Protein AF-A0A3M7MT43-F1 (afdb_monomer_lite)

pLDDT: mean 83.48, std 18.09, range [26.41, 98.56]

Sequence (830 aa):
MSHNTQPKGRDDFEVAIICALPTESDAVEAMFDQFWEEDFEYTKVKGDSNSYTLGRIGRHNVVLSYIPGMGKAASATVAASFRTSFPSIRLGLIVGVCGGVPRDVDGNSDIFLGDVIISTGVVQFDFGRQLADQVVRKDTLEDNLGRPNPEIRGILRKVQGWRGRTEMSSHITEAIAEIYSKPGFEQWKYPGIQHDCLFPSAYRHKHRIAGECAICDKRLEDTDPVCEDALSSDCTVLKCDMERAVARKRMTEVQLGLQSDERTQPITKPLLHFGLVASGDLVMKSAGRRDKLARLENVIGFEMLGAGVWDTFPTVVIKGVCDYADSHKNKMWQKYAAVTAAACAKAFLRQWRGIEKSSNETFFTTLLRTIYGDMATSAATSEAQLPDEMLKFFLDRTAELGGPRLGRLLSKGGPPLQTPHYVAATSRGVVPHISEDLLQRHTSISAVYMGAEDFLEKSRTEAPVFKTPVTGDESALRKYTALPSSCFLILGPHRVPRLAPPAQNKDSAVSISTSVGFRTLEASEYDAATLALRPDVATGLADLISADKISKKRIEKSTDRTHAWLRDTVTRREEQSDRLWPPLFAPILPLELELQQIYLQDLVEEYKANISGLVGFDTHSVALLPESLSYLPRICLSDPQTPHDILDSISLGVDLITVPSVTSTSEQGLAFSFSFPAPATPNATRQALAIDMWSDGHATSCTPLVEGCQCYTCTSHHRAYIYHLLQATEMLAWTLLQIHNFHVLNSFFVQVRESIAAGVFDTEAQRFKKYYEDEIVAGDGEGRGPRIRGYQAKSIGGDTKRNDKKWGRFEDGTAHAEPEAAVASDSPHS

Foldseek 3Di:
DPPLDQDPALQQAAEEEEEADPLLVLLLVLQFPFWNVPPDPRDFDPPQPWDWTWGDQDNGTYIYTYFPHFFQQSLLSVLVSCCRRRVNHFEYEYFAAFAFAQAFLVNPDGAWFQAKEKEQAEFAAQDADDDPVDTDHDDDPVRGFDGFDPQVNVLVVVLPDPVNVVLLQVLLVVLLVSSCVDPPCVLLADPDRVLGFAADLLQDQAADDAPPDPQRNDDDDSPGDHDPCSLPDACVVSVPDRVRTDDDDLVVCVVVVPPDDPPDDPPRTHHYHYYYEYEGPDQQAHSVVSSVVCNVVSHGIYGGHCNNNRVSHRYMYMHGHQHNSHSNGHPSSRSSRSNSRSSSVSSSVVSDDDPPPPVVVPPCVVVCCVVPPDPDPDDPDDPDDDDPDQKDKAWPDDDPQFFFTWIWIDGDQEDIDTWPDEAQFDQLLHRPLAQQVCCVPFFPQQHYEDACQAQCPPHPCPGVLLVQDDDDLDFSSCSVRVHDSHHAYEYENATPVGDDAPDAADLQWDWYAYLVGIDTDGLVNVQVSQLSRVGSEYEFDFRADDDPDDDPVRVVSRLNSLVSSVVVSQVVCVVVVVGDGHAYAREQEPDDPVVSVVSLVCCLPPPLVRHQAHEYAALCSLARHDPSRLSHAYEHSYAQLAVLSVLVSSRRHHTYYYHNNLLVCLQLQWAAAAAPLGDPDDDPDAAERTDRLLDPVQLPFQAARYPPQPGPRRVPGTSNVLNVCLVVLHSVSSSSRSSRSSSRSVNRRVNCSVCVVVVNSVVSSVSRPVRHDPGHDRDPSVLRGHFDDRSSDDPPPDDDRSDDPPDDPPPPPDDDDDDPPPDPDDDDDD

Radius of gyration: 33.87 Å; chains: 1; bounding box: 86×78×101 Å

Structure (mmCIF, N/CA/C/O backbone):
data_AF-A0A3M7MT43-F1
#
_entry.id   AF-A0A3M7MT43-F1
#
loop_
_atom_site.group_PDB
_atom_site.id
_atom_site.type_symbol
_atom_site.label_atom_id
_atom_site.label_alt_id
_atom_site.label_comp_id
_atom_site.label_asym_id
_atom_site.label_entity_id
_atom_site.label_seq_id
_atom_site.pdbx_PDB_ins_code
_atom_site.Cartn_x
_atom_site.Cartn_y
_atom_site.Cartn_z
_atom_site.occupancy
_atom_site.B_iso_or_equiv
_atom_site.auth_seq_id
_atom_site.auth_comp_id
_atom_site.auth_asym_id
_atom_site.auth_atom_id
_atom_site.pdbx_PDB_model_num
ATOM 1 N N . MET A 1 1 ? -29.104 8.107 -19.379 1.00 27.52 1 MET A N 1
ATOM 2 C CA . MET A 1 1 ? -28.405 9.408 -19.397 1.00 27.52 1 MET A CA 1
ATOM 3 C C . MET A 1 1 ? -28.030 9.723 -17.957 1.00 27.52 1 MET A C 1
ATOM 5 O O . MET A 1 1 ? -28.890 10.164 -17.212 1.00 27.52 1 MET A O 1
ATOM 9 N N . SER A 1 2 ? -26.823 9.365 -17.509 1.00 32.97 2 SER A N 1
ATOM 10 C CA . SER A 1 2 ? -26.364 9.744 -16.167 1.00 32.97 2 SER A CA 1
ATOM 11 C C . SER A 1 2 ? -26.056 11.238 -16.195 1.00 32.97 2 SER A C 1
ATOM 13 O O . SER A 1 2 ? -25.151 11.661 -16.917 1.00 32.97 2 SER A O 1
ATOM 15 N N . HIS A 1 3 ? -26.835 12.037 -15.472 1.00 36.91 3 HIS A N 1
ATOM 16 C CA . HIS A 1 3 ? -26.523 13.442 -15.248 1.00 36.91 3 HIS A CA 1
ATOM 17 C C . HIS A 1 3 ? -25.175 13.514 -14.523 1.00 36.91 3 HIS A C 1
ATOM 19 O O . HIS A 1 3 ? -25.089 13.212 -13.338 1.00 36.91 3 HIS A O 1
ATOM 25 N N . ASN A 1 4 ? -24.111 13.821 -15.266 1.00 53.38 4 ASN A N 1
ATOM 26 C CA . ASN A 1 4 ? -22.763 13.923 -14.724 1.00 53.38 4 ASN A CA 1
ATOM 27 C C . ASN A 1 4 ? -22.652 15.295 -14.053 1.00 53.38 4 ASN A C 1
ATOM 29 O O . ASN A 1 4 ? -22.498 16.315 -14.725 1.00 53.38 4 ASN A O 1
ATOM 33 N N . THR A 1 5 ? -22.859 15.311 -12.741 1.00 67.44 5 THR A N 1
ATOM 34 C CA . THR A 1 5 ? -22.877 16.512 -11.906 1.00 67.44 5 THR A CA 1
ATOM 35 C C . THR A 1 5 ? -21.494 17.146 -11.827 1.00 67.44 5 THR A C 1
ATOM 37 O O . THR A 1 5 ? -20.490 16.442 -11.731 1.00 67.44 5 THR A O 1
ATOM 40 N N . GLN A 1 6 ? -21.464 18.478 -11.850 1.00 79.31 6 GLN A N 1
ATOM 41 C CA . GLN A 1 6 ? -20.280 19.288 -11.581 1.00 79.31 6 GLN A CA 1
ATOM 42 C C . GLN A 1 6 ? -19.568 18.814 -10.296 1.00 79.31 6 GLN A C 1
ATOM 44 O O . GLN A 1 6 ? -20.259 18.507 -9.317 1.00 79.31 6 GLN A O 1
ATOM 49 N N . PRO A 1 7 ? -18.222 18.716 -10.283 1.00 84.50 7 PRO A N 1
ATOM 50 C CA . PRO A 1 7 ? -17.475 18.336 -9.087 1.00 84.50 7 PRO A CA 1
ATOM 51 C C . PRO A 1 7 ? -17.809 19.274 -7.919 1.00 84.50 7 PRO A C 1
ATOM 53 O O . PRO A 1 7 ? -17.860 20.491 -8.082 1.00 84.50 7 PRO A O 1
ATOM 56 N N . LYS A 1 8 ? -18.051 18.713 -6.733 1.00 81.25 8 LYS A N 1
ATOM 57 C CA . LYS A 1 8 ? -18.390 19.451 -5.506 1.00 81.25 8 LYS A CA 1
ATOM 58 C C . LYS A 1 8 ? -17.144 19.993 -4.801 1.00 81.25 8 LYS A C 1
ATOM 60 O O . LYS A 1 8 ? -17.241 20.943 -4.031 1.00 81.25 8 LYS A O 1
ATOM 65 N N . GLY A 1 9 ? -15.976 19.407 -5.061 1.00 83.19 9 GLY A N 1
ATOM 66 C CA . GLY A 1 9 ? -14.713 19.842 -4.474 1.00 83.19 9 GLY A CA 1
ATOM 67 C C . GLY A 1 9 ? -13.490 19.199 -5.121 1.00 83.19 9 GLY A C 1
ATOM 68 O O . GLY A 1 9 ? -13.583 18.473 -6.108 1.00 83.19 9 GLY A O 1
ATOM 69 N N . ARG A 1 10 ? -12.316 19.463 -4.541 1.00 87.00 10 ARG A N 1
ATOM 70 C CA . ARG A 1 10 ? -11.016 18.990 -5.055 1.00 87.00 10 ARG A CA 1
ATOM 71 C C . ARG A 1 10 ? -10.861 17.469 -5.036 1.00 87.00 10 ARG A C 1
ATOM 73 O O . ARG A 1 10 ? -10.094 16.923 -5.823 1.00 87.00 10 ARG A O 1
ATOM 80 N N . ASP A 1 11 ? -11.636 16.797 -4.195 1.00 86.38 11 ASP A N 1
ATOM 81 C CA . ASP A 1 11 ? -11.620 15.342 -4.036 1.00 86.38 11 ASP A CA 1
ATOM 82 C C . ASP A 1 11 ? -12.381 14.613 -5.155 1.00 86.38 11 ASP A C 1
ATOM 84 O O . ASP A 1 11 ? -12.335 13.385 -5.243 1.00 86.38 11 ASP A O 1
ATOM 88 N N . ASP A 1 12 ? -13.070 15.349 -6.032 1.00 88.06 12 ASP A N 1
ATOM 89 C CA . ASP A 1 12 ? -13.791 14.790 -7.177 1.00 88.06 12 ASP A CA 1
ATOM 90 C C . ASP A 1 12 ? -12.943 14.694 -8.450 1.00 88.06 12 ASP A C 1
ATOM 92 O O . ASP A 1 12 ? -13.445 14.245 -9.485 1.00 88.06 12 ASP A O 1
ATOM 96 N N . PHE A 1 13 ? -11.675 15.099 -8.378 1.00 91.38 13 PHE A N 1
ATOM 97 C CA . PHE A 1 13 ? -10.717 14.995 -9.468 1.00 91.38 13 PHE A CA 1
ATOM 98 C C . PHE A 1 13 ? -9.798 13.788 -9.259 1.00 91.38 13 PHE A C 1
ATOM 100 O O . PHE A 1 13 ? -9.006 13.742 -8.320 1.00 91.38 13 PHE A O 1
ATOM 107 N N . GLU A 1 14 ? -9.895 12.809 -10.158 1.00 92.25 14 GLU A N 1
ATOM 108 C CA . GLU A 1 14 ? -9.169 11.532 -10.045 1.00 92.25 14 GLU A CA 1
ATOM 109 C C . GLU A 1 14 ? -8.024 11.398 -11.059 1.00 92.25 14 GLU A C 1
ATOM 111 O O . GLU A 1 14 ? -7.196 10.485 -10.961 1.00 92.25 14 GLU A O 1
ATOM 116 N N . VAL A 1 15 ? -7.963 12.310 -12.033 1.00 95.75 15 VAL A N 1
ATOM 117 C CA . VAL A 1 15 ? -7.000 12.289 -13.135 1.00 95.75 15 VAL A CA 1
ATOM 118 C C . VAL A 1 15 ? -6.219 13.598 -13.165 1.00 95.75 15 VAL A C 1
ATOM 120 O O . VAL A 1 15 ? -6.801 14.673 -13.307 1.00 95.75 15 VAL A O 1
ATOM 123 N N . ALA A 1 16 ? -4.896 13.497 -13.097 1.00 97.19 16 ALA A N 1
ATOM 124 C CA . ALA A 1 16 ? -3.984 14.609 -13.327 1.00 97.19 16 ALA A CA 1
ATOM 125 C C . ALA A 1 16 ? -3.376 14.517 -14.725 1.00 97.19 16 ALA A C 1
ATOM 127 O O . ALA A 1 16 ? -2.940 13.446 -15.144 1.00 97.19 16 ALA A O 1
ATOM 128 N N . ILE A 1 17 ? -3.311 15.640 -15.433 1.00 98.19 17 ILE A N 1
ATOM 129 C CA . ILE A 1 17 ? -2.625 15.775 -16.716 1.00 98.19 17 ILE A CA 1
ATOM 130 C C . ILE A 1 17 ? -1.506 16.801 -16.558 1.00 98.19 17 ILE A C 1
ATOM 132 O O . ILE A 1 17 ? -1.709 17.890 -16.026 1.00 98.19 17 ILE A O 1
ATOM 136 N N . ILE A 1 18 ? -0.312 16.436 -17.009 1.00 97.12 18 ILE A N 1
ATOM 137 C CA . ILE A 1 18 ? 0.897 17.243 -16.880 1.00 97.12 18 ILE A CA 1
ATOM 138 C C . ILE A 1 18 ? 1.482 17.487 -18.271 1.00 97.12 18 ILE A C 1
ATOM 140 O O . ILE A 1 18 ? 1.849 16.531 -18.962 1.00 97.12 18 ILE A O 1
ATOM 144 N N . CYS A 1 19 ? 1.616 18.765 -18.633 1.00 96.12 19 CYS A N 1
ATOM 145 C CA . CYS A 1 19 ? 2.225 19.237 -19.878 1.00 96.12 19 CYS A CA 1
ATOM 146 C C . CYS A 1 19 ? 3.417 20.160 -19.573 1.00 96.12 19 CYS A C 1
ATOM 148 O O . CYS A 1 19 ? 3.365 20.964 -18.641 1.00 96.12 19 CYS A O 1
ATOM 150 N N . ALA A 1 20 ? 4.494 20.065 -20.356 1.00 92.00 20 ALA A N 1
ATOM 151 C CA . ALA A 1 20 ? 5.669 20.932 -20.215 1.00 92.00 20 ALA A CA 1
ATOM 152 C C . ALA A 1 20 ? 5.583 22.211 -21.045 1.00 92.00 20 ALA A C 1
ATOM 154 O O . ALA A 1 20 ? 6.157 23.224 -20.651 1.00 92.00 20 ALA A O 1
ATOM 155 N N . LEU A 1 21 ? 4.948 22.158 -22.216 1.00 93.88 21 LEU A N 1
ATOM 156 C CA . LEU A 1 21 ? 4.920 23.272 -23.162 1.00 93.88 21 LEU A CA 1
ATOM 157 C C . LEU A 1 21 ? 3.497 23.813 -23.339 1.00 93.88 21 LEU A C 1
ATOM 159 O O . LEU A 1 21 ? 2.562 23.013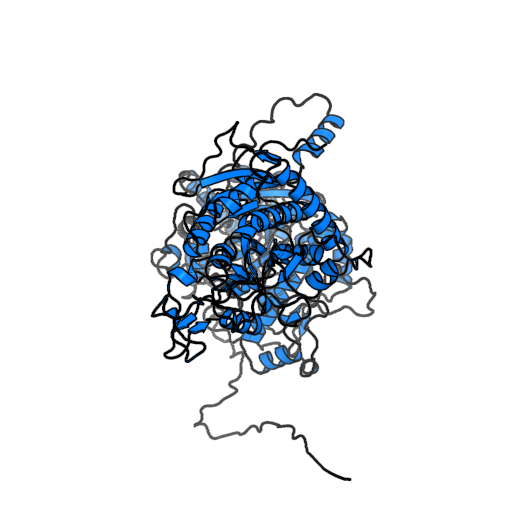 -23.362 1.00 93.88 21 LEU A O 1
ATOM 163 N N . PRO A 1 22 ? 3.330 25.125 -23.599 1.00 94.88 22 PRO A N 1
ATOM 164 C CA . PRO A 1 22 ? 2.032 25.699 -23.954 1.00 94.88 22 PRO A CA 1
ATOM 165 C C . PRO A 1 22 ? 1.366 24.964 -25.123 1.00 94.88 22 PRO A C 1
ATOM 167 O O . PRO A 1 22 ? 0.212 24.580 -25.047 1.00 94.88 22 PRO A O 1
ATOM 170 N N . THR A 1 23 ? 2.140 24.617 -26.156 1.00 95.06 23 THR A N 1
ATOM 171 C CA . THR A 1 23 ? 1.648 23.834 -27.300 1.00 95.06 23 THR A CA 1
ATOM 172 C C . THR A 1 23 ? 1.050 22.479 -26.888 1.00 95.06 23 THR A C 1
ATOM 174 O O . THR A 1 23 ? 0.150 21.967 -27.546 1.00 95.06 23 THR A O 1
ATOM 177 N N . GLU A 1 24 ? 1.566 21.862 -25.821 1.00 96.94 24 GLU A N 1
ATOM 178 C CA . GLU A 1 24 ? 1.049 20.594 -25.298 1.00 96.94 24 GLU A CA 1
ATOM 179 C C . GLU A 1 24 ? -0.224 20.818 -24.477 1.00 96.94 24 GLU A C 1
ATOM 181 O O . GLU A 1 24 ? -1.185 20.071 -24.651 1.00 96.94 24 GLU A O 1
ATOM 186 N N . SER A 1 25 ? -0.257 21.840 -23.613 1.00 96.44 25 SER A N 1
ATOM 187 C CA . SER A 1 25 ? -1.455 22.181 -22.836 1.00 96.44 25 SER A CA 1
ATOM 188 C C . SER A 1 25 ? -2.604 22.655 -23.723 1.00 96.44 25 SER A C 1
ATOM 190 O O . SER A 1 25 ? -3.712 22.174 -23.530 1.00 96.44 25 SER A O 1
ATOM 192 N N . ASP A 1 26 ? -2.346 23.464 -24.755 1.00 96.69 26 ASP A N 1
ATOM 193 C CA . ASP A 1 26 ? -3.363 23.927 -25.710 1.00 96.69 26 ASP A CA 1
ATOM 194 C C . ASP A 1 26 ? -4.061 22.734 -26.389 1.00 96.69 26 ASP A C 1
ATOM 196 O O . ASP A 1 26 ? -5.286 22.681 -26.501 1.00 96.69 26 ASP A O 1
ATOM 200 N N . ALA A 1 27 ? -3.289 21.723 -26.813 1.00 97.31 27 ALA A N 1
ATOM 201 C CA . ALA A 1 27 ? -3.841 20.504 -27.405 1.00 97.31 27 ALA A CA 1
ATOM 202 C C . ALA A 1 27 ? -4.659 19.678 -26.395 1.00 97.31 27 ALA A C 1
ATOM 204 O O . ALA A 1 27 ? -5.657 19.055 -26.766 1.00 97.31 27 ALA A O 1
ATOM 205 N N . VAL A 1 28 ? -4.249 19.666 -25.124 1.00 97.88 28 VAL A N 1
ATOM 206 C CA . VAL A 1 28 ? -4.972 18.999 -24.033 1.00 97.88 28 VAL A CA 1
ATOM 207 C C . VAL A 1 28 ? -6.263 19.746 -23.672 1.00 97.88 28 VAL A C 1
ATOM 209 O O . VAL A 1 28 ? -7.307 19.122 -23.514 1.00 97.88 28 VAL A O 1
ATOM 212 N N . GLU A 1 29 ? -6.256 21.069 -23.595 1.00 96.44 29 GLU A N 1
ATOM 213 C CA . GLU A 1 29 ? -7.469 21.870 -23.383 1.00 96.44 29 GLU A CA 1
ATOM 214 C C . GLU A 1 29 ? -8.445 21.717 -24.550 1.00 96.44 29 GLU A C 1
ATOM 216 O O . GLU A 1 29 ? -9.658 21.592 -24.366 1.00 96.44 29 GLU A O 1
ATOM 221 N N . ALA A 1 30 ? -7.923 21.615 -25.774 1.00 95.62 30 ALA A N 1
ATOM 222 C CA . ALA A 1 30 ? -8.735 21.346 -26.949 1.00 95.62 30 ALA A CA 1
ATOM 223 C C . ALA A 1 30 ? -9.473 20.000 -26.882 1.00 95.62 30 ALA A C 1
ATOM 225 O O . ALA A 1 30 ? -10.474 19.845 -27.577 1.00 95.62 30 ALA A O 1
ATOM 226 N N . MET A 1 31 ? -9.075 19.061 -26.021 1.00 94.75 31 MET A N 1
ATOM 227 C CA . MET A 1 31 ? -9.810 17.808 -25.821 1.00 94.75 31 MET A CA 1
ATOM 228 C C . MET A 1 31 ? -10.803 17.833 -24.645 1.00 94.75 31 MET A C 1
ATOM 230 O O . MET A 1 31 ? -11.526 16.847 -24.468 1.00 94.75 31 MET A O 1
ATOM 234 N N . PHE A 1 32 ? -10.874 18.924 -23.867 1.00 94.81 32 PHE A N 1
ATOM 235 C CA . PHE A 1 32 ? -11.854 19.083 -22.788 1.00 94.81 32 PHE A CA 1
ATOM 236 C C . PHE A 1 32 ? -13.267 19.192 -23.369 1.00 94.81 32 PHE A C 1
ATOM 238 O O . PHE A 1 32 ? -13.517 19.962 -24.304 1.00 94.81 32 PHE A O 1
ATOM 245 N N . ASP A 1 33 ? -14.186 18.426 -22.779 1.00 92.50 33 ASP A N 1
ATOM 246 C CA . ASP A 1 33 ? -15.614 18.473 -23.098 1.00 92.50 33 ASP A CA 1
ATOM 247 C C . ASP A 1 33 ? -16.327 19.585 -22.314 1.00 92.50 33 ASP A C 1
ATOM 249 O O . ASP A 1 33 ? -17.382 20.057 -22.727 1.00 92.50 33 ASP A O 1
ATOM 253 N N . GLN A 1 34 ? -15.787 19.956 -21.149 1.00 91.06 34 GLN A N 1
ATOM 254 C CA . GLN A 1 34 ? -16.317 20.993 -20.264 1.00 91.06 34 GLN A CA 1
ATOM 255 C C . GLN A 1 34 ? -15.189 21.566 -19.395 1.00 91.06 34 GLN A C 1
ATOM 257 O O . GLN A 1 34 ? -14.320 20.811 -18.952 1.00 91.06 34 GLN A O 1
ATOM 262 N N . PHE A 1 35 ? -15.234 22.870 -19.133 1.00 91.62 35 PHE A N 1
ATOM 263 C CA . PHE A 1 35 ? -14.397 23.554 -18.144 1.00 91.62 35 PHE A CA 1
ATOM 264 C C . PHE A 1 35 ? -15.216 23.802 -16.875 1.00 91.62 35 PHE A C 1
ATOM 266 O O . PHE A 1 35 ? -16.428 24.001 -16.953 1.00 91.62 35 PHE A O 1
ATOM 273 N N . TRP A 1 36 ? -14.569 23.758 -15.711 1.00 88.00 36 TRP A N 1
ATOM 274 C CA . TRP A 1 36 ? -15.238 23.954 -14.418 1.00 88.00 36 TRP A CA 1
ATOM 275 C C . TRP A 1 36 ? -15.005 25.343 -13.808 1.00 88.00 36 TRP A C 1
ATOM 277 O O . TRP A 1 36 ? -15.606 25.671 -12.792 1.00 88.00 36 TRP A O 1
ATOM 287 N N . GLU A 1 37 ? -14.157 26.163 -14.424 1.00 70.56 37 GLU A N 1
ATOM 288 C CA . GLU A 1 37 ? -13.661 27.427 -13.855 1.00 70.56 37 GLU A CA 1
ATOM 289 C C . GLU A 1 37 ? -14.592 28.625 -14.068 1.00 70.56 37 GLU A C 1
ATOM 291 O O . GLU A 1 37 ? -14.391 29.669 -13.459 1.00 70.56 37 GLU A O 1
ATOM 296 N N . GLU A 1 38 ? -15.620 28.483 -14.907 1.00 59.81 38 GLU A N 1
ATOM 297 C CA . GLU A 1 38 ? -16.532 29.582 -15.245 1.00 59.81 38 GLU A CA 1
ATOM 298 C C . GLU A 1 38 ? -17.585 29.847 -14.147 1.00 59.81 38 GLU A C 1
ATOM 300 O O . GLU A 1 38 ? -18.053 30.977 -14.024 1.00 59.81 38 GLU A O 1
ATOM 305 N N . ASP A 1 39 ? -17.896 28.851 -13.300 1.00 50.47 39 ASP A N 1
ATOM 306 C CA . ASP A 1 39 ? -19.016 28.910 -12.340 1.00 50.47 39 ASP A CA 1
ATOM 307 C C . ASP A 1 39 ? -18.611 28.773 -10.851 1.00 50.47 39 ASP A C 1
ATOM 309 O O . ASP A 1 39 ? -19.414 29.086 -9.971 1.00 50.47 39 ASP A O 1
ATOM 313 N N . PHE A 1 40 ? -17.391 28.306 -10.534 1.00 53.94 40 PHE A N 1
ATOM 314 C CA . PHE A 1 40 ? -16.907 28.074 -9.158 1.00 53.94 40 PHE A CA 1
ATOM 315 C C . PHE A 1 40 ? -15.377 28.234 -9.045 1.00 53.94 40 PHE A C 1
ATOM 317 O O . PHE A 1 40 ? -14.626 27.638 -9.815 1.00 53.94 40 PHE A O 1
ATOM 324 N N . GLU A 1 41 ? -14.888 28.952 -8.025 1.00 58.53 41 GLU A N 1
ATOM 325 C CA . GLU A 1 41 ? -13.454 28.978 -7.691 1.00 58.53 41 GLU A CA 1
ATOM 326 C C . GLU A 1 41 ? -13.059 27.709 -6.919 1.00 58.53 41 GLU A C 1
ATOM 328 O O . GLU A 1 41 ? -13.087 27.648 -5.687 1.00 58.53 41 GLU A O 1
ATOM 333 N N . TYR A 1 42 ? -12.658 26.665 -7.639 1.00 69.38 42 TYR A N 1
ATOM 334 C CA . TYR A 1 42 ? -11.951 25.543 -7.028 1.00 69.38 42 TYR A CA 1
ATOM 335 C C . TYR A 1 42 ? -10.525 25.991 -6.672 1.00 69.38 42 TYR A C 1
ATOM 337 O O . TYR A 1 42 ? -9.676 26.197 -7.537 1.00 69.38 42 TYR A O 1
ATOM 345 N N . THR A 1 43 ? -10.249 26.163 -5.380 1.00 72.69 43 THR A N 1
ATOM 346 C CA . THR A 1 43 ? -8.990 26.758 -4.901 1.00 72.69 43 THR A CA 1
ATOM 347 C C . THR A 1 43 ? -7.953 25.713 -4.506 1.00 72.69 43 THR A C 1
ATOM 349 O O . THR A 1 43 ? -8.248 24.798 -3.748 1.00 72.69 43 THR A O 1
ATOM 352 N N . LYS A 1 44 ? -6.701 25.864 -4.951 1.00 83.75 44 LYS A N 1
ATOM 353 C CA . LYS A 1 44 ? -5.562 25.036 -4.501 1.00 83.75 44 LYS A CA 1
ATOM 354 C C . LYS A 1 44 ? -5.181 25.303 -3.035 1.00 83.75 44 LYS A C 1
ATOM 356 O O . LYS A 1 44 ? -5.474 26.367 -2.489 1.00 83.75 44 LYS A O 1
ATOM 361 N N . VAL A 1 45 ? -4.509 24.347 -2.388 1.00 85.81 45 VAL A N 1
ATOM 362 C CA . VAL A 1 45 ? -4.096 24.477 -0.974 1.00 85.81 45 VAL A CA 1
ATOM 363 C C . VAL A 1 45 ? -3.058 25.589 -0.810 1.00 85.81 45 VAL A C 1
ATOM 365 O O . VAL A 1 45 ? -2.221 25.828 -1.681 1.00 85.81 45 VAL A O 1
ATOM 368 N N . LYS A 1 46 ? -3.081 26.269 0.343 1.00 83.50 46 LYS A N 1
ATOM 369 C CA . LYS A 1 46 ? -2.072 27.269 0.709 1.00 83.50 46 LYS A CA 1
ATOM 370 C C . LYS A 1 46 ? -0.663 26.669 0.624 1.00 83.50 46 LYS A C 1
ATOM 372 O O . LYS A 1 46 ? -0.366 25.691 1.300 1.00 83.50 46 LYS A O 1
ATOM 377 N N . GLY A 1 47 ? 0.207 27.305 -0.159 1.00 84.19 47 GLY A N 1
ATOM 378 C CA . GLY A 1 47 ? 1.577 26.843 -0.409 1.00 84.19 47 GLY A CA 1
ATOM 379 C C . GLY A 1 47 ? 1.759 26.143 -1.757 1.00 84.19 47 GLY A C 1
ATOM 380 O O . GLY A 1 47 ? 2.895 25.985 -2.191 1.00 84.19 47 GLY A O 1
ATOM 381 N N . ASP A 1 48 ? 0.672 25.802 -2.454 1.00 89.56 48 ASP A N 1
ATOM 382 C CA . ASP A 1 48 ? 0.738 25.297 -3.821 1.00 89.56 48 ASP A CA 1
ATOM 383 C C . ASP A 1 48 ? 0.954 26.449 -4.818 1.00 89.56 48 ASP A C 1
ATOM 385 O O . ASP A 1 48 ? 0.103 27.329 -4.993 1.00 89.56 48 ASP A O 1
ATOM 389 N N . SER A 1 49 ? 2.106 26.464 -5.484 1.00 86.81 49 SER A N 1
ATOM 390 C CA . SER A 1 49 ? 2.480 27.488 -6.465 1.00 86.81 49 SER A CA 1
ATOM 391 C C . SER A 1 49 ? 2.047 27.166 -7.899 1.00 86.81 49 SER A C 1
ATOM 393 O O . SER A 1 49 ? 2.165 28.037 -8.759 1.00 86.81 49 SER A O 1
ATOM 395 N N . ASN A 1 50 ? 1.487 25.984 -8.170 1.00 90.75 50 ASN A N 1
ATOM 396 C CA . ASN A 1 50 ? 1.149 25.568 -9.533 1.00 90.75 50 ASN A CA 1
ATOM 397 C C . ASN A 1 50 ? -0.050 26.320 -10.107 1.00 90.75 50 ASN A C 1
ATOM 399 O O . ASN A 1 50 ? -0.921 26.794 -9.377 1.00 90.75 50 ASN A O 1
ATOM 403 N N . SER A 1 51 ? -0.111 26.387 -11.432 1.00 90.50 51 SER A N 1
ATOM 404 C CA . SER A 1 51 ? -1.301 26.840 -12.154 1.00 90.50 51 SER A CA 1
ATOM 405 C C . SER A 1 51 ? -2.040 25.619 -12.680 1.00 90.50 51 SER A C 1
ATOM 407 O O . SER A 1 51 ? -1.395 24.690 -13.174 1.00 90.50 51 SER A O 1
ATOM 409 N N . TYR A 1 52 ? -3.365 25.624 -12.558 1.00 92.62 52 TYR A N 1
ATOM 410 C CA . TYR A 1 52 ? -4.208 24.510 -12.968 1.00 92.62 52 TYR A CA 1
ATOM 411 C C . TYR A 1 52 ? -5.305 24.976 -13.908 1.00 92.62 52 TYR A C 1
ATOM 413 O O . TYR A 1 52 ? -5.765 26.105 -13.773 1.00 92.62 52 TYR A O 1
ATOM 421 N N . THR A 1 53 ? -5.728 24.064 -14.780 1.00 93.50 53 THR A N 1
ATOM 422 C CA . THR A 1 53 ? -7.004 24.147 -15.480 1.00 93.50 53 THR A CA 1
ATOM 423 C C . THR A 1 53 ? -7.865 22.936 -15.163 1.00 93.50 53 THR A C 1
ATOM 425 O O . THR A 1 53 ? -7.433 21.787 -15.301 1.00 93.50 53 THR A O 1
ATOM 428 N N . LEU A 1 54 ? -9.088 23.189 -14.707 1.00 93.19 54 LEU A N 1
ATOM 429 C CA . LEU A 1 54 ? -10.027 22.164 -14.260 1.00 93.19 54 LEU A CA 1
ATOM 430 C C . LEU A 1 54 ? -11.118 21.922 -15.293 1.00 93.19 54 LEU A C 1
ATOM 432 O O . LEU A 1 54 ? -11.796 22.844 -15.748 1.00 93.19 54 LEU A O 1
ATOM 436 N N . GLY A 1 55 ? -11.344 20.654 -15.625 1.00 92.94 55 GLY A N 1
ATOM 437 C CA . GLY A 1 55 ? -12.375 20.312 -16.593 1.00 92.94 55 GLY A CA 1
ATOM 438 C C . GLY A 1 55 ? -12.774 18.851 -16.593 1.00 92.94 55 GLY A C 1
ATOM 439 O O . GLY A 1 55 ? -12.534 18.103 -15.641 1.00 92.94 55 GLY A O 1
ATOM 440 N N . ARG A 1 56 ? -13.427 18.446 -17.679 1.00 93.06 56 ARG A N 1
ATOM 441 C CA . ARG A 1 56 ? -13.912 17.084 -17.891 1.00 93.06 56 ARG A CA 1
ATOM 442 C C . ARG A 1 56 ? -13.468 16.554 -19.244 1.00 93.06 56 ARG A C 1
ATOM 444 O O . ARG A 1 56 ? -13.624 17.227 -20.261 1.00 93.06 56 ARG A O 1
ATOM 451 N N . ILE A 1 57 ? -13.005 15.306 -19.252 1.00 94.50 57 ILE A N 1
ATOM 452 C CA . ILE A 1 57 ? -12.758 14.526 -20.468 1.00 94.50 57 ILE A CA 1
ATOM 453 C C . ILE A 1 57 ? -13.492 13.189 -20.357 1.00 94.50 57 ILE A C 1
ATOM 455 O O . ILE A 1 57 ? -13.209 12.344 -19.502 1.00 94.50 57 ILE A O 1
ATOM 459 N N . GLY A 1 58 ? -14.454 12.985 -21.247 1.00 90.00 58 GLY A N 1
ATOM 460 C CA . GLY A 1 58 ? -15.409 11.894 -21.213 1.00 90.00 58 GLY A CA 1
ATOM 461 C C . GLY A 1 58 ? -16.153 11.856 -19.881 1.00 90.00 58 GLY A C 1
ATOM 462 O O . GLY A 1 58 ? -16.944 12.736 -19.547 1.00 90.00 58 GLY A O 1
ATOM 463 N N . ARG A 1 59 ? -15.895 10.797 -19.113 1.00 88.19 59 ARG A N 1
ATOM 464 C CA . ARG A 1 59 ? -16.512 10.567 -17.800 1.00 88.19 59 ARG A CA 1
ATOM 465 C C . ARG A 1 59 ? -15.670 11.068 -16.623 1.00 88.19 59 ARG A C 1
ATOM 467 O O . ARG A 1 59 ? -16.117 10.934 -15.493 1.00 88.19 59 ARG A O 1
ATOM 474 N N . HIS A 1 60 ? -14.464 11.576 -16.875 1.00 92.50 60 HIS A N 1
ATOM 475 C CA . HIS A 1 60 ? -13.473 11.855 -15.836 1.00 92.50 60 HIS A CA 1
ATOM 476 C C . HIS A 1 60 ? -13.338 13.354 -15.607 1.00 92.50 60 HIS A C 1
ATOM 478 O O . HIS A 1 60 ? -13.156 14.105 -16.568 1.00 92.50 60 HIS A O 1
ATOM 484 N N . ASN A 1 61 ? -13.384 13.778 -14.345 1.00 92.88 61 ASN A N 1
ATOM 485 C CA . ASN A 1 61 ? -12.938 15.112 -13.956 1.00 92.88 61 ASN A CA 1
ATOM 486 C C . ASN A 1 61 ? -11.409 15.116 -13.930 1.00 92.88 61 ASN A C 1
ATOM 488 O O . ASN A 1 61 ? -10.788 14.259 -13.291 1.00 92.88 61 ASN A O 1
ATOM 492 N N . VAL A 1 62 ? -10.818 16.062 -14.651 1.00 94.81 62 VAL A N 1
ATOM 493 C CA . VAL A 1 62 ? -9.380 16.143 -14.896 1.00 94.81 62 VAL A CA 1
ATOM 494 C C . VAL A 1 62 ? -8.824 17.460 -14.367 1.00 94.81 62 VAL A C 1
ATOM 496 O O . VAL A 1 62 ? -9.486 18.498 -14.444 1.00 94.81 62 VAL A O 1
ATOM 499 N N . VAL A 1 63 ? -7.595 17.412 -13.861 1.00 95.44 63 VAL A N 1
ATOM 500 C CA . VAL A 1 63 ? -6.805 18.602 -13.533 1.00 95.44 63 VAL A CA 1
ATOM 501 C C . VAL A 1 63 ? -5.598 18.656 -14.449 1.00 95.44 63 VAL A C 1
ATOM 503 O O . VAL A 1 63 ? -4.735 17.782 -14.387 1.00 95.44 63 VAL A O 1
ATOM 506 N N . LEU A 1 64 ? -5.524 19.679 -15.289 1.00 96.94 64 LEU A N 1
ATOM 507 C CA . LEU A 1 64 ? -4.339 20.002 -16.074 1.00 96.94 64 LEU A CA 1
ATOM 508 C C . LEU A 1 64 ? -3.426 20.912 -15.250 1.00 96.94 64 LEU A C 1
ATOM 510 O O . LEU A 1 64 ? -3.909 21.876 -14.672 1.00 96.94 64 LEU A O 1
ATOM 514 N N . SER A 1 65 ? -2.124 20.635 -15.204 1.00 95.12 65 SER A N 1
ATOM 515 C CA . SER A 1 65 ? -1.117 21.545 -14.641 1.00 95.12 65 SER A CA 1
ATOM 516 C C . SER A 1 65 ? -0.123 22.000 -15.698 1.00 95.12 65 SER A C 1
ATOM 518 O O . SER A 1 65 ? 0.303 21.216 -16.552 1.00 95.12 65 SER A O 1
ATOM 520 N N . TYR A 1 66 ? 0.335 23.240 -15.542 1.00 91.75 66 TYR A N 1
ATOM 521 C CA . TYR A 1 66 ? 1.403 23.842 -16.339 1.00 91.75 66 TYR A CA 1
ATOM 522 C C . TYR A 1 66 ? 2.706 23.800 -15.547 1.00 91.75 66 TYR A C 1
ATOM 524 O O . TYR A 1 66 ? 2.776 24.330 -14.435 1.00 91.75 66 TYR A O 1
ATOM 532 N N . ILE A 1 67 ? 3.740 23.159 -16.089 1.00 88.50 67 ILE A N 1
ATOM 533 C CA . ILE A 1 67 ? 5.039 23.123 -15.414 1.00 88.50 67 ILE A CA 1
ATOM 534 C C . ILE A 1 67 ? 5.779 24.455 -15.659 1.00 88.50 67 ILE A C 1
ATOM 536 O O . ILE A 1 67 ? 5.883 24.882 -16.808 1.00 88.50 67 ILE A O 1
ATOM 540 N N . PRO A 1 68 ? 6.357 25.101 -14.624 1.00 83.94 68 PRO A N 1
ATOM 541 C CA . PRO A 1 68 ? 7.074 26.376 -14.771 1.00 83.94 68 PRO A CA 1
ATOM 542 C C . PRO A 1 68 ? 8.389 26.291 -15.572 1.00 83.94 68 PRO A C 1
ATOM 544 O O . PRO A 1 68 ? 8.954 27.316 -15.946 1.00 83.94 68 PRO A O 1
ATOM 547 N N . GLY A 1 69 ? 8.901 25.087 -15.834 1.00 82.44 69 GLY A N 1
ATOM 548 C CA . GLY A 1 69 ? 10.096 24.844 -16.638 1.00 82.44 69 GLY A CA 1
ATOM 549 C C . GLY A 1 69 ? 10.295 23.354 -16.917 1.00 82.44 69 GLY A C 1
ATOM 550 O O . GLY A 1 69 ? 9.815 22.511 -16.168 1.00 82.44 69 GLY A O 1
ATOM 551 N N . MET A 1 70 ? 10.994 23.006 -17.999 1.00 83.00 70 MET A N 1
ATOM 552 C CA . MET A 1 70 ? 11.255 21.600 -18.339 1.00 83.00 70 MET A CA 1
ATOM 553 C C . MET A 1 70 ? 12.214 20.934 -17.342 1.00 83.00 70 MET A C 1
ATOM 555 O O . MET A 1 70 ? 13.145 21.573 -16.853 1.00 83.00 70 MET A O 1
ATOM 559 N N . GLY A 1 71 ? 12.020 19.633 -17.108 1.00 87.31 71 GLY A N 1
ATOM 560 C CA . GLY A 1 71 ? 12.919 18.792 -16.316 1.00 87.31 71 GLY A CA 1
ATOM 561 C C . GLY A 1 71 ? 12.252 18.124 -15.114 1.00 87.31 71 GLY A C 1
ATOM 562 O O . GLY A 1 71 ? 11.146 18.478 -14.685 1.00 87.31 71 GLY A O 1
ATOM 563 N N . LYS A 1 72 ? 12.969 17.158 -14.534 1.00 91.88 72 LYS A N 1
ATOM 564 C CA . LYS A 1 72 ? 12.462 16.268 -13.482 1.00 91.88 72 LYS A CA 1
ATOM 565 C C . LYS A 1 72 ? 12.082 17.033 -12.214 1.00 91.88 72 LYS A C 1
ATOM 567 O O . LYS A 1 72 ? 11.000 16.816 -11.681 1.00 91.88 72 LYS A O 1
ATOM 572 N N . ALA A 1 73 ? 12.917 17.971 -11.763 1.00 90.31 73 ALA A N 1
ATOM 573 C CA . ALA A 1 73 ? 12.689 18.711 -10.515 1.00 90.31 73 ALA A CA 1
ATOM 574 C C . ALA A 1 73 ? 11.391 19.542 -10.537 1.00 90.31 73 ALA A C 1
ATOM 576 O O . ALA A 1 73 ? 10.618 19.534 -9.575 1.00 90.31 73 ALA A O 1
ATOM 577 N N . ALA A 1 74 ? 11.119 20.214 -11.658 1.00 90.38 74 ALA A N 1
ATOM 578 C CA . ALA A 1 74 ? 9.901 20.995 -11.827 1.00 90.38 74 ALA A CA 1
ATOM 579 C C . ALA A 1 74 ? 8.666 20.080 -11.870 1.00 90.38 74 ALA A C 1
ATOM 581 O O . ALA A 1 74 ? 7.685 20.332 -11.173 1.00 90.38 74 ALA A O 1
ATOM 582 N N . SER A 1 75 ? 8.743 18.965 -12.606 1.00 92.38 75 SER A N 1
ATOM 583 C CA . SER A 1 75 ? 7.654 17.980 -12.659 1.00 92.38 75 SER A CA 1
ATOM 584 C C . SER A 1 75 ? 7.382 17.287 -11.313 1.00 92.38 75 SER A C 1
ATOM 586 O O . SER A 1 75 ? 6.223 17.075 -10.968 1.00 92.38 75 SER A O 1
ATOM 588 N N . ALA A 1 76 ? 8.419 17.014 -10.513 1.00 92.06 76 ALA A N 1
ATOM 589 C CA . ALA A 1 76 ? 8.289 16.439 -9.174 1.00 92.06 76 ALA A CA 1
ATOM 590 C C . ALA A 1 76 ? 7.591 17.402 -8.206 1.00 92.06 76 ALA A C 1
ATOM 592 O O . ALA A 1 76 ? 6.725 16.997 -7.436 1.00 92.06 76 ALA A O 1
ATOM 593 N N . THR A 1 77 ? 7.917 18.696 -8.293 1.00 91.38 77 THR A N 1
ATOM 594 C CA . THR A 1 77 ? 7.230 19.742 -7.518 1.00 91.38 77 THR A CA 1
ATOM 595 C C . THR A 1 77 ? 5.745 19.791 -7.868 1.00 91.38 77 THR A C 1
ATOM 597 O O . THR A 1 77 ? 4.894 19.805 -6.979 1.00 91.38 77 THR A O 1
ATOM 600 N N . VAL A 1 78 ? 5.428 19.737 -9.165 1.00 92.38 78 VAL A N 1
ATOM 601 C CA . VAL A 1 78 ? 4.043 19.687 -9.639 1.00 92.38 78 VAL A CA 1
ATOM 602 C C . VAL A 1 78 ? 3.310 18.459 -9.093 1.00 92.38 78 VAL A C 1
ATOM 604 O O . VAL A 1 78 ? 2.213 18.585 -8.548 1.00 92.38 78 VAL A O 1
ATOM 607 N N . ALA A 1 79 ? 3.931 17.282 -9.165 1.00 92.81 79 ALA A N 1
ATOM 608 C CA . ALA A 1 79 ? 3.352 16.039 -8.664 1.00 92.81 79 ALA A CA 1
ATOM 609 C C . ALA A 1 79 ? 3.117 16.061 -7.139 1.00 92.81 79 ALA A C 1
ATOM 611 O O . ALA A 1 79 ? 2.063 15.632 -6.661 1.00 92.81 79 ALA A O 1
ATOM 612 N N . ALA A 1 80 ? 4.063 16.596 -6.365 1.00 90.25 80 ALA A N 1
ATOM 613 C CA . ALA A 1 80 ? 3.933 16.719 -4.914 1.00 90.25 80 ALA A CA 1
ATOM 614 C C . ALA A 1 80 ? 2.769 17.644 -4.516 1.00 90.25 80 ALA A C 1
ATOM 616 O O . ALA A 1 80 ? 1.968 17.313 -3.635 1.00 90.25 80 ALA A O 1
ATOM 617 N N . SER A 1 81 ? 2.618 18.775 -5.207 1.00 92.69 81 SER A N 1
ATOM 618 C CA . SER A 1 81 ? 1.472 19.667 -5.020 1.00 92.69 81 SER A CA 1
ATOM 619 C C . SER A 1 81 ? 0.154 19.000 -5.399 1.00 92.69 81 SER A C 1
ATOM 621 O O . SER A 1 81 ? -0.821 19.146 -4.667 1.00 92.69 81 SER A O 1
ATOM 623 N N . PHE A 1 82 ? 0.119 18.208 -6.476 1.00 90.81 82 PHE A N 1
ATOM 624 C CA . PHE A 1 82 ? -1.068 17.444 -6.859 1.00 90.81 82 PHE A CA 1
ATOM 625 C C . PHE A 1 82 ? -1.575 16.545 -5.729 1.00 90.81 82 PHE A C 1
ATOM 627 O O . PHE A 1 82 ? -2.764 16.573 -5.429 1.00 90.81 82 PHE A O 1
ATOM 634 N N . ARG A 1 83 ? -0.686 15.819 -5.034 1.00 84.19 83 ARG A N 1
ATOM 635 C CA . ARG A 1 83 ? -1.067 14.982 -3.877 1.00 84.19 83 ARG A CA 1
ATOM 636 C C . ARG A 1 83 ? -1.722 15.769 -2.747 1.00 84.19 83 ARG A C 1
ATOM 638 O O . ARG A 1 83 ? -2.539 15.209 -2.024 1.00 84.19 83 ARG A O 1
ATOM 645 N N . THR A 1 84 ? -1.347 17.034 -2.592 1.00 86.19 84 THR A N 1
ATOM 646 C CA . THR A 1 84 ? -1.831 17.898 -1.511 1.00 86.19 84 THR A CA 1
ATOM 647 C C . THR A 1 84 ? -3.118 18.621 -1.907 1.00 86.19 84 THR A C 1
ATOM 649 O O . THR A 1 84 ? -4.082 18.659 -1.143 1.00 86.19 84 THR A O 1
ATOM 652 N N . SER A 1 85 ? -3.152 19.195 -3.112 1.00 90.12 85 SER A N 1
ATOM 653 C CA . SER A 1 85 ? -4.287 19.968 -3.611 1.00 90.12 85 SER A CA 1
ATOM 654 C C . SER A 1 85 ? -5.417 19.088 -4.135 1.00 90.12 85 SER A C 1
ATOM 656 O O . SER A 1 85 ? -6.568 19.466 -3.972 1.00 90.12 85 SER A O 1
ATOM 658 N N . PHE A 1 86 ? -5.137 17.912 -4.686 1.00 92.44 86 PHE A N 1
ATOM 659 C CA . PHE A 1 86 ? -6.136 17.012 -5.267 1.00 92.44 86 PHE A CA 1
ATOM 660 C C . PHE A 1 86 ? -5.867 15.576 -4.779 1.00 92.44 86 PHE A C 1
ATOM 662 O O . PHE A 1 86 ? -5.305 14.747 -5.502 1.00 92.44 86 PHE A O 1
ATOM 669 N N . PRO A 1 87 ? -6.213 15.261 -3.517 1.00 87.00 87 PRO A N 1
ATOM 670 C CA . PRO A 1 87 ? -5.758 14.039 -2.848 1.00 87.00 87 PRO A CA 1
ATOM 671 C C . PRO A 1 87 ? -6.295 12.751 -3.491 1.00 87.00 87 PRO A C 1
ATOM 673 O O . PRO A 1 87 ? -5.647 11.704 -3.382 1.00 87.00 87 PRO A O 1
ATOM 676 N N . SER A 1 88 ? -7.420 12.844 -4.208 1.00 90.06 88 SER A N 1
ATOM 677 C CA . SER A 1 88 ? -8.074 11.751 -4.936 1.00 90.06 88 SER A CA 1
ATOM 678 C C . SER A 1 88 ? -7.454 11.411 -6.295 1.00 90.06 88 SER A C 1
ATOM 680 O O . SER A 1 88 ? -7.980 10.530 -6.975 1.00 90.06 88 SER A O 1
ATOM 682 N N . ILE A 1 89 ? -6.353 12.048 -6.719 1.00 91.88 89 ILE A N 1
ATOM 683 C CA . ILE A 1 89 ? -5.662 11.657 -7.958 1.00 91.88 89 ILE A CA 1
ATOM 684 C C . ILE A 1 89 ? -5.189 10.205 -7.862 1.00 91.88 89 ILE A C 1
ATOM 686 O O . ILE A 1 89 ? -4.463 9.815 -6.944 1.00 91.88 89 ILE A O 1
ATOM 690 N N . ARG A 1 90 ? -5.571 9.411 -8.862 1.00 90.06 90 ARG A N 1
ATOM 691 C CA . ARG A 1 90 ? -5.233 7.985 -8.988 1.00 90.06 90 ARG A CA 1
ATOM 692 C C . ARG A 1 90 ? -4.551 7.643 -10.301 1.00 90.06 90 ARG A C 1
ATOM 694 O O . ARG A 1 90 ? -3.909 6.600 -10.387 1.00 90.06 90 ARG A O 1
ATOM 701 N N . LEU A 1 91 ? -4.688 8.514 -11.298 1.00 95.00 91 LEU A N 1
ATOM 702 C CA . LEU A 1 91 ? -4.025 8.401 -12.587 1.00 95.00 91 LEU A CA 1
ATOM 703 C C . LEU A 1 91 ? -3.363 9.731 -12.949 1.00 95.00 91 LEU A C 1
ATOM 705 O O . LEU A 1 91 ? -4.035 10.746 -13.115 1.00 95.00 91 LEU A O 1
ATOM 709 N N . GLY A 1 92 ? -2.049 9.699 -13.123 1.00 96.81 92 GLY A N 1
ATOM 710 C CA . GLY A 1 92 ? -1.268 10.740 -13.771 1.00 96.81 92 GLY A CA 1
ATOM 711 C C . GLY A 1 92 ? -1.077 10.446 -15.252 1.00 96.81 92 GLY A C 1
ATOM 712 O O . GLY A 1 92 ? -0.691 9.338 -15.623 1.00 96.81 92 GLY A O 1
ATOM 713 N N . LEU A 1 93 ? -1.293 11.437 -16.107 1.00 98.19 93 LEU A N 1
ATOM 714 C CA . LEU A 1 93 ? -0.953 11.385 -17.522 1.00 98.19 93 LEU A CA 1
ATOM 715 C C . LEU A 1 93 ? 0.068 12.473 -17.831 1.00 98.19 93 LEU A C 1
ATOM 717 O O . LEU A 1 93 ? -0.219 13.662 -17.706 1.00 98.19 93 LEU A O 1
ATOM 721 N N . ILE A 1 94 ? 1.253 12.071 -18.275 1.00 97.81 94 ILE A N 1
ATOM 722 C CA . ILE A 1 94 ? 2.234 13.011 -18.818 1.00 97.81 94 ILE A CA 1
ATOM 723 C C . ILE A 1 94 ? 2.022 13.048 -20.319 1.00 97.81 94 ILE A C 1
ATOM 725 O O . ILE A 1 94 ? 2.423 12.123 -21.029 1.00 97.81 94 ILE A O 1
ATOM 729 N N . VAL A 1 95 ? 1.377 14.112 -20.784 1.00 98.38 95 VAL A N 1
ATOM 730 C CA . VAL A 1 95 ? 0.958 14.268 -22.176 1.00 98.38 95 VAL A CA 1
ATOM 731 C C . VAL A 1 95 ? 1.842 15.311 -22.838 1.00 98.38 95 VAL A C 1
ATOM 733 O O . VAL A 1 95 ? 2.196 16.317 -22.232 1.00 98.38 95 VAL A O 1
ATOM 736 N N . GLY A 1 96 ? 2.282 15.054 -24.065 1.00 96.94 96 GLY A N 1
ATOM 737 C CA . GLY A 1 96 ? 3.073 16.035 -24.800 1.00 96.94 96 GLY A CA 1
ATOM 738 C C . GLY A 1 96 ? 3.867 15.439 -25.945 1.00 96.94 96 GLY A C 1
ATOM 739 O O . GLY A 1 96 ? 3.476 14.420 -26.508 1.00 96.94 96 GLY A O 1
ATOM 740 N N . VAL A 1 97 ? 4.997 16.051 -26.278 1.00 96.94 97 VAL A N 1
ATOM 741 C CA . VAL A 1 97 ? 5.869 15.604 -27.366 1.00 96.94 97 VAL A CA 1
ATOM 742 C C . VAL A 1 97 ? 7.155 14.961 -26.854 1.00 96.94 97 VAL A C 1
ATOM 744 O O . VAL A 1 97 ? 7.585 15.199 -25.722 1.00 96.94 97 VAL A O 1
ATOM 747 N N . CYS A 1 98 ? 7.765 14.120 -27.682 1.00 96.44 98 CYS A N 1
ATOM 748 C CA . CYS A 1 98 ? 9.047 13.482 -27.397 1.00 96.44 98 CYS A CA 1
ATOM 749 C C . CYS A 1 98 ? 9.887 13.300 -28.665 1.00 96.44 98 CYS A C 1
ATOM 751 O O . CYS A 1 98 ? 9.376 13.365 -29.787 1.00 96.44 98 CYS A O 1
ATOM 753 N N . GLY A 1 99 ? 11.167 12.983 -28.466 1.00 96.19 99 GLY A N 1
ATOM 754 C CA . GLY A 1 99 ? 12.005 12.423 -29.521 1.00 96.19 99 GLY A CA 1
ATOM 755 C C . GLY A 1 99 ? 11.807 10.910 -29.615 1.00 96.19 99 GLY A C 1
ATOM 756 O O . GLY A 1 99 ? 11.846 10.219 -28.597 1.00 96.19 99 GLY A O 1
ATOM 757 N N . GLY A 1 100 ? 11.561 10.384 -30.810 1.00 95.44 100 GLY A N 1
ATOM 758 C CA . GLY A 1 100 ? 11.324 8.958 -31.050 1.00 95.44 100 GLY A CA 1
ATOM 759 C C . GLY A 1 100 ? 12.597 8.202 -31.422 1.00 95.44 100 GLY A C 1
ATOM 760 O O . GLY A 1 100 ? 13.498 8.752 -32.057 1.00 95.44 100 GLY A O 1
ATOM 761 N N . VAL A 1 101 ? 12.667 6.919 -31.070 1.00 95.38 101 VAL A N 1
ATOM 762 C CA . VAL A 1 101 ? 13.674 6.010 -31.627 1.00 95.38 101 VAL A CA 1
ATOM 763 C C . VAL A 1 101 ? 13.128 5.467 -32.951 1.00 95.38 101 VAL A C 1
ATOM 765 O O . VAL A 1 101 ? 12.085 4.821 -32.943 1.00 95.38 101 VAL A O 1
ATOM 768 N N . PRO A 1 102 ? 13.785 5.715 -34.099 1.00 92.31 102 PRO A N 1
ATOM 769 C CA . PRO A 1 102 ? 13.173 5.446 -35.403 1.00 92.31 102 PRO A CA 1
ATOM 770 C C . PRO A 1 102 ? 12.843 3.976 -35.683 1.00 92.31 102 PRO A C 1
ATOM 772 O O . PRO A 1 102 ? 11.948 3.701 -36.478 1.00 92.31 102 PRO A O 1
ATOM 775 N N . ARG A 1 103 ? 13.578 3.046 -35.064 1.00 86.19 103 ARG A N 1
ATOM 776 C CA . ARG A 1 103 ? 13.334 1.601 -35.114 1.00 86.19 103 ARG A CA 1
ATOM 777 C C . ARG A 1 103 ? 13.391 1.031 -33.711 1.00 86.19 103 ARG A C 1
ATOM 779 O O . ARG A 1 103 ? 14.275 1.412 -32.943 1.00 86.19 103 ARG A O 1
ATOM 786 N N . ASP A 1 104 ? 12.494 0.104 -33.403 1.00 71.56 104 ASP A N 1
ATOM 787 C CA . ASP A 1 104 ? 12.620 -0.693 -32.183 1.00 71.56 104 ASP A CA 1
ATOM 788 C C . ASP A 1 104 ? 13.922 -1.525 -32.171 1.00 71.56 104 ASP A C 1
ATOM 790 O O . ASP A 1 104 ? 14.630 -1.649 -33.177 1.00 71.56 104 ASP A O 1
ATOM 794 N N . VAL A 1 105 ? 14.279 -2.065 -31.001 1.00 66.69 105 VAL A N 1
ATOM 795 C CA . VAL A 1 105 ? 15.555 -2.776 -30.790 1.00 66.69 105 VAL A CA 1
ATOM 796 C C . VAL A 1 105 ? 15.688 -4.014 -31.678 1.00 66.69 105 VAL A C 1
ATOM 798 O O . VAL A 1 105 ? 16.794 -4.333 -32.116 1.00 66.69 105 VAL A O 1
ATOM 801 N N . ASP A 1 106 ? 14.565 -4.654 -31.996 1.00 63.22 106 ASP A N 1
ATOM 802 C CA . ASP A 1 106 ? 14.516 -5.848 -32.838 1.00 63.22 106 ASP A CA 1
ATOM 803 C C . ASP A 1 106 ? 14.471 -5.516 -34.345 1.00 63.22 106 ASP A C 1
ATOM 805 O O . ASP A 1 106 ? 14.553 -6.414 -35.182 1.00 63.22 106 ASP A O 1
ATOM 809 N N . GLY A 1 107 ? 14.352 -4.233 -34.711 1.00 67.19 107 GLY A N 1
ATOM 810 C CA . GLY A 1 107 ? 14.242 -3.762 -36.094 1.00 67.19 107 GLY A CA 1
ATOM 811 C C . GLY A 1 107 ? 12.931 -4.149 -36.788 1.00 67.19 107 GLY A C 1
ATOM 812 O O . GLY A 1 107 ? 12.861 -4.121 -38.018 1.00 67.19 107 GLY A O 1
ATOM 813 N N . ASN A 1 108 ? 11.911 -4.518 -36.015 1.00 65.00 108 ASN A N 1
ATOM 814 C CA . ASN A 1 108 ? 10.643 -5.077 -36.473 1.00 65.00 108 ASN A CA 1
ATOM 815 C C . ASN A 1 108 ? 9.572 -4.011 -36.730 1.00 65.00 108 ASN A C 1
ATOM 817 O O . ASN A 1 108 ? 8.641 -4.261 -37.501 1.00 65.00 108 ASN A O 1
ATOM 821 N N . SER A 1 109 ? 9.682 -2.834 -36.108 1.00 74.44 109 SER A N 1
ATOM 822 C CA . SER A 1 109 ? 8.744 -1.728 -36.315 1.00 74.44 109 SER A CA 1
ATOM 823 C C . SER A 1 109 ? 9.444 -0.375 -36.452 1.00 74.44 109 SER A C 1
ATOM 825 O O . SER A 1 109 ? 10.355 -0.036 -35.695 1.00 74.44 109 SER A O 1
ATOM 827 N N . ASP A 1 110 ? 9.010 0.393 -37.454 1.00 87.88 110 ASP A N 1
ATOM 828 C CA . ASP A 1 110 ? 9.428 1.778 -37.670 1.00 87.88 110 ASP A CA 1
ATOM 829 C C . ASP A 1 110 ? 8.479 2.719 -36.902 1.00 87.88 110 ASP A C 1
ATOM 831 O O . ASP A 1 110 ? 7.254 2.601 -37.013 1.00 87.88 110 ASP A O 1
ATOM 835 N N . ILE A 1 111 ? 9.044 3.691 -36.182 1.00 92.12 111 ILE A N 1
ATOM 836 C CA . ILE A 1 111 ? 8.307 4.786 -35.535 1.00 92.12 111 ILE A CA 1
ATOM 837 C C . ILE A 1 111 ? 8.424 6.035 -36.412 1.00 92.12 111 ILE A C 1
ATOM 839 O O . ILE A 1 111 ? 9.532 6.436 -36.777 1.00 92.12 111 ILE A O 1
ATOM 843 N N . PHE A 1 112 ? 7.292 6.648 -36.757 1.00 92.31 112 PHE A N 1
ATOM 844 C CA . PHE A 1 112 ? 7.222 7.844 -37.604 1.00 92.31 112 PHE A CA 1
ATOM 845 C C . PHE A 1 112 ? 6.926 9.108 -36.796 1.00 92.31 112 PHE A C 1
ATOM 847 O O . PHE A 1 112 ? 6.394 9.046 -35.685 1.00 92.31 112 PHE A O 1
ATOM 854 N N . LEU A 1 113 ? 7.239 10.273 -37.366 1.00 93.38 113 LEU A N 1
ATOM 855 C CA . LEU A 1 113 ? 6.824 11.544 -36.785 1.00 93.38 113 LEU A CA 1
ATOM 856 C C . LEU A 1 113 ? 5.292 11.603 -36.743 1.00 93.38 113 LEU A C 1
ATOM 858 O O . LEU A 1 113 ? 4.595 11.224 -37.686 1.00 93.38 113 LEU A O 1
ATOM 862 N N . GLY A 1 114 ? 4.773 12.060 -35.609 1.00 93.12 114 GLY A N 1
ATOM 863 C CA . GLY A 1 114 ? 3.351 12.076 -35.307 1.00 93.12 114 GLY A CA 1
ATOM 864 C C . GLY A 1 114 ? 2.772 10.748 -34.815 1.00 93.12 114 GLY A C 1
ATOM 865 O O . GLY A 1 114 ? 1.641 10.759 -34.343 1.00 93.12 114 GLY A O 1
ATOM 866 N N . ASP A 1 115 ? 3.505 9.629 -34.858 1.00 95.06 115 ASP A N 1
ATOM 867 C CA . ASP A 1 115 ? 3.091 8.434 -34.113 1.00 95.06 115 ASP A CA 1
ATOM 868 C C . ASP A 1 115 ? 3.128 8.715 -32.595 1.00 95.06 115 ASP A C 1
ATOM 870 O O . ASP A 1 115 ? 3.787 9.651 -32.129 1.00 95.06 115 ASP A O 1
ATOM 874 N N . VAL A 1 116 ? 2.416 7.901 -31.808 1.00 97.62 116 VAL A N 1
ATOM 875 C CA . VAL A 1 116 ? 2.290 8.091 -30.357 1.00 97.62 116 VAL A CA 1
ATOM 876 C C . VAL A 1 116 ? 2.920 6.930 -29.596 1.00 97.62 116 VAL A C 1
ATOM 878 O O . VAL A 1 116 ? 2.626 5.760 -29.843 1.00 97.62 116 VAL A O 1
ATOM 881 N N . ILE A 1 117 ? 3.756 7.274 -28.622 1.00 98.00 117 ILE A N 1
ATOM 882 C CA . ILE A 1 117 ? 4.386 6.364 -27.673 1.00 98.00 117 ILE A CA 1
ATOM 883 C C . ILE A 1 117 ? 3.601 6.387 -26.359 1.00 98.00 117 ILE A C 1
ATOM 885 O O . ILE A 1 117 ? 3.369 7.449 -25.782 1.00 98.00 117 ILE A O 1
ATOM 889 N N . ILE A 1 118 ? 3.228 5.205 -25.868 1.00 98.06 118 ILE A N 1
ATOM 890 C CA . ILE A 1 118 ? 2.615 4.990 -24.554 1.00 98.06 118 ILE A CA 1
ATOM 891 C C . ILE A 1 118 ? 3.598 4.189 -23.698 1.00 98.06 118 ILE A C 1
ATOM 893 O O . ILE A 1 118 ? 3.989 3.076 -24.066 1.00 98.06 118 ILE A O 1
ATOM 897 N N . SER A 1 119 ? 4.000 4.733 -22.549 1.00 97.81 119 SER A N 1
ATOM 898 C CA . SER A 1 119 ? 5.003 4.073 -21.717 1.00 97.81 119 SER A CA 1
ATOM 899 C C . SER A 1 119 ? 4.480 2.794 -21.064 1.00 97.81 119 SER A C 1
ATOM 901 O O . SER A 1 119 ? 3.397 2.748 -20.480 1.00 97.81 119 SER A O 1
ATOM 903 N N . THR A 1 120 ? 5.297 1.742 -21.113 1.00 96.25 120 THR A N 1
ATOM 904 C CA . THR A 1 120 ? 5.157 0.548 -20.260 1.00 96.25 120 THR A CA 1
ATOM 905 C C . THR A 1 120 ? 6.050 0.616 -19.019 1.00 96.25 120 THR A C 1
ATOM 907 O O . THR A 1 120 ? 5.963 -0.242 -18.143 1.00 96.25 120 THR A O 1
ATOM 910 N N . GLY A 1 121 ? 6.916 1.628 -18.960 1.00 95.88 121 GLY A N 1
ATOM 911 C CA . GLY A 1 121 ? 7.870 1.924 -17.898 1.00 95.88 121 GLY A CA 1
ATOM 912 C C . GLY A 1 121 ? 8.725 3.135 -18.280 1.00 95.88 121 GLY A C 1
ATOM 913 O O . GLY A 1 121 ? 8.738 3.534 -19.450 1.00 95.88 121 GLY A O 1
ATOM 914 N N . VAL A 1 122 ? 9.430 3.711 -17.310 1.00 96.12 122 VAL A N 1
ATOM 915 C CA . VAL A 1 122 ? 10.341 4.843 -17.522 1.00 96.12 122 VAL A CA 1
ATOM 916 C C . VAL A 1 122 ? 11.743 4.473 -17.053 1.00 96.12 122 VAL A C 1
ATOM 918 O O . VAL A 1 122 ? 11.910 3.862 -16.002 1.00 96.12 122 VAL A O 1
ATOM 921 N N . VAL A 1 123 ? 12.747 4.850 -17.841 1.00 94.44 123 VAL A N 1
ATOM 922 C CA . VAL A 1 123 ? 14.168 4.673 -17.529 1.00 94.44 123 VAL A CA 1
ATOM 923 C C . VAL A 1 123 ? 14.788 6.047 -17.320 1.00 94.44 123 VAL A C 1
ATOM 925 O O . VAL A 1 123 ? 14.857 6.844 -18.256 1.00 94.44 123 VAL A O 1
ATOM 928 N N . GLN A 1 124 ? 15.264 6.332 -16.109 1.00 94.12 124 GLN A N 1
ATOM 929 C CA . GLN A 1 124 ? 15.984 7.574 -15.839 1.00 94.12 124 GLN A CA 1
ATOM 930 C C . GLN A 1 124 ? 17.425 7.467 -16.353 1.00 94.12 124 GLN A C 1
ATOM 932 O O . GLN A 1 124 ? 18.314 6.962 -15.666 1.00 94.12 124 GLN A O 1
ATOM 937 N N . PHE A 1 125 ? 17.654 7.890 -17.596 1.00 91.25 125 PHE A N 1
ATOM 938 C CA . PHE A 1 125 ? 18.886 7.558 -18.321 1.00 91.25 125 PHE A CA 1
ATOM 939 C C . PHE A 1 125 ? 20.098 8.422 -17.958 1.00 91.25 125 PHE A C 1
ATOM 941 O O . PHE A 1 125 ? 21.232 8.046 -18.253 1.00 91.25 125 PHE A O 1
ATOM 948 N N . ASP A 1 126 ? 19.871 9.583 -17.349 1.00 89.94 126 ASP A N 1
ATOM 949 C CA . ASP A 1 126 ? 20.913 10.548 -16.999 1.00 89.94 126 ASP A CA 1
ATOM 950 C C . ASP A 1 126 ? 21.270 10.552 -15.506 1.00 89.94 126 ASP A C 1
ATOM 952 O O . ASP A 1 126 ? 22.077 11.369 -15.061 1.00 89.94 126 ASP A O 1
ATOM 956 N N . PHE A 1 127 ? 20.714 9.616 -14.731 1.00 90.12 127 PHE A N 1
ATOM 957 C CA . PHE A 1 127 ? 21.079 9.414 -13.335 1.00 90.12 127 PHE A CA 1
ATOM 958 C C . PHE A 1 127 ? 22.220 8.411 -13.226 1.00 90.12 127 PHE A C 1
ATOM 960 O O . PHE A 1 127 ? 22.051 7.216 -13.465 1.00 90.12 127 PHE A O 1
ATOM 967 N N . GLY A 1 128 ? 23.414 8.895 -12.899 1.00 89.00 128 GLY A N 1
ATOM 968 C CA . GLY A 1 128 ? 24.617 8.083 -13.000 1.00 89.00 128 GLY A CA 1
ATOM 969 C C . GLY A 1 128 ? 25.831 8.662 -12.291 1.00 89.00 128 GLY A C 1
ATOM 970 O O . GLY A 1 128 ? 25.776 9.701 -11.635 1.00 89.00 128 GLY A O 1
ATOM 971 N N . ARG A 1 129 ? 26.951 7.957 -12.428 1.00 88.81 129 ARG A N 1
ATOM 972 C CA . ARG A 1 129 ? 28.280 8.362 -11.974 1.00 88.81 129 ARG A CA 1
ATOM 973 C C . ARG A 1 129 ? 29.099 8.801 -13.184 1.00 88.81 129 ARG A C 1
ATOM 975 O O . ARG A 1 129 ? 29.193 8.066 -14.165 1.00 88.81 129 ARG A O 1
ATOM 982 N N . GLN A 1 130 ? 29.717 9.974 -13.102 1.00 89.12 130 GLN A N 1
ATOM 983 C CA . GLN A 1 130 ? 30.721 10.403 -14.073 1.00 89.12 130 GLN A CA 1
ATOM 984 C C . GLN A 1 130 ? 32.062 9.739 -13.725 1.00 89.12 130 GLN A C 1
ATOM 986 O O . GLN A 1 130 ? 32.643 10.025 -12.679 1.00 89.12 130 GLN A O 1
ATOM 991 N N . LEU A 1 131 ? 32.539 8.852 -14.596 1.00 87.62 131 LEU A N 1
ATOM 992 C CA . LEU A 1 131 ? 33.905 8.324 -14.598 1.00 87.62 131 LEU A CA 1
ATOM 993 C C . LEU A 1 131 ? 34.791 9.178 -15.519 1.00 87.62 131 LEU A C 1
ATOM 995 O O . LEU A 1 131 ? 34.295 10.055 -16.229 1.00 87.62 131 LEU A O 1
ATOM 999 N N . ALA A 1 132 ? 36.104 8.940 -15.507 1.00 83.88 132 ALA A N 1
ATOM 1000 C CA . ALA A 1 132 ? 37.067 9.731 -16.281 1.00 83.88 132 ALA A CA 1
ATOM 1001 C C . ALA A 1 132 ? 36.791 9.720 -17.800 1.00 83.88 132 ALA A C 1
ATOM 1003 O O . ALA A 1 132 ? 37.059 10.706 -18.480 1.00 83.88 132 ALA A O 1
ATOM 1004 N N . ASP A 1 133 ? 36.236 8.627 -18.317 1.00 83.56 133 ASP A N 1
ATOM 1005 C CA . ASP A 1 133 ? 36.015 8.362 -19.741 1.00 83.56 133 ASP A CA 1
ATOM 1006 C C . ASP A 1 133 ? 34.531 8.212 -20.124 1.00 83.56 133 ASP A C 1
ATOM 1008 O O . ASP A 1 133 ? 34.183 8.309 -21.302 1.00 83.56 133 ASP A O 1
ATOM 1012 N N . GLN A 1 134 ? 33.634 7.994 -19.156 1.00 80.38 134 GLN A N 1
ATOM 1013 C CA . GLN A 1 134 ? 32.225 7.707 -19.435 1.00 80.38 134 GLN A CA 1
ATOM 1014 C C . GLN A 1 134 ? 31.279 8.056 -18.283 1.00 80.38 134 GLN A C 1
ATOM 1016 O O . GLN A 1 134 ? 31.673 8.136 -17.125 1.00 80.38 134 GLN A O 1
ATOM 1021 N N . VAL A 1 135 ? 29.993 8.204 -18.602 1.00 82.94 135 VAL A N 1
ATOM 1022 C CA . VAL A 1 135 ? 28.915 8.246 -17.605 1.00 82.94 135 VAL A CA 1
ATOM 1023 C C . VAL A 1 135 ? 28.335 6.844 -17.477 1.00 82.94 135 VAL A C 1
ATOM 1025 O O . VAL A 1 135 ? 27.881 6.280 -18.472 1.00 82.94 135 VAL A O 1
ATOM 1028 N N . VAL A 1 136 ? 28.337 6.300 -16.263 1.00 86.81 136 VAL A N 1
ATOM 1029 C CA . VAL A 1 136 ? 27.725 5.005 -15.942 1.00 86.81 136 VAL A CA 1
ATOM 1030 C C . VAL A 1 136 ? 26.407 5.258 -15.233 1.00 86.81 136 VAL A C 1
ATOM 1032 O O . VAL A 1 136 ? 26.388 5.921 -14.196 1.00 86.81 136 VAL A O 1
ATOM 1035 N N . ARG A 1 137 ? 25.306 4.748 -15.785 1.00 87.56 137 ARG A N 1
ATOM 1036 C CA . ARG A 1 137 ? 23.983 4.868 -15.167 1.00 87.56 137 ARG A CA 1
ATOM 1037 C C . ARG A 1 137 ? 23.967 4.150 -13.819 1.00 87.56 137 ARG A C 1
ATOM 1039 O O . ARG A 1 137 ? 24.621 3.126 -13.647 1.00 87.56 137 ARG A O 1
ATOM 1046 N N . LYS A 1 138 ? 23.232 4.701 -12.858 1.00 85.81 138 LYS A N 1
ATOM 1047 C CA . LYS A 1 138 ? 22.854 3.976 -11.652 1.00 85.81 138 LYS A CA 1
ATOM 1048 C C . LYS A 1 138 ? 21.581 3.192 -11.955 1.00 85.81 138 LYS A C 1
ATOM 1050 O O . LYS A 1 138 ? 20.530 3.780 -12.191 1.00 85.81 138 LYS A O 1
ATOM 1055 N N . ASP A 1 139 ? 21.705 1.878 -11.991 1.00 81.19 139 ASP A N 1
ATOM 1056 C CA . ASP A 1 139 ? 20.671 0.944 -12.432 1.00 81.19 139 ASP A CA 1
ATOM 1057 C C . ASP A 1 139 ? 20.389 -0.145 -11.384 1.00 81.19 139 ASP A C 1
ATOM 1059 O O . ASP A 1 139 ? 19.870 -1.216 -11.702 1.00 81.19 139 ASP A O 1
ATOM 1063 N N . THR A 1 140 ? 20.698 0.131 -10.114 1.00 86.38 140 THR A N 1
ATOM 1064 C CA . THR A 1 140 ? 20.325 -0.749 -9.001 1.00 86.38 140 THR A CA 1
ATOM 1065 C C . THR A 1 140 ? 18.813 -0.710 -8.754 1.00 86.38 140 THR A C 1
ATOM 1067 O O . THR A 1 140 ? 18.095 0.134 -9.290 1.00 86.38 140 THR A O 1
ATOM 1070 N N . LEU A 1 141 ? 18.305 -1.614 -7.912 1.00 76.75 141 LEU A N 1
ATOM 1071 C CA . LEU A 1 141 ? 16.894 -1.602 -7.506 1.00 76.75 141 LEU A CA 1
ATOM 1072 C C . LEU A 1 141 ? 16.493 -0.330 -6.743 1.00 76.75 141 LEU A C 1
ATOM 1074 O O . LEU A 1 141 ? 15.327 0.040 -6.790 1.00 76.75 141 LEU A O 1
ATOM 1078 N N . GLU A 1 142 ? 17.432 0.318 -6.050 1.00 80.25 142 GLU A N 1
ATOM 1079 C CA . GLU A 1 142 ? 17.180 1.560 -5.304 1.00 80.25 142 GLU A CA 1
ATOM 1080 C C . GLU A 1 142 ? 17.230 2.801 -6.204 1.00 80.25 142 GLU A C 1
ATOM 1082 O O . GLU A 1 142 ? 16.613 3.813 -5.890 1.00 80.25 142 GLU A O 1
ATOM 1087 N N . ASP A 1 143 ? 17.959 2.725 -7.322 1.00 81.06 143 ASP A N 1
ATOM 1088 C CA . ASP A 1 143 ? 18.155 3.845 -8.246 1.00 81.06 143 ASP A CA 1
ATOM 1089 C C . ASP A 1 143 ? 17.205 3.801 -9.463 1.00 81.06 143 ASP A C 1
ATOM 1091 O O . ASP A 1 143 ? 17.037 4.805 -10.157 1.00 81.06 143 ASP A O 1
ATOM 1095 N N . ASN A 1 144 ? 16.600 2.643 -9.755 1.00 85.81 144 ASN A N 1
ATOM 1096 C CA . ASN A 1 144 ? 15.655 2.478 -10.857 1.00 85.81 144 ASN A CA 1
ATOM 1097 C C . ASN A 1 144 ? 14.221 2.812 -10.449 1.00 85.81 144 ASN A C 1
ATOM 1099 O O . ASN A 1 144 ? 13.722 2.381 -9.414 1.00 85.81 144 ASN A O 1
ATOM 1103 N N . LEU A 1 145 ? 13.513 3.461 -11.369 1.00 90.25 145 LEU A N 1
ATOM 1104 C CA . LEU A 1 145 ? 12.079 3.677 -11.257 1.00 90.25 145 LEU A CA 1
ATOM 1105 C C . LEU A 1 145 ? 11.325 2.343 -11.340 1.00 90.25 145 LEU A C 1
ATOM 1107 O O . LEU A 1 145 ? 11.567 1.513 -12.223 1.00 90.25 145 LEU A O 1
ATOM 1111 N N . GLY A 1 146 ? 10.394 2.141 -10.407 1.00 87.06 146 GLY A N 1
ATOM 1112 C CA . GLY A 1 146 ? 9.616 0.910 -10.299 1.00 87.06 146 GLY A CA 1
ATOM 1113 C C . GLY A 1 146 ? 8.722 0.642 -11.514 1.00 87.06 146 GLY A C 1
ATOM 1114 O O . GLY A 1 146 ? 8.425 1.514 -12.331 1.00 87.06 146 GLY A O 1
ATOM 1115 N N . ARG A 1 147 ? 8.230 -0.594 -11.638 1.00 89.94 147 ARG A N 1
ATOM 1116 C CA . ARG A 1 147 ? 7.229 -0.933 -12.665 1.00 89.94 147 ARG A CA 1
ATOM 1117 C C . ARG A 1 147 ? 5.904 -0.211 -12.370 1.00 89.94 147 ARG A C 1
ATOM 1119 O O . ARG A 1 147 ? 5.572 -0.061 -11.194 1.00 89.94 147 ARG A O 1
ATOM 1126 N N . PRO A 1 148 ? 5.089 0.129 -13.390 1.00 91.81 148 PRO A N 1
ATOM 1127 C CA . PRO A 1 148 ? 3.743 0.637 -13.146 1.00 91.81 148 PRO A CA 1
ATOM 1128 C C . PRO A 1 148 ? 2.916 -0.316 -12.269 1.00 91.81 148 PRO A C 1
ATOM 1130 O O . PRO A 1 148 ? 3.101 -1.544 -12.297 1.00 91.81 148 PRO A O 1
ATOM 1133 N N . ASN A 1 149 ? 1.968 0.243 -11.513 1.00 90.31 149 ASN A N 1
ATOM 1134 C CA . ASN A 1 149 ? 1.091 -0.535 -10.640 1.00 90.31 149 ASN A CA 1
ATOM 1135 C C . ASN A 1 149 ? 0.257 -1.576 -11.439 1.00 90.31 149 ASN A C 1
ATOM 1137 O O . ASN A 1 149 ? 0.140 -1.487 -12.668 1.00 90.31 149 ASN A O 1
ATOM 1141 N N . PRO A 1 150 ? -0.313 -2.607 -10.781 1.00 91.19 150 PRO A N 1
ATOM 1142 C CA . PRO A 1 150 ? -1.072 -3.654 -11.470 1.00 91.19 150 PRO A CA 1
ATOM 1143 C C . PRO A 1 150 ? -2.236 -3.133 -12.325 1.00 91.19 150 PRO A C 1
ATOM 1145 O O . PRO A 1 150 ? -2.486 -3.683 -13.393 1.00 91.19 150 PRO A O 1
ATOM 1148 N N . GLU A 1 151 ? -2.905 -2.060 -11.895 1.00 92.06 151 GLU A N 1
ATOM 1149 C CA . GLU A 1 151 ? -4.029 -1.445 -12.611 1.00 92.06 151 GLU A CA 1
ATOM 1150 C C . GLU A 1 151 ? -3.592 -0.848 -13.960 1.00 92.06 151 GLU A C 1
ATOM 1152 O O . GLU A 1 151 ? -4.151 -1.207 -15.001 1.00 92.06 151 GLU A O 1
ATOM 1157 N N . ILE A 1 152 ? -2.524 -0.035 -13.972 1.00 94.31 152 ILE A N 1
ATOM 1158 C CA . ILE A 1 152 ? -1.926 0.501 -15.204 1.00 94.31 152 ILE A CA 1
ATOM 1159 C C . ILE A 1 152 ? -1.431 -0.640 -16.098 1.00 94.31 152 ILE A C 1
ATOM 1161 O O . ILE A 1 152 ? -1.693 -0.659 -17.301 1.00 94.31 152 ILE A O 1
ATOM 1165 N N . ARG A 1 153 ? -0.755 -1.646 -15.532 1.00 95.06 153 ARG A N 1
ATOM 1166 C CA . ARG A 1 153 ? -0.293 -2.800 -16.322 1.00 95.06 153 ARG A CA 1
ATOM 1167 C C . ARG A 1 153 ? -1.457 -3.569 -16.951 1.00 95.06 153 ARG A C 1
ATOM 1169 O O . ARG A 1 153 ? -1.350 -3.983 -18.106 1.00 95.06 153 ARG A O 1
ATOM 1176 N N . GLY A 1 154 ? -2.562 -3.732 -16.226 1.00 94.25 154 GLY A N 1
ATOM 1177 C CA . GLY A 1 154 ? -3.779 -4.373 -16.716 1.00 94.25 154 GLY A CA 1
ATOM 1178 C C . GLY A 1 154 ? -4.407 -3.616 -17.887 1.00 94.25 154 GLY A C 1
ATOM 1179 O O . GLY A 1 154 ? -4.675 -4.218 -18.931 1.00 94.25 154 GLY A O 1
ATOM 1180 N N . ILE A 1 155 ? -4.582 -2.293 -17.764 1.00 94.06 155 ILE A N 1
ATOM 1181 C CA . ILE A 1 155 ? -5.153 -1.485 -18.852 1.00 94.06 155 ILE A CA 1
ATOM 1182 C C . ILE A 1 155 ? -4.225 -1.432 -20.068 1.00 94.06 155 ILE A C 1
ATOM 1184 O O . ILE A 1 155 ? -4.711 -1.592 -21.185 1.00 94.06 155 ILE A O 1
ATOM 1188 N N . LEU A 1 156 ? -2.904 -1.314 -19.872 1.00 96.00 156 LEU A N 1
ATOM 1189 C CA . LEU A 1 156 ? -1.919 -1.352 -20.958 1.00 96.00 156 LEU A CA 1
ATOM 1190 C C . LEU A 1 156 ? -2.009 -2.669 -21.737 1.00 96.00 156 LEU A C 1
ATOM 1192 O O . LEU A 1 156 ? -2.093 -2.650 -22.963 1.00 96.00 156 LEU A O 1
ATOM 1196 N N . ARG A 1 157 ? -2.095 -3.813 -21.043 1.00 94.94 157 ARG A N 1
ATOM 1197 C CA . ARG A 1 157 ? -2.299 -5.119 -21.693 1.00 94.94 157 ARG A CA 1
ATOM 1198 C C . ARG A 1 157 ? -3.611 -5.183 -22.475 1.00 94.94 157 ARG A C 1
ATOM 1200 O O . ARG A 1 157 ? -3.621 -5.698 -23.592 1.00 94.94 157 ARG A O 1
ATOM 1207 N N . LYS A 1 158 ? -4.701 -4.625 -21.935 1.00 93.56 158 LYS A N 1
ATOM 1208 C CA . LYS A 1 158 ? -5.997 -4.552 -22.631 1.00 93.56 158 LYS A CA 1
ATOM 1209 C C . LYS A 1 158 ? -5.902 -3.721 -23.914 1.00 93.56 158 LYS A C 1
ATOM 1211 O O . LYS A 1 158 ? -6.364 -4.180 -24.958 1.00 93.56 158 LYS A O 1
ATOM 1216 N N . VAL A 1 159 ? -5.305 -2.526 -23.859 1.00 94.50 159 VAL A N 1
ATOM 1217 C CA . VAL A 1 159 ? -5.205 -1.637 -25.032 1.00 94.50 159 VAL A CA 1
ATOM 1218 C C . VAL A 1 159 ? -4.167 -2.103 -26.056 1.00 94.50 159 VAL A C 1
ATOM 1220 O O . VAL A 1 159 ? -4.288 -1.751 -27.223 1.00 94.50 159 VAL A O 1
ATOM 1223 N N . GLN A 1 160 ? -3.196 -2.934 -25.662 1.00 92.75 160 GLN A N 1
ATOM 1224 C CA . GLN A 1 160 ? -2.274 -3.623 -26.577 1.00 92.75 160 GLN A CA 1
ATOM 1225 C C . GLN A 1 160 ? -2.940 -4.773 -27.350 1.00 92.75 160 GLN A C 1
ATOM 1227 O O . GLN A 1 160 ? -2.477 -5.136 -28.436 1.00 92.75 160 GLN A O 1
ATOM 1232 N N . GLY A 1 161 ? -4.009 -5.364 -26.810 1.00 90.31 161 GLY A N 1
ATOM 1233 C CA . GLY A 1 161 ? -4.770 -6.411 -27.488 1.00 90.31 161 GLY A CA 1
ATOM 1234 C C . GLY A 1 161 ? -5.419 -5.910 -28.782 1.00 90.31 161 GLY A C 1
ATOM 1235 O O . GLY A 1 161 ? -5.678 -4.718 -28.929 1.00 90.31 161 GLY A O 1
ATOM 1236 N N . TRP A 1 162 ? -5.720 -6.823 -29.712 1.00 90.56 162 TRP A N 1
ATOM 1237 C CA . TRP A 1 162 ? -6.300 -6.494 -31.025 1.00 90.56 162 TRP A CA 1
ATOM 1238 C C . TRP A 1 162 ? -7.503 -5.542 -30.927 1.00 90.56 162 TRP A C 1
ATOM 1240 O O . TRP A 1 162 ? -7.487 -4.463 -31.515 1.00 90.56 162 TRP A O 1
ATOM 1250 N N . ARG A 1 163 ? -8.506 -5.894 -30.111 1.00 89.81 163 ARG A N 1
ATOM 1251 C CA . ARG A 1 163 ? -9.704 -5.066 -29.911 1.00 89.81 163 ARG A CA 1
ATOM 1252 C C . ARG A 1 163 ? -9.365 -3.692 -29.332 1.00 89.81 163 ARG A C 1
ATOM 1254 O O . ARG A 1 163 ? -9.854 -2.684 -29.830 1.00 89.81 163 ARG A O 1
ATOM 1261 N N . GLY A 1 164 ? -8.521 -3.657 -28.302 1.00 90.56 164 GLY A N 1
ATOM 1262 C CA . GLY A 1 164 ? -8.107 -2.420 -27.647 1.00 90.56 164 GLY A CA 1
ATOM 1263 C C . GLY A 1 164 ? -7.375 -1.476 -28.599 1.00 90.56 164 GLY A C 1
ATOM 1264 O O . GLY A 1 164 ? -7.698 -0.293 -28.640 1.00 90.56 164 GLY A O 1
ATOM 1265 N N . ARG A 1 165 ? -6.467 -1.999 -29.432 1.00 90.56 165 ARG A N 1
ATOM 1266 C CA . ARG A 1 165 ? -5.756 -1.221 -30.458 1.00 90.56 165 ARG A CA 1
ATOM 1267 C C . ARG A 1 165 ? -6.704 -0.638 -31.504 1.00 90.56 165 ARG A C 1
ATOM 1269 O O . ARG A 1 165 ? -6.563 0.532 -31.858 1.00 90.56 165 ARG A O 1
ATOM 1276 N N . THR A 1 166 ? -7.676 -1.423 -31.969 1.00 88.94 166 THR A N 1
ATOM 1277 C CA . THR A 1 166 ? -8.689 -0.961 -32.931 1.00 88.94 166 THR A CA 1
ATOM 1278 C C . THR A 1 166 ? -9.548 0.159 -32.341 1.00 88.94 166 THR A C 1
ATOM 1280 O O . THR A 1 166 ? -9.699 1.208 -32.966 1.00 88.94 166 THR A O 1
ATOM 1283 N N . GLU A 1 167 ? -10.053 -0.021 -31.116 1.00 92.69 167 GLU A N 1
ATOM 1284 C CA . GLU A 1 167 ? -10.855 0.995 -30.417 1.00 92.69 167 GLU A CA 1
ATOM 1285 C C . GLU A 1 167 ? -10.043 2.272 -30.151 1.00 92.69 167 GLU A C 1
ATOM 1287 O O . GLU A 1 167 ? -10.523 3.374 -30.415 1.00 92.69 167 GLU A O 1
ATOM 1292 N N . MET A 1 168 ? -8.797 2.139 -29.683 1.00 94.50 168 MET A N 1
ATOM 1293 C CA . MET A 1 168 ? -7.899 3.274 -29.460 1.00 94.50 168 MET A CA 1
ATOM 1294 C C . MET A 1 168 ? -7.670 4.072 -30.746 1.00 94.50 168 MET A C 1
ATOM 1296 O O . MET A 1 168 ? -7.836 5.287 -30.735 1.00 94.50 168 MET A O 1
ATOM 1300 N N . SER A 1 169 ? -7.348 3.415 -31.864 1.00 92.19 169 SER A N 1
ATOM 1301 C CA . SER A 1 169 ? -7.138 4.107 -33.143 1.00 92.19 169 SER A CA 1
ATOM 1302 C C . SER A 1 169 ? -8.393 4.836 -33.646 1.00 92.19 169 SER A C 1
ATOM 1304 O O . SER A 1 169 ? -8.296 5.976 -34.118 1.00 92.19 169 SER A O 1
ATOM 1306 N N . SER A 1 170 ? -9.576 4.221 -33.516 1.00 92.00 170 SER A N 1
ATOM 1307 C CA . SER A 1 170 ? -10.841 4.877 -33.876 1.00 92.00 170 SER A CA 1
ATOM 1308 C C . SER A 1 170 ? -11.049 6.145 -33.051 1.00 92.00 170 SER A C 1
ATOM 1310 O O . SER A 1 170 ? -11.207 7.230 -33.608 1.00 92.00 170 SER A O 1
ATOM 1312 N N . HIS A 1 171 ? -10.942 6.028 -31.726 1.00 94.56 171 HIS A N 1
ATOM 1313 C CA . HIS A 1 171 ? -11.135 7.152 -30.813 1.00 94.56 171 HIS A CA 1
ATOM 1314 C C . HIS A 1 171 ? -10.088 8.257 -30.992 1.00 94.56 171 HIS A C 1
ATOM 1316 O O . HIS A 1 171 ? -10.419 9.430 -30.851 1.00 94.56 171 HIS A O 1
ATOM 1322 N N . ILE A 1 172 ? -8.843 7.907 -31.328 1.00 95.62 172 ILE A N 1
ATOM 1323 C CA . ILE A 1 172 ? -7.805 8.889 -31.666 1.00 95.62 172 ILE A CA 1
ATOM 1324 C C . ILE A 1 172 ? -8.194 9.652 -32.927 1.00 95.62 172 ILE A C 1
ATOM 1326 O O . ILE A 1 172 ? -8.108 10.874 -32.947 1.00 95.62 172 ILE A O 1
ATOM 1330 N N . THR A 1 173 ? -8.654 8.952 -33.966 1.00 93.12 173 THR A N 1
ATOM 1331 C CA . THR A 1 173 ? -9.088 9.592 -35.218 1.00 93.12 173 THR A CA 1
ATOM 1332 C C . THR A 1 173 ? -10.220 10.591 -34.958 1.00 93.12 173 THR A C 1
ATOM 1334 O O . THR A 1 173 ? -10.175 11.715 -35.454 1.00 93.12 173 THR A O 1
ATOM 1337 N N . GLU A 1 174 ? -11.212 10.196 -34.156 1.00 93.44 174 GLU A N 1
ATOM 1338 C CA . GLU A 1 174 ? -12.326 11.059 -33.746 1.00 93.44 174 GLU A CA 1
ATOM 1339 C C . GLU A 1 174 ? -11.839 12.288 -32.968 1.00 93.44 174 GLU A C 1
ATOM 1341 O O . GLU A 1 174 ? -12.204 13.411 -33.306 1.00 93.44 174 GLU A O 1
ATOM 1346 N N . ALA A 1 175 ? -10.981 12.089 -31.963 1.00 94.94 175 ALA A N 1
ATOM 1347 C CA . ALA A 1 175 ? -10.471 13.174 -31.131 1.00 94.94 175 ALA A CA 1
ATOM 1348 C C . ALA A 1 175 ? -9.578 14.152 -31.919 1.00 94.94 175 ALA A C 1
ATOM 1350 O O . ALA A 1 175 ? -9.638 15.355 -31.686 1.00 94.94 175 ALA A O 1
ATOM 1351 N N . ILE A 1 176 ? -8.792 13.675 -32.892 1.00 95.00 176 ILE A N 1
ATOM 1352 C CA . ILE A 1 176 ? -8.026 14.547 -33.799 1.00 95.00 176 ILE A CA 1
ATOM 1353 C C . ILE A 1 176 ? -8.974 15.431 -34.619 1.00 95.00 176 ILE A C 1
ATOM 1355 O O . ILE A 1 176 ? -8.746 16.635 -34.739 1.00 95.00 176 ILE A O 1
ATOM 1359 N N . ALA A 1 177 ? -10.039 14.849 -35.179 1.00 92.56 177 ALA A N 1
ATOM 1360 C CA . ALA A 1 177 ? -11.024 15.602 -35.950 1.00 92.56 177 ALA A CA 1
ATOM 1361 C C . ALA A 1 177 ? -11.747 16.651 -35.086 1.00 92.56 177 ALA A C 1
ATOM 1363 O O . ALA A 1 177 ? -11.968 17.771 -35.544 1.00 92.56 177 ALA A O 1
ATOM 1364 N N . GLU A 1 178 ? -12.056 16.309 -33.833 1.00 93.12 178 GLU A N 1
ATOM 1365 C CA . GLU A 1 178 ? -12.625 17.227 -32.843 1.00 93.12 178 GLU A CA 1
ATOM 1366 C C . GLU A 1 178 ? -11.687 18.413 -32.573 1.00 93.12 178 GLU A C 1
ATOM 1368 O O . GLU A 1 178 ? -12.107 19.562 -32.711 1.00 93.12 178 GLU A O 1
ATOM 1373 N N . ILE A 1 179 ? -10.406 18.157 -32.281 1.00 93.69 179 ILE A N 1
ATOM 1374 C CA . ILE A 1 179 ? -9.410 19.212 -32.029 1.00 93.69 179 ILE A CA 1
ATOM 1375 C C . ILE A 1 179 ? -9.284 20.142 -33.243 1.00 93.69 179 ILE A C 1
ATOM 1377 O O . ILE A 1 179 ? -9.305 21.359 -33.091 1.00 93.69 179 ILE A O 1
ATOM 1381 N N . TYR A 1 180 ? -9.232 19.600 -34.463 1.00 93.12 180 TYR A N 1
ATOM 1382 C CA . TYR A 1 180 ? -9.151 20.410 -35.686 1.00 93.12 180 TYR A CA 1
ATOM 1383 C C . TYR A 1 180 ? -10.392 21.242 -35.990 1.00 93.12 180 TYR A C 1
ATOM 1385 O O . TYR A 1 180 ? -10.304 22.171 -36.793 1.00 93.12 180 TYR A O 1
ATOM 1393 N N . SER A 1 181 ? -11.538 20.907 -35.399 1.00 91.25 181 SER A N 1
ATOM 1394 C CA . SER A 1 181 ? -12.753 21.709 -35.536 1.00 91.25 181 SER A CA 1
ATOM 1395 C C . SER A 1 181 ? -12.754 22.942 -34.628 1.00 91.25 181 SER A C 1
ATOM 1397 O O . SER A 1 181 ? -13.549 23.856 -34.853 1.00 91.25 181 SER A O 1
ATOM 1399 N N . LYS A 1 182 ? -11.865 22.997 -33.623 1.00 91.88 182 LYS A N 1
ATOM 1400 C CA . LYS A 1 182 ? -11.757 24.135 -32.708 1.00 91.88 182 LYS A CA 1
ATOM 1401 C C . LYS A 1 182 ? -10.990 25.300 -33.363 1.00 91.88 182 LYS A C 1
ATOM 1403 O O . LYS A 1 182 ? -9.979 25.060 -34.032 1.00 91.88 182 LYS A O 1
ATOM 1408 N N . PRO A 1 183 ? -11.431 26.558 -33.161 1.00 91.00 183 PRO A N 1
ATOM 1409 C CA . PRO A 1 183 ? -10.721 27.730 -33.672 1.00 91.00 183 PRO A CA 1
ATOM 1410 C C . PRO A 1 183 ? -9.261 27.764 -33.201 1.00 91.00 183 PRO A C 1
ATOM 1412 O O . PRO A 1 183 ? -8.989 27.511 -32.029 1.00 91.00 183 PRO A O 1
ATOM 1415 N N . GLY A 1 184 ? -8.325 28.087 -34.098 1.00 89.38 184 GLY A N 1
ATOM 1416 C CA . GLY A 1 184 ? -6.892 28.199 -33.782 1.00 89.38 184 GLY A CA 1
ATOM 1417 C C . GLY A 1 184 ? -6.058 26.936 -34.047 1.00 89.38 184 GLY A C 1
ATOM 1418 O O . GLY A 1 184 ? -4.824 26.987 -33.984 1.00 89.38 184 GLY A O 1
ATOM 1419 N N . PHE A 1 185 ? -6.697 25.814 -34.405 1.00 92.00 185 PHE A N 1
ATOM 1420 C CA . PHE A 1 185 ? -6.029 24.543 -34.723 1.00 92.00 185 PHE A CA 1
ATOM 1421 C C . PHE A 1 185 ? -5.844 24.288 -36.229 1.00 92.00 185 PHE A C 1
ATOM 1423 O O . PHE A 1 185 ? -5.366 23.225 -36.633 1.00 92.00 185 PHE A O 1
ATOM 1430 N N . GLU A 1 186 ? -6.135 25.264 -37.093 1.00 85.69 186 GLU A N 1
ATOM 1431 C CA . GLU A 1 186 ? -6.113 25.099 -38.554 1.00 85.69 186 GLU A CA 1
ATOM 1432 C C . GLU A 1 186 ? -4.715 24.739 -39.085 1.00 85.69 186 GLU A C 1
ATOM 1434 O O . GLU A 1 186 ? -4.590 24.000 -40.064 1.00 85.69 186 GLU A O 1
ATOM 1439 N N . GLN A 1 187 ? -3.670 25.236 -38.413 1.00 84.88 187 GLN A N 1
ATOM 1440 C CA . GLN A 1 187 ? -2.255 25.030 -38.752 1.00 84.88 187 GLN A CA 1
ATOM 1441 C C . GLN A 1 187 ? -1.608 23.829 -38.036 1.00 84.88 187 GLN A C 1
ATOM 1443 O O . GLN A 1 187 ? -0.411 23.602 -38.189 1.00 84.88 187 GLN A O 1
ATOM 1448 N N . TRP A 1 188 ? -2.362 23.072 -37.234 1.00 92.31 188 TRP A N 1
ATOM 1449 C CA . TRP A 1 188 ? -1.852 21.938 -36.444 1.00 92.31 188 TRP A CA 1
ATOM 1450 C C . TRP A 1 188 ? -2.072 20.588 -37.145 1.00 92.31 188 TRP A C 1
ATOM 1452 O O . TRP A 1 188 ? -1.939 19.516 -36.547 1.00 92.31 188 TRP A O 1
ATOM 1462 N N . LYS A 1 189 ? -2.451 20.644 -38.425 1.00 89.00 189 LYS A N 1
ATOM 1463 C CA . LYS A 1 189 ? -2.754 19.487 -39.264 1.00 89.00 189 LYS A CA 1
ATOM 1464 C C . LYS A 1 189 ? -1.511 18.654 -39.548 1.00 89.00 189 LYS A C 1
ATOM 1466 O O . LYS A 1 189 ? -0.386 19.137 -39.460 1.00 89.00 189 LYS A O 1
ATOM 1471 N N . TYR A 1 190 ? -1.751 17.398 -39.920 1.00 90.19 190 TYR A N 1
ATOM 1472 C CA . TYR A 1 190 ? -0.713 16.476 -40.366 1.00 90.19 190 TYR A CA 1
ATOM 1473 C C . TYR A 1 190 ? 0.179 17.131 -41.436 1.00 90.19 190 TYR A C 1
ATOM 1475 O O . TYR A 1 190 ? -0.343 17.483 -42.499 1.00 90.19 190 TYR A O 1
ATOM 1483 N N . PRO A 1 191 ? 1.495 17.285 -41.190 1.00 88.81 191 PRO A N 1
ATOM 1484 C CA . PRO A 1 191 ? 2.391 17.950 -42.133 1.00 88.81 191 PRO A CA 1
ATOM 1485 C C . PRO A 1 191 ? 2.534 17.219 -43.472 1.00 88.81 191 PRO A C 1
ATOM 1487 O O . PRO A 1 191 ? 2.800 17.853 -44.487 1.00 88.81 191 PRO A O 1
ATOM 1490 N N . GLY A 1 192 ? 2.324 15.899 -43.493 1.00 86.06 192 GLY A N 1
ATOM 1491 C CA . GLY A 1 192 ? 2.522 15.049 -44.667 1.00 86.06 192 GLY A CA 1
ATOM 1492 C C . GLY A 1 192 ? 3.769 14.176 -44.540 1.00 86.06 192 GLY A C 1
ATOM 1493 O O . GLY A 1 192 ? 4.796 14.612 -44.023 1.00 86.06 192 GLY A O 1
ATOM 1494 N N . ILE A 1 193 ? 3.694 12.938 -45.037 1.00 82.31 193 ILE A N 1
ATOM 1495 C CA . ILE A 1 193 ? 4.766 11.937 -44.902 1.00 82.31 193 ILE A CA 1
ATOM 1496 C C . ILE A 1 193 ? 6.081 12.380 -45.557 1.00 82.31 193 ILE A C 1
ATOM 1498 O O . ILE A 1 193 ? 7.157 12.007 -45.109 1.00 82.31 193 ILE A O 1
ATOM 1502 N N . GLN A 1 194 ? 6.010 13.227 -46.584 1.00 81.56 194 GLN A N 1
ATOM 1503 C CA . GLN A 1 194 ? 7.171 13.794 -47.266 1.00 81.56 194 GLN A CA 1
ATOM 1504 C C . GLN A 1 194 ? 8.005 14.727 -46.374 1.00 81.56 194 GLN A C 1
ATOM 1506 O O . GLN A 1 194 ? 9.157 15.007 -46.689 1.00 81.56 194 GLN A O 1
ATOM 1511 N N . HIS A 1 195 ? 7.431 15.210 -45.269 1.00 86.25 195 HIS A N 1
ATOM 1512 C CA . HIS A 1 195 ? 8.127 16.023 -44.273 1.00 86.25 195 HIS A CA 1
ATOM 1513 C C . HIS A 1 195 ? 8.648 15.192 -43.094 1.00 86.25 195 HIS A C 1
ATOM 1515 O O . HIS A 1 195 ? 9.212 15.759 -42.154 1.00 86.25 195 HIS A O 1
ATOM 1521 N N . ASP A 1 196 ? 8.481 13.866 -43.129 1.00 88.88 196 ASP A N 1
ATOM 1522 C CA . ASP A 1 196 ? 9.106 12.940 -42.194 1.00 88.88 196 ASP A CA 1
ATOM 1523 C C . ASP A 1 196 ? 10.488 12.531 -42.721 1.00 88.88 196 ASP A C 1
ATOM 1525 O O . ASP A 1 196 ? 10.629 11.686 -43.606 1.00 88.88 196 ASP A O 1
ATOM 1529 N N . CYS A 1 197 ? 11.517 13.188 -42.194 1.00 87.94 197 CYS A N 1
ATOM 1530 C CA . CYS A 1 197 ? 12.885 13.071 -42.680 1.00 87.94 197 CYS A CA 1
ATOM 1531 C C . CYS A 1 197 ? 13.781 12.495 -41.585 1.00 87.94 197 CYS A C 1
ATOM 1533 O O . CYS A 1 197 ? 14.039 13.153 -40.578 1.00 87.94 197 CYS A O 1
ATOM 1535 N N . LEU A 1 198 ? 14.279 11.279 -41.811 1.00 91.62 198 LEU A N 1
ATOM 1536 C CA . LEU A 1 198 ? 15.255 10.613 -40.954 1.00 91.62 198 LEU A CA 1
ATOM 1537 C C . LEU A 1 198 ? 16.597 10.539 -41.679 1.00 91.62 198 LEU A C 1
ATOM 1539 O O . LEU A 1 198 ? 16.660 10.021 -42.790 1.00 91.62 198 LEU A O 1
ATOM 1543 N N . PHE A 1 199 ? 17.676 10.985 -41.044 1.00 92.19 199 PHE A N 1
ATOM 1544 C CA . PHE A 1 199 ? 19.029 10.835 -41.580 1.00 92.19 199 PHE A CA 1
ATOM 1545 C C . PHE A 1 199 ? 19.774 9.660 -40.919 1.00 92.19 199 PHE A C 1
ATOM 1547 O O . PHE A 1 199 ? 19.434 9.263 -39.800 1.00 92.19 199 PHE A O 1
ATOM 1554 N N . PRO A 1 200 ? 20.811 9.096 -41.572 1.00 90.94 200 PRO A N 1
ATOM 1555 C CA . PRO A 1 200 ? 21.699 8.116 -40.961 1.00 90.94 200 PRO A CA 1
ATOM 1556 C C . PRO A 1 200 ? 22.294 8.662 -39.665 1.00 90.94 200 PRO A C 1
ATOM 1558 O O . PRO A 1 200 ? 22.593 9.850 -39.576 1.00 90.94 200 PRO A O 1
ATOM 1561 N N . SER A 1 201 ? 22.538 7.810 -38.671 1.00 89.31 201 SER A N 1
ATOM 1562 C CA . SER A 1 201 ? 22.997 8.272 -37.353 1.00 89.31 201 SER A CA 1
ATOM 1563 C C . SER A 1 201 ? 24.369 8.957 -37.361 1.00 89.31 201 SER A C 1
ATOM 1565 O O . SER A 1 201 ? 24.643 9.788 -36.495 1.00 89.31 201 SER A O 1
ATOM 1567 N N . ALA A 1 202 ? 25.198 8.666 -38.366 1.00 87.12 202 ALA A N 1
ATOM 1568 C CA . ALA A 1 202 ? 26.472 9.341 -38.618 1.00 87.12 202 ALA A CA 1
ATOM 1569 C C . ALA A 1 202 ? 26.328 10.669 -39.395 1.00 87.12 202 ALA A C 1
ATOM 1571 O O . ALA A 1 202 ? 27.289 11.425 -39.537 1.00 87.12 202 ALA A O 1
ATOM 1572 N N . TYR A 1 203 ? 25.144 10.983 -39.927 1.00 88.75 203 TYR A N 1
ATOM 1573 C CA . TYR A 1 203 ? 24.920 12.218 -40.667 1.00 88.75 203 TYR A CA 1
ATOM 1574 C C . TYR A 1 203 ? 24.862 13.409 -39.702 1.00 88.75 203 TYR A C 1
ATOM 1576 O O . TYR A 1 203 ? 23.997 13.501 -38.836 1.00 88.75 203 TYR A O 1
ATOM 1584 N N . ARG A 1 204 ? 25.821 14.329 -39.825 1.00 86.19 204 ARG A N 1
ATOM 1585 C CA . ARG A 1 204 ? 25.971 15.475 -38.916 1.00 86.19 204 ARG A CA 1
ATOM 1586 C C . ARG A 1 204 ? 25.183 16.679 -39.413 1.00 86.19 204 ARG A C 1
ATOM 1588 O O . ARG A 1 204 ? 25.464 17.134 -40.518 1.00 86.19 204 ARG A O 1
ATOM 1595 N N . HIS A 1 205 ? 24.303 17.242 -38.590 1.00 89.31 205 HIS A N 1
ATOM 1596 C CA . HIS A 1 205 ? 23.595 18.506 -38.845 1.00 89.31 205 HIS A CA 1
ATOM 1597 C C . HIS A 1 205 ? 24.553 19.708 -38.728 1.00 89.31 205 HIS A C 1
ATOM 1599 O O . HIS A 1 205 ? 24.834 20.152 -37.620 1.00 89.31 205 HIS A O 1
ATOM 1605 N N . LYS A 1 206 ? 25.139 20.180 -39.841 1.00 88.94 206 LYS A N 1
ATOM 1606 C CA . LYS A 1 206 ? 26.142 21.269 -39.864 1.00 88.94 206 LYS A CA 1
ATOM 1607 C C . LYS A 1 206 ? 26.092 22.100 -41.151 1.00 88.94 206 LYS A C 1
ATOM 1609 O O . LYS A 1 206 ? 25.555 21.622 -42.149 1.00 88.94 206 LYS A O 1
ATOM 1614 N N . HIS A 1 207 ? 26.700 23.294 -41.143 1.00 88.56 207 HIS A N 1
ATOM 1615 C CA . HIS A 1 207 ? 26.899 24.101 -42.356 1.00 88.56 207 HIS A CA 1
ATOM 1616 C C . HIS A 1 207 ? 27.618 23.287 -43.441 1.00 88.56 207 HIS A C 1
ATOM 1618 O O . HIS A 1 207 ? 28.585 22.572 -43.161 1.00 88.56 207 HIS A O 1
ATOM 1624 N N . ARG A 1 208 ? 27.107 23.354 -44.674 1.00 82.62 208 ARG A N 1
ATOM 1625 C CA . ARG A 1 208 ? 27.567 22.518 -45.797 1.00 82.62 208 ARG A CA 1
ATOM 1626 C C . ARG A 1 208 ? 28.506 23.234 -46.751 1.00 82.62 208 ARG A C 1
ATOM 1628 O O . ARG A 1 208 ? 29.236 22.570 -47.485 1.00 82.62 208 ARG A O 1
ATOM 1635 N N . ILE A 1 209 ? 28.468 24.558 -46.762 1.00 80.88 209 ILE A N 1
ATOM 1636 C CA . ILE A 1 209 ? 29.263 25.371 -47.671 1.00 80.88 209 ILE A CA 1
ATOM 1637 C C . ILE A 1 209 ? 30.610 25.619 -46.996 1.00 80.88 209 ILE A C 1
ATOM 1639 O O . ILE A 1 209 ? 30.683 26.170 -45.900 1.00 80.88 209 ILE A O 1
ATOM 1643 N N . ALA A 1 210 ? 31.673 25.159 -47.654 1.00 78.62 210 ALA A N 1
ATOM 1644 C CA . ALA A 1 210 ? 33.028 25.324 -47.155 1.00 78.62 210 ALA A CA 1
ATOM 1645 C C . ALA A 1 210 ? 33.385 26.814 -47.064 1.00 78.62 210 ALA A C 1
ATOM 1647 O O . ALA A 1 210 ? 33.172 27.558 -48.022 1.00 78.62 210 ALA A O 1
ATOM 1648 N N . GLY A 1 211 ? 33.949 27.234 -45.934 1.00 78.19 211 GLY A N 1
ATOM 1649 C CA . GLY A 1 211 ? 34.350 28.616 -45.674 1.00 78.19 211 GLY A CA 1
ATOM 1650 C C . GLY A 1 211 ? 33.282 29.472 -44.988 1.00 78.19 211 GLY A C 1
ATOM 1651 O O . GLY A 1 211 ? 33.597 30.587 -44.581 1.00 78.19 211 GLY A O 1
ATOM 1652 N N . GLU A 1 212 ? 32.048 28.981 -44.813 1.00 81.94 212 GLU A N 1
ATOM 1653 C CA . GLU A 1 212 ? 30.994 29.716 -44.090 1.00 81.94 212 GLU A CA 1
ATOM 1654 C C . GLU A 1 212 ? 31.143 29.630 -42.566 1.00 81.94 212 GLU A C 1
ATOM 1656 O O . GLU A 1 212 ? 30.623 30.482 -41.846 1.00 81.94 212 GLU A O 1
ATOM 1661 N N . CYS A 1 213 ? 31.838 28.614 -42.040 1.00 86.31 213 CYS A N 1
ATOM 1662 C CA . CYS A 1 213 ? 31.945 28.424 -40.598 1.00 86.31 213 CYS A CA 1
ATOM 1663 C C . CYS A 1 213 ? 33.211 27.656 -40.202 1.00 86.31 213 CYS A C 1
ATOM 1665 O O . CYS A 1 213 ? 33.281 26.434 -40.328 1.00 86.31 213 CYS A O 1
ATOM 1667 N N . ALA A 1 214 ? 34.153 28.355 -39.561 1.00 84.62 214 ALA A N 1
ATOM 1668 C CA . ALA A 1 214 ? 35.415 27.783 -39.077 1.00 84.62 214 ALA A CA 1
ATOM 1669 C C . ALA A 1 214 ? 35.250 26.599 -38.095 1.00 84.62 214 ALA A C 1
ATOM 1671 O O . ALA A 1 214 ? 36.169 25.795 -37.929 1.00 84.62 214 ALA A O 1
ATOM 1672 N N . ILE A 1 215 ? 34.093 26.485 -37.430 1.00 86.19 215 ILE A N 1
ATOM 1673 C CA . ILE A 1 215 ? 33.773 25.362 -36.537 1.00 86.19 215 ILE A CA 1
ATOM 1674 C C . ILE A 1 215 ? 33.275 24.157 -37.349 1.00 86.19 215 ILE A C 1
ATOM 1676 O O . ILE A 1 215 ? 33.786 23.056 -37.170 1.00 86.19 215 ILE A O 1
ATOM 1680 N N . CYS A 1 216 ? 32.319 24.362 -38.263 1.00 86.12 216 CYS A N 1
ATOM 1681 C CA . CYS A 1 216 ? 31.705 23.280 -39.046 1.00 86.12 216 CYS A CA 1
ATOM 1682 C C . CYS A 1 216 ? 32.605 22.748 -40.177 1.00 86.12 216 CYS A C 1
ATOM 1684 O O . CYS A 1 216 ? 32.404 21.616 -40.632 1.00 86.12 216 CYS A O 1
ATOM 1686 N N . ASP A 1 217 ? 33.593 23.535 -40.610 1.00 80.25 217 ASP A N 1
ATOM 1687 C CA . ASP A 1 217 ? 34.532 23.196 -41.686 1.00 80.25 217 ASP A CA 1
ATOM 1688 C C . ASP A 1 217 ? 35.606 22.177 -41.285 1.00 80.25 217 ASP A C 1
ATOM 1690 O O . ASP A 1 217 ? 36.290 21.628 -42.153 1.00 80.25 217 ASP A O 1
ATOM 1694 N N . LYS A 1 218 ? 35.733 21.863 -39.990 1.00 68.50 218 LYS A N 1
ATOM 1695 C CA . LYS A 1 218 ? 36.586 20.765 -39.523 1.00 68.50 218 LYS A CA 1
ATOM 1696 C C . LYS A 1 218 ? 36.062 19.436 -40.107 1.00 68.50 218 LYS A C 1
ATOM 1698 O O . LYS A 1 218 ? 34.850 19.187 -40.136 1.00 68.50 218 LYS A O 1
ATOM 1703 N N . ARG A 1 219 ? 36.969 18.646 -40.694 1.00 60.62 219 ARG A N 1
ATOM 1704 C CA . ARG A 1 219 ? 36.671 17.395 -41.420 1.00 60.62 219 ARG A CA 1
ATOM 1705 C C . ARG A 1 219 ? 37.629 16.283 -41.018 1.00 60.62 219 ARG A C 1
ATOM 1707 O O . ARG A 1 219 ? 38.385 15.818 -41.872 1.00 60.62 219 ARG A O 1
ATOM 1714 N N . LEU A 1 220 ? 37.648 15.884 -39.754 1.00 55.44 220 LEU A N 1
ATOM 1715 C CA . LEU A 1 220 ? 38.540 14.793 -39.376 1.00 55.44 220 LEU A CA 1
ATOM 1716 C C . LEU A 1 220 ? 37.846 13.639 -38.647 1.00 55.44 220 LEU A C 1
ATOM 1718 O O . LEU A 1 220 ? 38.250 12.517 -38.928 1.00 55.44 220 LEU A O 1
ATOM 1722 N N . GLU A 1 221 ? 36.779 13.816 -37.850 1.00 60.06 221 GLU A N 1
ATOM 1723 C CA . GLU A 1 221 ? 36.179 12.681 -37.103 1.00 60.06 221 GLU A CA 1
ATOM 1724 C C . GLU A 1 221 ? 34.679 12.849 -36.736 1.00 60.06 221 GLU A C 1
ATOM 1726 O O . GLU A 1 221 ? 34.120 13.947 -36.760 1.00 60.06 221 GLU A O 1
ATOM 1731 N N . ASP A 1 222 ? 34.017 11.754 -36.320 1.00 60.66 222 ASP A N 1
ATOM 1732 C CA . ASP A 1 222 ? 32.612 11.712 -35.839 1.00 60.66 222 ASP A CA 1
ATOM 1733 C C . ASP A 1 222 ? 32.345 12.584 -34.585 1.00 60.66 222 ASP A C 1
ATOM 1735 O O . ASP A 1 222 ? 31.193 12.804 -34.179 1.00 60.66 222 ASP A O 1
ATOM 1739 N N . THR A 1 223 ? 33.409 13.106 -33.973 1.00 66.81 223 THR A N 1
ATOM 1740 C CA . THR A 1 223 ? 33.423 13.964 -32.780 1.00 66.81 223 THR A CA 1
ATOM 1741 C C . THR A 1 223 ? 33.558 15.455 -33.102 1.00 66.81 223 THR A C 1
ATOM 1743 O O . THR A 1 223 ? 33.508 16.272 -32.181 1.00 66.81 223 THR A O 1
ATOM 1746 N N . ASP A 1 224 ? 33.669 15.830 -34.383 1.00 74.75 224 ASP A N 1
ATOM 1747 C CA . ASP A 1 224 ? 33.905 17.217 -34.789 1.00 74.75 224 ASP A CA 1
ATOM 1748 C C . ASP A 1 224 ? 32.824 18.175 -34.243 1.00 74.75 224 ASP A C 1
ATOM 1750 O O . ASP A 1 224 ? 31.616 17.892 -34.337 1.00 74.75 224 ASP A O 1
ATOM 1754 N N . PRO A 1 225 ? 33.223 19.334 -33.686 1.00 79.19 225 PRO A N 1
ATOM 1755 C CA . PRO A 1 225 ? 32.286 20.290 -33.120 1.00 79.19 225 PRO A CA 1
ATOM 1756 C C . PRO A 1 225 ? 31.381 20.878 -34.208 1.00 79.19 225 PRO A C 1
ATOM 1758 O O . PRO A 1 225 ? 31.803 21.160 -35.327 1.00 79.19 225 PRO A O 1
ATOM 1761 N N . VAL A 1 226 ? 30.117 21.092 -33.858 1.00 87.56 226 VAL A N 1
ATOM 1762 C CA . VAL A 1 226 ? 29.140 21.815 -34.679 1.00 87.56 226 VAL A CA 1
ATOM 1763 C C . VAL A 1 226 ? 28.835 23.121 -33.958 1.00 87.56 226 VAL A C 1
ATOM 1765 O O . VAL A 1 226 ? 28.672 23.113 -32.738 1.00 87.56 226 VAL A O 1
ATOM 1768 N N . CYS A 1 227 ? 28.788 24.241 -34.682 1.00 89.12 227 CYS A N 1
ATOM 1769 C CA . CYS A 1 227 ? 28.464 25.523 -34.059 1.00 89.12 227 CYS A CA 1
ATOM 1770 C C . CYS A 1 227 ? 27.006 25.569 -33.576 1.00 89.12 227 CYS A C 1
ATOM 1772 O O . CYS A 1 227 ? 26.132 24.871 -34.095 1.00 89.12 227 CYS A O 1
ATOM 1774 N N . GLU A 1 228 ? 26.742 26.424 -32.592 1.00 87.38 228 GLU A N 1
ATOM 1775 C CA . GLU A 1 228 ? 25.411 26.605 -32.008 1.00 87.38 228 GLU A CA 1
ATOM 1776 C C . GLU A 1 228 ? 24.362 27.052 -33.041 1.00 87.38 228 GLU A C 1
ATOM 1778 O O . GLU A 1 228 ? 23.237 26.544 -33.039 1.00 87.38 228 GLU A O 1
ATOM 1783 N N . ASP A 1 229 ? 24.755 27.908 -33.990 1.00 88.12 229 ASP A N 1
ATOM 1784 C CA . ASP A 1 229 ? 23.889 28.360 -35.086 1.00 88.12 229 ASP A CA 1
ATOM 1785 C C . ASP A 1 229 ? 23.390 27.184 -35.929 1.00 88.12 229 ASP A C 1
ATOM 1787 O O . ASP A 1 229 ? 22.198 27.064 -36.206 1.00 88.12 229 ASP A O 1
ATOM 1791 N N . ALA A 1 230 ? 24.276 26.248 -36.281 1.00 88.56 230 ALA A N 1
ATOM 1792 C CA . ALA A 1 230 ? 23.872 25.056 -37.012 1.00 88.56 230 ALA A CA 1
ATOM 1793 C C . ALA A 1 230 ? 22.986 24.137 -36.154 1.00 88.56 230 ALA A C 1
ATOM 1795 O O . ALA A 1 230 ? 21.967 23.652 -36.632 1.00 88.56 230 ALA A O 1
ATOM 1796 N N . LEU A 1 231 ? 23.304 23.945 -34.869 1.00 86.06 231 LEU A N 1
ATOM 1797 C CA . LEU A 1 231 ? 22.509 23.106 -33.954 1.00 86.06 231 LEU A CA 1
ATOM 1798 C C . LEU A 1 231 ? 21.095 23.644 -33.661 1.00 86.06 231 LEU A C 1
ATOM 1800 O O . LEU A 1 231 ? 20.260 22.910 -33.119 1.00 86.06 231 LEU A O 1
ATOM 1804 N N . SER A 1 232 ? 20.836 24.917 -33.959 1.00 84.69 232 SER A N 1
ATOM 1805 C CA . SER A 1 232 ? 19.539 25.578 -33.772 1.00 84.69 232 SER A CA 1
ATOM 1806 C C . SER A 1 232 ? 18.795 25.868 -35.083 1.00 84.69 232 SER A C 1
ATOM 1808 O O . SER A 1 232 ? 17.591 26.143 -35.036 1.00 84.69 232 SER A O 1
ATOM 1810 N N . SER A 1 233 ? 19.480 25.758 -36.227 1.00 87.62 233 SER A N 1
ATOM 1811 C CA . SER A 1 233 ? 18.938 25.976 -37.574 1.00 87.62 233 SER A CA 1
ATOM 1812 C C . SER A 1 233 ? 18.174 24.768 -38.113 1.00 87.62 233 SER A C 1
ATOM 1814 O O . SER A 1 233 ? 18.472 23.622 -37.782 1.00 87.62 233 SER A O 1
ATOM 1816 N N . ASP A 1 234 ? 17.217 25.017 -39.007 1.00 86.50 234 ASP A N 1
ATOM 1817 C CA . ASP A 1 234 ? 16.462 23.957 -39.677 1.00 86.50 234 ASP A CA 1
ATOM 1818 C C . ASP A 1 234 ? 17.273 23.308 -40.817 1.00 86.50 234 ASP A C 1
ATOM 1820 O O . ASP A 1 234 ? 18.177 23.910 -41.407 1.00 86.50 234 ASP A O 1
ATOM 1824 N N . CYS A 1 235 ? 16.917 22.069 -41.178 1.00 87.31 235 CYS A N 1
ATOM 1825 C CA . CYS A 1 235 ? 17.596 21.304 -42.235 1.00 87.31 235 CYS A CA 1
ATOM 1826 C C . CYS A 1 235 ? 17.602 22.014 -43.597 1.00 87.31 235 CYS A C 1
ATOM 1828 O O . CYS A 1 235 ? 18.552 21.863 -44.365 1.00 87.31 235 CYS A O 1
ATOM 1830 N N . THR A 1 236 ? 16.561 22.795 -43.888 1.00 85.00 236 THR A N 1
ATOM 1831 C CA . THR A 1 236 ? 16.424 23.579 -45.123 1.00 85.00 236 THR A CA 1
ATOM 1832 C C . THR A 1 236 ? 17.432 24.723 -45.189 1.00 85.00 236 THR A C 1
ATOM 1834 O O . THR A 1 236 ? 18.025 24.948 -46.242 1.00 85.00 236 THR A O 1
ATOM 1837 N N . VAL A 1 237 ? 17.683 25.397 -44.062 1.00 86.50 237 VAL A N 1
ATOM 1838 C CA . VAL A 1 237 ? 18.655 26.496 -43.949 1.00 86.50 237 VAL A CA 1
ATOM 1839 C C . VAL A 1 237 ? 20.072 25.966 -44.139 1.00 86.50 237 VAL A C 1
ATOM 1841 O O . VAL A 1 237 ? 20.837 26.507 -44.934 1.00 86.50 237 VAL A O 1
ATOM 1844 N N . LEU A 1 238 ? 20.399 24.852 -43.479 1.00 87.88 238 LEU A N 1
ATOM 1845 C CA . LEU A 1 238 ? 21.710 24.211 -43.609 1.00 87.88 238 LEU A CA 1
ATOM 1846 C C . LEU A 1 238 ? 21.895 23.431 -44.915 1.00 87.88 238 LEU A C 1
ATOM 1848 O 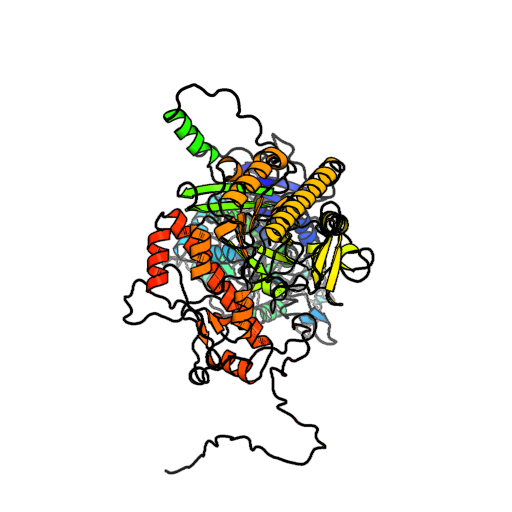O . LEU A 1 238 ? 22.997 22.948 -45.168 1.00 87.88 238 LEU A O 1
ATOM 1852 N N . LYS A 1 239 ? 20.843 23.295 -45.734 1.00 87.94 239 LYS A N 1
ATOM 1853 C CA . LYS A 1 239 ? 20.837 22.511 -46.978 1.00 87.94 239 LYS A CA 1
ATOM 1854 C C . LYS A 1 239 ? 21.293 21.068 -46.743 1.00 87.94 239 LYS A C 1
ATOM 1856 O O . LYS A 1 239 ? 22.222 20.579 -47.386 1.00 87.94 239 LYS A O 1
ATOM 1861 N N . CYS A 1 240 ? 20.671 20.395 -45.775 1.00 88.75 240 CYS A N 1
ATOM 1862 C CA . CYS A 1 240 ? 20.914 18.970 -45.569 1.00 88.75 240 CYS A CA 1
ATOM 1863 C C . CYS A 1 240 ? 20.565 18.166 -46.833 1.00 88.75 240 CYS A C 1
ATOM 1865 O O . CYS A 1 240 ? 19.635 18.482 -47.569 1.00 88.75 240 CYS A O 1
ATOM 1867 N N . ASP A 1 241 ? 21.369 17.139 -47.075 1.00 89.25 241 ASP A N 1
ATOM 1868 C CA . ASP A 1 241 ? 21.369 16.288 -48.259 1.00 89.25 241 ASP A CA 1
ATOM 1869 C C . ASP A 1 241 ? 20.225 15.282 -48.161 1.00 89.25 241 ASP A C 1
ATOM 1871 O O . ASP A 1 241 ? 20.363 14.211 -47.568 1.00 89.25 241 ASP A O 1
ATOM 1875 N N . MET A 1 242 ? 19.078 15.664 -48.716 1.00 86.06 242 MET A N 1
ATOM 1876 C CA . MET A 1 242 ? 17.848 14.878 -48.666 1.00 86.06 242 MET A CA 1
ATOM 1877 C C . MET A 1 242 ? 17.973 13.524 -49.374 1.00 86.06 242 MET A C 1
ATOM 1879 O O . MET A 1 242 ? 17.217 12.615 -49.046 1.00 86.06 242 MET A O 1
ATOM 1883 N N . GLU A 1 243 ? 18.939 13.345 -50.283 1.00 86.50 243 GLU A N 1
ATOM 1884 C CA . GLU A 1 243 ? 19.196 12.046 -50.925 1.00 86.50 243 GLU A CA 1
ATOM 1885 C C . GLU A 1 243 ? 19.747 11.016 -49.933 1.00 86.50 243 GLU A C 1
ATOM 1887 O O . GLU A 1 243 ? 19.601 9.811 -50.128 1.00 86.50 243 GLU A O 1
ATOM 1892 N N . ARG A 1 244 ? 20.344 11.480 -48.829 1.00 88.38 244 ARG A N 1
ATOM 1893 C CA . ARG A 1 244 ? 20.796 10.616 -47.735 1.00 88.38 244 ARG A CA 1
ATOM 1894 C C . ARG A 1 244 ? 19.699 10.278 -46.740 1.00 88.38 244 ARG A C 1
ATOM 1896 O O . ARG A 1 244 ? 19.987 9.540 -45.801 1.00 88.38 244 ARG A O 1
ATOM 1903 N N . ALA A 1 245 ? 18.484 10.803 -46.893 1.00 88.06 245 ALA A N 1
ATOM 1904 C CA . ALA A 1 245 ? 17.381 10.433 -46.020 1.00 88.06 245 ALA A CA 1
ATOM 1905 C C . ALA A 1 245 ? 17.121 8.917 -46.100 1.00 88.06 245 ALA A C 1
ATOM 1907 O O . ALA A 1 245 ? 17.138 8.304 -47.167 1.00 88.06 245 ALA A O 1
ATOM 1908 N N . VAL A 1 246 ? 16.900 8.294 -44.947 1.00 89.00 246 VAL A N 1
ATOM 1909 C CA . VAL A 1 246 ? 16.697 6.852 -44.826 1.00 89.00 246 VAL A CA 1
ATOM 1910 C C . VAL A 1 246 ? 15.299 6.504 -45.327 1.00 89.00 246 VAL A C 1
ATOM 1912 O O . VAL A 1 246 ? 14.299 6.841 -44.691 1.00 89.00 246 VAL A O 1
ATOM 1915 N N . ALA A 1 247 ? 15.230 5.782 -46.446 1.00 82.06 247 ALA A N 1
ATOM 1916 C CA . ALA A 1 247 ? 13.979 5.217 -46.935 1.00 82.06 247 ALA A CA 1
ATOM 1917 C C . ALA A 1 247 ? 13.437 4.171 -45.944 1.00 82.06 247 ALA A C 1
ATOM 1919 O O . ALA A 1 247 ? 14.173 3.300 -45.470 1.00 82.06 247 ALA A O 1
ATOM 1920 N N . ARG A 1 248 ? 12.139 4.253 -45.634 1.00 85.44 248 ARG A N 1
ATOM 1921 C CA . ARG A 1 248 ? 11.435 3.335 -44.724 1.00 85.44 248 ARG A CA 1
ATOM 1922 C C . ARG A 1 248 ? 10.180 2.774 -45.377 1.00 85.44 248 ARG A C 1
ATOM 1924 O O . ARG A 1 248 ? 9.549 3.444 -46.194 1.00 85.44 248 ARG A O 1
ATOM 1931 N N . LYS A 1 249 ? 9.800 1.556 -44.983 1.00 74.75 249 LYS A N 1
ATOM 1932 C CA . LYS A 1 249 ? 8.790 0.730 -45.667 1.00 74.75 249 LYS A CA 1
ATOM 1933 C C . LYS A 1 249 ? 7.450 1.451 -45.849 1.00 74.75 249 LYS A C 1
ATOM 1935 O O . LYS A 1 249 ? 6.965 1.543 -46.973 1.00 74.75 249 LYS A O 1
ATOM 1940 N N . ARG A 1 250 ? 6.921 2.056 -44.774 1.00 72.56 250 ARG A N 1
ATOM 1941 C CA . ARG A 1 250 ? 5.660 2.821 -44.803 1.00 72.56 250 ARG A CA 1
ATOM 1942 C C . ARG A 1 250 ? 5.725 3.986 -45.798 1.00 72.56 250 ARG A C 1
ATOM 1944 O O . ARG A 1 250 ? 4.735 4.227 -46.470 1.00 72.56 250 ARG A O 1
ATOM 1951 N N . MET A 1 251 ? 6.868 4.673 -45.951 1.00 72.19 251 MET A N 1
ATOM 1952 C CA . MET A 1 251 ? 7.024 5.750 -46.950 1.00 72.19 251 MET A CA 1
ATOM 1953 C C . MET A 1 251 ? 6.960 5.204 -48.374 1.00 72.19 251 MET A C 1
ATOM 1955 O O . MET A 1 251 ? 6.259 5.758 -49.214 1.00 72.19 251 MET A O 1
ATOM 1959 N N . THR A 1 252 ? 7.665 4.103 -48.641 1.00 70.75 252 THR A N 1
ATOM 1960 C CA . THR A 1 252 ? 7.705 3.478 -49.968 1.00 70.75 252 THR A CA 1
ATOM 1961 C C . THR A 1 252 ? 6.335 2.932 -50.380 1.00 70.75 252 THR A C 1
ATOM 1963 O O . THR A 1 252 ? 5.925 3.114 -51.523 1.00 70.75 252 THR A O 1
ATOM 1966 N N . GLU A 1 253 ? 5.591 2.334 -49.446 1.00 69.12 253 GLU A N 1
ATOM 1967 C CA . GLU A 1 253 ? 4.215 1.863 -49.667 1.00 69.12 253 GLU A CA 1
ATOM 1968 C C . GLU A 1 253 ? 3.258 3.016 -50.010 1.00 69.12 253 GLU A C 1
ATOM 1970 O O . GLU A 1 253 ? 2.452 2.888 -50.935 1.00 69.12 253 GLU A O 1
ATOM 1975 N N . VAL A 1 254 ? 3.397 4.172 -49.341 1.00 65.44 254 VAL A N 1
ATOM 1976 C CA . VAL A 1 254 ? 2.641 5.396 -49.673 1.00 65.44 254 VAL A CA 1
ATOM 1977 C C . VAL A 1 254 ? 2.937 5.857 -51.094 1.00 65.44 254 VAL A C 1
ATOM 1979 O O . VAL A 1 254 ? 2.023 6.151 -51.862 1.00 65.44 254 VAL A O 1
ATOM 1982 N N . GLN A 1 255 ? 4.221 5.945 -51.438 1.00 65.31 255 GLN A N 1
ATOM 1983 C CA . GLN A 1 255 ? 4.681 6.525 -52.698 1.00 65.31 255 GLN A CA 1
ATOM 1984 C C . GLN A 1 255 ? 4.313 5.665 -53.911 1.00 65.31 255 GLN A C 1
ATOM 1986 O O . GLN A 1 255 ? 4.123 6.196 -55.001 1.00 65.31 255 GLN A O 1
ATOM 1991 N N . LEU A 1 256 ? 4.172 4.352 -53.712 1.00 63.91 256 LEU A N 1
ATOM 1992 C CA . LEU A 1 256 ? 3.756 3.393 -54.735 1.00 63.91 256 LEU A CA 1
ATOM 1993 C C . LEU A 1 256 ? 2.229 3.219 -54.834 1.00 63.91 256 LEU A C 1
ATOM 1995 O O . LEU A 1 256 ? 1.769 2.452 -55.677 1.00 63.91 256 LEU A O 1
ATOM 1999 N N . GLY A 1 257 ? 1.435 3.892 -53.991 1.00 58.66 257 GLY A N 1
ATOM 2000 C CA . GLY A 1 257 ? -0.028 3.755 -53.988 1.00 58.66 257 GLY A CA 1
ATOM 2001 C C . GLY A 1 257 ? -0.523 2.348 -53.624 1.00 58.66 257 GLY A C 1
ATOM 2002 O O . GLY A 1 257 ? -1.674 2.011 -53.900 1.00 58.66 257 GLY A O 1
ATOM 2003 N N . LEU A 1 258 ? 0.333 1.522 -53.013 1.00 57.62 258 LEU A N 1
ATOM 2004 C CA . LEU A 1 258 ? 0.038 0.145 -52.622 1.00 57.62 258 LEU A CA 1
ATOM 2005 C C . LEU A 1 258 ? -0.769 0.149 -51.314 1.00 57.62 258 LEU A C 1
ATOM 2007 O O . LEU A 1 258 ? -0.250 -0.137 -50.240 1.00 57.62 258 LEU A O 1
ATOM 2011 N N . GLN A 1 259 ? -2.052 0.506 -51.391 1.00 54.56 259 GLN A N 1
ATOM 2012 C CA . GLN A 1 259 ? -3.013 0.201 -50.329 1.00 54.56 259 GLN A CA 1
ATOM 2013 C C . GLN A 1 259 ? -3.566 -1.203 -50.570 1.00 54.56 259 GLN A C 1
ATOM 2015 O O . GLN A 1 259 ? -4.448 -1.390 -51.404 1.00 54.56 259 GLN A O 1
ATOM 2020 N N . SER A 1 260 ? -3.042 -2.204 -49.863 1.00 42.41 260 SER A N 1
ATOM 2021 C CA . SER A 1 260 ? -3.544 -3.575 -49.985 1.00 42.41 260 SER A CA 1
ATOM 2022 C C . SER A 1 260 ? -3.510 -4.339 -48.660 1.00 42.41 260 SER A C 1
ATOM 2024 O O . SER A 1 260 ? -2.786 -5.321 -48.542 1.00 42.41 260 SER A O 1
ATOM 2026 N N . ASP A 1 261 ? -4.283 -3.892 -47.668 1.00 36.28 261 ASP A N 1
ATOM 2027 C CA . ASP A 1 261 ? -5.028 -4.784 -46.764 1.00 36.28 261 ASP A CA 1
ATOM 2028 C C . ASP A 1 261 ? -6.036 -3.968 -45.927 1.00 36.28 261 ASP A C 1
ATOM 2030 O O . ASP A 1 261 ? -5.729 -2.854 -45.493 1.00 36.28 261 ASP A O 1
ATOM 2034 N N . GLU A 1 262 ? -7.197 -4.539 -45.587 1.00 37.59 262 GLU A N 1
ATOM 2035 C CA . GLU A 1 262 ? -8.151 -3.958 -44.611 1.00 37.59 262 GLU A CA 1
ATOM 2036 C C . GLU A 1 262 ? -7.523 -3.776 -43.205 1.00 37.59 262 GLU A C 1
ATOM 2038 O O . GLU A 1 262 ? -8.103 -3.150 -42.318 1.00 37.59 262 GLU A O 1
ATOM 2043 N N . ARG A 1 263 ? -6.304 -4.298 -42.999 1.00 41.78 263 ARG A N 1
ATOM 2044 C CA . ARG A 1 263 ? -5.493 -4.192 -41.774 1.00 41.78 263 ARG A CA 1
ATOM 2045 C C . ARG A 1 263 ? -4.539 -2.993 -41.750 1.00 41.78 263 ARG A C 1
ATOM 2047 O O . ARG A 1 263 ? -4.008 -2.679 -40.685 1.00 41.78 263 ARG A O 1
ATOM 2054 N N . THR A 1 264 ? -4.300 -2.325 -42.880 1.00 42.62 264 THR A N 1
ATOM 2055 C CA . THR A 1 264 ? -3.411 -1.151 -42.960 1.00 42.62 264 THR A CA 1
ATOM 2056 C C . THR A 1 264 ? -4.217 0.140 -42.845 1.00 42.62 264 THR A C 1
ATOM 2058 O O . THR A 1 264 ? -5.008 0.479 -43.719 1.00 42.62 264 THR A O 1
ATOM 2061 N N . GLN A 1 265 ? -4.053 0.858 -41.730 1.00 46.78 265 GLN A N 1
ATOM 2062 C CA . GLN A 1 265 ? -4.731 2.138 -41.500 1.00 46.78 265 GLN A CA 1
ATOM 2063 C C . GLN A 1 265 ? -4.270 3.201 -42.511 1.00 46.78 265 GLN A C 1
ATOM 2065 O O . GLN A 1 265 ? -3.108 3.176 -42.921 1.00 46.78 265 GLN A O 1
ATOM 2070 N N . PRO A 1 266 ? -5.135 4.160 -42.901 1.00 51.88 266 PRO A N 1
ATOM 2071 C CA . PRO A 1 266 ? -4.733 5.238 -43.794 1.00 51.88 266 PRO A CA 1
ATOM 2072 C C . PRO A 1 266 ? -3.534 5.993 -43.214 1.00 51.88 266 PRO A C 1
ATOM 2074 O O . PRO A 1 266 ? -3.472 6.272 -42.020 1.00 51.88 266 PRO A O 1
ATOM 2077 N N . ILE A 1 267 ? -2.593 6.335 -44.092 1.00 53.62 267 ILE A N 1
ATOM 2078 C CA . ILE A 1 267 ? -1.273 6.924 -43.801 1.00 53.62 267 ILE A CA 1
ATOM 2079 C C . ILE A 1 267 ? -1.331 8.155 -42.889 1.00 53.62 267 ILE A C 1
ATOM 2081 O O . ILE A 1 267 ? -0.374 8.425 -42.170 1.00 53.62 267 ILE A O 1
ATOM 2085 N N . THR A 1 268 ? -2.461 8.859 -42.894 1.00 60.22 268 THR A N 1
ATOM 2086 C CA . THR A 1 268 ? -2.766 10.051 -42.096 1.00 60.22 268 THR A CA 1
ATOM 2087 C C . THR A 1 268 ? -3.075 9.770 -40.623 1.00 60.22 268 THR A C 1
ATOM 2089 O O . THR A 1 268 ? -3.276 10.718 -39.863 1.00 60.22 268 THR A O 1
ATOM 2092 N N . LYS A 1 269 ? -3.145 8.497 -40.207 1.00 76.69 269 LYS A N 1
ATOM 2093 C CA . LYS A 1 269 ? -3.403 8.106 -38.818 1.00 76.69 269 LYS A CA 1
ATOM 2094 C C . LYS A 1 269 ? -2.099 7.799 -38.073 1.00 76.69 269 LYS A C 1
ATOM 2096 O O . LYS A 1 269 ? -1.257 7.065 -38.602 1.00 76.69 269 LYS A O 1
ATOM 2101 N N . PRO A 1 270 ? -1.934 8.319 -36.847 1.00 89.94 270 PRO A N 1
ATOM 2102 C CA . PRO A 1 270 ? -0.784 7.988 -36.020 1.00 89.94 270 PRO A CA 1
ATOM 2103 C C . PRO A 1 270 ? -0.872 6.537 -35.529 1.00 89.94 270 PRO A C 1
ATOM 2105 O O . PRO A 1 270 ? -1.946 6.069 -35.137 1.00 89.94 270 PRO A O 1
ATOM 2108 N N . LEU A 1 271 ? 0.252 5.819 -35.545 1.00 91.00 271 LEU A N 1
ATOM 2109 C CA . LEU A 1 271 ? 0.350 4.480 -34.962 1.00 91.00 271 LEU A CA 1
ATOM 2110 C C . LEU A 1 271 ? 0.664 4.550 -33.465 1.00 91.00 271 LEU A C 1
ATOM 2112 O O . LEU A 1 271 ? 1.220 5.530 -32.971 1.00 91.00 271 LEU A O 1
ATOM 2116 N N . LEU A 1 272 ? 0.288 3.489 -32.746 1.00 93.50 272 LEU A N 1
ATOM 2117 C CA . LEU A 1 272 ? 0.504 3.358 -31.307 1.00 93.50 272 LEU A CA 1
ATOM 2118 C C . LEU A 1 272 ? 1.648 2.398 -31.006 1.00 93.50 272 LEU A C 1
ATOM 2120 O O . LEU A 1 272 ? 1.561 1.202 -31.307 1.00 93.50 272 LEU A O 1
ATOM 2124 N N . HIS A 1 273 ? 2.655 2.914 -30.313 1.00 94.69 273 HIS A N 1
ATOM 2125 C CA . HIS A 1 273 ? 3.837 2.174 -29.893 1.00 94.69 273 HIS A CA 1
ATOM 2126 C C . HIS A 1 273 ? 3.866 2.074 -28.371 1.00 94.69 273 HIS A C 1
ATOM 2128 O O . HIS A 1 273 ? 3.652 3.059 -27.669 1.00 94.69 273 HIS A O 1
ATOM 2134 N N . PHE A 1 274 ? 4.113 0.874 -27.850 1.00 94.94 274 PHE A N 1
ATOM 2135 C CA . PHE A 1 274 ? 4.165 0.623 -26.411 1.00 94.94 274 PHE A CA 1
ATOM 2136 C C . PHE A 1 274 ? 5.556 0.134 -26.037 1.00 94.94 274 PHE A C 1
ATOM 2138 O O . PHE A 1 274 ? 5.999 -0.880 -26.571 1.00 94.94 274 PHE A O 1
ATOM 2145 N N . GLY A 1 275 ? 6.218 0.808 -25.103 1.00 94.69 275 GLY A N 1
ATOM 2146 C CA . GLY A 1 275 ? 7.572 0.435 -24.703 1.00 94.69 275 GLY A CA 1
ATOM 2147 C C . GLY A 1 275 ? 8.130 1.303 -23.587 1.00 94.69 275 GLY A C 1
ATOM 2148 O O . GLY A 1 275 ? 7.428 2.147 -23.024 1.00 94.69 275 GLY A O 1
ATOM 2149 N N . LEU A 1 276 ? 9.396 1.074 -23.241 1.00 95.75 276 LEU A N 1
ATOM 2150 C CA . LEU A 1 276 ? 10.086 1.875 -22.236 1.00 95.75 276 LEU A CA 1
ATOM 2151 C C . LEU A 1 276 ? 10.420 3.258 -22.801 1.00 95.75 276 LEU A C 1
ATOM 2153 O O . LEU A 1 276 ? 10.781 3.400 -23.971 1.00 95.75 276 LEU A O 1
ATOM 2157 N N . VAL A 1 277 ? 10.309 4.280 -21.960 1.00 96.69 277 VAL A N 1
ATOM 2158 C CA . VAL A 1 277 ? 10.630 5.664 -22.321 1.00 96.69 277 VAL A CA 1
ATOM 2159 C C . VAL A 1 277 ? 11.808 6.140 -21.481 1.00 96.69 277 VAL A C 1
ATOM 2161 O O . VAL A 1 277 ? 11.786 6.025 -20.257 1.00 96.69 277 VAL A O 1
ATOM 2164 N N . ALA A 1 278 ? 12.836 6.678 -22.129 1.00 96.31 278 ALA A N 1
ATOM 2165 C CA . ALA A 1 278 ? 13.951 7.326 -21.458 1.00 96.31 278 ALA A CA 1
ATOM 2166 C C . ALA A 1 278 ? 13.530 8.723 -20.981 1.00 96.31 278 ALA A C 1
ATOM 2168 O O . ALA A 1 278 ? 13.065 9.539 -21.776 1.00 96.31 278 ALA A O 1
ATOM 2169 N N . SER A 1 279 ? 13.715 8.998 -19.692 1.00 96.06 279 SER A N 1
ATOM 2170 C CA . SER A 1 279 ? 13.387 10.277 -19.062 1.00 96.06 279 SER A CA 1
ATOM 2171 C C . SER A 1 279 ? 14.617 10.907 -18.414 1.00 96.06 279 SER A C 1
ATOM 2173 O O . SER A 1 279 ? 15.382 10.213 -17.742 1.00 96.06 279 SER A O 1
ATOM 2175 N N . GLY A 1 280 ? 14.840 12.204 -18.619 1.00 92.44 280 GLY A N 1
ATOM 2176 C CA . GLY A 1 280 ? 16.006 12.908 -18.079 1.00 92.44 280 GLY A CA 1
ATOM 2177 C C . GLY A 1 280 ? 15.966 14.424 -18.288 1.00 92.44 280 GLY A C 1
ATOM 2178 O O . GLY A 1 280 ? 15.123 14.945 -19.003 1.00 92.44 280 GLY A O 1
ATOM 2179 N N . ASP A 1 281 ? 16.898 15.146 -17.673 1.00 91.75 281 ASP A N 1
ATOM 2180 C CA . ASP A 1 281 ? 17.106 16.586 -17.876 1.00 91.75 281 ASP A CA 1
ATOM 2181 C C . ASP A 1 281 ? 17.982 16.868 -19.111 1.00 91.75 281 ASP A C 1
ATOM 2183 O O . ASP A 1 281 ? 18.001 17.985 -19.631 1.00 91.75 281 ASP A O 1
ATOM 2187 N N . LEU A 1 282 ? 18.701 15.860 -19.621 1.00 89.94 282 LEU A N 1
ATOM 2188 C CA . LEU A 1 282 ? 19.447 15.976 -20.873 1.00 89.94 282 LEU A CA 1
ATOM 2189 C C . LEU A 1 282 ? 18.524 15.832 -22.091 1.00 89.94 282 LEU A C 1
ATOM 2191 O O . LEU A 1 282 ? 17.877 14.808 -22.287 1.00 89.94 282 LEU A O 1
ATOM 2195 N N . VAL A 1 283 ? 18.543 16.815 -22.992 1.00 88.94 283 VAL A N 1
ATOM 2196 C CA . VAL A 1 283 ? 17.894 16.679 -24.305 1.00 88.94 283 VAL A CA 1
ATOM 2197 C C . VAL A 1 283 ? 18.773 15.820 -25.215 1.00 88.94 283 VAL A C 1
ATOM 2199 O O . VAL A 1 283 ? 19.894 16.211 -25.556 1.00 88.94 283 VAL A O 1
ATOM 2202 N N . MET A 1 284 ? 18.270 14.664 -25.652 1.00 92.19 284 MET A N 1
ATOM 2203 C CA . MET A 1 284 ? 18.988 13.800 -26.590 1.00 92.19 284 MET A CA 1
ATOM 2204 C C . MET A 1 284 ? 19.027 14.438 -27.988 1.00 92.19 284 MET A C 1
ATOM 2206 O O . MET A 1 284 ? 18.015 14.514 -28.673 1.00 92.19 284 MET A O 1
ATOM 2210 N N . LYS A 1 285 ? 20.212 14.905 -28.405 1.00 90.25 285 LYS A N 1
ATOM 2211 C CA . LYS A 1 285 ? 20.473 15.498 -29.736 1.00 90.25 285 LYS A CA 1
ATOM 2212 C C . LYS A 1 285 ? 21.542 14.746 -30.536 1.00 90.25 285 LYS A C 1
ATOM 2214 O O . LYS A 1 285 ? 22.199 15.312 -31.407 1.00 90.25 285 LYS A O 1
ATOM 2219 N N . SER A 1 286 ? 21.784 13.479 -30.209 1.00 89.94 286 SER A N 1
ATOM 2220 C CA . SER A 1 286 ? 22.822 12.667 -30.846 1.00 89.94 286 SER A CA 1
ATOM 2221 C C . SER A 1 286 ? 22.238 11.335 -31.280 1.00 89.94 286 SER A C 1
ATOM 2223 O O . SER A 1 286 ? 22.000 10.467 -30.446 1.00 89.94 286 SER A O 1
ATOM 2225 N N . ALA A 1 287 ? 22.077 11.160 -32.592 1.00 91.38 287 ALA A N 1
ATOM 2226 C CA . ALA A 1 287 ? 21.545 9.932 -33.170 1.00 91.38 287 ALA A CA 1
ATOM 2227 C C . ALA A 1 287 ? 22.365 8.691 -32.772 1.00 91.38 287 ALA A C 1
ATOM 2229 O O . ALA A 1 287 ? 21.802 7.677 -32.376 1.00 91.38 287 ALA A O 1
ATOM 2230 N N . GLY A 1 288 ? 23.701 8.784 -32.787 1.00 90.31 288 GLY A N 1
ATOM 2231 C CA . GLY A 1 288 ? 24.567 7.681 -32.356 1.00 90.31 288 GLY A CA 1
ATOM 2232 C C . GLY A 1 288 ? 24.405 7.316 -30.873 1.00 90.31 288 GLY A C 1
ATOM 2233 O O . GLY A 1 288 ? 24.324 6.134 -30.534 1.00 90.31 288 GLY A O 1
ATOM 2234 N N . ARG A 1 289 ? 24.315 8.309 -29.972 1.00 90.12 289 ARG A N 1
ATOM 2235 C CA . ARG A 1 289 ? 24.086 8.042 -28.536 1.00 90.12 289 ARG A CA 1
ATOM 2236 C C . ARG A 1 289 ? 22.673 7.531 -28.271 1.00 90.12 289 ARG A C 1
ATOM 2238 O O . ARG A 1 289 ? 22.527 6.619 -27.461 1.00 90.12 289 ARG A O 1
ATOM 2245 N N . ARG A 1 290 ? 21.669 8.076 -28.964 1.00 93.38 290 ARG A N 1
ATOM 2246 C CA . ARG A 1 290 ? 20.285 7.590 -28.961 1.00 93.38 290 ARG A CA 1
ATOM 2247 C C . ARG A 1 290 ? 20.240 6.111 -29.321 1.00 93.38 290 ARG A C 1
ATOM 2249 O O . ARG A 1 290 ? 19.726 5.335 -28.529 1.00 93.38 290 ARG A O 1
ATOM 2256 N N . ASP A 1 291 ? 20.822 5.715 -30.453 1.00 92.81 291 ASP A N 1
ATOM 2257 C CA . ASP A 1 291 ? 20.798 4.322 -30.919 1.00 92.81 291 ASP A CA 1
ATOM 2258 C C . ASP A 1 291 ? 21.509 3.383 -29.934 1.00 92.81 291 ASP A C 1
ATOM 2260 O O . ASP A 1 291 ? 21.028 2.282 -29.661 1.00 92.81 291 ASP A O 1
ATOM 2264 N N . LYS A 1 292 ? 22.640 3.820 -29.357 1.00 91.19 292 LYS A N 1
ATOM 2265 C CA . LYS A 1 292 ? 23.358 3.052 -28.329 1.00 91.19 292 LYS A CA 1
ATOM 2266 C C . LYS A 1 292 ? 22.499 2.842 -27.081 1.00 91.19 292 LYS A C 1
ATOM 2268 O O . LYS A 1 292 ? 22.423 1.722 -26.586 1.00 91.19 292 LYS A O 1
ATOM 2273 N N . LEU A 1 293 ? 21.862 3.900 -26.578 1.00 91.25 293 LEU A N 1
ATOM 2274 C CA . LEU A 1 293 ? 21.032 3.818 -25.378 1.00 91.25 293 LEU A CA 1
ATOM 2275 C C . LEU A 1 293 ? 19.737 3.037 -25.630 1.00 91.25 293 LEU A C 1
ATOM 2277 O O . LEU A 1 293 ? 19.353 2.231 -24.792 1.00 91.25 293 LEU A O 1
ATOM 2281 N N . ALA A 1 294 ? 19.106 3.222 -26.790 1.00 93.38 294 ALA A N 1
ATOM 2282 C CA . ALA A 1 294 ? 17.921 2.473 -27.194 1.00 93.38 294 ALA A CA 1
ATOM 2283 C C . ALA A 1 294 ? 18.177 0.963 -27.173 1.00 93.38 294 ALA A C 1
ATOM 2285 O O . ALA A 1 294 ? 17.379 0.222 -26.613 1.00 93.38 294 ALA A O 1
ATOM 2286 N N . ARG A 1 295 ? 19.328 0.511 -27.692 1.00 91.12 295 ARG A N 1
ATOM 2287 C CA . ARG A 1 295 ? 19.728 -0.904 -27.633 1.00 91.12 295 ARG A CA 1
ATOM 2288 C C . ARG A 1 295 ? 20.040 -1.385 -26.218 1.00 91.12 295 ARG A C 1
ATOM 2290 O O . ARG A 1 295 ? 19.732 -2.525 -25.900 1.00 91.12 295 ARG A O 1
ATOM 2297 N N . LEU A 1 296 ? 20.677 -0.547 -25.400 1.00 90.12 296 LEU A N 1
ATOM 2298 C CA . LEU A 1 296 ? 21.093 -0.922 -24.046 1.00 90.12 296 LEU A CA 1
ATOM 2299 C C . LEU A 1 296 ? 19.901 -1.046 -23.088 1.00 90.12 296 LEU A C 1
ATOM 2301 O O . LEU A 1 296 ? 19.813 -2.011 -22.340 1.00 90.12 296 LEU A O 1
ATOM 2305 N N . GLU A 1 297 ? 18.996 -0.070 -23.118 1.00 90.94 297 GLU A N 1
ATOM 2306 C CA . GLU A 1 297 ? 17.907 0.081 -22.141 1.00 90.94 297 GLU A CA 1
ATOM 2307 C C . GLU A 1 297 ? 16.536 -0.314 -22.714 1.00 90.94 297 GLU A C 1
ATOM 2309 O O . GLU A 1 297 ? 15.520 -0.218 -22.029 1.00 90.94 297 GLU A O 1
ATOM 2314 N N . ASN A 1 298 ? 16.486 -0.735 -23.981 1.00 92.50 298 ASN A N 1
ATOM 2315 C CA . ASN A 1 298 ? 15.260 -1.083 -24.700 1.00 92.50 298 ASN A CA 1
ATOM 2316 C C . ASN A 1 298 ? 14.193 0.029 -24.686 1.00 92.50 298 ASN A C 1
ATOM 2318 O O . ASN A 1 298 ? 12.997 -0.219 -24.511 1.00 92.50 298 ASN A O 1
ATOM 2322 N N . VAL A 1 299 ? 14.643 1.277 -24.840 1.00 94.88 299 VAL A N 1
ATOM 2323 C CA . VAL A 1 299 ? 13.780 2.465 -24.874 1.00 94.88 299 VAL A CA 1
ATOM 2324 C C . VAL A 1 299 ? 13.390 2.827 -26.304 1.00 94.88 299 VAL A C 1
ATOM 2326 O O . VAL A 1 299 ? 14.196 2.705 -27.223 1.00 94.88 299 VAL A O 1
ATOM 2329 N N . ILE A 1 300 ? 12.163 3.320 -26.482 1.00 96.19 300 ILE A N 1
ATOM 2330 C CA . ILE A 1 300 ? 11.601 3.692 -27.794 1.00 96.19 300 ILE A CA 1
ATOM 2331 C C . ILE A 1 300 ? 11.360 5.199 -27.957 1.00 96.19 300 ILE A C 1
ATOM 2333 O O . ILE A 1 300 ? 11.020 5.660 -29.045 1.00 96.19 300 ILE A O 1
ATOM 2337 N N . GLY A 1 301 ? 11.564 5.988 -26.900 1.00 96.38 301 GLY A N 1
ATOM 2338 C CA . GLY A 1 301 ? 11.411 7.441 -26.935 1.00 96.38 301 GLY A CA 1
ATOM 2339 C C . GLY A 1 301 ? 12.130 8.147 -25.789 1.00 96.38 301 GLY A C 1
ATOM 2340 O O . GLY A 1 301 ? 12.513 7.509 -24.808 1.00 96.38 301 GLY A O 1
ATOM 2341 N N . PHE A 1 302 ? 12.304 9.460 -25.935 1.00 97.12 302 PHE A N 1
ATOM 2342 C CA . PHE A 1 302 ? 13.037 10.345 -25.031 1.00 97.12 302 PHE A CA 1
ATOM 2343 C C . PHE A 1 302 ? 12.190 11.556 -24.644 1.00 97.12 302 PHE A C 1
ATOM 2345 O O . PHE A 1 302 ? 11.798 12.347 -25.505 1.00 97.12 302 PHE A O 1
ATOM 2352 N N . GLU A 1 303 ? 11.948 11.732 -23.352 1.00 96.06 303 GLU A N 1
ATOM 2353 C CA . GLU A 1 303 ? 11.235 12.884 -22.795 1.00 96.06 303 GLU A CA 1
ATOM 2354 C C . GLU A 1 303 ? 11.880 13.354 -21.476 1.00 96.06 303 GLU A C 1
ATOM 2356 O O . GLU A 1 303 ? 12.937 12.851 -21.099 1.00 96.06 303 GLU A O 1
ATOM 2361 N N . MET A 1 304 ? 11.318 14.372 -20.811 1.00 94.50 304 MET A N 1
ATOM 2362 C CA . MET A 1 304 ? 12.016 15.097 -19.732 1.00 94.50 304 MET A CA 1
ATOM 2363 C C . MET A 1 304 ? 11.268 15.214 -18.397 1.00 94.50 304 MET A C 1
ATOM 2365 O O . MET A 1 304 ? 11.733 15.917 -17.501 1.00 94.50 304 MET A O 1
ATOM 2369 N N . LEU A 1 305 ? 10.102 14.585 -18.252 1.00 93.75 305 LEU A N 1
ATOM 2370 C CA . LEU A 1 305 ? 9.210 14.781 -17.101 1.00 93.75 305 LEU A CA 1
ATOM 2371 C C . LEU A 1 305 ? 8.934 13.485 -16.338 1.00 93.75 305 LEU A C 1
ATOM 2373 O O . LEU A 1 305 ? 8.857 13.502 -15.114 1.00 93.75 305 LEU A O 1
ATOM 2377 N N . GLY A 1 306 ? 8.793 12.368 -17.055 1.00 93.12 306 GLY A N 1
ATOM 2378 C CA . GLY A 1 306 ? 8.406 11.049 -16.551 1.00 93.12 306 GLY A CA 1
ATOM 2379 C C . GLY A 1 306 ? 9.020 10.689 -15.209 1.00 93.12 306 GLY A C 1
ATOM 2380 O O . GLY A 1 306 ? 8.292 10.406 -14.261 1.00 93.12 306 GLY A O 1
ATOM 2381 N N . ALA A 1 307 ? 10.345 10.767 -15.116 1.00 94.12 307 ALA A N 1
ATOM 2382 C CA . ALA A 1 307 ? 11.089 10.380 -13.927 1.00 94.12 307 ALA A CA 1
ATOM 2383 C C . ALA A 1 307 ? 10.782 11.229 -12.683 1.00 94.12 307 ALA A C 1
ATOM 2385 O O . ALA A 1 307 ? 10.869 10.712 -11.577 1.00 94.12 307 ALA A O 1
ATOM 2386 N N . GLY A 1 308 ? 10.400 12.502 -12.830 1.00 92.88 308 GLY A N 1
ATOM 2387 C CA . GLY A 1 308 ? 10.077 13.352 -11.678 1.00 92.88 308 GLY A CA 1
ATOM 2388 C C . GLY A 1 308 ? 8.705 13.065 -11.064 1.00 92.88 308 GLY A C 1
ATOM 2389 O O . GLY A 1 308 ? 8.497 13.312 -9.882 1.00 92.88 308 GLY A O 1
ATOM 2390 N N . VAL A 1 309 ? 7.768 12.525 -11.845 1.00 93.94 309 VAL A N 1
ATOM 2391 C CA . VAL A 1 309 ? 6.389 12.251 -11.396 1.00 93.94 309 VAL A CA 1
ATOM 2392 C C . VAL A 1 309 ? 6.212 10.797 -10.950 1.00 93.94 309 VAL A C 1
ATOM 2394 O O . VAL A 1 309 ? 5.349 10.509 -10.122 1.00 93.94 309 VAL A O 1
ATOM 2397 N N . TRP A 1 310 ? 7.022 9.885 -11.496 1.00 93.50 310 TRP A N 1
ATOM 2398 C CA . TRP A 1 310 ? 6.795 8.437 -11.484 1.00 93.50 310 TRP A CA 1
ATOM 2399 C C . TRP A 1 310 ? 6.536 7.823 -10.099 1.00 93.50 310 TRP A C 1
ATOM 2401 O O . TRP A 1 310 ? 5.662 6.967 -9.974 1.00 93.50 310 TRP A O 1
ATOM 2411 N N . ASP A 1 311 ? 7.232 8.296 -9.063 1.00 87.00 311 ASP A N 1
ATOM 2412 C CA . ASP A 1 311 ? 7.118 7.769 -7.694 1.00 87.00 311 ASP A CA 1
ATOM 2413 C C . ASP A 1 311 ? 6.019 8.448 -6.852 1.00 87.00 311 ASP A C 1
ATOM 2415 O O . ASP A 1 311 ? 5.800 8.085 -5.697 1.00 87.00 311 ASP A O 1
ATOM 2419 N N . THR A 1 312 ? 5.302 9.433 -7.405 1.00 87.69 312 THR A N 1
ATOM 2420 C CA . THR A 1 312 ? 4.319 10.224 -6.644 1.00 87.69 312 THR A CA 1
ATOM 2421 C C 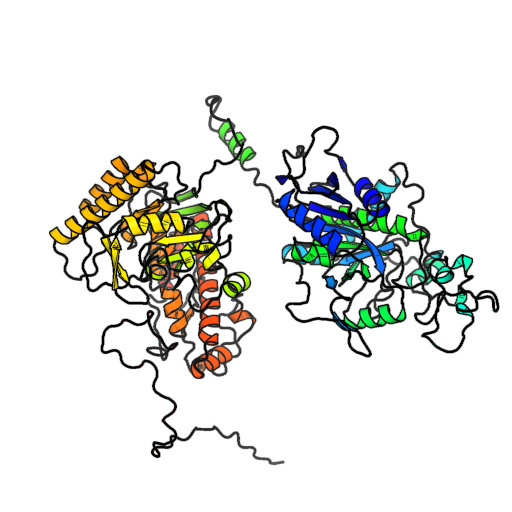. THR A 1 312 ? 2.906 9.634 -6.697 1.00 87.69 312 THR A C 1
ATOM 2423 O O . THR A 1 312 ? 2.223 9.539 -5.675 1.00 87.69 312 THR A O 1
ATOM 2426 N N . PHE A 1 313 ? 2.447 9.238 -7.884 1.00 88.06 313 PHE A N 1
ATOM 2427 C CA . PHE A 1 313 ? 1.172 8.548 -8.111 1.00 88.06 313 PHE A CA 1
ATOM 2428 C C . PHE A 1 313 ? 1.240 7.718 -9.402 1.00 88.06 313 PHE A C 1
ATOM 2430 O O . PHE A 1 313 ? 2.090 7.991 -10.257 1.00 88.06 313 PHE A O 1
ATOM 2437 N N . PRO A 1 314 ? 0.357 6.712 -9.583 1.00 93.25 314 PRO A N 1
ATOM 2438 C CA . PRO A 1 314 ? 0.365 5.871 -10.777 1.00 93.25 314 PRO A CA 1
ATOM 2439 C C . PRO A 1 314 ? 0.306 6.717 -12.053 1.00 93.25 314 PRO A C 1
ATOM 2441 O O . PRO A 1 314 ? -0.655 7.454 -12.259 1.00 93.25 314 PRO A O 1
ATOM 2444 N N . THR A 1 315 ? 1.333 6.620 -12.901 1.00 95.75 315 THR A N 1
ATOM 2445 C CA . THR A 1 315 ? 1.520 7.519 -14.049 1.00 95.75 315 THR A CA 1
ATOM 2446 C C . THR A 1 315 ? 1.702 6.754 -15.359 1.00 95.75 315 THR A C 1
ATOM 2448 O O . THR A 1 315 ? 2.372 5.722 -15.404 1.00 95.75 315 THR A O 1
ATOM 2451 N N . VAL A 1 316 ? 1.128 7.281 -16.442 1.00 98.00 316 VAL A N 1
ATOM 2452 C CA . VAL A 1 316 ? 1.375 6.847 -17.824 1.00 98.00 316 VAL A CA 1
ATOM 2453 C C . VAL A 1 316 ? 1.924 8.028 -18.620 1.00 98.00 316 VAL A C 1
ATOM 2455 O O . VAL A 1 316 ? 1.387 9.134 -18.570 1.00 98.00 316 VAL A O 1
ATOM 2458 N N . VAL A 1 317 ? 2.993 7.795 -19.377 1.00 98.38 317 VAL A N 1
ATOM 2459 C CA . VAL A 1 317 ? 3.570 8.790 -20.288 1.00 98.38 317 VAL A CA 1
ATOM 2460 C C . VAL A 1 317 ? 2.991 8.542 -21.679 1.00 98.38 317 VAL A C 1
ATOM 2462 O O . VAL A 1 317 ? 3.118 7.438 -22.207 1.00 98.38 317 VAL A O 1
ATOM 2465 N N . ILE A 1 318 ? 2.341 9.551 -22.259 1.00 98.56 318 ILE A N 1
ATOM 2466 C CA . ILE A 1 318 ? 1.737 9.511 -23.597 1.00 98.56 318 ILE A CA 1
ATOM 2467 C C . ILE A 1 318 ? 2.356 10.636 -24.420 1.00 98.56 318 ILE A C 1
ATOM 2469 O O . ILE A 1 318 ? 2.096 11.814 -24.171 1.00 98.56 318 ILE A O 1
ATOM 2473 N N . LYS A 1 319 ? 3.192 10.282 -25.396 1.00 98.25 319 LYS A N 1
ATOM 2474 C CA . LYS A 1 319 ? 3.986 11.259 -26.141 1.00 98.25 319 LYS A CA 1
ATOM 2475 C C . LYS A 1 319 ? 3.850 11.099 -27.646 1.00 98.25 319 LYS A C 1
ATOM 2477 O O . LYS A 1 319 ? 4.030 10.007 -28.169 1.00 98.25 319 LYS A O 1
ATOM 2482 N N . GLY A 1 320 ? 3.566 12.196 -28.337 1.00 97.81 320 GLY A N 1
ATOM 2483 C CA . GLY A 1 320 ? 3.626 12.271 -29.793 1.00 97.81 320 GLY A CA 1
ATOM 2484 C C . GLY A 1 320 ? 5.059 12.524 -30.250 1.00 97.81 320 GLY A C 1
ATOM 2485 O O . GLY A 1 320 ? 5.761 13.365 -29.684 1.00 97.81 320 GLY A O 1
ATOM 2486 N N . VAL A 1 321 ? 5.506 11.818 -31.281 1.00 96.69 321 VAL A N 1
ATOM 2487 C CA . VAL A 1 321 ? 6.882 11.930 -31.778 1.00 96.69 321 VAL A CA 1
ATOM 2488 C C . VAL A 1 321 ? 7.026 13.187 -32.642 1.00 96.69 321 VAL A C 1
ATOM 2490 O O . VAL A 1 321 ? 6.408 13.281 -33.701 1.00 96.69 321 VAL A O 1
ATOM 2493 N N . CYS A 1 322 ? 7.832 14.164 -32.215 1.00 94.81 322 CYS A N 1
ATOM 2494 C CA . CYS A 1 322 ? 8.047 15.415 -32.966 1.00 94.81 322 CYS A CA 1
ATOM 2495 C C . CYS A 1 322 ? 9.421 15.521 -33.641 1.00 94.81 322 CYS A C 1
ATOM 2497 O O . CYS A 1 322 ? 9.592 16.309 -34.568 1.00 94.81 322 CYS A O 1
ATOM 2499 N N . ASP A 1 323 ? 10.392 14.738 -33.183 1.00 94.62 323 ASP A N 1
ATOM 2500 C CA . ASP A 1 323 ? 11.705 14.561 -33.800 1.00 94.62 323 ASP A CA 1
ATOM 2501 C C . ASP A 1 323 ? 12.231 13.150 -33.491 1.00 94.62 323 ASP A C 1
ATOM 2503 O O . ASP A 1 323 ? 11.551 12.354 -32.843 1.00 94.62 323 ASP A O 1
ATOM 2507 N N . TYR A 1 324 ? 13.437 12.827 -33.959 1.00 94.38 324 TYR A N 1
ATOM 2508 C CA . TYR A 1 324 ? 14.058 11.519 -33.743 1.00 94.38 324 TYR A CA 1
ATOM 2509 C C . TYR A 1 324 ? 15.118 11.515 -32.641 1.00 94.38 324 TYR A C 1
ATOM 2511 O O . TYR A 1 324 ? 16.056 10.727 -32.717 1.00 94.38 324 TYR A O 1
ATOM 2519 N N . ALA A 1 325 ? 15.028 12.391 -31.633 1.00 94.06 325 ALA A N 1
ATOM 2520 C CA . ALA A 1 325 ? 16.038 12.501 -30.575 1.00 94.06 325 ALA A CA 1
ATOM 2521 C C . ALA A 1 325 ? 17.467 12.659 -31.149 1.00 94.06 325 ALA A C 1
ATOM 2523 O O . ALA A 1 325 ? 18.425 11.990 -30.746 1.00 94.06 325 ALA A O 1
ATOM 2524 N N . ASP A 1 326 ? 17.603 13.517 -32.159 1.00 91.88 326 ASP A N 1
ATOM 2525 C CA . ASP A 1 326 ? 18.867 13.853 -32.805 1.00 91.88 326 ASP A CA 1
ATOM 2526 C C . ASP A 1 326 ? 19.001 15.366 -33.039 1.00 91.88 326 ASP A C 1
ATOM 2528 O O . ASP A 1 326 ? 18.279 16.179 -32.460 1.00 91.88 326 ASP A O 1
ATOM 2532 N N . SER A 1 327 ? 20.015 15.772 -33.800 1.00 88.88 327 SER A N 1
ATOM 2533 C CA . SER A 1 327 ? 20.292 17.180 -34.068 1.00 88.88 327 SER A CA 1
ATOM 2534 C C . SER A 1 327 ? 19.432 17.783 -35.186 1.00 88.88 327 SER A C 1
ATOM 2536 O O . SER A 1 327 ? 19.416 19.006 -35.315 1.00 88.88 327 SER A O 1
ATOM 2538 N N . HIS A 1 328 ? 18.681 16.980 -35.946 1.00 87.75 328 HIS A N 1
ATOM 2539 C CA . HIS A 1 328 ? 17.830 17.420 -37.056 1.00 87.75 328 HIS A CA 1
ATOM 2540 C C . HIS A 1 328 ? 16.431 17.775 -36.546 1.00 87.75 328 HIS A C 1
ATOM 2542 O O . HIS A 1 328 ? 15.436 17.125 -36.868 1.00 87.75 328 HIS A O 1
ATOM 2548 N N . LYS A 1 329 ? 16.348 18.820 -35.717 1.00 73.62 329 LYS A N 1
ATOM 2549 C CA . LYS A 1 329 ? 15.069 19.269 -35.153 1.00 73.62 329 LYS A CA 1
ATOM 2550 C C . LYS A 1 329 ? 14.040 19.535 -36.249 1.00 73.62 329 LYS A C 1
ATOM 2552 O O . LYS A 1 329 ? 14.343 20.173 -37.256 1.00 73.62 329 LYS A O 1
ATOM 2557 N N . ASN A 1 330 ? 12.801 19.121 -35.996 1.00 75.88 330 ASN A N 1
ATOM 2558 C CA . ASN A 1 330 ? 11.697 19.338 -36.916 1.00 75.88 330 ASN A CA 1
ATOM 2559 C C . ASN A 1 330 ? 10.524 20.046 -36.225 1.00 75.88 330 ASN A C 1
ATOM 2561 O O . ASN A 1 330 ? 9.569 19.436 -35.748 1.00 75.88 330 ASN A O 1
ATOM 2565 N N . LYS A 1 331 ? 10.596 21.380 -36.176 1.00 80.69 331 LYS A N 1
ATOM 2566 C CA . LYS A 1 331 ? 9.585 22.213 -35.499 1.00 80.69 331 LYS A CA 1
ATOM 2567 C C . LYS A 1 331 ? 8.192 22.101 -36.128 1.00 80.69 331 LYS A C 1
ATOM 2569 O O . LYS A 1 331 ? 7.201 22.333 -35.441 1.00 80.69 331 LYS A O 1
ATOM 2574 N N . MET A 1 332 ? 8.104 21.715 -37.403 1.00 87.75 332 MET A N 1
ATOM 2575 C CA . MET A 1 332 ? 6.837 21.562 -38.126 1.00 87.75 332 MET A CA 1
ATOM 2576 C C . MET A 1 332 ? 5.934 20.493 -37.496 1.00 87.75 332 MET A C 1
ATOM 2578 O O . MET A 1 332 ? 4.715 20.647 -37.478 1.00 87.75 332 MET A O 1
ATOM 2582 N N . TRP A 1 333 ? 6.523 19.435 -36.934 1.00 92.50 333 TRP A N 1
ATOM 2583 C CA . TRP A 1 333 ? 5.774 18.313 -36.370 1.00 92.50 333 TRP A CA 1
ATOM 2584 C C . TRP A 1 333 ? 5.334 18.527 -34.929 1.00 92.50 333 TRP A C 1
ATOM 2586 O O . TRP A 1 333 ? 4.444 17.821 -34.475 1.00 92.50 333 TRP A O 1
ATOM 2596 N N . GLN A 1 334 ? 5.899 19.500 -34.210 1.00 94.12 334 GLN A N 1
ATOM 2597 C CA . GLN A 1 334 ? 5.640 19.681 -32.779 1.00 94.12 334 GLN A CA 1
ATOM 2598 C C . GLN A 1 334 ? 4.150 19.891 -32.469 1.00 94.12 334 GLN A C 1
ATOM 2600 O O . GLN A 1 334 ? 3.614 19.255 -31.565 1.00 94.12 334 GLN A O 1
ATOM 2605 N N . LYS A 1 335 ? 3.470 20.733 -33.256 1.00 95.75 335 LYS A N 1
ATOM 2606 C CA . LYS A 1 335 ? 2.027 20.980 -33.118 1.00 95.75 335 LYS A CA 1
ATOM 2607 C C . LYS A 1 335 ? 1.213 19.715 -33.388 1.00 95.75 335 LYS A C 1
ATOM 2609 O O . LYS A 1 335 ? 0.398 19.322 -32.563 1.00 95.75 335 LYS A O 1
ATOM 2614 N N . TYR A 1 336 ? 1.468 19.042 -34.511 1.00 95.81 336 TYR A N 1
ATOM 2615 C CA . TYR A 1 336 ? 0.764 17.805 -34.859 1.00 95.81 336 TYR A CA 1
ATOM 2616 C C . TYR A 1 336 ? 0.992 16.696 -33.822 1.00 95.81 336 TYR A C 1
ATOM 2618 O O . TYR A 1 336 ? 0.040 16.066 -33.371 1.00 95.81 336 TYR A O 1
ATOM 2626 N N . ALA A 1 337 ? 2.236 16.506 -33.383 1.00 96.94 337 ALA A N 1
ATOM 2627 C CA . ALA A 1 337 ? 2.600 15.544 -32.352 1.00 96.94 337 ALA A CA 1
ATOM 2628 C C . ALA A 1 337 ? 1.849 15.817 -31.036 1.00 96.94 337 ALA A C 1
ATOM 2630 O O . ALA A 1 337 ? 1.293 14.886 -30.454 1.00 96.94 337 ALA A O 1
ATOM 2631 N N . ALA A 1 338 ? 1.734 17.083 -30.617 1.00 97.75 338 ALA A N 1
ATOM 2632 C CA . ALA A 1 338 ? 0.932 17.461 -29.452 1.00 97.75 338 ALA A CA 1
ATOM 2633 C C . ALA A 1 338 ? -0.554 17.087 -29.623 1.00 97.75 338 ALA A C 1
ATOM 2635 O O . ALA A 1 338 ? -1.132 16.486 -28.717 1.00 97.75 338 ALA A O 1
ATOM 2636 N N . VAL A 1 339 ? -1.150 17.338 -30.801 1.00 97.62 339 VAL A N 1
ATOM 2637 C CA . VAL A 1 339 ? -2.531 16.908 -31.111 1.00 97.62 339 VAL A CA 1
ATOM 2638 C C . VAL A 1 339 ? -2.677 15.393 -31.001 1.00 97.62 339 VAL A C 1
ATOM 2640 O O . VAL A 1 339 ? -3.605 14.912 -30.355 1.00 97.62 339 VAL A O 1
ATOM 2643 N N . THR A 1 340 ? -1.768 14.624 -31.605 1.00 97.56 340 THR A N 1
ATOM 2644 C CA . THR A 1 340 ? -1.844 13.154 -31.571 1.00 97.56 340 THR A CA 1
ATOM 2645 C C . THR A 1 340 ? -1.689 12.597 -30.153 1.00 97.56 340 THR A C 1
ATOM 2647 O O . THR A 1 340 ? -2.412 11.669 -29.784 1.00 97.56 340 THR A O 1
ATOM 2650 N N . ALA A 1 341 ? -0.829 13.201 -29.325 1.00 98.50 341 ALA A N 1
ATOM 2651 C CA . ALA A 1 341 ? -0.651 12.831 -27.924 1.00 98.50 341 ALA A CA 1
ATOM 2652 C C . ALA A 1 341 ? -1.908 13.118 -27.091 1.00 98.50 341 ALA A C 1
ATOM 2654 O O . ALA A 1 341 ? -2.378 12.238 -26.368 1.00 98.50 341 ALA A O 1
ATOM 2655 N N . ALA A 1 342 ? -2.490 14.314 -27.233 1.00 98.44 342 ALA A N 1
ATOM 2656 C CA . ALA A 1 342 ? -3.727 14.694 -26.553 1.00 98.44 342 ALA A CA 1
ATOM 2657 C C . ALA A 1 342 ? -4.902 13.802 -26.986 1.00 98.44 342 ALA A C 1
ATOM 2659 O O . ALA A 1 342 ? -5.592 13.223 -26.147 1.00 98.44 342 ALA A O 1
ATOM 2660 N N . ALA A 1 343 ? -5.071 13.573 -28.290 1.00 98.06 343 ALA A N 1
ATOM 2661 C CA . ALA A 1 343 ? -6.082 12.657 -28.813 1.00 98.06 343 ALA A CA 1
ATOM 2662 C C . ALA A 1 343 ? -5.920 11.229 -28.257 1.00 98.06 343 ALA A C 1
ATOM 2664 O O . ALA A 1 343 ? -6.904 10.585 -27.880 1.00 98.06 343 ALA A O 1
ATOM 2665 N N . CYS A 1 344 ? -4.679 10.744 -28.141 1.00 98.31 344 CYS A N 1
ATOM 2666 C CA . CYS A 1 344 ? -4.379 9.462 -27.511 1.00 98.31 344 CYS A CA 1
ATOM 2667 C C . CYS A 1 344 ? -4.707 9.448 -26.016 1.00 98.31 344 CYS A C 1
ATOM 2669 O O . CYS A 1 344 ? -5.245 8.452 -25.532 1.00 98.31 344 CYS A O 1
ATOM 2671 N N . ALA A 1 345 ? -4.452 10.534 -25.285 1.00 98.38 345 ALA A N 1
ATOM 2672 C CA . ALA A 1 345 ? -4.840 10.654 -23.884 1.00 98.38 345 ALA A CA 1
ATOM 2673 C C . ALA A 1 345 ? -6.369 10.588 -23.709 1.00 98.38 345 ALA A C 1
ATOM 2675 O O . ALA A 1 345 ? -6.849 9.803 -22.889 1.00 98.38 345 ALA A O 1
ATOM 2676 N N . LYS A 1 346 ? -7.155 11.300 -24.537 1.00 97.62 346 LYS A N 1
ATOM 2677 C CA . LYS A 1 346 ? -8.633 11.196 -24.546 1.00 97.62 346 LYS A CA 1
ATOM 2678 C C . LYS A 1 346 ? -9.097 9.769 -24.845 1.00 97.62 346 LYS A C 1
ATOM 2680 O O . LYS A 1 346 ? -9.962 9.238 -24.146 1.00 97.62 346 LYS A O 1
ATOM 2685 N N . ALA A 1 347 ? -8.504 9.118 -25.846 1.00 96.94 347 ALA A N 1
ATOM 2686 C CA . ALA A 1 347 ? -8.814 7.732 -26.191 1.00 96.94 347 ALA A CA 1
ATOM 2687 C C . ALA A 1 347 ? -8.469 6.749 -25.057 1.00 96.94 347 ALA A C 1
ATOM 2689 O O . ALA A 1 347 ? -9.267 5.858 -24.755 1.00 96.94 347 ALA A O 1
ATOM 2690 N N . PHE A 1 348 ? -7.329 6.942 -24.390 1.00 97.31 348 PHE A N 1
ATOM 2691 C CA . PHE A 1 348 ? -6.908 6.150 -23.235 1.00 97.31 348 PHE A CA 1
ATOM 2692 C C . PHE A 1 348 ? -7.883 6.317 -22.064 1.00 97.31 348 PHE A C 1
ATOM 2694 O O . PHE A 1 348 ? -8.336 5.327 -21.488 1.00 97.31 348 PHE A O 1
ATOM 2701 N N . LEU A 1 349 ? -8.297 7.551 -21.765 1.00 96.19 349 LEU A N 1
ATOM 2702 C CA . LEU A 1 349 ? -9.277 7.844 -20.717 1.00 96.19 349 LEU A CA 1
ATOM 2703 C C . LEU A 1 349 ? -10.652 7.217 -20.989 1.00 96.19 349 LEU A C 1
ATOM 2705 O O . LEU A 1 349 ? -11.337 6.818 -20.049 1.00 96.19 349 LEU A O 1
ATOM 2709 N N . ARG A 1 350 ? -11.055 7.030 -22.255 1.00 93.62 350 ARG A N 1
ATOM 2710 C CA . ARG A 1 350 ? -12.271 6.254 -22.584 1.00 93.62 350 ARG A CA 1
ATOM 2711 C C . ARG A 1 350 ? -12.160 4.780 -22.171 1.00 93.62 350 ARG A C 1
ATOM 2713 O O . ARG A 1 350 ? -13.181 4.160 -21.869 1.00 93.62 350 ARG A O 1
ATOM 2720 N N . GLN A 1 351 ? -10.948 4.225 -22.170 1.00 92.19 351 GLN A N 1
ATOM 2721 C CA . GLN A 1 351 ? -10.665 2.845 -21.769 1.00 92.19 351 GLN A CA 1
ATOM 2722 C C . GLN A 1 351 ? -10.444 2.700 -20.258 1.00 92.19 351 GLN A C 1
ATOM 2724 O O . GLN A 1 351 ? -10.701 1.623 -19.710 1.00 92.19 351 GLN A O 1
ATOM 2729 N N . TRP A 1 352 ? -10.012 3.777 -19.599 1.00 90.75 352 TRP A N 1
ATOM 2730 C CA . TRP A 1 352 ? -9.857 3.873 -18.153 1.00 90.75 352 TRP A CA 1
ATOM 2731 C C . TRP A 1 352 ? -11.224 3.890 -17.456 1.00 90.75 352 TRP A C 1
ATOM 2733 O O . TRP A 1 352 ? -12.067 4.755 -17.714 1.00 90.75 352 TRP A O 1
ATOM 2743 N N . ARG A 1 353 ? -11.465 2.916 -16.574 1.00 80.38 353 ARG A N 1
ATOM 2744 C CA . ARG A 1 353 ? -12.668 2.879 -15.737 1.00 80.38 353 ARG A CA 1
ATOM 2745 C C . ARG A 1 353 ? -12.317 3.454 -14.371 1.00 80.38 353 ARG A C 1
ATOM 2747 O O . ARG A 1 353 ? -11.419 2.937 -13.722 1.00 80.38 353 ARG A O 1
ATOM 2754 N N . GLY A 1 354 ? -13.031 4.498 -13.956 1.00 60.81 354 GLY A N 1
ATOM 2755 C CA . GLY A 1 354 ? -13.028 4.911 -12.555 1.00 60.81 354 GLY A CA 1
ATOM 2756 C C . GLY A 1 354 ? -13.661 3.823 -11.686 1.00 60.81 354 GLY A C 1
ATOM 2757 O O . GLY A 1 354 ? -14.400 2.968 -12.190 1.00 60.81 354 GLY A O 1
ATOM 2758 N N . ILE A 1 355 ? -13.379 3.854 -10.388 1.00 53.75 355 ILE A N 1
ATOM 2759 C CA . ILE A 1 355 ? -14.163 3.076 -9.428 1.00 53.75 355 ILE A CA 1
ATOM 2760 C C . ILE A 1 355 ? -15.562 3.694 -9.389 1.00 53.75 355 ILE A C 1
ATOM 2762 O O . ILE A 1 355 ? -15.692 4.915 -9.331 1.00 53.75 355 ILE A O 1
ATOM 2766 N N . GLU A 1 356 ? -16.615 2.875 -9.433 1.00 40.97 356 GLU A N 1
ATOM 2767 C CA . GLU A 1 356 ? -17.936 3.370 -9.051 1.00 40.97 356 GLU A CA 1
ATOM 2768 C C . GLU A 1 356 ? -17.825 3.884 -7.616 1.00 40.97 356 GLU A C 1
ATOM 2770 O O . GLU A 1 356 ? -17.691 3.097 -6.677 1.00 40.97 356 GLU A O 1
ATOM 2775 N N . LYS A 1 357 ? -17.878 5.212 -7.433 1.00 41.88 357 LYS A N 1
ATOM 2776 C CA . LYS A 1 357 ? -18.345 5.777 -6.168 1.00 41.88 357 LYS A CA 1
ATOM 2777 C C . LYS A 1 357 ? -19.688 5.107 -5.952 1.00 41.88 357 LYS A C 1
ATOM 2779 O O . LYS A 1 357 ? -20.602 5.360 -6.738 1.00 41.88 357 LYS A O 1
ATOM 2784 N N . SER A 1 358 ? -19.760 4.165 -5.009 1.00 32.28 358 SER A N 1
ATOM 2785 C CA . SER A 1 358 ? -20.961 3.372 -4.790 1.00 32.28 358 SER A CA 1
ATOM 2786 C C . SER A 1 358 ? -22.123 4.344 -4.720 1.00 32.28 358 SER A C 1
ATOM 2788 O O . SER A 1 358 ? -22.212 5.136 -3.781 1.00 32.28 358 SER A O 1
ATOM 2790 N N . SER A 1 359 ? -22.989 4.317 -5.727 1.00 33.44 359 SER A N 1
ATOM 2791 C CA . SER A 1 359 ? -24.207 5.120 -5.787 1.00 33.44 359 SER A CA 1
ATOM 2792 C C . SER A 1 359 ? -25.241 4.507 -4.837 1.00 33.44 359 SER A C 1
ATOM 2794 O O . SER A 1 359 ? -26.412 4.338 -5.169 1.00 33.44 359 SER A O 1
ATOM 2796 N N . ASN A 1 360 ? -24.792 4.119 -3.642 1.00 36.19 360 ASN A N 1
ATOM 2797 C CA . ASN A 1 360 ? -25.617 3.562 -2.586 1.00 36.19 360 ASN A CA 1
ATOM 2798 C C . ASN A 1 360 ? -26.531 4.632 -1.977 1.00 36.19 360 ASN A C 1
ATOM 2800 O O . ASN A 1 360 ? -27.481 4.273 -1.291 1.00 36.19 360 ASN A O 1
ATOM 2804 N N . GLU A 1 361 ? -26.345 5.915 -2.310 1.00 34.91 361 GLU A N 1
ATOM 2805 C CA . GLU A 1 361 ? -27.331 6.957 -2.008 1.00 34.91 361 GLU A CA 1
ATOM 2806 C C . GLU A 1 361 ? -28.621 6.837 -2.846 1.00 34.91 361 GLU A C 1
ATOM 2808 O O . GLU A 1 361 ? -29.693 7.210 -2.371 1.00 34.91 361 GLU A O 1
ATOM 2813 N N . THR A 1 362 ? -28.589 6.299 -4.075 1.00 33.34 362 THR A N 1
ATOM 2814 C CA . THR A 1 362 ? -29.755 6.381 -4.990 1.00 33.34 362 THR A CA 1
ATOM 2815 C C . THR A 1 362 ? -30.638 5.126 -5.001 1.00 33.34 362 THR A C 1
ATOM 2817 O O . THR A 1 362 ? -31.845 5.214 -5.248 1.00 33.34 362 THR A O 1
ATOM 2820 N N . PHE A 1 363 ? -30.076 3.950 -4.695 1.00 31.91 363 PHE A N 1
ATOM 2821 C CA . PHE A 1 363 ? -30.850 2.700 -4.649 1.00 31.91 363 PHE A CA 1
ATOM 2822 C C . PHE A 1 363 ? -31.617 2.545 -3.326 1.00 31.91 363 PHE A C 1
ATOM 2824 O O . PHE A 1 363 ? -32.784 2.155 -3.337 1.00 31.91 363 PHE A O 1
ATOM 2831 N N . PHE A 1 364 ? -31.017 2.949 -2.197 1.00 35.78 364 PHE A N 1
ATOM 2832 C CA . PHE A 1 364 ? -31.696 2.952 -0.897 1.00 35.78 364 PHE A CA 1
ATOM 2833 C C . PHE A 1 364 ? -32.851 3.956 -0.856 1.00 35.78 364 PHE A C 1
ATOM 2835 O O . PHE A 1 364 ? -33.923 3.619 -0.372 1.00 35.78 364 PHE A O 1
ATOM 2842 N N . THR A 1 365 ? -32.698 5.151 -1.430 1.00 35.94 365 THR A N 1
ATOM 2843 C CA . THR A 1 365 ? -33.755 6.181 -1.425 1.00 35.94 365 THR A CA 1
ATOM 2844 C C . THR A 1 365 ? -34.961 5.812 -2.292 1.00 35.94 365 THR A C 1
ATOM 2846 O O . THR A 1 365 ? -36.098 6.062 -1.894 1.00 35.94 365 THR A O 1
ATOM 2849 N N . THR A 1 366 ? -34.755 5.152 -3.436 1.00 35.16 366 THR A N 1
ATOM 2850 C CA . THR A 1 366 ? -35.859 4.707 -4.310 1.00 35.16 366 THR A CA 1
ATOM 2851 C C . THR A 1 366 ? -36.592 3.488 -3.733 1.00 35.16 366 THR A C 1
ATOM 2853 O O . THR A 1 366 ? -37.821 3.408 -3.807 1.00 35.16 366 THR A O 1
ATOM 2856 N N . LEU A 1 367 ? -35.862 2.566 -3.093 1.00 35.88 367 LEU A N 1
ATOM 2857 C CA . LEU A 1 367 ? -36.444 1.398 -2.429 1.00 35.88 367 LEU A CA 1
ATOM 2858 C C . LEU A 1 367 ? -37.180 1.793 -1.134 1.00 35.88 367 LEU A C 1
ATOM 2860 O O . LEU A 1 367 ? -38.301 1.343 -0.912 1.00 35.88 367 LEU A O 1
ATOM 2864 N N . LEU A 1 368 ? -36.624 2.713 -0.337 1.00 37.12 368 LEU A N 1
ATOM 2865 C CA . LEU A 1 368 ? -37.277 3.255 0.861 1.00 37.12 368 LEU A CA 1
ATOM 2866 C C . LEU A 1 368 ? -38.549 4.043 0.519 1.00 37.12 368 LEU A C 1
ATOM 2868 O O . LEU A 1 368 ? -39.534 3.904 1.231 1.00 37.12 368 LEU A O 1
ATOM 2872 N N . ARG A 1 369 ? -38.586 4.777 -0.604 1.00 35.56 369 ARG A N 1
ATOM 2873 C CA . ARG A 1 369 ? -39.787 5.505 -1.065 1.00 35.56 369 ARG A CA 1
ATOM 2874 C C . ARG A 1 369 ? -40.898 4.591 -1.598 1.00 35.56 369 ARG A C 1
ATOM 2876 O O . ARG A 1 369 ? -42.059 4.985 -1.620 1.00 35.56 369 ARG A O 1
ATOM 2883 N N . THR A 1 370 ? -40.544 3.379 -2.028 1.00 38.62 370 THR A N 1
ATOM 2884 C CA . THR A 1 370 ? -41.500 2.371 -2.519 1.00 38.62 370 THR A CA 1
ATOM 2885 C C . THR A 1 370 ? -42.012 1.471 -1.384 1.00 38.62 370 THR A C 1
ATOM 2887 O O . THR A 1 370 ? -43.138 0.987 -1.456 1.00 38.62 370 THR A O 1
ATOM 2890 N N . ILE A 1 371 ? -41.211 1.266 -0.328 1.00 40.78 371 ILE A N 1
ATOM 2891 C CA . ILE A 1 371 ? -41.554 0.430 0.839 1.00 40.78 371 ILE A CA 1
ATOM 2892 C C . ILE A 1 371 ? -42.209 1.249 1.969 1.00 40.78 371 ILE A C 1
ATOM 2894 O O . ILE A 1 371 ? -43.119 0.752 2.629 1.00 40.78 371 ILE A O 1
ATOM 2898 N N . TYR A 1 372 ? -41.806 2.507 2.167 1.00 36.03 372 TYR A N 1
ATOM 2899 C CA . TYR A 1 372 ? -42.318 3.406 3.204 1.00 36.03 372 TYR A CA 1
ATOM 2900 C C . TYR A 1 372 ? -42.914 4.659 2.545 1.00 36.03 372 TYR A C 1
ATOM 2902 O O . TYR A 1 372 ? -42.206 5.618 2.245 1.00 36.03 372 TYR A O 1
ATOM 2910 N N . GLY A 1 373 ? -44.220 4.641 2.266 1.00 32.88 373 GLY A N 1
ATOM 2911 C CA . GLY A 1 373 ? -44.929 5.815 1.741 1.00 32.88 373 GLY A CA 1
ATOM 2912 C C . GLY A 1 373 ? -44.789 7.051 2.647 1.00 32.88 373 GLY A C 1
ATOM 2913 O O . GLY A 1 373 ? -44.634 6.900 3.854 1.00 32.88 373 GLY A O 1
ATOM 2914 N N . ASP A 1 374 ? -44.837 8.241 2.029 1.00 30.95 374 ASP A N 1
ATOM 2915 C CA . ASP A 1 374 ? -44.807 9.643 2.520 1.00 30.95 374 ASP A CA 1
ATOM 2916 C C . ASP A 1 374 ? -44.843 9.948 4.044 1.00 30.95 374 ASP A C 1
ATOM 2918 O O . ASP A 1 374 ? -45.581 10.822 4.500 1.00 30.95 374 ASP A O 1
ATOM 2922 N N . MET A 1 375 ? -44.000 9.313 4.860 1.00 33.16 375 MET A N 1
ATOM 2923 C CA . MET A 1 375 ? -43.818 9.661 6.274 1.00 33.16 375 MET A CA 1
ATOM 2924 C C . MET A 1 375 ? -42.361 9.494 6.715 1.00 33.16 375 MET A C 1
ATOM 2926 O O . MET A 1 375 ? -42.035 8.571 7.450 1.00 33.16 375 MET A O 1
ATOM 2930 N N . ALA A 1 376 ? -41.484 10.402 6.273 1.00 29.81 376 ALA A N 1
ATOM 2931 C CA . ALA A 1 376 ? -40.235 10.753 6.972 1.00 29.81 376 ALA A CA 1
ATOM 2932 C C . ALA A 1 376 ? -39.551 11.983 6.336 1.00 29.81 376 ALA A C 1
ATOM 2934 O O . ALA A 1 376 ? -38.392 11.940 5.928 1.00 29.81 376 ALA A O 1
ATOM 2935 N N . THR A 1 377 ? -40.243 13.118 6.244 1.00 31.75 377 THR A N 1
ATOM 2936 C CA . THR A 1 377 ? -39.574 14.416 6.056 1.00 31.75 377 THR A CA 1
ATOM 2937 C C . THR A 1 377 ? -39.173 14.981 7.416 1.00 31.75 377 THR A C 1
ATOM 2939 O O . THR A 1 377 ? -39.947 15.739 7.989 1.00 31.75 377 THR A O 1
ATOM 2942 N N . SER A 1 378 ? -37.994 14.597 7.924 1.00 28.61 378 SER A N 1
ATOM 2943 C CA . SER A 1 378 ? -37.094 15.443 8.742 1.00 28.61 378 SER A CA 1
ATOM 2944 C C . SER A 1 378 ? -35.956 14.620 9.374 1.00 28.61 378 SER A C 1
ATOM 2946 O O . SER A 1 378 ? -36.021 14.309 10.557 1.00 28.61 378 SER A O 1
ATOM 2948 N N . ALA A 1 379 ? -34.921 14.248 8.613 1.00 27.12 379 ALA A N 1
ATOM 2949 C CA . ALA A 1 379 ? -33.582 13.929 9.161 1.00 27.12 379 ALA A CA 1
ATOM 2950 C C . ALA A 1 379 ? -32.514 13.708 8.065 1.00 27.12 379 ALA A C 1
ATOM 2952 O O . ALA A 1 379 ? -31.557 12.972 8.271 1.00 27.12 379 ALA A O 1
ATOM 2953 N N . ALA A 1 380 ? -32.658 14.320 6.886 1.00 28.42 380 ALA A N 1
ATOM 2954 C CA . ALA A 1 380 ? -31.606 14.318 5.869 1.00 28.42 380 ALA A CA 1
ATOM 2955 C C . ALA A 1 380 ? -30.961 15.706 5.833 1.00 28.42 380 ALA A C 1
ATOM 2957 O O . ALA A 1 380 ? -31.293 16.552 5.006 1.00 28.42 380 ALA A O 1
ATOM 2958 N N . THR A 1 381 ? -30.072 15.948 6.789 1.00 26.41 381 THR A N 1
ATOM 2959 C CA . THR A 1 381 ? -29.159 17.091 6.792 1.00 26.41 381 THR A CA 1
ATOM 2960 C C . THR A 1 381 ? -27.757 16.579 7.085 1.00 26.41 381 THR A C 1
ATOM 2962 O O . THR A 1 381 ? -27.558 15.935 8.109 1.00 26.41 381 THR A O 1
ATOM 2965 N N . SER A 1 382 ? -26.817 16.954 6.208 1.00 26.52 382 SER A N 1
ATOM 2966 C CA . SER A 1 382 ? -25.354 16.895 6.360 1.00 26.52 382 SER A CA 1
ATOM 2967 C C . SER A 1 382 ? -24.626 15.600 5.953 1.00 26.52 382 SER A C 1
ATOM 2969 O O . SER A 1 382 ? -24.205 14.826 6.803 1.00 26.52 382 SER A O 1
ATOM 2971 N N . GLU A 1 383 ? -24.300 15.471 4.661 1.00 29.62 383 GLU A N 1
ATOM 2972 C CA . GLU A 1 383 ? -22.997 14.916 4.229 1.00 29.62 383 GLU A CA 1
ATOM 2973 C C . GLU A 1 383 ? -21.985 16.060 3.986 1.00 29.62 383 GLU A C 1
ATOM 2975 O O . GLU A 1 383 ? -21.266 16.115 2.990 1.00 29.62 383 GLU A O 1
ATOM 2980 N N . ALA A 1 384 ? -21.963 17.031 4.903 1.00 27.69 384 ALA A N 1
ATOM 2981 C CA . ALA A 1 384 ? -20.792 17.861 5.146 1.00 27.69 384 ALA A CA 1
ATOM 2982 C C . ALA A 1 384 ? -19.897 17.090 6.123 1.00 27.69 384 ALA A C 1
ATOM 2984 O O . ALA A 1 384 ? -20.438 16.546 7.077 1.00 27.69 384 ALA A O 1
ATOM 2985 N N . GLN A 1 385 ? -18.585 17.026 5.853 1.00 30.73 385 GLN A N 1
ATOM 2986 C CA . GLN A 1 385 ? -17.515 16.568 6.759 1.00 30.73 385 GLN A CA 1
ATOM 2987 C C . GLN A 1 385 ? -17.915 15.444 7.732 1.00 30.73 385 GLN A C 1
ATOM 2989 O O . GLN A 1 385 ? -18.536 15.697 8.762 1.00 30.73 385 GLN A O 1
ATOM 2994 N N . LEU A 1 386 ? -17.470 14.208 7.467 1.00 29.81 386 LEU A N 1
ATOM 2995 C CA . LEU A 1 386 ? -17.450 13.211 8.539 1.00 29.81 386 LEU A CA 1
ATOM 2996 C C . LEU A 1 386 ? -16.709 13.835 9.742 1.00 29.81 386 LEU A C 1
ATOM 2998 O O . LEU A 1 386 ? -15.628 14.394 9.535 1.00 29.81 386 LEU A O 1
ATOM 3002 N N . PRO A 1 387 ? -17.312 13.829 10.944 1.00 35.59 387 PRO A N 1
ATOM 3003 C CA . PRO A 1 387 ? -16.768 14.518 12.109 1.00 35.59 387 PRO A CA 1
ATOM 3004 C C . PRO A 1 387 ? -15.378 13.984 12.481 1.00 35.59 387 PRO A C 1
ATOM 3006 O O . PRO A 1 387 ? -14.952 12.940 11.989 1.00 35.59 387 PRO A O 1
ATOM 3009 N N . ASP A 1 388 ? -14.708 14.669 13.411 1.00 44.59 388 ASP A N 1
ATOM 3010 C CA . ASP A 1 388 ? -13.454 14.288 14.093 1.00 44.59 388 ASP A CA 1
ATOM 3011 C C . ASP A 1 388 ? -13.472 12.894 14.792 1.00 44.59 388 ASP A C 1
ATOM 3013 O O . ASP A 1 388 ? -12.614 12.589 15.624 1.00 44.59 388 ASP A O 1
ATOM 3017 N N . GLU A 1 389 ? -14.435 12.020 14.483 1.00 50.47 389 GLU A N 1
ATOM 3018 C CA . GLU A 1 389 ? -14.603 10.684 15.053 1.00 50.47 389 GLU A CA 1
ATOM 3019 C C . GLU A 1 389 ? -13.397 9.784 14.737 1.00 50.47 389 GLU A C 1
ATOM 3021 O O . GLU A 1 389 ? -13.079 9.481 13.586 1.00 50.47 389 GLU A O 1
ATOM 3026 N N . MET A 1 390 ? -12.723 9.317 15.792 1.00 70.81 390 MET A N 1
ATOM 3027 C CA . MET A 1 390 ? -11.508 8.504 15.680 1.00 70.81 390 MET A CA 1
ATOM 3028 C C . MET A 1 390 ? -11.752 7.074 15.175 1.00 70.81 390 MET A C 1
ATOM 3030 O O . MET A 1 390 ? -10.825 6.457 14.642 1.00 70.81 390 MET A O 1
ATOM 3034 N N . LEU A 1 391 ? -12.968 6.542 15.348 1.00 87.56 391 LEU A N 1
ATOM 3035 C CA . LEU A 1 391 ? -13.323 5.166 15.006 1.00 87.56 391 LEU A CA 1
ATOM 3036 C C . LEU A 1 391 ? -14.813 5.030 14.686 1.00 87.56 391 LEU A C 1
ATOM 3038 O O . LEU A 1 391 ? -15.655 5.480 15.459 1.00 87.56 391 LEU A O 1
ATOM 3042 N N . LYS A 1 392 ? -15.135 4.319 13.602 1.00 90.25 392 LYS A N 1
ATOM 3043 C CA . LYS A 1 392 ? -16.510 3.947 13.255 1.00 90.25 392 LYS A CA 1
ATOM 3044 C C . LYS A 1 392 ? -16.587 2.498 12.801 1.00 90.25 392 LYS A C 1
ATOM 3046 O O . LYS A 1 392 ? -15.765 2.045 12.009 1.00 90.25 392 LYS A O 1
ATOM 3051 N N . PHE A 1 393 ? -17.595 1.777 13.273 1.00 92.25 393 PHE A N 1
ATOM 3052 C CA . PHE A 1 393 ? -17.828 0.383 12.912 1.00 92.25 393 PHE A CA 1
ATOM 3053 C C . PHE A 1 393 ? -19.202 0.232 12.261 1.00 92.25 393 PHE A C 1
ATOM 3055 O O . PHE A 1 393 ? -20.199 0.740 12.772 1.00 92.25 393 PHE A O 1
ATOM 3062 N N . PHE A 1 394 ? -19.241 -0.437 11.112 1.00 90.75 394 PHE A N 1
ATOM 3063 C CA . PHE A 1 394 ? -20.461 -0.711 10.362 1.00 90.75 394 PHE A CA 1
ATOM 3064 C C . PHE A 1 394 ? -20.688 -2.215 10.303 1.00 90.75 394 PHE A C 1
ATOM 3066 O O . PHE A 1 394 ? -19.777 -2.960 9.946 1.00 90.75 394 PHE A O 1
ATOM 3073 N N . LEU A 1 395 ? -21.912 -2.643 10.601 1.00 88.12 395 LEU A N 1
ATOM 3074 C CA . LEU A 1 395 ? -22.358 -4.018 10.415 1.00 88.12 395 LEU A CA 1
ATOM 3075 C C . LEU A 1 395 ? -23.149 -4.099 9.110 1.00 88.12 395 LEU A C 1
ATOM 3077 O O . LEU A 1 395 ? -24.207 -3.487 8.985 1.00 88.12 395 LEU A O 1
ATOM 3081 N N . ASP A 1 396 ? -22.620 -4.843 8.143 1.00 81.81 396 ASP A N 1
ATOM 3082 C CA . ASP A 1 396 ? -23.251 -5.058 6.839 1.00 81.81 396 ASP A CA 1
ATOM 3083 C C . ASP A 1 396 ? -24.235 -6.245 6.890 1.00 81.81 396 ASP A C 1
ATOM 3085 O O . ASP A 1 396 ? -25.258 -6.243 6.203 1.00 81.81 396 ASP A O 1
ATOM 3089 N N . ARG A 1 397 ? -23.958 -7.262 7.722 1.00 75.06 397 ARG A N 1
ATOM 3090 C CA . ARG A 1 397 ? -24.869 -8.390 7.980 1.00 75.06 397 ARG A CA 1
ATOM 3091 C C . ARG A 1 397 ? -24.659 -8.971 9.378 1.00 75.06 397 ARG A C 1
ATOM 3093 O O . ARG A 1 397 ? -23.524 -9.195 9.797 1.00 75.06 397 ARG A O 1
ATOM 3100 N N . THR A 1 398 ? -25.759 -9.314 10.043 1.00 65.56 398 THR A N 1
ATOM 3101 C CA . THR A 1 398 ? -25.784 -10.104 11.279 1.00 65.56 398 THR A CA 1
ATOM 3102 C C . THR A 1 398 ? -26.594 -11.384 11.059 1.00 65.56 398 THR A C 1
ATOM 3104 O O . THR A 1 398 ? -27.728 -11.336 10.583 1.00 65.56 398 THR A O 1
ATOM 3107 N N . ALA A 1 399 ? -26.005 -12.543 11.358 1.00 55.12 399 ALA A N 1
ATOM 3108 C CA . ALA A 1 399 ? -26.722 -13.814 11.408 1.00 55.12 399 ALA A CA 1
ATOM 3109 C C . ALA A 1 399 ? -27.257 -14.009 12.837 1.00 55.12 399 ALA A C 1
ATOM 3111 O O . ALA A 1 399 ? -26.543 -14.518 13.689 1.00 55.12 399 ALA A O 1
ATOM 3112 N N . GLU A 1 400 ? -28.474 -13.531 13.112 1.00 57.94 400 GLU A N 1
ATOM 3113 C CA . GLU A 1 400 ? -29.154 -13.651 14.419 1.00 57.94 400 GLU A CA 1
ATOM 3114 C C . GLU A 1 400 ? -28.362 -13.100 15.637 1.00 57.94 400 GLU A C 1
ATOM 3116 O O . GLU A 1 400 ? -27.251 -12.567 15.529 1.00 57.94 400 GLU A O 1
ATOM 3121 N N . LEU A 1 401 ? -28.971 -13.127 16.829 1.00 59.81 401 LEU A N 1
ATOM 3122 C CA . LEU A 1 401 ? -28.329 -12.659 18.059 1.00 59.81 401 LEU A CA 1
ATOM 3123 C C . LEU A 1 401 ? -27.257 -13.680 18.486 1.00 59.81 401 LEU A C 1
ATOM 3125 O O . LEU A 1 401 ? -27.569 -14.686 19.114 1.00 59.81 401 LEU A O 1
ATOM 3129 N N . GLY A 1 402 ? -25.991 -13.423 18.143 1.00 64.62 402 GLY A N 1
ATOM 3130 C CA . GLY A 1 402 ? -24.858 -14.266 18.555 1.00 64.62 402 GLY A CA 1
ATOM 3131 C C . GLY A 1 402 ? -24.232 -15.155 17.475 1.00 64.62 402 GLY A C 1
ATOM 3132 O O . GLY A 1 402 ? -23.482 -16.050 17.844 1.00 64.62 402 GLY A O 1
ATOM 3133 N N . GLY A 1 403 ? -24.496 -14.908 16.186 1.00 82.19 403 GLY A N 1
ATOM 3134 C CA . GLY A 1 403 ? -23.825 -15.584 15.067 1.00 82.19 403 GLY A CA 1
ATOM 3135 C C . GLY A 1 403 ? -22.692 -14.775 14.408 1.00 82.19 403 GLY A C 1
ATOM 3136 O O . GLY A 1 403 ? -22.330 -13.690 14.886 1.00 82.19 403 GLY A O 1
ATOM 3137 N N . PRO A 1 404 ? -22.137 -15.265 13.279 1.00 91.88 404 PRO A N 1
ATOM 3138 C CA . PRO A 1 404 ? -21.083 -14.581 12.536 1.00 91.88 404 PRO A CA 1
ATOM 3139 C C . PRO A 1 404 ? -21.547 -13.231 11.980 1.00 91.88 404 PRO A C 1
ATOM 3141 O O . PRO A 1 404 ? -22.685 -13.055 11.528 1.00 91.88 404 PRO A O 1
ATOM 3144 N N . ARG A 1 405 ? -20.633 -12.258 11.996 1.00 92.06 405 ARG A N 1
ATOM 3145 C CA . ARG A 1 405 ? -20.908 -10.855 11.663 1.00 92.06 405 ARG A CA 1
ATOM 3146 C C . ARG A 1 405 ? -20.030 -10.419 10.509 1.00 92.06 405 ARG A C 1
ATOM 3148 O O . ARG A 1 405 ? -18.820 -10.603 10.559 1.00 92.06 405 ARG A O 1
ATOM 3155 N N . LEU A 1 406 ? -20.633 -9.818 9.490 1.00 94.50 406 LEU A N 1
ATOM 3156 C CA . LEU A 1 406 ? -19.894 -9.165 8.417 1.00 94.50 406 LEU A CA 1
ATOM 3157 C C . LEU A 1 406 ? -19.946 -7.660 8.650 1.00 94.50 406 LEU A C 1
ATOM 3159 O O . LEU A 1 406 ? -21.035 -7.090 8.763 1.00 94.50 406 LEU A O 1
ATOM 3163 N N . GLY A 1 407 ? -18.786 -7.019 8.716 1.00 93.94 407 GLY A N 1
ATOM 3164 C CA . GLY A 1 407 ? -18.708 -5.588 8.964 1.00 93.94 407 GLY A CA 1
ATOM 3165 C C . GLY A 1 407 ? -17.427 -4.953 8.453 1.00 93.94 407 GLY A C 1
ATOM 3166 O O . GLY A 1 407 ? -16.589 -5.587 7.809 1.00 93.94 407 GLY A O 1
ATOM 3167 N N . ARG A 1 408 ? -17.278 -3.665 8.750 1.00 93.88 408 ARG A N 1
ATOM 3168 C CA . ARG A 1 408 ? -16.077 -2.893 8.439 1.00 93.88 408 ARG A CA 1
ATOM 3169 C C . ARG A 1 408 ? -15.793 -1.859 9.514 1.00 93.88 408 ARG A C 1
ATOM 3171 O O . ARG A 1 408 ? -16.691 -1.164 9.987 1.00 93.88 408 ARG A O 1
ATOM 3178 N N . LEU A 1 409 ? -14.523 -1.742 9.862 1.00 92.56 409 LEU A N 1
ATOM 3179 C CA . LEU A 1 409 ? -14.008 -0.832 10.867 1.00 92.56 409 LEU A CA 1
ATOM 3180 C C . LEU A 1 409 ? -13.179 0.256 10.177 1.00 92.56 409 LEU A C 1
ATOM 3182 O O . LEU A 1 409 ? -12.271 -0.038 9.403 1.00 92.56 409 LEU A O 1
ATOM 3186 N N . LEU A 1 410 ? -13.527 1.516 10.417 1.00 90.12 410 LEU A N 1
ATOM 3187 C CA . LEU A 1 410 ? -12.860 2.690 9.866 1.00 90.12 410 LEU A CA 1
ATOM 3188 C C . LEU A 1 410 ? -12.143 3.419 10.997 1.00 90.12 410 LEU A C 1
ATOM 3190 O O . LEU A 1 410 ? -12.761 3.726 12.015 1.00 90.12 410 LEU A O 1
ATOM 3194 N N . SER A 1 411 ? -10.865 3.723 10.793 1.00 83.94 411 SER A N 1
ATOM 3195 C CA . SER A 1 411 ? -10.051 4.541 11.690 1.00 83.94 411 SER A CA 1
ATOM 3196 C C . SER A 1 411 ? -9.584 5.816 10.993 1.00 83.94 411 SER A C 1
ATOM 3198 O O . SER A 1 411 ? -9.559 5.909 9.761 1.00 83.94 411 SER A O 1
ATOM 3200 N N . LYS A 1 412 ? -9.204 6.821 11.785 1.00 74.31 412 LYS A N 1
ATOM 3201 C CA . LYS A 1 412 ? -8.715 8.113 11.285 1.00 74.31 412 LYS A CA 1
ATOM 3202 C C . LYS A 1 412 ? -7.520 7.930 10.331 1.00 74.31 412 LYS A C 1
ATOM 3204 O O . LYS A 1 412 ? -6.434 7.539 10.747 1.00 74.31 412 LYS A O 1
ATOM 3209 N N . GLY A 1 413 ? -7.716 8.252 9.049 1.00 69.06 413 GLY A N 1
ATOM 3210 C CA . GLY A 1 413 ? -6.663 8.259 8.022 1.00 69.06 413 GLY A CA 1
ATOM 3211 C C . GLY A 1 413 ? -6.234 6.888 7.476 1.00 69.06 413 GLY A C 1
ATOM 3212 O O . GLY A 1 413 ? -5.307 6.840 6.665 1.00 69.06 413 GLY A O 1
ATOM 3213 N N . GLY A 1 414 ? -6.889 5.795 7.889 1.00 71.81 414 GLY A N 1
ATOM 3214 C CA . GLY A 1 414 ? -6.610 4.428 7.435 1.00 71.81 414 GLY A CA 1
ATOM 3215 C C . GLY A 1 414 ? -7.673 3.873 6.470 1.00 71.81 414 GLY A C 1
ATOM 3216 O O . GLY A 1 414 ? -8.802 4.369 6.431 1.00 71.81 414 GLY A O 1
ATOM 3217 N N . PRO A 1 415 ? -7.347 2.841 5.668 1.00 83.94 415 PRO A N 1
ATOM 3218 C CA . PRO A 1 415 ? -8.329 2.131 4.855 1.00 83.94 415 PRO A CA 1
ATOM 3219 C C . PRO A 1 415 ? -9.315 1.342 5.742 1.00 83.94 415 PRO A C 1
ATOM 3221 O O . PRO A 1 415 ? -8.940 0.912 6.834 1.00 83.94 415 PRO A O 1
ATOM 3224 N N . PRO A 1 416 ? -10.555 1.085 5.282 1.00 89.06 416 PRO A N 1
ATOM 3225 C CA . PRO A 1 416 ? -11.513 0.276 6.035 1.00 89.06 416 PRO A CA 1
ATOM 3226 C C . PRO A 1 416 ? -11.028 -1.169 6.230 1.00 89.06 416 PRO A C 1
ATOM 3228 O O . PRO A 1 416 ? -10.775 -1.880 5.253 1.00 89.06 416 PRO A O 1
ATOM 3231 N N . LEU A 1 417 ? -10.975 -1.631 7.479 1.00 94.44 417 LEU A N 1
ATOM 3232 C CA . LEU A 1 417 ? -10.663 -3.012 7.845 1.00 94.44 417 LEU A CA 1
ATOM 3233 C C . LEU A 1 417 ? -11.942 -3.860 7.826 1.00 94.44 417 LEU A C 1
ATOM 3235 O O . LEU A 1 417 ? -12.854 -3.629 8.613 1.00 94.44 417 LEU A O 1
ATOM 3239 N N . GLN A 1 418 ? -12.021 -4.841 6.929 1.00 96.44 418 GLN A N 1
ATOM 3240 C CA . GLN A 1 418 ? -13.179 -5.740 6.812 1.00 96.44 418 GLN A CA 1
ATOM 3241 C C . GLN A 1 418 ? -13.179 -6.783 7.935 1.00 96.44 418 GLN A C 1
ATOM 3243 O O . GLN A 1 418 ? -12.144 -7.405 8.152 1.00 96.44 418 GLN A O 1
ATOM 3248 N N . THR A 1 419 ? -14.316 -7.036 8.586 1.00 96.69 419 THR A N 1
ATOM 3249 C CA . THR A 1 419 ? -14.468 -8.025 9.669 1.00 96.69 419 THR A CA 1
ATOM 3250 C C . THR A 1 419 ? -15.374 -9.195 9.241 1.00 96.69 419 THR A C 1
ATOM 3252 O O . THR A 1 419 ? -16.317 -8.973 8.478 1.00 96.69 419 THR A O 1
ATOM 3255 N N . PRO A 1 420 ? -15.101 -10.443 9.679 1.00 97.19 420 PRO A N 1
ATOM 3256 C CA . PRO A 1 420 ? -14.018 -10.850 10.573 1.00 97.19 420 PRO A CA 1
ATOM 3257 C C . PRO A 1 420 ? -12.609 -10.748 9.962 1.00 97.19 420 PRO A C 1
ATOM 3259 O O . PRO A 1 420 ? -12.423 -10.913 8.746 1.00 97.19 420 PRO A O 1
ATOM 3262 N N . HIS A 1 421 ? -11.611 -10.493 10.814 1.00 97.94 421 HIS A N 1
ATOM 3263 C CA . HIS A 1 421 ? -10.191 -10.443 10.438 1.00 97.94 421 HIS A CA 1
ATOM 3264 C C . HIS A 1 421 ? -9.253 -10.904 11.562 1.00 97.94 421 HIS A C 1
ATOM 3266 O O . HIS A 1 421 ? -9.599 -10.834 12.741 1.00 97.94 421 HIS A O 1
ATOM 3272 N N . TYR A 1 422 ? -8.041 -11.333 11.204 1.00 97.69 422 TYR A N 1
ATOM 3273 C CA . TYR A 1 422 ? -6.991 -11.605 12.185 1.00 97.69 422 TYR A CA 1
ATOM 3274 C C . TYR A 1 422 ? -6.240 -10.328 12.579 1.00 97.69 422 TYR A C 1
ATOM 3276 O O . TYR A 1 422 ? -6.185 -9.357 11.828 1.00 97.69 422 TYR A O 1
ATOM 3284 N N . VAL A 1 423 ? -5.598 -10.353 13.742 1.00 97.94 423 VAL A N 1
ATOM 3285 C CA . VAL A 1 423 ? -4.708 -9.299 14.234 1.00 97.94 423 VAL A CA 1
ATOM 3286 C C . VAL A 1 423 ? -3.349 -9.923 14.536 1.00 97.94 423 VAL A C 1
ATOM 3288 O O . VAL A 1 423 ? -3.230 -10.822 15.371 1.00 97.94 423 VAL A O 1
ATOM 3291 N N . ALA A 1 424 ? -2.304 -9.475 13.841 1.00 97.12 424 ALA A N 1
ATOM 3292 C CA . ALA A 1 424 ? -0.965 -10.018 14.035 1.00 97.12 424 ALA A CA 1
ATOM 3293 C C . ALA A 1 424 ? -0.381 -9.533 15.371 1.00 97.12 424 ALA A C 1
ATOM 3295 O O . ALA A 1 424 ? -0.241 -8.331 15.608 1.00 97.12 424 ALA A O 1
ATOM 3296 N N . ALA A 1 425 ? -0.034 -10.473 16.250 1.00 94.31 425 ALA A N 1
ATOM 3297 C CA . ALA A 1 425 ? 0.655 -10.158 17.493 1.00 94.31 425 ALA A CA 1
ATOM 3298 C C . ALA A 1 425 ? 2.101 -9.736 17.197 1.00 94.31 425 ALA A C 1
ATOM 3300 O O . ALA A 1 425 ? 2.808 -10.384 16.421 1.00 94.31 425 ALA A O 1
ATOM 3301 N N . THR A 1 426 ? 2.536 -8.645 17.819 1.00 93.88 426 THR A N 1
ATOM 3302 C CA . THR A 1 426 ? 3.899 -8.129 17.673 1.00 93.88 426 THR A CA 1
ATOM 3303 C C . THR A 1 426 ? 4.743 -8.425 18.906 1.00 93.88 426 THR A C 1
ATOM 3305 O O . THR A 1 426 ? 4.235 -8.711 19.989 1.00 93.88 426 THR A O 1
ATOM 3308 N N . SER A 1 427 ? 6.057 -8.334 18.730 1.00 88.12 427 SER A N 1
ATOM 3309 C CA . SER A 1 427 ? 7.038 -8.333 19.809 1.00 88.12 427 SER A CA 1
ATOM 3310 C C . SER A 1 427 ? 7.922 -7.106 19.627 1.00 88.12 427 SER A C 1
ATOM 3312 O O . SER A 1 427 ? 8.692 -7.038 18.668 1.00 88.12 427 SER A O 1
ATOM 3314 N N . ARG A 1 428 ? 7.850 -6.152 20.560 1.00 86.69 428 ARG A N 1
ATOM 3315 C CA . ARG A 1 428 ? 8.525 -4.842 20.477 1.00 86.69 428 ARG A CA 1
ATOM 3316 C C . ARG A 1 428 ? 8.124 -4.030 19.246 1.00 86.69 428 ARG A C 1
ATOM 3318 O O . ARG A 1 428 ? 8.946 -3.342 18.652 1.00 86.69 428 ARG A O 1
ATOM 3325 N N . GLY A 1 429 ? 6.847 -4.124 18.878 1.00 89.19 429 GLY A N 1
ATOM 3326 C CA . GLY A 1 429 ? 6.248 -3.359 17.783 1.00 89.19 429 GLY A CA 1
ATOM 3327 C C . GLY A 1 429 ? 6.424 -3.957 16.390 1.00 89.19 429 GLY A C 1
ATOM 3328 O O . GLY A 1 429 ? 5.853 -3.424 15.449 1.00 89.19 429 GLY A O 1
ATOM 3329 N N . VAL A 1 430 ? 7.138 -5.078 16.263 1.00 92.38 430 VAL A N 1
ATOM 3330 C CA . VAL A 1 430 ? 7.382 -5.747 14.978 1.00 92.38 430 VAL A CA 1
ATOM 3331 C C . VAL A 1 430 ? 6.712 -7.118 14.974 1.00 92.38 430 VAL A C 1
ATOM 3333 O O . VAL A 1 430 ? 6.742 -7.834 15.983 1.00 92.38 430 VAL A O 1
ATOM 3336 N N . VAL A 1 431 ? 6.107 -7.510 13.852 1.00 94.69 431 VAL A N 1
ATOM 3337 C CA . VAL A 1 431 ? 5.636 -8.890 13.664 1.00 94.69 431 VAL A CA 1
ATOM 3338 C C . VAL A 1 431 ? 6.872 -9.795 13.576 1.00 94.69 431 VAL A C 1
ATOM 3340 O O . VAL A 1 431 ? 7.732 -9.550 12.731 1.00 94.69 431 VAL A O 1
ATOM 3343 N N . PRO A 1 432 ? 7.015 -10.832 14.421 1.00 92.81 432 PRO A N 1
ATOM 3344 C CA . PRO A 1 432 ? 8.212 -11.670 14.417 1.00 92.81 432 PRO A CA 1
ATOM 3345 C C . PRO A 1 432 ? 8.578 -12.170 13.013 1.00 92.81 432 PRO A C 1
ATOM 3347 O O . PRO A 1 432 ? 7.706 -12.612 12.264 1.00 92.81 432 PRO A O 1
ATOM 3350 N N . HIS A 1 433 ? 9.870 -12.087 12.674 1.00 93.88 433 HIS A N 1
ATOM 3351 C CA . HIS A 1 433 ? 10.471 -12.449 11.375 1.00 93.88 433 HIS A CA 1
ATOM 3352 C C . HIS A 1 433 ? 10.090 -11.574 10.169 1.00 93.88 433 HIS A C 1
ATOM 3354 O O . HIS A 1 433 ? 10.616 -11.816 9.081 1.00 93.88 433 HIS A O 1
ATOM 3360 N N . ILE A 1 434 ? 9.237 -10.558 10.342 1.00 95.00 434 ILE A N 1
ATOM 3361 C CA . ILE A 1 434 ? 8.761 -9.661 9.280 1.00 95.00 434 ILE A CA 1
ATOM 3362 C C . ILE A 1 434 ? 9.131 -8.219 9.631 1.00 95.00 434 ILE A C 1
ATOM 3364 O O . ILE A 1 434 ? 8.501 -7.604 10.485 1.00 95.00 434 ILE A O 1
ATOM 3368 N N . SER A 1 435 ? 10.129 -7.661 8.949 1.00 92.81 435 SER A N 1
ATOM 3369 C CA . SER A 1 435 ? 10.395 -6.220 8.995 1.00 92.81 435 SER A CA 1
ATOM 3370 C C . SER A 1 435 ? 9.290 -5.429 8.289 1.00 92.81 435 SER A C 1
ATOM 3372 O O . SER A 1 435 ? 8.539 -5.963 7.472 1.00 92.81 435 SER A O 1
ATOM 3374 N N . GLU A 1 436 ? 9.179 -4.137 8.577 1.00 90.81 436 GLU A N 1
ATOM 3375 C CA . GLU A 1 436 ? 8.097 -3.276 8.087 1.00 90.81 436 GLU A CA 1
ATOM 3376 C C . GLU A 1 436 ? 8.080 -3.128 6.557 1.00 90.81 436 GLU A C 1
ATOM 3378 O O . GLU A 1 436 ? 7.018 -2.931 5.961 1.00 90.81 436 GLU A O 1
ATOM 3383 N N . ASP A 1 437 ? 9.233 -3.248 5.896 1.00 91.50 437 ASP A N 1
ATOM 3384 C CA . ASP A 1 437 ? 9.326 -3.284 4.436 1.00 91.50 437 ASP A CA 1
ATOM 3385 C C . ASP A 1 437 ? 8.795 -4.610 3.868 1.00 91.50 437 ASP A C 1
ATOM 3387 O O . ASP A 1 437 ? 8.060 -4.600 2.879 1.00 91.50 437 ASP A O 1
ATOM 3391 N N . LEU A 1 438 ? 9.086 -5.743 4.519 1.00 93.06 438 LEU A N 1
ATOM 3392 C CA . LEU A 1 438 ? 8.517 -7.045 4.161 1.00 93.06 438 LEU A CA 1
ATOM 3393 C C . LEU A 1 438 ? 7.012 -7.084 4.434 1.00 93.06 438 LEU A C 1
ATOM 3395 O O . LEU A 1 438 ? 6.265 -7.621 3.614 1.00 93.06 438 LEU A O 1
ATOM 3399 N N . LEU A 1 439 ? 6.562 -6.471 5.534 1.00 93.06 439 LEU A N 1
ATOM 3400 C CA . LEU A 1 439 ? 5.147 -6.327 5.867 1.00 93.06 439 LEU A CA 1
ATOM 3401 C C . LEU A 1 439 ? 4.402 -5.660 4.706 1.00 93.06 439 LEU A C 1
ATOM 3403 O O . LEU A 1 439 ? 3.389 -6.191 4.258 1.00 93.06 439 LEU A O 1
ATOM 3407 N N . GLN A 1 440 ? 4.945 -4.559 4.173 1.00 89.81 440 GLN A N 1
ATOM 3408 C CA . GLN A 1 440 ? 4.358 -3.810 3.056 1.00 89.81 440 GLN A CA 1
ATOM 3409 C C . GLN A 1 440 ? 4.479 -4.515 1.699 1.00 89.81 440 GLN A C 1
ATOM 3411 O O . GLN A 1 440 ? 3.565 -4.427 0.880 1.00 89.81 440 GLN A O 1
ATOM 3416 N N . ARG A 1 441 ? 5.613 -5.170 1.420 1.00 91.31 441 ARG A N 1
ATOM 3417 C CA . ARG A 1 441 ? 5.905 -5.735 0.090 1.00 91.31 441 ARG A CA 1
ATOM 3418 C C . ARG A 1 441 ? 5.361 -7.143 -0.115 1.00 91.31 441 ARG A C 1
ATOM 3420 O O . ARG A 1 441 ? 4.978 -7.484 -1.233 1.00 91.31 441 ARG A O 1
ATOM 3427 N N . HIS A 1 442 ? 5.388 -7.972 0.925 1.00 92.75 442 HIS A N 1
ATOM 3428 C CA . HIS A 1 442 ? 5.220 -9.422 0.796 1.00 92.75 442 HIS A CA 1
ATOM 3429 C C . HIS A 1 442 ? 4.127 -10.012 1.686 1.00 92.75 442 HIS A C 1
ATOM 3431 O O . HIS A 1 442 ? 3.823 -11.195 1.543 1.00 92.75 442 HIS A O 1
ATOM 3437 N N . THR A 1 443 ? 3.501 -9.217 2.556 1.00 93.56 443 THR A N 1
ATOM 3438 C CA . THR A 1 443 ? 2.370 -9.669 3.376 1.00 93.56 443 THR A CA 1
ATOM 3439 C C . THR A 1 443 ? 1.113 -8.847 3.103 1.00 93.56 443 THR A C 1
ATOM 3441 O O . THR A 1 443 ? 1.153 -7.808 2.449 1.00 93.56 443 THR A O 1
ATOM 3444 N N . SER A 1 444 ? -0.024 -9.320 3.607 1.00 93.06 444 SER A N 1
ATOM 3445 C CA . SER A 1 444 ? -1.296 -8.584 3.604 1.00 93.06 444 SER A CA 1
ATOM 3446 C C . SER A 1 444 ? -1.763 -8.277 5.028 1.00 93.06 444 SER A C 1
ATOM 3448 O O . SER A 1 444 ? -2.958 -8.179 5.280 1.00 93.06 444 SER A O 1
ATOM 3450 N N . ILE A 1 445 ? -0.826 -8.164 5.976 1.00 96.12 445 ILE A N 1
ATOM 3451 C CA . ILE A 1 445 ? -1.137 -7.877 7.378 1.00 96.12 445 ILE A CA 1
ATOM 3452 C C . ILE A 1 445 ? -1.677 -6.446 7.487 1.00 96.12 445 ILE A C 1
ATOM 3454 O O . ILE A 1 445 ? -0.926 -5.475 7.413 1.00 96.12 445 ILE A O 1
ATOM 3458 N N . SER A 1 446 ? -2.990 -6.322 7.682 1.00 95.25 446 SER A N 1
ATOM 3459 C CA . SER A 1 446 ? -3.688 -5.035 7.807 1.00 95.25 446 SER A CA 1
ATOM 3460 C C . SER A 1 446 ? -4.081 -4.658 9.235 1.00 95.25 446 SER A C 1
ATOM 3462 O O . SER A 1 446 ? -4.613 -3.570 9.434 1.00 95.25 446 SER A O 1
ATOM 3464 N N . ALA A 1 447 ? -3.812 -5.507 10.229 1.00 97.06 447 ALA A N 1
ATOM 3465 C CA . ALA A 1 447 ? -4.031 -5.190 11.638 1.00 97.06 447 ALA A CA 1
ATOM 3466 C C . ALA A 1 447 ? -2.943 -5.803 12.527 1.00 97.06 447 ALA A C 1
ATOM 3468 O O . ALA A 1 447 ? -2.583 -6.974 12.361 1.00 97.06 447 ALA A O 1
ATOM 3469 N N . VAL A 1 448 ? -2.450 -5.025 13.491 1.00 97.44 448 VAL A N 1
ATOM 3470 C CA . VAL A 1 448 ? -1.428 -5.443 14.457 1.00 97.44 448 VAL A CA 1
ATOM 3471 C C . VAL A 1 448 ? -1.836 -5.112 15.887 1.00 97.44 448 VAL A C 1
ATOM 3473 O O . VAL A 1 448 ? -2.466 -4.089 16.163 1.00 97.44 448 VAL A O 1
ATOM 3476 N N . TYR A 1 449 ? -1.425 -5.978 16.808 1.00 97.88 449 TYR A N 1
ATOM 3477 C CA . TYR A 1 449 ? -1.557 -5.769 18.241 1.00 97.88 449 TYR A CA 1
ATOM 3478 C C . TYR A 1 449 ? -0.178 -5.556 18.865 1.00 97.88 449 TYR A C 1
ATOM 3480 O O . TYR A 1 449 ? 0.741 -6.359 18.662 1.00 97.88 449 TYR A O 1
ATOM 3488 N N . MET A 1 450 ? -0.044 -4.498 19.659 1.00 96.56 450 MET A N 1
ATOM 3489 C CA . MET A 1 450 ? 1.162 -4.179 20.416 1.00 96.56 450 MET A CA 1
ATOM 3490 C C . MET A 1 450 ? 0.877 -4.209 21.920 1.00 96.56 450 MET A C 1
ATOM 3492 O O . MET A 1 450 ? -0.109 -3.640 22.389 1.00 96.56 450 MET A O 1
ATOM 3496 N N . GLY A 1 451 ? 1.756 -4.858 22.686 1.00 93.81 451 GLY A N 1
ATOM 3497 C CA . GLY A 1 451 ? 1.728 -4.808 24.147 1.00 93.81 451 GLY A CA 1
ATOM 3498 C C . GLY A 1 451 ? 2.479 -3.579 24.653 1.00 93.81 451 GLY A C 1
ATOM 3499 O O . GLY A 1 451 ? 3.648 -3.390 24.328 1.00 93.81 451 GLY A O 1
ATOM 3500 N N . ALA A 1 452 ? 1.841 -2.751 25.477 1.00 92.31 452 ALA A N 1
ATOM 3501 C CA . ALA A 1 452 ? 2.467 -1.575 26.078 1.00 92.31 452 ALA A CA 1
ATOM 3502 C C . ALA A 1 452 ? 3.688 -1.948 26.933 1.00 92.31 452 ALA A C 1
ATOM 3504 O O . ALA A 1 452 ? 4.653 -1.189 27.003 1.00 92.31 452 ALA A O 1
ATOM 3505 N N . GLU A 1 453 ? 3.676 -3.136 27.540 1.00 89.62 453 GLU A N 1
ATOM 3506 C CA . GLU A 1 453 ? 4.795 -3.672 28.316 1.00 89.62 453 GLU A CA 1
ATOM 3507 C C . GLU A 1 453 ? 6.120 -3.774 27.539 1.00 89.62 453 GLU A C 1
ATOM 3509 O O . GLU A 1 453 ? 7.188 -3.652 28.141 1.00 89.62 453 GLU A O 1
ATOM 3514 N N . ASP A 1 454 ? 6.072 -3.866 26.207 1.00 88.56 454 ASP A N 1
ATOM 3515 C CA . ASP A 1 454 ? 7.270 -3.875 25.363 1.00 88.56 454 ASP A CA 1
ATOM 3516 C C . ASP A 1 454 ? 7.965 -2.504 25.278 1.00 88.56 454 ASP A C 1
ATOM 3518 O O . ASP A 1 454 ? 9.120 -2.424 24.858 1.00 88.56 454 ASP A O 1
ATOM 3522 N N . PHE A 1 455 ? 7.284 -1.428 25.684 1.00 88.06 455 PHE A N 1
ATOM 3523 C CA . PHE A 1 455 ? 7.764 -0.051 25.549 1.00 88.06 455 PHE A CA 1
ATOM 3524 C C . PHE A 1 455 ? 7.963 0.680 26.888 1.00 88.06 455 PHE A C 1
ATOM 3526 O O . PHE A 1 455 ? 8.482 1.799 26.920 1.00 88.06 455 PHE A O 1
ATOM 3533 N N . LEU A 1 456 ? 7.554 0.071 28.004 1.00 81.81 456 LEU A N 1
ATOM 3534 C CA . LEU A 1 456 ? 7.530 0.686 29.335 1.00 81.81 456 LEU A CA 1
ATOM 3535 C C . LEU A 1 456 ? 8.757 0.281 30.181 1.00 81.81 456 LEU A C 1
ATOM 3537 O O . LEU A 1 456 ? 8.648 -0.395 31.208 1.00 81.81 456 LEU A O 1
ATOM 3541 N N . GLU A 1 457 ? 9.951 0.716 29.763 1.00 72.94 457 GLU A N 1
ATOM 3542 C CA . GLU A 1 457 ? 11.208 0.495 30.504 1.00 72.94 457 GLU A CA 1
ATOM 3543 C C . GLU A 1 457 ? 11.389 1.474 31.699 1.00 72.94 457 GLU A C 1
ATOM 3545 O O . GLU A 1 457 ? 10.508 2.277 31.999 1.00 72.94 457 GLU A O 1
ATOM 3550 N N . LYS A 1 458 ? 12.500 1.356 32.451 1.00 60.88 458 LYS A N 1
ATOM 3551 C CA . LYS A 1 458 ? 12.800 1.910 33.803 1.00 60.88 458 LYS A CA 1
ATOM 3552 C C . LYS A 1 458 ? 12.250 3.309 34.178 1.00 60.88 458 LYS A C 1
ATOM 3554 O O . LYS A 1 458 ? 12.011 3.525 35.363 1.00 60.88 458 LYS A O 1
ATOM 3559 N N . SER A 1 459 ? 12.005 4.226 33.240 1.00 56.50 459 SER A N 1
ATOM 3560 C CA . SER A 1 459 ? 11.232 5.458 33.461 1.00 56.50 459 SER A CA 1
ATOM 3561 C C . SER A 1 459 ? 10.448 5.850 32.190 1.00 56.50 459 SER A C 1
ATOM 3563 O O . SER A 1 459 ? 10.988 5.855 31.082 1.00 56.50 459 SER A O 1
ATOM 3565 N N . ARG A 1 460 ? 9.149 6.170 32.328 1.00 58.62 460 ARG A N 1
ATOM 3566 C CA . ARG A 1 460 ? 8.243 6.465 31.195 1.00 58.62 460 ARG A CA 1
ATOM 3567 C C . ARG A 1 460 ? 8.699 7.663 30.354 1.00 58.62 460 ARG A C 1
ATOM 3569 O O . ARG A 1 460 ? 8.471 7.692 29.152 1.00 58.62 460 ARG A O 1
ATOM 3576 N N . THR A 1 461 ? 9.346 8.647 30.973 1.00 56.16 461 THR A N 1
ATOM 3577 C CA . THR A 1 461 ? 9.813 9.868 30.300 1.00 56.16 461 THR A CA 1
ATOM 3578 C C . THR A 1 461 ? 11.078 9.656 29.477 1.00 56.16 461 THR A C 1
ATOM 3580 O O . THR A 1 461 ? 11.407 10.510 28.654 1.00 56.16 461 THR A O 1
ATOM 3583 N N . GLU A 1 462 ? 11.800 8.548 29.669 1.00 66.44 462 GLU A N 1
ATOM 3584 C CA . GLU A 1 462 ? 13.066 8.316 28.978 1.00 66.44 462 GLU A CA 1
ATOM 3585 C C . GLU A 1 462 ? 12.981 7.351 27.805 1.00 66.44 462 GLU A C 1
ATOM 3587 O O . GLU A 1 462 ? 13.833 7.460 26.916 1.00 66.44 462 GLU A O 1
ATOM 3592 N N . ALA A 1 463 ? 11.980 6.462 27.773 1.00 81.56 463 ALA A N 1
ATOM 3593 C CA . ALA A 1 463 ? 11.897 5.451 26.727 1.00 81.56 463 ALA A CA 1
ATOM 3594 C C . ALA A 1 463 ? 11.741 6.113 25.337 1.00 81.56 463 ALA A C 1
ATOM 3596 O O . ALA A 1 463 ? 10.904 7.011 25.176 1.00 81.56 463 ALA A O 1
ATOM 3597 N N . PRO A 1 464 ? 12.531 5.697 24.325 1.00 86.19 464 PRO A N 1
ATOM 3598 C CA . PRO A 1 464 ? 12.608 6.389 23.037 1.00 86.19 464 PRO A CA 1
ATOM 3599 C C . PRO A 1 464 ? 11.262 6.596 22.340 1.00 86.19 464 PRO A C 1
ATOM 3601 O O . PRO A 1 464 ? 11.054 7.648 21.741 1.00 86.19 464 PRO A O 1
ATOM 3604 N N . VAL A 1 465 ? 10.325 5.649 22.482 1.00 90.44 465 VAL A N 1
ATOM 3605 C CA . VAL A 1 465 ? 8.994 5.748 21.870 1.00 90.44 465 VAL A CA 1
ATOM 3606 C C . VAL A 1 465 ? 8.246 7.023 22.284 1.00 90.44 465 VAL A C 1
ATOM 3608 O O . VAL A 1 465 ? 7.652 7.678 21.432 1.00 90.44 465 VAL A O 1
ATOM 3611 N N . PHE A 1 466 ? 8.347 7.443 23.552 1.00 89.50 466 PHE A N 1
ATOM 3612 C CA . PHE A 1 466 ? 7.663 8.635 24.073 1.00 89.50 466 PHE A CA 1
ATOM 3613 C C . PHE A 1 466 ? 8.374 9.939 23.694 1.00 89.50 466 PHE A C 1
ATOM 3615 O O . PHE A 1 466 ? 7.805 11.016 23.854 1.00 89.50 466 PHE A O 1
ATOM 3622 N N . LYS A 1 467 ? 9.610 9.853 23.189 1.00 89.38 467 LYS A N 1
ATOM 3623 C CA . LYS A 1 467 ? 10.392 10.985 22.669 1.00 89.38 467 LYS A CA 1
ATOM 3624 C C . LYS A 1 467 ? 10.312 11.102 21.147 1.00 89.38 467 LYS A C 1
ATOM 3626 O O . LYS A 1 467 ? 10.960 11.976 20.572 1.00 89.38 467 LYS A O 1
ATOM 3631 N N . THR A 1 468 ? 9.555 10.224 20.491 1.00 90.38 468 THR A N 1
ATOM 3632 C CA . THR A 1 468 ? 9.406 10.230 19.036 1.00 90.38 468 THR A CA 1
ATOM 3633 C C . THR A 1 468 ? 8.781 11.556 18.596 1.00 90.38 468 THR A C 1
ATOM 3635 O O . THR A 1 468 ? 7.683 11.883 19.051 1.00 90.38 468 THR A O 1
ATOM 3638 N N . PRO A 1 469 ? 9.449 12.341 17.732 1.00 89.38 469 PRO A N 1
ATOM 3639 C CA . PRO A 1 469 ? 8.950 13.649 17.337 1.00 89.38 469 PRO A CA 1
ATOM 3640 C C . PRO A 1 469 ? 7.710 13.476 16.461 1.00 89.38 469 PRO A C 1
ATOM 3642 O O . PRO A 1 469 ? 7.812 12.983 15.341 1.00 89.38 469 PRO A O 1
ATOM 3645 N N . VAL A 1 470 ? 6.547 13.889 16.955 1.00 87.75 470 VAL A N 1
ATOM 3646 C CA . VAL A 1 470 ? 5.262 13.842 16.242 1.00 87.75 470 VAL A CA 1
ATOM 3647 C C . VAL A 1 470 ? 4.766 15.247 15.922 1.00 87.75 470 VAL A C 1
ATOM 3649 O O . VAL A 1 470 ? 5.020 16.183 16.680 1.00 87.75 470 VAL A O 1
ATOM 3652 N N . THR A 1 471 ? 4.060 15.403 14.803 1.00 83.31 471 THR A N 1
ATOM 3653 C CA . THR A 1 471 ? 3.389 16.663 14.442 1.00 83.31 471 THR A CA 1
ATOM 3654 C C . THR A 1 471 ? 1.870 16.499 14.461 1.00 83.31 471 THR A C 1
ATOM 3656 O O . THR A 1 471 ? 1.348 15.475 14.030 1.00 83.31 471 THR A O 1
ATOM 3659 N N . GLY A 1 472 ? 1.149 17.489 15.000 1.00 80.88 472 GLY A N 1
ATOM 3660 C CA . GLY A 1 472 ? -0.317 17.460 15.084 1.00 80.88 472 GLY A CA 1
ATOM 3661 C C . GLY A 1 472 ? -0.852 16.211 15.793 1.00 80.88 472 GLY A C 1
ATOM 3662 O O . GLY A 1 472 ? -0.500 15.953 16.947 1.00 80.88 472 GLY A O 1
ATOM 3663 N N . ASP A 1 473 ? -1.665 15.432 15.077 1.00 78.75 473 ASP A N 1
ATOM 3664 C CA . ASP A 1 473 ? -2.348 14.222 15.560 1.00 78.75 473 ASP A CA 1
ATOM 3665 C C . ASP A 1 473 ? -1.611 12.915 15.220 1.00 78.75 473 ASP A C 1
ATOM 3667 O O . ASP A 1 473 ? -2.179 11.831 15.346 1.00 78.75 473 ASP A O 1
ATOM 3671 N N . GLU A 1 474 ? -0.346 12.983 14.791 1.00 87.38 474 GLU A N 1
ATOM 3672 C CA . GLU A 1 474 ? 0.447 11.786 14.490 1.00 87.38 474 GLU A CA 1
ATOM 3673 C C . GLU A 1 474 ? 0.545 10.830 15.693 1.00 87.38 474 GLU A C 1
ATOM 3675 O O . GLU A 1 474 ? 0.676 11.244 16.852 1.00 87.38 474 GLU A O 1
ATOM 3680 N N . SER A 1 475 ? 0.542 9.530 15.386 1.00 92.12 475 SER A N 1
ATOM 3681 C CA . SER A 1 475 ? 0.789 8.459 16.348 1.00 92.12 475 SER A CA 1
ATOM 3682 C C . SER A 1 475 ? 2.286 8.287 16.597 1.00 92.12 475 SER A C 1
ATOM 3684 O O . SER A 1 475 ? 3.039 7.910 15.693 1.00 92.12 475 SER A O 1
ATOM 3686 N N . ALA A 1 476 ? 2.723 8.533 17.835 1.00 92.88 476 ALA A N 1
ATOM 3687 C CA . ALA A 1 476 ? 4.119 8.352 18.230 1.00 92.88 476 ALA A CA 1
ATOM 3688 C C . ALA A 1 476 ? 4.536 6.882 18.132 1.00 92.88 476 ALA A C 1
ATOM 3690 O O . ALA A 1 476 ? 5.639 6.586 17.676 1.00 92.88 476 ALA A O 1
ATOM 3691 N N . LEU A 1 477 ? 3.635 5.964 18.490 1.00 93.75 477 LEU A N 1
ATOM 3692 C CA . LEU A 1 477 ? 3.889 4.529 18.415 1.00 93.75 477 LEU A CA 1
ATOM 3693 C C . LEU A 1 477 ? 4.063 4.058 16.971 1.00 93.75 477 LEU A C 1
ATOM 3695 O O . LEU A 1 477 ? 5.038 3.372 16.662 1.00 93.75 477 LEU A O 1
ATOM 3699 N N . ARG A 1 478 ? 3.162 4.478 16.076 1.00 93.62 478 ARG A N 1
ATOM 3700 C CA . ARG A 1 478 ? 3.245 4.167 14.643 1.00 93.62 478 ARG A CA 1
ATOM 3701 C C . ARG A 1 478 ? 4.551 4.677 14.040 1.00 93.62 478 ARG A C 1
ATOM 3703 O O . ARG A 1 478 ? 5.241 3.944 13.342 1.00 93.62 478 ARG A O 1
ATOM 3710 N N . LYS A 1 479 ? 4.911 5.925 14.346 1.00 94.25 479 LYS A N 1
ATOM 3711 C CA . LYS A 1 479 ? 6.129 6.560 13.832 1.00 94.25 479 LYS A CA 1
ATOM 3712 C C . LYS A 1 479 ? 7.397 5.889 14.356 1.00 94.25 479 LYS A C 1
ATOM 3714 O O . LYS A 1 479 ? 8.330 5.683 13.590 1.00 94.25 479 LYS A O 1
ATOM 3719 N N . TYR A 1 480 ? 7.414 5.520 15.636 1.00 94.88 480 TYR A N 1
ATOM 3720 C CA . TYR A 1 480 ? 8.542 4.830 16.259 1.00 94.88 480 TYR A CA 1
ATOM 3721 C C . TYR A 1 480 ? 8.783 3.440 15.665 1.00 94.88 480 TYR A C 1
ATOM 3723 O O . TYR A 1 480 ? 9.925 3.047 15.452 1.00 94.88 480 TYR A O 1
ATOM 3731 N N . THR A 1 481 ? 7.702 2.711 15.393 1.00 94.06 481 THR A N 1
ATOM 3732 C CA . THR A 1 481 ? 7.741 1.343 14.852 1.00 94.06 481 THR A CA 1
ATOM 3733 C C . THR A 1 481 ? 7.767 1.298 13.327 1.00 94.06 481 THR A C 1
ATOM 3735 O O . THR A 1 481 ? 7.790 0.217 12.766 1.00 94.06 481 THR A O 1
ATOM 3738 N N . ALA A 1 482 ? 7.749 2.451 12.645 1.00 94.25 482 ALA A N 1
ATOM 3739 C CA . ALA A 1 482 ? 7.610 2.552 11.190 1.00 94.25 482 ALA A CA 1
ATOM 3740 C C . ALA A 1 482 ? 6.388 1.795 10.617 1.00 94.25 482 ALA A C 1
ATOM 3742 O O . ALA A 1 482 ? 6.376 1.402 9.448 1.00 94.25 482 ALA A O 1
ATOM 3743 N N . LEU A 1 483 ? 5.335 1.619 11.424 1.00 93.56 483 LEU A N 1
ATOM 3744 C CA . LEU A 1 483 ? 4.131 0.907 11.014 1.00 93.56 483 LEU A CA 1
ATOM 3745 C C . LEU A 1 483 ? 3.371 1.717 9.936 1.00 93.56 483 LEU A C 1
ATOM 3747 O O . LEU A 1 483 ? 3.048 2.887 10.163 1.00 93.56 483 LEU A O 1
ATOM 3751 N N . PRO A 1 484 ? 3.018 1.128 8.778 1.00 90.88 484 PRO A N 1
ATOM 3752 C CA . PRO A 1 484 ? 2.313 1.839 7.708 1.00 90.88 484 PRO A CA 1
ATOM 3753 C C . PRO A 1 484 ? 0.965 2.394 8.171 1.00 90.88 484 PRO A C 1
ATOM 3755 O O . PRO A 1 484 ? 0.257 1.724 8.919 1.00 90.88 484 PRO A O 1
ATOM 3758 N N . SER A 1 485 ? 0.552 3.571 7.688 1.00 86.38 485 SER A N 1
ATOM 3759 C CA . SER A 1 485 ? -0.775 4.146 7.994 1.00 86.38 485 SER A CA 1
ATOM 3760 C C . SER A 1 485 ? -1.944 3.280 7.511 1.00 86.38 485 SER A C 1
ATOM 3762 O O . SER A 1 485 ? -3.059 3.426 7.999 1.00 86.38 485 SER A O 1
ATOM 3764 N N . SER A 1 486 ? -1.689 2.353 6.584 1.00 86.31 486 SER A N 1
ATOM 3765 C CA . SER A 1 486 ? -2.665 1.373 6.114 1.00 86.31 486 SER A CA 1
ATOM 3766 C C . SER A 1 486 ? -2.955 0.242 7.106 1.00 86.31 486 SER A C 1
ATOM 3768 O O . SER A 1 486 ? -3.902 -0.510 6.885 1.00 86.31 486 SER A O 1
ATOM 3770 N N . CYS A 1 487 ? -2.154 0.093 8.166 1.00 93.25 487 CYS A N 1
ATOM 3771 C CA . CYS A 1 487 ? -2.280 -0.988 9.138 1.00 93.25 487 CYS A CA 1
ATOM 3772 C C . CYS A 1 487 ? -2.969 -0.499 10.420 1.00 93.25 487 CYS A C 1
ATOM 3774 O O . CYS A 1 487 ? -2.508 0.456 11.054 1.00 93.25 487 CYS A O 1
ATOM 3776 N N . PHE A 1 488 ? -4.049 -1.170 10.811 1.00 95.56 488 PHE A N 1
ATOM 3777 C CA . PHE A 1 488 ? -4.815 -0.862 12.012 1.00 95.56 488 PHE A CA 1
ATOM 3778 C C . PHE A 1 488 ? -4.040 -1.254 13.280 1.00 95.56 488 PHE A C 1
ATOM 3780 O O . PHE A 1 488 ? -3.603 -2.397 13.420 1.00 95.56 488 PHE A O 1
ATOM 3787 N N . LEU A 1 489 ? -3.850 -0.303 14.194 1.00 96.06 489 LEU A N 1
ATOM 3788 C CA . LEU A 1 489 ? -2.976 -0.418 15.361 1.00 96.06 489 LEU A CA 1
ATOM 3789 C C . LEU A 1 489 ? -3.772 -0.486 16.665 1.00 96.06 489 LEU A C 1
ATOM 3791 O O . LEU A 1 489 ? -4.367 0.502 17.101 1.00 96.06 489 LEU A O 1
ATOM 3795 N N . ILE A 1 490 ? -3.683 -1.633 17.335 1.00 97.56 490 ILE A N 1
ATOM 3796 C CA . ILE A 1 490 ? -4.304 -1.879 18.637 1.00 97.56 490 ILE A CA 1
ATOM 3797 C C . ILE A 1 490 ? -3.215 -1.931 19.707 1.00 97.56 490 ILE A C 1
ATOM 3799 O O . ILE A 1 490 ? -2.235 -2.663 19.566 1.00 97.56 490 ILE A O 1
ATOM 3803 N N . LEU A 1 491 ? -3.391 -1.171 20.787 1.00 97.38 491 LEU A N 1
ATOM 3804 C CA . LEU A 1 491 ? -2.498 -1.189 21.944 1.00 97.38 491 LEU A CA 1
ATOM 3805 C C . LEU A 1 491 ? -3.232 -1.745 23.161 1.00 97.38 491 LEU A C 1
ATOM 3807 O O . LEU A 1 491 ? -4.243 -1.188 23.587 1.00 97.38 491 LEU A O 1
ATOM 3811 N N . GLY A 1 492 ? -2.675 -2.786 23.769 1.00 96.06 492 GLY A N 1
ATOM 3812 C CA . GLY A 1 492 ? -3.140 -3.285 25.059 1.00 96.06 492 GLY A CA 1
ATOM 3813 C C . GLY A 1 492 ? -2.039 -3.336 26.110 1.00 96.06 492 GLY A C 1
ATOM 3814 O O . GLY A 1 492 ? -0.885 -3.040 25.806 1.00 96.06 492 GLY A O 1
ATOM 3815 N N . PRO A 1 493 ? -2.363 -3.638 27.376 1.00 93.00 493 PRO A N 1
ATOM 3816 C CA . PRO A 1 493 ? -1.388 -3.585 28.464 1.00 93.00 493 PRO A CA 1
ATOM 3817 C C . PRO A 1 493 ? -0.324 -4.683 28.359 1.00 93.00 493 PRO A C 1
ATOM 3819 O O . PRO A 1 493 ? 0.859 -4.421 28.569 1.00 93.00 493 PRO A O 1
ATOM 3822 N N . HIS A 1 494 ? -0.746 -5.894 27.999 1.00 90.81 494 HIS A N 1
ATOM 3823 C CA . HIS A 1 494 ? 0.095 -7.086 27.907 1.00 90.81 494 HIS A CA 1
ATOM 3824 C C . HIS A 1 494 ? 0.353 -7.473 26.460 1.00 90.81 494 HIS A C 1
ATOM 3826 O O . HIS A 1 494 ? -0.471 -7.189 25.593 1.00 90.81 494 HIS A O 1
ATOM 3832 N N . ARG A 1 495 ? 1.444 -8.189 26.193 1.00 89.12 495 ARG A N 1
ATOM 3833 C CA . ARG A 1 495 ? 1.620 -8.909 24.930 1.00 89.12 495 ARG A CA 1
ATOM 3834 C C . ARG A 1 495 ? 0.642 -10.088 24.830 1.00 89.12 495 ARG A C 1
ATOM 3836 O O . ARG A 1 495 ? 0.113 -10.551 25.842 1.00 89.12 495 ARG A O 1
ATOM 3843 N N . VAL A 1 496 ? 0.442 -10.599 23.616 1.00 89.44 496 VAL A N 1
ATOM 3844 C CA . VAL A 1 496 ? -0.387 -11.786 23.353 1.00 89.44 496 VAL A CA 1
ATOM 3845 C C . VAL A 1 496 ? 0.499 -12.871 22.715 1.00 89.44 496 VAL A C 1
ATOM 3847 O O . VAL A 1 496 ? 1.117 -12.591 21.687 1.00 89.44 496 VAL A O 1
ATOM 3850 N N . PRO A 1 497 ? 0.600 -14.080 23.304 1.00 85.62 497 PRO A N 1
ATOM 3851 C CA . PRO A 1 497 ? -0.061 -14.512 24.534 1.00 85.62 497 PRO A CA 1
ATOM 3852 C C . PRO A 1 497 ? 0.555 -13.859 25.780 1.00 85.62 497 PRO A C 1
ATOM 3854 O O . PRO A 1 497 ? 1.758 -13.575 25.846 1.00 85.62 497 PRO A O 1
ATOM 3857 N N . ARG A 1 498 ? -0.286 -13.644 26.794 1.00 82.00 498 ARG A N 1
ATOM 3858 C CA . ARG A 1 498 ? 0.126 -13.037 28.062 1.00 82.00 498 ARG A CA 1
ATOM 3859 C C . ARG A 1 498 ? 1.085 -13.959 28.813 1.00 82.00 498 ARG A C 1
ATOM 3861 O O . ARG A 1 498 ? 0.810 -15.142 29.000 1.00 82.00 498 ARG A O 1
ATOM 3868 N N . LEU A 1 499 ? 2.178 -13.401 29.334 1.00 79.38 499 LEU A N 1
ATOM 3869 C CA . LEU A 1 499 ? 3.004 -14.097 30.321 1.00 79.38 499 LEU A CA 1
ATOM 3870 C C . LEU A 1 499 ? 2.389 -13.970 31.711 1.00 79.38 499 LEU A C 1
ATOM 3872 O O . LEU A 1 499 ? 2.103 -12.863 32.159 1.00 79.38 499 LEU A O 1
ATOM 3876 N N . ALA A 1 500 ? 2.244 -15.091 32.417 1.00 73.56 500 ALA A N 1
ATOM 3877 C CA . ALA A 1 500 ? 1.817 -15.080 33.809 1.00 73.56 500 ALA A CA 1
ATOM 3878 C C . ALA A 1 500 ? 2.889 -14.396 34.685 1.00 73.56 500 ALA A C 1
ATOM 3880 O O . ALA A 1 500 ? 4.014 -14.902 34.775 1.00 73.56 500 ALA A O 1
ATOM 3881 N N . PRO A 1 501 ? 2.584 -13.252 35.324 1.00 73.00 501 PRO A N 1
ATOM 3882 C CA . PRO A 1 501 ? 3.525 -12.607 36.221 1.00 73.00 501 PRO A CA 1
ATOM 3883 C C . PRO A 1 501 ? 3.594 -13.355 37.564 1.00 73.00 501 PRO A C 1
ATOM 3885 O O . PRO A 1 501 ? 2.581 -13.881 38.027 1.00 73.00 501 PRO A O 1
ATOM 3888 N N . PRO A 1 502 ? 4.758 -13.367 38.240 1.00 72.12 502 PRO A N 1
ATOM 3889 C CA . PRO A 1 502 ? 4.895 -13.972 39.566 1.00 72.12 502 PRO A CA 1
ATOM 3890 C C . PRO A 1 502 ? 4.175 -13.163 40.658 1.00 72.12 502 PRO A C 1
ATOM 3892 O O . PRO A 1 502 ? 3.818 -13.706 41.701 1.00 72.12 502 PRO A O 1
ATOM 3895 N N . ALA A 1 503 ? 3.967 -11.862 40.434 1.00 77.31 503 ALA A N 1
ATOM 3896 C CA . ALA A 1 503 ? 3.278 -10.972 41.358 1.00 77.31 503 ALA A CA 1
ATOM 3897 C C . ALA A 1 503 ? 1.782 -10.867 41.025 1.00 77.31 503 ALA A C 1
ATOM 3899 O O . ALA A 1 503 ? 1.389 -10.805 39.860 1.00 77.31 503 ALA A O 1
ATOM 3900 N N . GLN A 1 504 ? 0.946 -10.799 42.063 1.00 82.00 504 GLN A N 1
ATOM 3901 C CA . GLN A 1 504 ? -0.484 -10.535 41.907 1.00 82.00 504 GLN A CA 1
ATOM 3902 C C . GLN A 1 504 ? -0.740 -9.063 41.571 1.00 82.00 504 GLN A C 1
ATOM 3904 O O . GLN A 1 504 ? -0.003 -8.172 41.995 1.00 82.00 504 GLN A O 1
ATOM 3909 N N . ASN A 1 505 ? -1.832 -8.806 40.854 1.00 89.88 505 ASN A N 1
ATOM 3910 C CA . ASN A 1 505 ? -2.298 -7.450 40.589 1.00 89.88 505 ASN A CA 1
ATOM 3911 C C . ASN A 1 505 ? -2.742 -6.754 41.889 1.00 89.88 505 ASN A C 1
ATOM 3913 O O . ASN A 1 505 ? -3.229 -7.399 42.832 1.00 89.88 505 ASN A O 1
ATOM 3917 N N . LYS A 1 506 ? -2.563 -5.434 41.938 1.00 90.88 506 LYS A N 1
ATOM 3918 C CA . LYS A 1 506 ? -3.005 -4.558 43.034 1.00 90.88 506 LYS A CA 1
ATOM 3919 C C . LYS A 1 506 ? -4.350 -3.935 42.672 1.00 90.88 506 LYS A C 1
ATOM 3921 O O . LYS A 1 506 ? -4.870 -4.193 41.600 1.00 90.88 506 LYS A O 1
ATOM 3926 N N . ASP A 1 507 ? -4.916 -3.129 43.559 1.00 92.44 507 ASP A N 1
ATOM 3927 C CA . ASP A 1 507 ? -6.193 -2.466 43.272 1.00 92.44 507 ASP A CA 1
ATOM 3928 C C . ASP A 1 507 ? -6.007 -1.246 42.349 1.00 92.44 507 ASP A C 1
ATOM 3930 O O . ASP A 1 507 ? -6.931 -0.882 41.639 1.00 92.44 507 ASP A O 1
ATOM 3934 N N . SER A 1 508 ? -4.799 -0.674 42.265 1.00 91.88 508 SER A N 1
ATOM 3935 C CA . SER A 1 508 ? -4.459 0.451 41.372 1.00 91.88 508 SER A CA 1
ATOM 3936 C C . SER A 1 508 ? -3.591 0.068 40.167 1.00 91.88 508 SER A C 1
ATOM 3938 O O . SER A 1 508 ? -3.261 0.928 39.352 1.00 91.88 508 SER A O 1
ATOM 3940 N N . ALA A 1 509 ? -3.160 -1.196 40.062 1.00 91.88 509 ALA A N 1
ATOM 3941 C CA . ALA A 1 509 ? -2.059 -1.550 39.173 1.00 91.88 509 ALA A CA 1
ATOM 3942 C C . ALA A 1 509 ? -2.046 -3.010 38.714 1.00 91.88 509 ALA A C 1
ATOM 3944 O O . ALA A 1 509 ? -2.387 -3.928 39.470 1.00 91.88 509 ALA A O 1
ATOM 3945 N N . VAL A 1 510 ? -1.525 -3.223 37.505 1.00 91.62 510 VAL A N 1
ATOM 3946 C CA . VAL A 1 510 ? -1.348 -4.536 36.875 1.00 91.62 510 VAL A CA 1
ATOM 3947 C C . VAL A 1 510 ? 0.132 -4.932 36.834 1.00 91.62 510 VAL A C 1
ATOM 3949 O O . VAL A 1 510 ? 1.018 -4.085 36.731 1.00 91.62 510 VAL A O 1
ATOM 3952 N N . SER A 1 511 ? 0.435 -6.224 36.928 1.00 89.88 511 SER A N 1
ATOM 3953 C CA . SER A 1 511 ? 1.801 -6.739 36.776 1.00 89.88 511 SER A CA 1
ATOM 3954 C C . SER A 1 511 ? 2.104 -7.047 35.312 1.00 89.88 511 SER A C 1
ATOM 3956 O O . SER A 1 511 ? 1.453 -7.910 34.727 1.00 89.88 511 SER A O 1
ATOM 3958 N N . ILE A 1 512 ? 3.109 -6.380 34.745 1.00 87.69 512 ILE A N 1
ATOM 3959 C CA . ILE A 1 512 ? 3.562 -6.523 33.353 1.00 87.69 512 ILE A CA 1
ATOM 3960 C C . ILE A 1 512 ? 4.941 -7.188 33.274 1.00 87.69 512 ILE A C 1
ATOM 3962 O O . ILE A 1 512 ? 5.720 -7.146 34.235 1.00 87.69 512 ILE A O 1
ATOM 3966 N N . SER A 1 513 ? 5.261 -7.779 32.123 1.00 85.50 513 SER A N 1
ATOM 3967 C CA . SER A 1 513 ? 6.602 -8.293 31.824 1.00 85.50 513 SER A CA 1
ATOM 3968 C C . SER A 1 513 ? 7.303 -7.330 30.876 1.00 85.50 513 SER A C 1
ATOM 3970 O O . SER A 1 513 ? 6.773 -7.043 29.821 1.00 85.50 513 SER A O 1
ATOM 3972 N N . THR A 1 514 ? 8.480 -6.821 31.232 1.00 83.62 514 THR A N 1
ATOM 3973 C CA . THR A 1 514 ? 9.262 -5.917 30.366 1.00 83.62 514 THR A CA 1
ATOM 3974 C C . THR A 1 514 ? 10.610 -6.539 30.018 1.00 83.62 514 THR A C 1
ATOM 3976 O O . THR A 1 514 ? 11.025 -7.522 30.640 1.00 83.62 514 THR A O 1
ATOM 3979 N N . SER A 1 515 ? 11.342 -5.942 29.076 1.00 74.94 515 SER A N 1
ATOM 3980 C CA . SER A 1 515 ? 12.699 -6.367 28.686 1.00 74.94 515 SER A CA 1
ATOM 3981 C C . SER A 1 515 ? 13.675 -6.498 29.870 1.00 74.94 515 SER A C 1
ATOM 3983 O O . SER A 1 515 ? 14.626 -7.279 29.803 1.00 74.94 515 SER A O 1
ATOM 3985 N N . VAL A 1 516 ? 13.425 -5.770 30.965 1.00 77.06 516 VAL A N 1
ATOM 3986 C CA . VAL A 1 516 ? 14.234 -5.755 32.194 1.00 77.06 516 VAL A CA 1
ATOM 3987 C C . VAL A 1 516 ? 13.626 -6.566 33.349 1.00 77.06 516 VAL A C 1
ATOM 3989 O O . VAL A 1 516 ? 14.174 -6.555 34.450 1.00 77.06 516 VAL A O 1
ATOM 3992 N N . GLY A 1 517 ? 12.520 -7.280 33.113 1.00 78.75 517 GLY A N 1
ATOM 3993 C CA . GLY A 1 517 ? 11.853 -8.146 34.087 1.00 78.75 517 GLY A CA 1
ATOM 3994 C C . GLY A 1 517 ? 10.418 -7.730 34.419 1.00 78.75 517 GLY A C 1
ATOM 3995 O O . GLY A 1 517 ? 9.843 -6.826 33.807 1.00 78.75 517 GLY A O 1
ATOM 3996 N N . PHE A 1 518 ? 9.827 -8.425 35.392 1.00 84.31 518 PHE A N 1
ATOM 3997 C CA . PHE A 1 518 ? 8.469 -8.149 35.858 1.00 84.31 518 PHE A CA 1
ATOM 3998 C C . PHE A 1 518 ? 8.415 -6.877 36.700 1.00 84.31 518 PHE A C 1
ATOM 4000 O O . PHE A 1 518 ? 9.267 -6.657 37.564 1.00 84.31 518 PHE A O 1
ATOM 4007 N N . ARG A 1 519 ? 7.380 -6.066 36.488 1.00 85.12 519 ARG A N 1
ATOM 4008 C CA . ARG A 1 519 ? 7.121 -4.862 37.282 1.00 85.12 519 ARG A CA 1
ATOM 4009 C C . ARG A 1 519 ? 5.631 -4.587 37.399 1.00 85.12 519 ARG A C 1
ATOM 4011 O O . ARG A 1 519 ? 4.816 -5.148 36.675 1.00 85.12 519 ARG A O 1
ATOM 4018 N N . THR A 1 520 ? 5.296 -3.683 38.304 1.00 89.19 520 THR A N 1
ATOM 4019 C CA . THR A 1 520 ? 3.953 -3.125 38.429 1.00 89.19 520 THR A CA 1
ATOM 4020 C C . THR A 1 520 ? 3.810 -1.919 37.495 1.00 89.19 520 THR A C 1
ATOM 4022 O O . THR A 1 520 ? 4.733 -1.106 37.404 1.00 89.19 520 THR A O 1
ATOM 4025 N N . LEU A 1 521 ? 2.677 -1.845 36.798 1.00 90.44 521 LEU A N 1
ATOM 4026 C CA . LEU A 1 521 ? 2.226 -0.734 35.967 1.00 90.44 521 LEU A CA 1
ATOM 4027 C C . LEU A 1 521 ? 0.958 -0.158 36.595 1.00 90.44 521 LEU A C 1
ATOM 4029 O O . LEU A 1 521 ? -0.061 -0.851 36.664 1.00 90.44 521 LEU A O 1
ATOM 4033 N N . GLU A 1 522 ? 1.022 1.084 37.065 1.00 93.12 522 GLU A N 1
ATOM 4034 C CA . GLU A 1 522 ? -0.157 1.757 37.617 1.00 93.12 522 GLU A CA 1
ATOM 4035 C C . GLU A 1 522 ? -1.175 2.049 36.504 1.00 93.12 522 GLU A C 1
ATOM 4037 O O . GLU A 1 522 ? -0.807 2.357 35.366 1.00 93.12 522 GLU A O 1
ATOM 4042 N N . ALA A 1 523 ? -2.469 2.000 36.825 1.00 93.50 523 ALA A N 1
ATOM 4043 C CA . ALA A 1 523 ? -3.527 2.238 35.843 1.00 93.50 523 ALA A CA 1
ATOM 4044 C C . ALA A 1 523 ? -3.424 3.634 35.201 1.00 93.50 523 ALA A C 1
ATOM 4046 O O . ALA A 1 523 ? -3.623 3.801 34.000 1.00 93.50 523 ALA A O 1
ATOM 4047 N N . SER A 1 524 ? -3.017 4.638 35.983 1.00 92.62 524 SER A N 1
ATOM 4048 C CA . SER A 1 524 ? -2.712 5.993 35.501 1.00 92.62 524 SER A CA 1
ATOM 4049 C C . SER A 1 524 ? -1.511 6.084 34.584 1.00 92.62 524 SER A C 1
ATOM 4051 O O . SER A 1 524 ? -1.518 6.888 33.650 1.00 92.62 524 SER A O 1
ATOM 4053 N N . GLU A 1 525 ? -0.495 5.262 34.811 1.00 91.88 525 GLU A N 1
ATOM 4054 C CA . GLU A 1 525 ? 0.657 5.201 33.925 1.00 91.88 525 GLU A CA 1
ATOM 4055 C C . GLU A 1 525 ? 0.272 4.591 32.577 1.00 91.88 525 GLU A C 1
ATOM 4057 O O . GLU A 1 525 ? 0.707 5.109 31.546 1.00 91.88 525 GLU A O 1
ATOM 4062 N N . TYR A 1 526 ? -0.571 3.552 32.578 1.00 94.19 526 TYR A N 1
ATOM 4063 C CA . TYR A 1 526 ? -1.089 2.946 31.353 1.00 94.19 526 TYR A CA 1
ATOM 4064 C C . TYR A 1 526 ? -1.937 3.933 30.545 1.00 94.19 526 TYR A C 1
ATOM 4066 O O . TYR A 1 526 ? -1.636 4.174 29.377 1.00 94.19 526 TYR A O 1
ATOM 4074 N N . ASP A 1 527 ? -2.926 4.577 31.167 1.00 94.06 527 ASP A N 1
ATOM 4075 C CA . ASP A 1 527 ? -3.791 5.538 30.476 1.00 94.06 527 ASP A CA 1
ATOM 4076 C C . ASP A 1 527 ? -2.982 6.666 29.848 1.00 94.06 527 ASP A C 1
ATOM 4078 O O . ASP A 1 527 ? -3.107 6.971 28.661 1.00 94.06 527 ASP A O 1
ATOM 4082 N N . ALA A 1 528 ? -2.061 7.234 30.617 1.00 92.12 528 ALA A N 1
ATOM 4083 C CA . ALA A 1 528 ? -1.226 8.298 30.118 1.00 92.12 528 ALA A CA 1
ATOM 4084 C C . ALA A 1 528 ? -0.273 7.797 29.006 1.00 92.12 528 ALA A C 1
ATOM 4086 O O . ALA A 1 528 ? 0.067 8.562 28.097 1.00 92.12 528 ALA A O 1
ATOM 4087 N N . ALA A 1 529 ? 0.158 6.529 29.027 1.00 92.75 529 ALA A N 1
ATOM 4088 C CA . ALA A 1 529 ? 0.884 5.931 27.909 1.00 92.75 529 ALA A CA 1
ATOM 4089 C C . ALA A 1 529 ? 0.010 5.834 26.649 1.00 92.75 529 ALA A C 1
ATOM 4091 O O . ALA A 1 529 ? 0.478 6.234 25.586 1.00 92.75 529 ALA A O 1
ATOM 4092 N N . THR A 1 530 ? -1.254 5.405 26.751 1.00 94.38 530 THR A N 1
ATOM 4093 C CA . THR A 1 530 ? -2.171 5.358 25.592 1.00 94.38 530 THR A CA 1
ATOM 4094 C C . THR A 1 530 ? -2.388 6.742 24.977 1.00 94.38 530 THR A C 1
ATOM 4096 O O . THR A 1 530 ? -2.318 6.886 23.755 1.00 94.38 530 THR A O 1
ATOM 4099 N N . LEU A 1 531 ? -2.538 7.776 25.813 1.00 91.94 531 LEU A N 1
ATOM 4100 C CA . LEU A 1 531 ? -2.693 9.160 25.367 1.00 91.94 531 LEU A CA 1
ATOM 4101 C C . LEU A 1 531 ? -1.440 9.691 24.653 1.00 91.94 531 LEU A C 1
ATOM 4103 O O . LEU A 1 531 ? -1.546 10.424 23.672 1.00 91.94 531 LEU A O 1
ATOM 4107 N N . ALA A 1 532 ? -0.248 9.326 25.132 1.00 91.69 532 ALA A N 1
ATOM 4108 C CA . ALA A 1 532 ? 1.014 9.755 24.531 1.00 91.69 532 ALA A CA 1
ATOM 4109 C C . ALA A 1 532 ? 1.347 8.992 23.236 1.00 91.69 532 ALA A C 1
ATOM 4111 O O . ALA A 1 532 ? 1.887 9.569 22.296 1.00 91.69 532 ALA A O 1
ATOM 4112 N N . LEU A 1 533 ? 1.037 7.694 23.189 1.00 92.94 533 LEU A N 1
ATOM 4113 C CA . LEU A 1 533 ? 1.371 6.807 22.074 1.00 92.94 533 LEU A CA 1
ATOM 4114 C C . LEU A 1 533 ? 0.379 6.893 20.912 1.00 92.94 533 LEU A C 1
ATOM 4116 O O . LEU A 1 533 ? 0.782 6.642 19.774 1.00 92.94 533 LEU A O 1
ATOM 4120 N N . ARG A 1 534 ? -0.876 7.273 21.193 1.00 92.06 534 ARG A N 1
ATOM 4121 C CA . ARG A 1 534 ? -1.963 7.469 20.219 1.00 92.06 534 ARG A CA 1
ATOM 4122 C C . ARG A 1 534 ? -2.113 6.287 19.241 1.00 92.06 534 ARG A C 1
ATOM 4124 O O . ARG A 1 534 ? -1.866 6.453 18.046 1.00 92.06 534 ARG A O 1
ATOM 4131 N N . PRO A 1 535 ? -2.431 5.073 19.723 1.00 94.31 535 PRO A N 1
ATOM 4132 C CA . PRO A 1 535 ? -2.845 3.971 18.850 1.00 94.31 535 PRO A CA 1
ATOM 4133 C C . PRO A 1 535 ? -4.188 4.288 18.170 1.00 94.31 535 PRO A C 1
ATOM 4135 O O . PRO A 1 535 ? -4.870 5.233 18.570 1.00 94.31 535 PRO A O 1
ATOM 4138 N N . ASP A 1 536 ? -4.606 3.475 17.195 1.00 94.25 536 ASP A N 1
ATOM 4139 C CA . ASP A 1 536 ? -5.944 3.628 16.605 1.00 94.25 536 ASP A CA 1
ATOM 4140 C C . ASP A 1 536 ? -7.027 3.211 17.616 1.00 94.25 536 ASP A C 1
ATOM 4142 O O . ASP A 1 536 ? -8.092 3.820 17.666 1.00 94.25 536 ASP A O 1
ATOM 4146 N N . VAL A 1 537 ? -6.737 2.204 18.452 1.00 95.56 537 VAL A N 1
ATOM 4147 C CA . VAL A 1 537 ? -7.575 1.758 19.579 1.00 95.56 537 VAL A CA 1
ATOM 4148 C C . VAL A 1 537 ? -6.705 1.358 20.770 1.00 95.56 537 VAL A C 1
ATOM 4150 O O . VAL A 1 537 ? -5.642 0.753 20.605 1.00 95.56 537 VAL A O 1
ATOM 4153 N N . ALA A 1 538 ? -7.183 1.651 21.982 1.00 96.69 538 ALA A N 1
ATOM 4154 C CA . ALA A 1 538 ? -6.612 1.148 23.228 1.00 96.69 538 ALA A CA 1
ATOM 4155 C C . ALA A 1 538 ? -7.586 0.199 23.948 1.00 96.69 538 ALA A C 1
ATOM 4157 O O . ALA A 1 538 ? -8.787 0.462 24.013 1.00 96.69 538 ALA A O 1
ATOM 4158 N N . THR A 1 539 ? -7.077 -0.888 24.525 1.00 96.94 539 THR A N 1
ATOM 4159 C CA . THR A 1 539 ? -7.873 -1.819 25.346 1.00 96.94 539 THR A CA 1
ATOM 4160 C C . THR A 1 539 ? -7.800 -1.450 26.825 1.00 96.94 539 THR A C 1
ATOM 4162 O O . THR A 1 539 ? -6.729 -1.086 27.303 1.00 96.94 539 THR A O 1
ATOM 4165 N N . GLY A 1 540 ? -8.886 -1.602 27.582 1.00 95.50 540 GLY A N 1
ATOM 4166 C CA . GLY A 1 540 ? -8.860 -1.408 29.035 1.00 95.50 540 GLY A CA 1
ATOM 4167 C C . GLY A 1 540 ? -8.025 -2.455 29.788 1.00 95.50 540 GLY A C 1
ATOM 4168 O O . GLY A 1 540 ? -7.680 -3.516 29.263 1.00 95.50 540 GLY A O 1
ATOM 4169 N N . LEU A 1 541 ? -7.695 -2.148 31.045 1.00 95.56 541 LEU A N 1
ATOM 4170 C CA . LEU A 1 541 ? -6.985 -3.063 31.943 1.00 95.56 541 LEU A CA 1
ATOM 4171 C C . LEU A 1 541 ? -7.913 -4.166 32.453 1.00 95.56 541 LEU A C 1
ATOM 4173 O O . LEU A 1 541 ? -9.031 -3.883 32.865 1.00 95.56 541 LEU A O 1
ATOM 4177 N N . ALA A 1 542 ? -7.418 -5.404 32.497 1.00 93.12 542 ALA A N 1
ATOM 4178 C CA . ALA A 1 542 ? -8.168 -6.569 32.965 1.00 93.12 542 ALA A CA 1
ATOM 4179 C C . ALA A 1 542 ? -7.357 -7.393 33.975 1.00 93.12 542 ALA A C 1
ATOM 4181 O O . ALA A 1 542 ? -6.185 -7.707 33.739 1.00 93.12 542 ALA A O 1
ATOM 4182 N N . ASP A 1 543 ? -7.969 -7.773 35.101 1.00 92.62 543 ASP A N 1
ATOM 4183 C CA . ASP A 1 543 ? -7.324 -8.607 36.125 1.00 92.62 543 ASP A CA 1
ATOM 4184 C C . ASP A 1 543 ? -7.456 -10.099 35.780 1.00 92.62 543 ASP A C 1
ATOM 4186 O O . ASP A 1 543 ? -8.163 -10.854 36.446 1.00 92.62 543 ASP A O 1
ATOM 4190 N N . LEU A 1 544 ? -6.767 -10.538 34.725 1.00 87.44 544 LEU A N 1
ATOM 4191 C CA . LEU A 1 544 ? -6.830 -11.925 34.257 1.00 87.44 544 LEU A CA 1
ATOM 4192 C C . LEU A 1 544 ? -6.219 -12.907 35.261 1.00 87.44 544 LEU A C 1
ATOM 4194 O O . LEU A 1 544 ? -5.098 -12.725 35.753 1.00 87.44 544 LEU A O 1
ATOM 4198 N N . ILE A 1 545 ? -6.946 -13.992 35.520 1.00 80.38 545 ILE A N 1
ATOM 4199 C CA . ILE A 1 545 ? -6.549 -15.050 36.446 1.00 80.38 545 ILE A CA 1
ATOM 4200 C C . ILE A 1 545 ? -5.960 -16.211 35.640 1.00 80.38 545 ILE A C 1
ATOM 4202 O O . ILE A 1 545 ? -6.579 -16.694 34.703 1.00 80.38 545 ILE A O 1
ATOM 4206 N N . SER A 1 546 ? -4.758 -16.662 36.003 1.00 66.06 546 SER A N 1
ATOM 4207 C CA . SER A 1 546 ? -4.016 -17.706 35.272 1.00 66.06 546 SER A CA 1
ATOM 4208 C C . SER A 1 546 ? -3.832 -18.998 36.087 1.00 66.06 546 SER A C 1
ATOM 4210 O O . SER A 1 546 ? -2.810 -19.657 35.942 1.00 66.06 546 SER A O 1
ATOM 4212 N N . ALA A 1 547 ? -4.754 -19.322 37.005 1.00 64.00 547 ALA A N 1
ATOM 4213 C CA . ALA A 1 547 ? -4.616 -20.441 37.947 1.00 64.00 547 ALA A CA 1
ATOM 4214 C C . ALA A 1 547 ? -5.700 -21.516 37.754 1.00 64.00 547 ALA A C 1
ATOM 4216 O O . ALA A 1 547 ? -6.870 -21.176 37.629 1.00 64.00 547 ALA A O 1
ATOM 4217 N N . ASP A 1 548 ? -5.323 -22.797 37.849 1.00 56.50 548 ASP A N 1
ATOM 4218 C CA . ASP A 1 548 ? -6.215 -23.953 37.613 1.00 56.50 548 ASP A CA 1
ATOM 4219 C C . ASP A 1 548 ? -7.304 -24.150 38.686 1.00 56.50 548 ASP A C 1
ATOM 4221 O O . ASP A 1 548 ? -8.306 -24.826 38.464 1.00 56.50 548 ASP A O 1
ATOM 4225 N N . LYS A 1 549 ? -7.113 -23.583 39.885 1.00 65.25 549 LYS A N 1
ATOM 4226 C CA . LYS A 1 549 ? -8.094 -23.603 40.982 1.00 65.25 549 LYS A CA 1
ATOM 4227 C C . LYS A 1 549 ? -8.285 -22.195 41.520 1.00 65.25 549 LYS A C 1
ATOM 4229 O O . LYS A 1 549 ? -7.417 -21.663 42.212 1.00 65.25 549 LYS A O 1
ATOM 4234 N N . ILE A 1 550 ? -9.437 -21.606 41.219 1.00 77.94 550 ILE A N 1
ATOM 4235 C CA . ILE A 1 550 ? -9.758 -20.219 41.557 1.00 77.94 550 ILE A CA 1
ATOM 4236 C C . ILE A 1 550 ? -10.861 -20.211 42.618 1.00 77.94 550 ILE A C 1
ATOM 4238 O O . ILE A 1 550 ? -11.873 -20.895 42.489 1.00 77.94 550 ILE A O 1
ATOM 4242 N N . SER A 1 551 ? -10.674 -19.451 43.697 1.00 83.62 551 SER A N 1
ATOM 4243 C CA . SER A 1 551 ? -11.733 -19.241 44.689 1.00 83.62 551 SER A CA 1
ATOM 4244 C C . SER A 1 551 ? -12.747 -18.209 44.187 1.00 83.62 551 SER A C 1
ATOM 4246 O O . SER A 1 551 ? -12.357 -17.244 43.532 1.00 83.62 551 SER A O 1
ATOM 4248 N N . LYS A 1 552 ? -14.030 -18.339 44.561 1.00 84.69 552 LYS A N 1
ATOM 4249 C CA . LYS A 1 552 ? -15.072 -17.345 44.216 1.00 84.69 552 LYS A CA 1
ATOM 4250 C C . LYS A 1 552 ? -14.657 -15.911 44.576 1.00 84.69 552 LYS A C 1
ATOM 4252 O O . LYS A 1 552 ? -14.704 -15.026 43.734 1.00 84.69 552 LYS A O 1
ATOM 4257 N N . LYS A 1 553 ? -14.068 -15.727 45.765 1.00 86.38 553 LYS A N 1
ATOM 4258 C CA . LYS A 1 553 ? -13.510 -14.438 46.219 1.00 86.38 553 LYS A CA 1
ATOM 4259 C C . LYS A 1 553 ? -12.439 -13.857 45.287 1.00 86.38 553 LYS A C 1
ATOM 4261 O O . LYS A 1 553 ? -12.276 -12.644 45.219 1.00 86.38 553 LYS A O 1
ATOM 4266 N N . ARG A 1 554 ? -11.646 -14.698 44.609 1.00 88.44 554 ARG A N 1
ATOM 4267 C CA . ARG A 1 554 ? -10.614 -14.235 43.667 1.00 88.44 554 ARG A CA 1
ATOM 4268 C C . ARG A 1 554 ? -11.223 -13.776 42.338 1.00 88.44 554 ARG A C 1
ATOM 4270 O O . ARG A 1 554 ? -10.677 -12.833 41.761 1.00 88.44 554 ARG A O 1
ATOM 4277 N N . ILE A 1 555 ? -12.309 -14.420 41.900 1.00 87.38 555 ILE A N 1
ATOM 4278 C CA . ILE A 1 555 ? -13.102 -14.045 40.716 1.00 87.38 555 ILE A CA 1
ATOM 4279 C C . ILE A 1 555 ? -13.808 -12.709 40.964 1.00 87.38 555 ILE A C 1
ATOM 4281 O O . ILE A 1 555 ? -13.630 -11.780 40.182 1.00 87.38 555 ILE A O 1
ATOM 4285 N N . GLU A 1 556 ? -14.502 -12.574 42.097 1.00 88.44 556 GLU A N 1
ATOM 4286 C CA . GLU A 1 556 ? -15.144 -11.319 42.526 1.00 88.44 556 GLU A CA 1
ATOM 4287 C C . GLU A 1 556 ? -14.123 -10.176 42.552 1.00 88.44 556 GLU A C 1
ATOM 4289 O O . GLU A 1 556 ? -14.272 -9.191 41.841 1.00 88.44 556 GLU A O 1
ATOM 4294 N N . LYS A 1 557 ? -12.984 -10.371 43.233 1.00 90.56 557 LYS A N 1
ATOM 4295 C CA . LYS A 1 557 ? -11.931 -9.348 43.301 1.00 90.56 557 LYS A CA 1
ATOM 4296 C C . LYS A 1 557 ? -11.349 -8.966 41.932 1.00 90.56 557 LYS A C 1
ATOM 4298 O O . LYS A 1 557 ? -10.942 -7.825 41.740 1.00 90.56 557 LYS A O 1
ATOM 4303 N N . SER A 1 558 ? -11.240 -9.919 41.003 1.00 91.38 558 SER A N 1
ATOM 4304 C CA . SER A 1 558 ? -10.787 -9.647 39.630 1.00 91.38 558 SER A CA 1
ATOM 4305 C C . SER A 1 558 ? -11.794 -8.778 38.872 1.00 91.38 558 SER A C 1
ATOM 4307 O O . SER A 1 558 ? -11.404 -7.806 38.217 1.00 91.38 558 SER A O 1
ATOM 4309 N N . THR A 1 559 ? -13.077 -9.098 39.025 1.00 91.38 559 THR A N 1
ATOM 4310 C CA . THR A 1 559 ? -14.195 -8.365 38.425 1.00 91.38 559 THR A CA 1
ATOM 4311 C C . THR A 1 559 ? -14.252 -6.943 38.979 1.00 91.38 559 THR A C 1
ATOM 4313 O O . THR A 1 559 ? -14.172 -5.992 38.204 1.00 91.38 559 THR A O 1
ATOM 4316 N N . ASP A 1 560 ? -14.222 -6.790 40.307 1.00 91.31 560 ASP A N 1
ATOM 4317 C CA . ASP A 1 560 ? -14.237 -5.492 40.994 1.00 91.31 560 ASP A CA 1
ATOM 4318 C C . ASP A 1 560 ? -13.076 -4.591 40.560 1.00 91.31 560 ASP A C 1
ATOM 4320 O O . ASP A 1 560 ? -13.255 -3.399 40.322 1.00 91.31 560 ASP A O 1
ATOM 4324 N N . ARG A 1 561 ? -11.865 -5.150 40.431 1.00 94.81 561 ARG A N 1
ATOM 4325 C CA . ARG A 1 561 ? -10.685 -4.395 39.978 1.00 94.81 561 ARG A CA 1
ATOM 4326 C C . ARG A 1 561 ? -10.799 -3.960 38.533 1.00 94.81 561 ARG A C 1
ATOM 4328 O O . ARG A 1 561 ? -10.482 -2.819 38.223 1.00 94.81 561 ARG A O 1
ATOM 4335 N N . THR A 1 562 ? -11.239 -4.861 37.662 1.00 94.88 562 THR A N 1
ATOM 4336 C CA . THR A 1 562 ? -11.417 -4.567 36.237 1.00 94.88 562 THR A CA 1
ATOM 4337 C C . THR A 1 562 ? -12.470 -3.475 36.050 1.00 94.88 562 THR A C 1
ATOM 4339 O O . THR A 1 562 ? -12.245 -2.526 35.300 1.00 94.88 562 THR A O 1
ATOM 4342 N N . HIS A 1 563 ? -13.568 -3.548 36.806 1.00 93.38 563 HIS A N 1
ATOM 4343 C CA . HIS A 1 563 ? -14.594 -2.512 36.852 1.00 93.38 563 HIS A CA 1
ATOM 4344 C C . HIS A 1 563 ? -14.046 -1.179 37.390 1.00 93.38 563 HIS A C 1
ATOM 4346 O O . HIS A 1 563 ? -14.213 -0.139 36.758 1.00 93.38 563 HIS A O 1
ATOM 4352 N N . ALA A 1 564 ? -13.325 -1.199 38.517 1.00 94.88 564 ALA A N 1
ATOM 4353 C CA . ALA A 1 564 ? -12.732 -0.001 39.110 1.00 94.88 564 ALA A CA 1
ATOM 4354 C C . ALA A 1 564 ? -11.717 0.677 38.176 1.00 94.88 564 ALA A C 1
ATOM 4356 O O . ALA A 1 564 ? -11.740 1.897 38.038 1.00 94.88 564 ALA A O 1
ATOM 4357 N N . TRP A 1 565 ? -10.862 -0.091 37.495 1.00 97.00 565 TRP A N 1
ATOM 4358 C CA . TRP A 1 565 ? -9.922 0.461 36.519 1.00 97.00 565 TRP A CA 1
ATOM 4359 C C . TRP A 1 565 ? -10.637 1.091 35.329 1.00 97.00 565 TRP A C 1
ATOM 4361 O O . TRP A 1 565 ? -10.258 2.189 34.928 1.00 97.00 565 TRP A O 1
ATOM 4371 N N . LEU A 1 566 ? -11.676 0.440 34.792 1.00 96.00 566 LEU A N 1
ATOM 4372 C CA . LEU A 1 566 ? -12.476 1.005 33.707 1.00 96.00 566 LEU A CA 1
ATOM 4373 C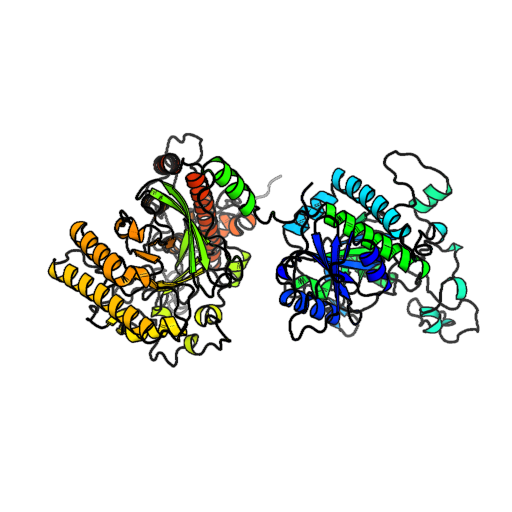 C . LEU A 1 566 ? -13.129 2.324 34.130 1.00 96.00 566 LEU A C 1
ATOM 4375 O O . LEU A 1 566 ? -12.972 3.321 33.425 1.00 96.00 566 LEU A O 1
ATOM 4379 N N . ARG A 1 567 ? -13.783 2.346 35.298 1.00 95.31 567 ARG A N 1
ATOM 4380 C CA . ARG A 1 567 ? -14.373 3.555 35.883 1.00 95.31 567 ARG A CA 1
ATOM 4381 C C . ARG A 1 567 ? -13.349 4.677 35.970 1.00 95.31 567 ARG A C 1
ATOM 4383 O O . ARG A 1 567 ? -13.570 5.756 35.432 1.00 95.31 567 ARG A O 1
ATOM 4390 N N . ASP A 1 568 ? -12.207 4.411 36.598 1.00 95.81 568 ASP A N 1
ATOM 4391 C CA . ASP A 1 568 ? -11.179 5.423 36.818 1.00 95.81 568 ASP A CA 1
ATOM 4392 C C . ASP A 1 568 ? -10.613 5.935 35.479 1.00 95.81 568 ASP A C 1
ATOM 4394 O O . ASP A 1 568 ? -10.320 7.124 35.338 1.00 95.81 568 ASP A O 1
ATOM 4398 N N . THR A 1 569 ? -10.440 5.067 34.473 1.00 95.69 569 THR A N 1
ATOM 4399 C CA . THR A 1 569 ? -10.044 5.465 33.109 1.00 95.69 569 THR A CA 1
ATOM 4400 C C . THR A 1 569 ? -11.101 6.351 32.445 1.00 95.69 569 THR A C 1
ATOM 4402 O O . THR A 1 569 ? -10.739 7.365 31.848 1.00 95.69 569 THR A O 1
ATOM 4405 N N . VAL A 1 570 ? -12.389 6.010 32.551 1.00 95.12 570 VAL A N 1
ATOM 4406 C CA . VAL A 1 570 ? -13.493 6.805 31.988 1.00 95.12 570 VAL A CA 1
ATOM 4407 C C . VAL A 1 570 ? -13.569 8.177 32.654 1.00 95.12 570 VAL A C 1
ATOM 4409 O O . VAL A 1 570 ? -13.517 9.182 31.948 1.00 95.12 570 VAL A O 1
ATOM 4412 N N . THR A 1 571 ? -13.562 8.240 33.988 1.00 95.06 571 THR A N 1
ATOM 4413 C CA . THR A 1 571 ? -13.586 9.507 34.735 1.00 95.06 571 THR A CA 1
ATOM 4414 C C . THR A 1 571 ? -12.430 10.418 34.324 1.00 95.06 571 THR A C 1
ATOM 4416 O O . THR A 1 571 ? -12.637 11.589 34.020 1.00 95.06 571 THR A O 1
ATOM 4419 N N . ARG A 1 572 ? -11.207 9.884 34.210 1.00 94.06 572 ARG A N 1
ATOM 4420 C CA . ARG A 1 572 ? -10.047 10.679 33.770 1.00 94.06 572 ARG A CA 1
ATOM 4421 C C . ARG A 1 572 ? -10.166 11.182 32.336 1.00 94.06 572 ARG A C 1
ATOM 4423 O O . ARG A 1 572 ? -9.694 12.277 32.042 1.00 94.06 572 ARG A O 1
ATOM 4430 N N . ARG A 1 573 ? -10.760 10.394 31.437 1.00 93.69 573 ARG A N 1
ATOM 4431 C CA . ARG A 1 573 ? -11.010 10.806 30.046 1.00 93.69 573 ARG A CA 1
ATOM 4432 C C . ARG A 1 573 ? -12.026 11.941 29.977 1.00 93.69 573 ARG A C 1
ATOM 4434 O O . ARG A 1 573 ? -11.830 12.865 29.199 1.00 93.69 573 ARG A O 1
ATOM 4441 N N . GLU A 1 574 ? -13.063 11.897 30.808 1.00 91.88 574 GLU A N 1
ATOM 4442 C CA . GLU A 1 574 ? -14.069 12.960 30.910 1.00 91.88 574 GLU A CA 1
ATOM 4443 C C . GLU A 1 574 ? -13.485 14.247 31.514 1.00 91.88 574 GLU A C 1
ATOM 4445 O O . GLU A 1 574 ? -13.678 15.336 30.966 1.00 91.88 574 GLU A O 1
ATOM 4450 N N . GLU A 1 575 ? -12.695 14.123 32.587 1.00 92.25 575 GLU A N 1
ATOM 4451 C CA . GLU A 1 575 ? -11.961 15.237 33.207 1.00 92.25 575 GLU A CA 1
ATOM 4452 C C . GLU A 1 575 ? -10.950 15.887 32.246 1.00 92.25 575 GLU A C 1
ATOM 4454 O O . GLU A 1 575 ? -10.672 17.081 32.354 1.00 92.25 575 GLU A O 1
ATOM 4459 N N . GLN A 1 576 ? -10.408 15.113 31.301 1.00 90.00 576 GLN A N 1
ATOM 4460 C CA . GLN A 1 576 ? -9.449 15.544 30.277 1.00 90.00 576 GLN A CA 1
ATOM 4461 C C . GLN A 1 576 ? -10.074 15.539 28.875 1.00 90.00 576 GLN A C 1
ATOM 4463 O O . GLN A 1 576 ? -9.446 15.100 27.909 1.00 90.00 576 GLN A O 1
ATOM 4468 N N . SER A 1 577 ? -11.318 16.008 28.764 1.00 82.50 577 SER A N 1
ATOM 4469 C CA . SER A 1 577 ? -12.075 16.054 27.502 1.00 82.50 577 SER A CA 1
ATOM 4470 C C . SER A 1 577 ? -11.467 16.973 26.431 1.00 82.50 577 SER A C 1
ATOM 4472 O O . SER A 1 577 ? -11.808 16.857 25.257 1.00 82.50 577 SER A O 1
ATOM 4474 N N . ASP A 1 578 ? -10.529 17.850 26.803 1.00 84.69 578 ASP A N 1
ATOM 4475 C CA . ASP A 1 578 ? -9.720 18.662 25.886 1.00 84.69 578 ASP A CA 1
ATOM 4476 C C . ASP A 1 578 ? -8.632 17.849 25.157 1.00 84.69 578 ASP A C 1
ATOM 4478 O O . ASP A 1 578 ? -8.051 18.309 24.170 1.00 84.69 578 ASP A O 1
ATOM 4482 N N . ARG A 1 579 ? -8.320 16.643 25.646 1.00 84.62 579 ARG A N 1
ATOM 4483 C CA . ARG A 1 579 ? -7.303 15.755 25.079 1.00 84.62 579 ARG A CA 1
ATOM 4484 C C . ARG A 1 579 ? -7.916 14.791 24.069 1.00 84.62 579 ARG A C 1
ATOM 4486 O O . ARG A 1 579 ? -8.965 14.198 24.294 1.00 84.62 579 ARG A O 1
ATOM 4493 N N . LEU A 1 580 ? -7.184 14.541 22.985 1.00 86.25 580 LEU A N 1
ATOM 4494 C CA . LEU A 1 580 ? -7.564 13.549 21.980 1.00 86.25 580 LEU A CA 1
ATOM 4495 C C . LEU A 1 580 ? -7.186 12.131 22.442 1.00 86.25 580 LEU A C 1
ATOM 4497 O O . LEU A 1 580 ? -6.067 11.666 22.212 1.00 86.25 580 LEU A O 1
ATOM 4501 N N . TRP A 1 581 ? -8.113 11.461 23.124 1.00 90.38 581 TRP A N 1
ATOM 4502 C CA . TRP A 1 581 ? -7.948 10.087 23.600 1.00 90.38 581 TRP A CA 1
ATOM 4503 C C . TRP A 1 581 ? -8.265 9.052 22.518 1.00 90.38 581 TRP A C 1
ATOM 4505 O O . TRP A 1 581 ? -9.306 9.170 21.878 1.00 90.38 581 TRP A O 1
ATOM 4515 N N . PRO A 1 582 ? -7.460 7.980 22.364 1.00 92.56 582 PRO A N 1
ATOM 4516 C CA . PRO A 1 582 ? -7.819 6.884 21.472 1.00 92.56 582 PRO A CA 1
ATOM 4517 C C . PRO A 1 582 ? -9.112 6.188 21.935 1.00 92.56 582 PRO A C 1
ATOM 4519 O O . PRO A 1 582 ? -9.317 6.058 23.150 1.00 92.56 582 PRO A O 1
ATOM 4522 N N . PRO A 1 583 ? -9.954 5.694 21.008 1.00 94.75 583 PRO A N 1
ATOM 4523 C CA . PRO A 1 583 ? -11.131 4.892 21.329 1.00 94.75 583 PRO A CA 1
ATOM 4524 C C . PRO A 1 583 ? -10.802 3.770 22.321 1.00 94.75 583 PRO A C 1
ATOM 4526 O O . PRO A 1 583 ? -9.764 3.109 22.200 1.00 94.75 583 PRO A O 1
ATOM 4529 N N . LEU A 1 584 ? -11.675 3.576 23.313 1.00 96.25 584 LEU A N 1
ATOM 4530 C CA . LEU A 1 584 ? -11.487 2.605 24.393 1.00 96.25 584 LEU A CA 1
ATOM 4531 C C . LEU A 1 584 ? -12.311 1.350 24.141 1.00 96.25 584 LEU A C 1
ATOM 4533 O O . LEU A 1 584 ? -13.528 1.428 23.972 1.00 96.25 584 LEU A O 1
ATOM 4537 N N . PHE A 1 585 ? -11.657 0.192 24.160 1.00 97.31 585 PHE A N 1
ATOM 4538 C CA . PHE A 1 585 ? -12.341 -1.096 24.152 1.00 97.31 585 PHE A CA 1
ATOM 4539 C C . PHE A 1 585 ? -12.440 -1.632 25.578 1.00 97.31 585 PHE A C 1
ATOM 4541 O O . PHE A 1 585 ? -11.416 -1.807 26.247 1.00 97.31 585 PHE A O 1
ATOM 4548 N N . ALA A 1 586 ? -13.665 -1.878 26.043 1.00 96.81 586 ALA A N 1
ATOM 4549 C CA . ALA A 1 586 ? -13.919 -2.337 27.403 1.00 96.81 586 ALA A CA 1
ATOM 4550 C C . ALA A 1 586 ? -13.585 -3.828 27.556 1.00 96.81 586 ALA A C 1
ATOM 4552 O O . ALA A 1 586 ? -14.006 -4.631 26.716 1.00 96.81 586 ALA A O 1
ATOM 4553 N N . PRO A 1 587 ? -12.825 -4.207 28.597 1.00 95.44 587 PRO A N 1
ATOM 4554 C CA . PRO A 1 587 ? -12.455 -5.590 28.839 1.00 95.44 587 PRO A CA 1
ATOM 4555 C C . PRO A 1 587 ? -13.666 -6.418 29.245 1.00 95.44 587 PRO A C 1
ATOM 4557 O O . PRO A 1 587 ? -14.488 -5.979 30.035 1.00 95.44 587 PRO A O 1
ATOM 4560 N N . ILE A 1 588 ? -13.743 -7.639 28.733 1.00 93.00 588 ILE A N 1
ATOM 4561 C CA . ILE A 1 588 ? -14.750 -8.623 29.096 1.00 93.00 588 ILE A CA 1
ATOM 4562 C C . ILE A 1 588 ? -14.020 -9.856 29.615 1.00 93.00 588 ILE A C 1
ATOM 4564 O O . ILE A 1 588 ? -13.303 -10.532 28.875 1.00 93.00 588 ILE A O 1
ATOM 4568 N N . LEU A 1 589 ? -14.165 -10.103 30.915 1.00 89.69 589 LEU A N 1
ATOM 4569 C CA . LEU A 1 589 ? -13.516 -11.214 31.599 1.00 89.69 589 LEU A CA 1
ATOM 4570 C C . LEU A 1 589 ? -14.207 -12.552 31.269 1.00 89.69 589 LEU A C 1
ATOM 4572 O O . LEU A 1 589 ? -15.414 -12.565 31.029 1.00 89.69 589 LEU A O 1
ATOM 4576 N N . PRO A 1 590 ? -13.474 -13.678 31.323 1.00 87.94 590 PRO A N 1
ATOM 4577 C CA . PRO A 1 590 ? -14.052 -15.015 31.207 1.00 87.94 590 PRO A CA 1
ATOM 4578 C C . PRO A 1 590 ? -14.710 -15.425 32.531 1.00 87.94 590 PRO A C 1
ATOM 4580 O O . PRO A 1 590 ? -14.094 -16.091 33.368 1.00 87.94 590 PRO A O 1
ATOM 4583 N N . LEU A 1 591 ? -15.944 -14.969 32.757 1.00 87.00 591 LEU A N 1
ATOM 4584 C CA . LEU A 1 591 ? -16.734 -15.275 33.954 1.00 87.00 591 LEU A CA 1
ATOM 4585 C C . LEU A 1 591 ? -17.802 -16.341 33.672 1.00 87.00 591 LEU A C 1
ATOM 4587 O O . LEU A 1 591 ? -18.182 -16.593 32.530 1.00 87.00 591 LEU A O 1
ATOM 4591 N N . GLU A 1 592 ? -18.324 -16.945 34.741 1.00 84.12 592 GLU A N 1
ATOM 4592 C CA . GLU A 1 592 ? -19.550 -17.749 34.668 1.00 84.12 592 GLU A CA 1
ATOM 4593 C C . GLU A 1 592 ? -20.736 -16.875 34.229 1.00 84.12 592 GLU A C 1
ATOM 4595 O O . GLU A 1 592 ? -20.783 -15.682 34.537 1.00 84.12 592 GLU A O 1
ATOM 4600 N N . LEU A 1 593 ? -21.709 -17.472 33.533 1.00 83.75 593 LEU A N 1
ATOM 4601 C CA . LEU A 1 593 ? -22.790 -16.757 32.845 1.00 83.75 593 LEU A CA 1
ATOM 4602 C C . LEU A 1 593 ? -23.532 -15.745 33.735 1.00 83.75 593 LEU A C 1
ATOM 4604 O O . LEU A 1 593 ? -23.805 -14.636 33.283 1.00 83.75 593 LEU A O 1
ATOM 4608 N N . GLU A 1 594 ? -23.844 -16.095 34.987 1.00 83.81 594 GLU A N 1
ATOM 4609 C CA . GLU A 1 594 ? -24.576 -15.189 35.884 1.00 83.81 594 GLU A CA 1
ATOM 4610 C C . GLU A 1 594 ? -23.749 -13.950 36.259 1.00 83.81 594 GLU A C 1
ATOM 4612 O O . GLU A 1 594 ? -24.251 -12.829 36.207 1.00 83.81 594 GLU A O 1
ATOM 4617 N N . LEU A 1 595 ? -22.466 -14.134 36.595 1.00 85.75 595 LEU A N 1
ATOM 4618 C CA . LEU A 1 595 ? -21.555 -13.025 36.904 1.00 85.75 595 LEU A CA 1
ATOM 4619 C C . LEU A 1 595 ? -21.269 -12.178 35.663 1.00 85.75 595 LEU A C 1
ATOM 4621 O O . LEU A 1 595 ? -21.194 -10.953 35.752 1.00 85.75 595 LEU A O 1
ATOM 4625 N N . GLN A 1 596 ? -21.157 -12.827 34.505 1.00 87.94 596 GLN A N 1
ATOM 4626 C CA . GLN A 1 596 ? -20.964 -12.159 33.228 1.00 87.94 596 GLN A CA 1
ATOM 4627 C C . GLN A 1 596 ? -22.137 -11.235 32.896 1.00 87.94 596 GLN A C 1
ATOM 4629 O O . GLN A 1 596 ? -21.925 -10.102 32.478 1.00 87.94 596 GLN A O 1
ATOM 4634 N N . GLN A 1 597 ? -23.375 -11.691 33.106 1.00 87.19 597 GLN A N 1
ATOM 4635 C CA . GLN A 1 597 ? -24.570 -10.880 32.864 1.00 87.19 597 GLN A CA 1
ATOM 4636 C C . GLN A 1 597 ? -24.615 -9.636 33.753 1.00 87.19 597 GLN A C 1
ATOM 4638 O O . GLN A 1 597 ? -24.954 -8.567 33.252 1.00 87.19 597 GLN A O 1
ATOM 4643 N N . ILE A 1 598 ? -24.235 -9.758 35.029 1.00 87.50 598 ILE A N 1
ATOM 4644 C CA . ILE A 1 598 ? -24.151 -8.615 35.952 1.00 87.50 598 ILE A CA 1
ATOM 4645 C C . ILE A 1 598 ? -23.113 -7.610 35.443 1.00 87.50 598 ILE A C 1
ATOM 4647 O O . ILE A 1 598 ? -23.441 -6.449 35.227 1.00 87.50 598 ILE A O 1
ATOM 4651 N N . TYR A 1 599 ? -21.898 -8.074 35.140 1.00 89.44 599 TYR A N 1
ATOM 4652 C CA . TYR A 1 599 ? -20.832 -7.208 34.636 1.00 89.44 599 TYR A CA 1
ATOM 4653 C C . TYR A 1 599 ? -21.213 -6.495 33.326 1.00 89.44 599 TYR A C 1
ATOM 4655 O O . TYR A 1 599 ? -20.946 -5.308 33.144 1.00 89.44 599 TYR A O 1
ATOM 4663 N N . LEU A 1 600 ? -21.864 -7.204 32.400 1.00 91.00 600 LEU A N 1
ATOM 4664 C CA . LEU A 1 600 ? -22.338 -6.626 31.142 1.00 91.00 600 LEU A CA 1
ATOM 4665 C C . LEU A 1 600 ? -23.465 -5.610 31.357 1.00 91.00 600 LEU A C 1
ATOM 4667 O O . LEU A 1 600 ? -23.537 -4.637 30.608 1.00 91.00 600 LEU A O 1
ATOM 4671 N N . GLN A 1 601 ? -24.328 -5.816 32.354 1.00 89.94 601 GLN A N 1
ATOM 4672 C CA . GLN A 1 601 ? -25.364 -4.854 32.715 1.00 89.94 601 GLN A CA 1
ATOM 4673 C C . GLN A 1 601 ? -24.741 -3.555 33.241 1.00 89.94 601 GLN A C 1
ATOM 4675 O O . GLN A 1 601 ? -25.111 -2.485 32.759 1.00 89.94 601 GLN A O 1
ATOM 4680 N N . ASP A 1 602 ? -23.730 -3.646 34.108 1.00 89.31 602 ASP A N 1
ATOM 4681 C CA . ASP A 1 602 ? -22.994 -2.476 34.608 1.00 89.31 602 ASP A CA 1
ATOM 4682 C C . ASP A 1 602 ? -22.336 -1.701 33.450 1.00 89.31 602 ASP A C 1
ATOM 4684 O O . ASP A 1 602 ? -22.431 -0.475 33.366 1.00 89.31 602 ASP A O 1
ATOM 4688 N N . LEU A 1 603 ? -21.750 -2.406 32.469 1.00 91.62 603 LEU A N 1
ATOM 4689 C CA . LEU A 1 603 ? -21.222 -1.775 31.250 1.00 91.62 603 LEU A CA 1
ATOM 4690 C C . LEU A 1 603 ? -22.293 -1.019 30.451 1.00 91.62 603 LEU A C 1
ATOM 4692 O O . LEU A 1 603 ? -22.011 0.051 29.907 1.00 91.62 603 LEU A O 1
ATOM 4696 N N . VAL A 1 604 ? -23.504 -1.571 30.349 1.00 92.19 604 VAL A N 1
ATOM 4697 C CA . VAL A 1 604 ? -24.625 -0.949 29.627 1.00 92.19 604 VAL A CA 1
ATOM 4698 C C . VAL A 1 604 ? -25.135 0.291 30.350 1.00 92.19 604 VAL A C 1
ATOM 4700 O O . VAL A 1 604 ? -25.434 1.287 29.686 1.00 92.19 604 VAL A O 1
ATOM 4703 N N . GLU A 1 605 ? -25.265 0.217 31.671 1.00 90.19 605 GLU A N 1
ATOM 4704 C CA . GLU A 1 605 ? -25.841 1.278 32.496 1.00 90.19 605 GLU A CA 1
ATOM 4705 C C . GLU A 1 605 ? -24.865 2.439 32.713 1.00 90.19 605 GLU A C 1
ATOM 4707 O O . GLU A 1 605 ? -25.273 3.595 32.598 1.00 90.19 605 GLU A O 1
ATOM 4712 N N . GLU A 1 606 ? -23.585 2.149 32.964 1.00 91.06 606 GLU A N 1
ATOM 4713 C CA . GLU A 1 606 ? -22.609 3.161 33.384 1.00 91.06 606 GLU A CA 1
ATOM 4714 C C . GLU A 1 606 ? -21.671 3.631 32.262 1.00 91.06 606 GLU A C 1
ATOM 4716 O O . GLU A 1 606 ? -21.312 4.806 32.230 1.00 91.06 606 GLU A O 1
ATOM 4721 N N . TYR A 1 607 ? -21.269 2.755 31.330 1.00 93.06 607 TYR A N 1
ATOM 4722 C CA . TYR A 1 607 ? -20.121 3.033 30.442 1.00 93.06 607 TYR A CA 1
ATOM 4723 C C . TYR A 1 607 ? -20.424 2.986 28.944 1.00 93.06 607 TYR A C 1
ATOM 4725 O O . TYR A 1 607 ? -19.539 3.269 28.133 1.00 93.06 607 TYR A O 1
ATOM 4733 N N . LYS A 1 608 ? -21.656 2.660 28.538 1.00 89.12 608 LYS A N 1
ATOM 4734 C CA . LYS A 1 608 ? -22.041 2.476 27.127 1.00 89.12 608 LYS A CA 1
ATOM 4735 C C . LYS A 1 608 ? -21.656 3.652 26.223 1.00 89.12 608 LYS A C 1
ATOM 4737 O O . LYS A 1 608 ? -21.294 3.427 25.072 1.00 89.12 608 LYS A O 1
ATOM 4742 N N . ALA A 1 609 ? -21.753 4.886 26.717 1.00 88.00 609 ALA A N 1
ATOM 4743 C CA . ALA A 1 609 ? -21.430 6.091 25.950 1.00 88.00 609 ALA A CA 1
ATOM 4744 C C . ALA A 1 609 ? -19.916 6.357 25.834 1.00 88.00 609 ALA A C 1
ATOM 4746 O O . ALA A 1 609 ? -19.492 7.125 24.973 1.00 88.00 609 ALA A O 1
ATOM 4747 N N . ASN A 1 610 ? -19.104 5.727 26.687 1.00 92.75 610 ASN A N 1
ATOM 4748 C CA . ASN A 1 610 ? -17.670 5.985 26.824 1.00 92.75 610 ASN A CA 1
ATOM 4749 C C . ASN A 1 610 ? -16.798 4.913 26.150 1.00 92.75 610 ASN A C 1
ATOM 4751 O O . ASN A 1 610 ? -15.576 5.066 26.075 1.00 92.75 610 ASN A O 1
ATOM 4755 N N . ILE A 1 611 ? -17.408 3.825 25.675 1.00 94.12 611 ILE A N 1
ATOM 4756 C CA . ILE A 1 611 ? -16.720 2.680 25.074 1.00 94.12 611 ILE A CA 1
ATOM 4757 C C . ILE A 1 611 ? -17.003 2.617 23.572 1.00 94.12 611 ILE A C 1
ATOM 4759 O O . ILE A 1 611 ? -18.102 2.906 23.109 1.00 94.12 611 ILE A O 1
ATOM 4763 N N . SER A 1 612 ? -15.996 2.227 22.796 1.00 95.44 612 SER A N 1
ATOM 4764 C CA . SER A 1 612 ? -16.069 2.155 21.328 1.00 95.44 612 SER A CA 1
ATOM 4765 C C . SER A 1 612 ? -15.939 0.731 20.789 1.00 95.44 612 SER A C 1
ATOM 4767 O O . SER A 1 612 ? -15.973 0.521 19.579 1.00 95.44 612 SER A O 1
ATOM 4769 N N . GLY A 1 613 ? -15.781 -0.248 21.677 1.00 95.81 613 GLY A N 1
ATOM 4770 C CA . GLY A 1 613 ? -15.627 -1.659 21.353 1.00 95.81 613 GLY A CA 1
ATOM 4771 C C . GLY A 1 613 ? -15.478 -2.502 22.609 1.00 95.81 613 GLY A C 1
ATOM 4772 O O . GLY A 1 613 ? -15.455 -1.981 23.726 1.00 95.81 613 GLY A O 1
ATOM 4773 N N . LEU A 1 614 ? -15.368 -3.810 22.418 1.00 96.19 614 LEU A N 1
ATOM 4774 C CA . LEU A 1 614 ? -15.273 -4.798 23.489 1.00 96.19 614 LEU A CA 1
ATOM 4775 C C . LEU A 1 614 ? -14.063 -5.694 23.246 1.00 96.19 614 LEU A C 1
ATOM 4777 O O . LEU A 1 614 ? -13.799 -6.078 22.105 1.00 96.19 614 LEU A O 1
ATOM 4781 N N . VAL A 1 615 ? -13.340 -6.038 24.309 1.00 96.06 615 VAL A N 1
ATOM 4782 C CA . VAL A 1 615 ? -12.169 -6.917 24.248 1.00 96.06 615 VAL A CA 1
ATOM 4783 C C . VAL A 1 615 ? -12.326 -8.112 25.179 1.00 96.06 615 VAL A C 1
ATOM 4785 O O . VAL A 1 615 ? -12.310 -7.962 26.394 1.00 96.06 615 VAL A O 1
ATOM 4788 N N . GLY A 1 616 ? -12.470 -9.301 24.598 1.00 93.81 616 GLY A N 1
ATOM 4789 C CA . GLY A 1 616 ? -12.477 -10.577 25.312 1.00 93.81 616 GLY A CA 1
ATOM 4790 C C . GLY A 1 616 ? -11.096 -11.220 25.367 1.00 93.81 616 GLY A C 1
ATOM 4791 O O . GLY A 1 616 ? -10.230 -10.929 24.541 1.00 93.81 616 GLY A O 1
ATOM 4792 N N . PHE A 1 617 ? -10.908 -12.130 26.321 1.00 90.69 617 PHE A N 1
ATOM 4793 C CA . PHE A 1 617 ? -9.652 -12.876 26.519 1.00 90.69 617 PHE A CA 1
ATOM 4794 C C . PHE A 1 617 ? -9.799 -14.382 26.289 1.00 90.69 617 PHE A C 1
ATOM 4796 O O . PHE A 1 617 ? -8.809 -15.107 26.222 1.00 90.69 617 PHE A O 1
ATOM 4803 N N . ASP A 1 618 ? -11.034 -14.836 26.123 1.00 86.69 618 ASP A N 1
ATOM 4804 C CA . ASP A 1 618 ? -11.390 -16.104 25.517 1.00 86.69 618 ASP A CA 1
ATOM 4805 C C . ASP A 1 618 ? -12.552 -15.871 24.541 1.00 86.69 618 ASP A C 1
ATOM 4807 O O . ASP A 1 618 ? -13.140 -14.783 24.463 1.00 86.69 618 ASP A O 1
ATOM 4811 N N . THR A 1 619 ? -12.861 -16.893 23.757 1.00 81.62 619 THR A N 1
ATOM 4812 C CA . THR A 1 619 ? -13.894 -16.806 22.731 1.00 81.62 619 THR A CA 1
ATOM 4813 C C . THR A 1 619 ? -15.297 -16.660 23.330 1.00 81.62 619 THR A C 1
ATOM 4815 O O . THR A 1 619 ? -16.134 -15.936 22.791 1.00 81.62 619 THR A O 1
ATOM 4818 N N . HIS A 1 620 ? -15.558 -17.317 24.461 1.00 82.19 620 HIS A N 1
ATOM 4819 C CA . HIS A 1 620 ? -16.884 -17.351 25.071 1.00 82.19 620 HIS A CA 1
ATOM 4820 C C . HIS A 1 620 ? -17.253 -16.052 25.791 1.00 82.19 620 HIS A C 1
ATOM 4822 O O . HIS A 1 620 ? -18.433 -15.713 25.813 1.00 82.19 620 HIS A O 1
ATOM 4828 N N . SER A 1 621 ? -16.282 -15.281 26.296 1.00 81.06 621 SER A N 1
ATOM 4829 C CA . SER A 1 621 ? -16.530 -13.990 26.963 1.00 81.06 621 SER A CA 1
ATOM 4830 C C . SER A 1 621 ? -17.370 -13.031 26.127 1.00 81.06 621 SER A C 1
ATOM 4832 O O . SER A 1 621 ? -18.178 -12.277 26.662 1.00 81.06 621 SER A O 1
ATOM 4834 N N . VAL A 1 622 ? -17.163 -13.043 24.810 1.00 79.81 622 VAL A N 1
ATOM 4835 C CA . VAL A 1 622 ? -17.818 -12.134 23.858 1.00 79.81 622 VAL A CA 1
ATOM 4836 C C . VAL A 1 622 ? -18.989 -12.788 23.119 1.00 79.81 622 VAL A C 1
ATOM 4838 O O . VAL A 1 622 ? -19.630 -12.138 22.285 1.00 79.81 622 VAL A O 1
ATOM 4841 N N . ALA A 1 623 ? -19.289 -14.050 23.437 1.00 74.06 623 ALA A N 1
ATOM 4842 C CA . ALA A 1 623 ? -20.494 -14.732 22.996 1.00 74.06 623 ALA A CA 1
ATOM 4843 C C . ALA A 1 623 ? -21.683 -14.259 23.853 1.00 74.06 623 ALA A C 1
ATOM 4845 O O . ALA A 1 623 ? -21.555 -14.101 25.062 1.00 74.06 623 ALA A O 1
ATOM 4846 N N . LEU A 1 624 ? -22.855 -14.053 23.240 1.00 74.94 624 LEU A N 1
ATOM 4847 C CA . LEU A 1 624 ? -24.114 -13.731 23.947 1.00 74.94 624 LEU A CA 1
ATOM 4848 C C . LEU A 1 624 ? -24.163 -12.355 24.649 1.00 74.94 624 LEU A C 1
ATOM 4850 O O . LEU A 1 624 ? -24.677 -12.214 25.756 1.00 74.94 624 LEU A O 1
ATOM 4854 N N . LEU A 1 625 ? -23.671 -11.315 23.976 1.00 84.38 625 LEU A N 1
ATOM 4855 C CA . LEU A 1 625 ? -23.757 -9.937 24.469 1.00 84.38 625 LEU A CA 1
ATOM 4856 C C . LEU A 1 625 ? -25.195 -9.373 24.424 1.00 84.38 625 LEU A C 1
ATOM 4858 O O . LEU A 1 625 ? -25.925 -9.674 23.474 1.00 84.38 625 LEU A O 1
ATOM 4862 N N . PRO A 1 626 ? -25.578 -8.492 25.375 1.00 85.75 626 PRO A N 1
ATOM 4863 C CA . PRO A 1 626 ? -26.828 -7.740 25.319 1.00 85.75 626 PRO A CA 1
ATOM 4864 C C . PRO A 1 626 ? -27.009 -7.020 23.979 1.00 85.75 626 PRO A C 1
ATOM 4866 O O . PRO A 1 626 ? -26.046 -6.510 23.398 1.00 85.75 626 PRO A O 1
ATOM 4869 N N . GLU A 1 627 ? -28.254 -6.909 23.507 1.00 83.38 627 GLU A N 1
ATOM 4870 C CA . GLU A 1 627 ? -28.584 -6.214 22.252 1.00 83.38 627 GLU A CA 1
ATOM 4871 C C . GLU A 1 627 ? -28.024 -4.782 22.235 1.00 83.38 627 GLU A C 1
ATOM 4873 O O . GLU A 1 627 ? -27.475 -4.325 21.230 1.00 83.38 627 GLU A O 1
ATOM 4878 N N . SER A 1 628 ? -28.047 -4.118 23.392 1.00 86.88 628 SER A N 1
ATOM 4879 C CA . SER A 1 628 ? -27.518 -2.773 23.610 1.00 86.88 628 SER A CA 1
ATOM 4880 C C . SER A 1 628 ? -26.009 -2.634 23.412 1.00 86.88 628 SER A C 1
ATOM 4882 O O . SER A 1 628 ? -25.565 -1.505 23.246 1.00 86.88 628 SER A O 1
ATOM 4884 N N . LEU A 1 629 ? -25.232 -3.721 23.417 1.00 89.75 629 LEU A N 1
ATOM 4885 C CA . LEU A 1 629 ? -23.791 -3.735 23.125 1.00 89.75 629 LEU A CA 1
ATOM 4886 C C . LEU A 1 629 ? -23.473 -4.445 21.803 1.00 89.75 629 LEU A C 1
ATOM 4888 O O . LEU A 1 629 ? -22.325 -4.479 21.364 1.00 89.75 629 LEU A O 1
ATOM 4892 N N . SER A 1 630 ? -24.482 -5.016 21.141 1.00 87.25 630 SER A N 1
ATOM 4893 C CA . SER A 1 630 ? -24.294 -5.826 19.939 1.00 87.25 630 SER A CA 1
ATOM 4894 C C . SER A 1 630 ? -23.716 -5.034 18.763 1.00 87.25 630 SER A C 1
ATOM 4896 O O . SER A 1 630 ? -22.997 -5.609 17.951 1.00 87.25 630 SER A O 1
ATOM 4898 N N . TYR A 1 631 ? -23.956 -3.725 18.692 1.00 88.19 631 TYR A N 1
ATOM 4899 C CA . TYR A 1 631 ? -23.451 -2.864 17.622 1.00 88.19 631 TYR A CA 1
ATOM 4900 C C . TYR A 1 631 ? -21.945 -2.574 17.720 1.00 88.19 631 TYR A C 1
ATOM 4902 O O . TYR A 1 631 ? -21.366 -2.090 16.753 1.00 88.19 631 TYR A O 1
ATOM 4910 N N . LEU A 1 632 ? -21.308 -2.848 18.863 1.00 93.44 632 LEU A N 1
ATOM 4911 C CA . LEU A 1 632 ? -19.892 -2.564 19.082 1.00 93.44 632 LEU A CA 1
ATOM 4912 C C . LEU A 1 632 ? -18.993 -3.628 18.429 1.00 93.44 632 LEU A C 1
ATOM 4914 O O . LEU A 1 632 ? -19.360 -4.809 18.431 1.00 93.44 632 LEU A O 1
ATOM 4918 N N . PRO A 1 633 ? -17.811 -3.244 17.906 1.00 95.31 633 PRO A N 1
ATOM 4919 C CA . PRO A 1 633 ? -16.818 -4.193 17.418 1.00 95.31 633 PRO A CA 1
ATOM 4920 C C . PRO A 1 633 ? -16.232 -5.013 18.572 1.00 95.31 633 PRO A C 1
ATOM 4922 O O . PRO A 1 633 ? -15.988 -4.491 19.665 1.00 95.31 633 PRO A O 1
ATOM 4925 N N . ARG A 1 634 ? -15.974 -6.296 18.315 1.00 94.81 634 ARG A N 1
ATOM 4926 C CA . ARG A 1 634 ? -15.478 -7.254 19.313 1.00 94.81 634 ARG A CA 1
ATOM 4927 C C . ARG A 1 634 ? -14.114 -7.794 18.906 1.00 94.81 634 ARG A C 1
ATOM 4929 O O . ARG A 1 634 ? -13.998 -8.448 17.869 1.00 94.81 634 ARG A O 1
ATOM 4936 N N . ILE A 1 635 ? -13.100 -7.572 19.737 1.00 95.50 635 ILE A N 1
ATOM 4937 C CA . ILE A 1 635 ? -11.795 -8.224 19.598 1.00 95.50 635 ILE A CA 1
ATOM 4938 C C . ILE A 1 635 ? -11.625 -9.332 20.636 1.00 95.50 635 ILE A C 1
ATOM 4940 O O . ILE A 1 635 ? -11.974 -9.160 21.800 1.00 95.50 635 ILE A O 1
ATOM 4944 N N . CYS A 1 636 ? -11.064 -10.463 20.224 1.00 94.88 636 CYS A N 1
ATOM 4945 C CA . CYS A 1 636 ? -10.649 -11.545 21.105 1.00 94.88 636 CYS A CA 1
ATOM 4946 C C . CYS A 1 636 ? -9.115 -11.597 21.146 1.00 94.88 636 CYS A C 1
ATOM 4948 O O . CYS A 1 636 ? -8.466 -11.889 20.138 1.00 94.88 636 CYS A O 1
ATOM 4950 N N . LEU A 1 637 ? -8.537 -11.281 22.308 1.00 93.81 637 LEU A N 1
ATOM 4951 C CA . LEU A 1 637 ? -7.105 -11.394 22.588 1.00 93.81 637 LEU A CA 1
ATOM 4952 C C . LEU A 1 637 ? -6.772 -12.808 23.081 1.00 93.81 637 LEU A C 1
ATOM 4954 O O . LEU A 1 637 ? -6.374 -13.003 24.230 1.00 93.81 637 LEU A O 1
ATOM 4958 N N . SER A 1 638 ? -6.977 -13.792 22.211 1.00 86.38 638 SER A N 1
ATOM 4959 C CA . SER A 1 638 ? -6.719 -15.209 22.468 1.00 86.38 638 SER A CA 1
ATOM 4960 C C . SER A 1 638 ? -5.513 -15.728 21.675 1.00 86.38 638 SER A C 1
ATOM 4962 O O . SER A 1 638 ? -4.882 -15.004 20.897 1.00 86.38 638 SER A O 1
ATOM 4964 N N . ASP A 1 639 ? -5.164 -16.993 21.904 1.00 88.88 639 ASP A N 1
ATOM 4965 C CA . ASP A 1 639 ? -4.154 -17.721 21.137 1.00 88.88 639 ASP A CA 1
ATOM 4966 C C . ASP A 1 639 ? -4.797 -18.961 20.490 1.00 88.88 639 ASP A C 1
ATOM 4968 O O . ASP A 1 639 ? -4.652 -20.066 21.021 1.00 88.88 639 ASP A O 1
ATOM 4972 N N . PRO A 1 640 ? -5.585 -18.790 19.408 1.00 92.88 640 PRO A N 1
ATOM 4973 C CA . PRO A 1 640 ? -6.219 -19.911 18.721 1.00 92.88 640 PRO A CA 1
ATOM 4974 C C . PRO A 1 640 ? -5.130 -20.819 18.150 1.00 92.88 640 PRO A C 1
ATOM 4976 O O . PRO A 1 640 ? -4.318 -20.371 17.339 1.00 92.88 640 PRO A O 1
ATOM 4979 N N . GLN A 1 641 ? -5.087 -22.081 18.569 1.00 90.75 641 GLN A N 1
ATOM 4980 C CA . GLN A 1 641 ? -4.029 -23.006 18.159 1.00 90.75 641 GLN A CA 1
ATOM 4981 C C . GLN A 1 641 ? -4.256 -23.514 16.735 1.00 90.75 641 GLN A C 1
ATOM 4983 O O . GLN A 1 641 ? -3.298 -23.866 16.049 1.00 90.75 641 GLN A O 1
ATOM 4988 N N . THR A 1 642 ? -5.507 -23.515 16.266 1.00 95.19 642 THR A N 1
ATOM 4989 C CA . THR A 1 642 ? -5.875 -24.019 14.941 1.00 95.19 642 THR A CA 1
ATOM 4990 C C . THR A 1 642 ? -6.863 -23.101 14.210 1.00 95.19 642 THR A C 1
ATOM 4992 O O . THR A 1 642 ? -7.532 -22.267 14.825 1.00 95.19 642 THR A O 1
ATOM 4995 N N . PRO A 1 643 ? -7.022 -23.255 12.880 1.00 96.62 643 PRO A N 1
ATOM 4996 C CA . PRO A 1 643 ? -8.066 -22.558 12.131 1.00 96.62 643 PRO A CA 1
ATOM 4997 C C . PRO A 1 643 ? -9.484 -22.939 12.571 1.00 96.62 643 PRO A C 1
ATOM 4999 O O . PRO A 1 643 ? -10.401 -22.149 12.358 1.00 96.62 643 PRO A O 1
ATOM 5002 N N . HIS A 1 644 ? -9.676 -24.109 13.195 1.00 96.44 644 HIS A N 1
ATOM 5003 C CA . HIS A 1 644 ? -10.971 -24.498 13.765 1.00 96.44 644 HIS A CA 1
ATOM 5004 C C . HIS A 1 644 ? -11.355 -23.570 14.915 1.00 96.44 644 HIS A C 1
ATOM 5006 O O . HIS A 1 644 ? -12.463 -23.048 14.912 1.00 96.44 644 HIS A O 1
ATOM 5012 N N . ASP A 1 645 ? -10.412 -23.250 15.805 1.00 95.19 645 ASP A N 1
ATOM 5013 C CA . ASP A 1 645 ? -10.636 -22.307 16.912 1.00 95.19 645 ASP A CA 1
ATOM 5014 C C . ASP A 1 645 ? -11.007 -20.905 16.396 1.00 95.19 645 ASP A C 1
ATOM 5016 O O . ASP A 1 645 ? -11.814 -20.183 16.993 1.00 95.19 645 ASP A O 1
ATOM 5020 N N . ILE A 1 646 ? -10.432 -20.511 15.252 1.00 96.94 646 ILE A N 1
ATOM 5021 C CA . ILE A 1 646 ? -10.759 -19.253 14.572 1.00 96.94 646 ILE A CA 1
ATOM 5022 C C . ILE A 1 646 ? -12.193 -19.295 14.028 1.00 96.94 646 ILE A C 1
ATOM 5024 O O . ILE A 1 646 ? -12.940 -18.337 14.235 1.00 96.94 646 ILE A O 1
ATOM 5028 N N . LEU A 1 647 ? -12.598 -20.380 13.356 1.00 97.06 647 LEU A N 1
ATOM 5029 C CA . LEU A 1 647 ? -13.972 -20.548 12.864 1.00 97.06 647 LEU A CA 1
ATOM 5030 C C . LEU A 1 647 ? -14.981 -20.550 14.014 1.00 97.06 647 LEU A C 1
ATOM 5032 O O . LEU A 1 647 ? -15.988 -19.850 13.927 1.00 97.06 647 LEU A O 1
ATOM 5036 N N . ASP A 1 648 ? -14.686 -21.266 15.099 1.00 94.38 648 ASP A N 1
ATOM 5037 C CA . ASP A 1 648 ? -15.526 -21.312 16.295 1.00 94.38 648 ASP A CA 1
ATOM 5038 C C . ASP A 1 648 ? -15.668 -19.905 16.899 1.00 94.38 648 ASP A C 1
ATOM 5040 O O . ASP A 1 648 ? -16.769 -19.473 17.243 1.00 94.38 648 ASP A O 1
ATOM 5044 N N . SER A 1 649 ? -14.591 -19.116 16.906 1.00 94.38 649 SER A N 1
ATOM 5045 C CA . SER A 1 649 ? -14.640 -17.724 17.363 1.00 94.38 649 SER A CA 1
ATOM 5046 C C . SER A 1 649 ? -15.488 -16.816 16.482 1.00 94.38 649 SER A C 1
ATOM 5048 O O . SER A 1 649 ? -16.297 -16.032 16.982 1.00 94.38 649 SER A O 1
ATOM 5050 N N . ILE A 1 650 ? -15.356 -16.948 15.167 1.00 95.50 650 ILE A N 1
ATOM 5051 C CA . ILE A 1 650 ? -16.172 -16.198 14.210 1.00 95.50 650 ILE A CA 1
ATOM 5052 C C . ILE A 1 650 ? -17.646 -16.601 14.332 1.00 95.50 650 ILE A C 1
ATOM 5054 O O . ILE A 1 650 ? -18.511 -15.728 14.273 1.00 95.50 650 ILE A O 1
ATOM 5058 N N . SER A 1 651 ? -17.938 -17.884 14.570 1.00 93.25 651 SER A N 1
ATOM 5059 C CA . SER A 1 651 ? -19.306 -18.383 14.763 1.00 93.25 651 SER A CA 1
ATOM 5060 C C . SER A 1 651 ? -20.003 -17.744 15.966 1.00 93.25 651 SER A C 1
ATOM 5062 O O . SER A 1 651 ? -21.203 -17.503 15.915 1.00 93.25 651 SER A O 1
ATOM 5064 N N . LEU A 1 652 ? -19.237 -17.377 16.999 1.00 91.38 652 LEU A N 1
ATOM 5065 C CA . LEU A 1 652 ? -19.715 -16.698 18.207 1.00 91.38 652 LEU A CA 1
ATOM 5066 C C . LEU A 1 652 ? -19.735 -15.162 18.073 1.00 91.38 652 LEU A C 1
ATOM 5068 O O . LEU A 1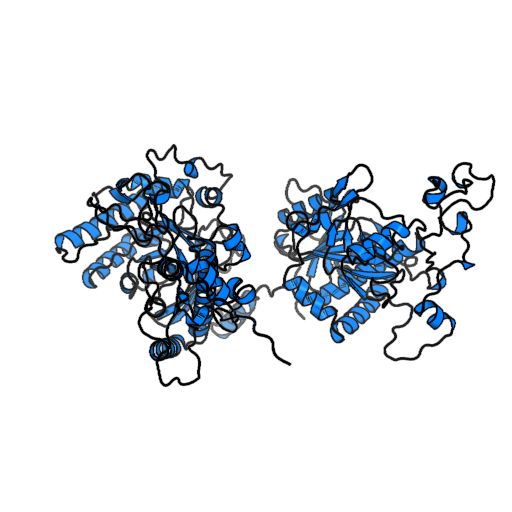 652 ? -20.017 -14.435 19.032 1.00 91.38 652 LEU A O 1
ATOM 5072 N N . GLY A 1 653 ? -19.456 -14.651 16.871 1.00 91.69 653 GLY A N 1
ATOM 5073 C CA . GLY A 1 653 ? -19.541 -13.236 16.538 1.00 91.69 653 GLY A CA 1
ATOM 5074 C C . GLY A 1 653 ? -18.301 -12.426 16.909 1.00 91.69 653 GLY A C 1
ATOM 5075 O O . GLY A 1 653 ? -18.433 -11.236 17.180 1.00 91.69 653 GLY A O 1
ATOM 5076 N N . VAL A 1 654 ? -17.111 -13.029 16.950 1.00 94.50 654 VAL A N 1
ATOM 5077 C CA . VAL A 1 654 ? -15.845 -12.283 17.068 1.00 94.50 654 VAL A CA 1
ATOM 5078 C C . VAL A 1 654 ? -15.543 -11.547 15.756 1.00 94.50 654 VAL A C 1
ATOM 5080 O O . VAL A 1 654 ? -15.496 -12.164 14.693 1.00 94.50 654 VAL A O 1
ATOM 5083 N N . ASP A 1 655 ? -15.302 -10.232 15.826 1.00 96.19 655 ASP A N 1
ATOM 5084 C CA . ASP A 1 655 ? -14.983 -9.400 14.654 1.00 96.19 655 ASP A CA 1
ATOM 5085 C C . ASP A 1 655 ? -13.465 -9.359 14.374 1.00 96.19 655 ASP A C 1
ATOM 5087 O O . ASP A 1 655 ? -13.036 -9.323 13.220 1.00 96.19 655 ASP A O 1
ATOM 5091 N N . LEU A 1 656 ? -12.633 -9.370 15.418 1.00 97.31 656 LEU A N 1
ATOM 5092 C CA . LEU A 1 656 ? -11.170 -9.370 15.324 1.00 97.31 656 LEU A CA 1
ATOM 5093 C C . LEU A 1 656 ? -10.573 -10.408 16.277 1.00 97.31 656 LEU A C 1
ATOM 5095 O O . LEU A 1 656 ? -10.991 -10.491 17.427 1.00 97.31 656 LEU A O 1
ATOM 5099 N N . ILE A 1 657 ? -9.572 -11.172 15.845 1.00 96.81 657 ILE A N 1
ATOM 5100 C CA . ILE A 1 657 ? -8.923 -12.185 16.696 1.00 96.81 657 ILE A CA 1
ATOM 5101 C C . ILE A 1 657 ? -7.406 -12.153 16.552 1.00 96.81 657 ILE A C 1
ATOM 5103 O O . ILE A 1 657 ? -6.884 -12.102 15.438 1.00 96.81 657 ILE A O 1
ATOM 5107 N N . THR A 1 658 ? -6.675 -12.173 17.665 1.00 96.62 658 THR A N 1
ATOM 5108 C CA . THR A 1 658 ? -5.213 -12.298 17.623 1.00 96.62 658 THR A CA 1
ATOM 5109 C C . THR A 1 658 ? -4.780 -13.707 17.244 1.00 96.62 658 THR A C 1
ATOM 5111 O O . THR A 1 658 ? -5.431 -14.678 17.603 1.00 96.62 658 THR A O 1
ATOM 5114 N N . VAL A 1 659 ? -3.662 -13.827 16.523 1.00 95.75 659 VAL A N 1
ATOM 5115 C CA . VAL A 1 659 ? -3.178 -15.121 15.995 1.00 95.75 659 VAL A CA 1
ATOM 5116 C C . VAL A 1 659 ? -1.684 -15.376 16.279 1.00 95.75 659 VAL A C 1
ATOM 5118 O O . VAL A 1 659 ? -0.893 -15.552 15.348 1.00 95.75 659 VAL A O 1
ATOM 5121 N N . PRO A 1 660 ? -1.230 -15.362 17.549 1.00 93.06 660 PRO A N 1
ATOM 5122 C CA . PRO A 1 660 ? 0.185 -15.577 17.857 1.00 93.06 660 PRO A CA 1
ATOM 5123 C C . PRO A 1 660 ? 0.688 -16.980 17.486 1.00 93.06 660 PRO A C 1
ATOM 5125 O O . PRO A 1 660 ? 1.855 -17.119 17.104 1.00 93.06 660 PRO A O 1
ATOM 5128 N N . SER A 1 661 ? -0.186 -17.987 17.512 1.00 90.69 661 SER A N 1
ATOM 5129 C CA . SER A 1 661 ? 0.068 -19.350 17.028 1.00 90.69 661 SER A CA 1
ATOM 5130 C C . SER A 1 661 ? 0.659 -19.422 15.614 1.00 90.69 661 SER A C 1
ATOM 5132 O O . SER A 1 661 ? 1.432 -20.336 15.331 1.00 90.69 661 SER A O 1
ATOM 5134 N N . VAL A 1 662 ? 0.395 -18.442 14.740 1.00 94.25 662 VAL A N 1
ATOM 5135 C CA . VAL A 1 662 ? 0.993 -18.355 13.393 1.00 94.25 662 VAL A CA 1
ATOM 5136 C C . VAL A 1 662 ? 2.512 -18.254 13.479 1.00 94.25 662 VAL A C 1
ATOM 5138 O O . VAL A 1 662 ? 3.224 -18.965 12.774 1.00 94.25 662 VAL A O 1
ATOM 5141 N N . THR A 1 663 ? 3.015 -17.412 14.384 1.00 92.44 663 THR A N 1
ATOM 5142 C CA . THR A 1 663 ? 4.457 -17.278 14.619 1.00 92.44 663 THR A CA 1
ATOM 5143 C C . THR A 1 663 ? 5.026 -18.566 15.196 1.00 92.44 663 THR A C 1
ATOM 5145 O O . THR A 1 663 ? 6.050 -19.038 14.713 1.00 92.44 663 THR A O 1
ATOM 5148 N N . SER A 1 664 ? 4.347 -19.163 16.182 1.00 88.88 664 SER A N 1
ATOM 5149 C CA . SER A 1 664 ? 4.767 -20.443 16.769 1.00 88.88 664 SER A CA 1
ATOM 5150 C C . SER A 1 664 ? 4.865 -21.544 15.706 1.00 88.88 664 SER A C 1
ATOM 5152 O O . SER A 1 664 ? 5.859 -22.262 15.646 1.00 88.88 664 SER A O 1
ATOM 5154 N N . THR A 1 665 ? 3.879 -21.616 14.809 1.00 91.81 665 THR A N 1
ATOM 5155 C CA . THR A 1 665 ? 3.833 -22.562 13.686 1.00 91.81 665 THR A CA 1
ATOM 5156 C C . THR A 1 665 ? 5.020 -22.359 12.746 1.00 91.81 665 THR A C 1
ATOM 5158 O O . THR A 1 665 ? 5.744 -23.307 12.443 1.00 91.81 665 THR A O 1
ATOM 5161 N N . SER A 1 666 ? 5.272 -21.116 12.324 1.00 94.12 666 SER A N 1
ATOM 5162 C CA . SER A 1 666 ? 6.419 -20.803 11.470 1.00 94.12 666 SER A CA 1
ATOM 5163 C C . SER A 1 666 ? 7.737 -21.172 12.146 1.00 94.12 666 SER A C 1
ATOM 5165 O O . SER A 1 666 ? 8.580 -21.799 11.513 1.00 94.12 666 SER A O 1
ATOM 5167 N N . GLU A 1 667 ? 7.915 -20.832 13.428 1.00 90.38 667 GLU A N 1
ATOM 5168 C CA . GLU A 1 667 ? 9.130 -21.117 14.206 1.00 90.38 667 GLU A CA 1
ATOM 5169 C C . GLU A 1 667 ? 9.411 -22.611 14.375 1.00 90.38 667 GLU A C 1
ATOM 5171 O O . GLU A 1 667 ? 10.581 -23.003 14.396 1.00 90.38 667 GLU A O 1
ATOM 5176 N N . GLN A 1 668 ? 8.361 -23.433 14.422 1.00 89.88 668 GLN A N 1
ATOM 5177 C CA . GLN A 1 668 ? 8.447 -24.896 14.414 1.00 89.88 668 GLN A CA 1
ATOM 5178 C C . GLN A 1 668 ? 8.802 -25.473 13.035 1.00 89.88 668 GLN A C 1
ATOM 5180 O O . GLN A 1 668 ? 9.023 -26.672 12.915 1.00 89.88 668 GLN A O 1
ATOM 5185 N N . GLY A 1 669 ? 8.912 -24.648 11.990 1.00 92.62 669 GLY A N 1
ATOM 5186 C CA . GLY A 1 669 ? 9.204 -25.104 10.631 1.00 92.62 669 GLY A CA 1
ATOM 5187 C C . GLY A 1 669 ? 7.974 -25.620 9.884 1.00 92.62 669 GLY A C 1
ATOM 5188 O O . GLY A 1 669 ? 8.115 -26.382 8.932 1.00 92.62 669 GLY A O 1
ATOM 5189 N N . LEU A 1 670 ? 6.769 -25.227 10.298 1.00 94.50 670 LEU A N 1
ATOM 5190 C CA . LEU A 1 670 ? 5.527 -25.704 9.700 1.00 94.50 670 LEU A CA 1
ATOM 5191 C C . LEU A 1 670 ? 4.961 -24.673 8.711 1.00 94.50 670 LEU A C 1
ATOM 5193 O O . LEU A 1 670 ? 4.904 -23.470 8.990 1.00 94.50 670 LEU A O 1
ATOM 5197 N N . ALA A 1 671 ? 4.515 -25.151 7.549 1.00 96.88 671 ALA A N 1
ATOM 5198 C CA . ALA A 1 671 ? 3.871 -24.342 6.517 1.00 96.88 671 ALA A CA 1
ATOM 5199 C C . ALA A 1 671 ? 2.376 -24.677 6.426 1.00 96.88 671 ALA A C 1
ATOM 5201 O O . ALA A 1 671 ? 2.021 -25.804 6.086 1.00 96.88 671 ALA A O 1
ATOM 5202 N N . PHE A 1 672 ? 1.483 -23.719 6.678 1.00 97.56 672 PHE A N 1
ATOM 5203 C CA . PHE A 1 672 ? 0.040 -23.932 6.545 1.00 97.56 672 PHE A CA 1
ATOM 5204 C C . PHE A 1 672 ? -0.330 -24.413 5.142 1.00 97.56 672 PHE A C 1
ATOM 5206 O O . PHE A 1 672 ? 0.175 -23.908 4.137 1.00 97.56 672 PHE A O 1
ATOM 5213 N N . SER A 1 673 ? -1.240 -25.380 5.079 1.00 95.38 673 SER A N 1
ATOM 5214 C CA . SER A 1 673 ? -1.676 -26.010 3.826 1.00 95.38 673 SER A CA 1
ATOM 5215 C C . SER A 1 673 ? -3.193 -26.118 3.685 1.00 95.38 673 SER A C 1
ATOM 5217 O O . SER A 1 673 ? -3.695 -26.619 2.679 1.00 95.38 673 SER A O 1
ATOM 5219 N N . PHE A 1 674 ? -3.937 -25.611 4.669 1.00 95.50 674 PHE A N 1
ATOM 5220 C CA . PHE A 1 674 ? -5.389 -25.584 4.621 1.00 95.50 674 PHE A CA 1
ATOM 5221 C C . PHE A 1 674 ? -5.922 -24.497 3.677 1.00 95.50 674 PHE A C 1
ATOM 5223 O O . PHE A 1 674 ? -5.277 -23.486 3.401 1.00 95.50 674 PHE A O 1
ATOM 5230 N N . SER A 1 675 ? -7.152 -24.702 3.213 1.00 94.94 675 SER A N 1
ATOM 5231 C CA . SER A 1 675 ? -7.927 -23.741 2.432 1.00 94.94 675 SER A CA 1
ATOM 5232 C C . SER A 1 675 ? -9.376 -23.761 2.908 1.00 94.94 675 SER A C 1
ATOM 5234 O O . SER A 1 675 ? -9.879 -24.800 3.335 1.00 94.94 675 SER A O 1
ATOM 5236 N N . PHE A 1 676 ? -10.037 -22.612 2.866 1.00 95.75 676 PHE A N 1
ATOM 5237 C CA . PHE A 1 676 ? -11.444 -22.476 3.219 1.00 95.75 676 PHE A CA 1
ATOM 5238 C C . PHE A 1 676 ? -12.149 -21.762 2.072 1.00 95.75 676 PHE A C 1
ATOM 5240 O O . PHE A 1 676 ? -11.651 -20.704 1.741 1.00 95.75 676 PHE A O 1
ATOM 5247 N N . PRO A 1 677 ? -13.267 -22.247 1.513 1.00 94.50 677 PRO A N 1
ATOM 5248 C CA . PRO A 1 677 ? -13.920 -23.503 1.853 1.00 94.50 677 PRO A CA 1
ATOM 5249 C C . PRO A 1 677 ? -13.026 -24.726 1.619 1.00 94.50 677 PRO A C 1
ATOM 5251 O O . PRO A 1 677 ? -12.184 -24.717 0.723 1.00 94.50 677 PRO A O 1
ATOM 5254 N N . ALA A 1 678 ? -13.211 -25.791 2.404 1.00 92.50 678 ALA A N 1
ATOM 5255 C CA . ALA A 1 678 ? -12.436 -27.016 2.193 1.00 92.50 678 ALA A CA 1
ATOM 5256 C C . ALA A 1 678 ? -12.718 -27.605 0.793 1.00 92.50 678 ALA A C 1
ATOM 5258 O O . ALA A 1 678 ? -13.856 -27.480 0.324 1.00 92.50 678 ALA A O 1
ATOM 5259 N N . PRO A 1 679 ? -11.743 -28.250 0.127 1.00 89.94 679 PRO A N 1
ATOM 5260 C CA . PRO A 1 679 ? -11.926 -28.812 -1.211 1.00 89.94 679 PRO A CA 1
ATOM 5261 C C . PRO A 1 679 ? -13.147 -29.739 -1.319 1.00 89.94 679 PRO A C 1
ATOM 5263 O O . PRO A 1 679 ? -13.461 -30.489 -0.398 1.00 89.94 679 PRO A O 1
ATOM 5266 N N . ALA A 1 680 ? -13.838 -29.698 -2.463 1.00 80.06 680 ALA A N 1
ATOM 5267 C CA . ALA A 1 680 ? -15.057 -30.484 -2.691 1.00 80.06 680 ALA A CA 1
ATOM 5268 C C . ALA A 1 680 ? -14.796 -31.986 -2.919 1.00 80.06 680 ALA A C 1
ATOM 5270 O O . ALA A 1 680 ? -15.726 -32.790 -2.874 1.00 80.06 680 ALA A O 1
ATOM 5271 N N . THR A 1 681 ? -13.549 -32.374 -3.193 1.00 75.12 681 THR A N 1
ATOM 5272 C CA . THR A 1 681 ? -13.161 -33.765 -3.430 1.00 75.12 681 THR A CA 1
ATOM 5273 C C . THR A 1 681 ? -13.244 -34.565 -2.127 1.00 75.12 681 THR A C 1
ATOM 5275 O O . THR A 1 681 ? -12.533 -34.238 -1.176 1.00 75.12 681 THR A O 1
ATOM 5278 N N . PRO A 1 682 ? -14.077 -35.620 -2.051 1.00 63.78 682 PRO A N 1
ATOM 5279 C CA . PRO A 1 682 ? -14.136 -36.461 -0.866 1.00 63.78 682 PRO A CA 1
ATOM 5280 C C . PRO A 1 682 ? -12.787 -37.153 -0.673 1.00 63.78 682 PRO A C 1
ATOM 5282 O O . PRO A 1 682 ? -12.289 -37.814 -1.584 1.00 63.78 682 PRO A O 1
ATOM 5285 N N . ASN A 1 683 ? -12.203 -36.995 0.511 1.00 65.50 683 ASN A N 1
ATOM 5286 C CA . ASN A 1 683 ? -10.951 -37.639 0.876 1.00 65.50 683 ASN A CA 1
ATOM 5287 C C . ASN A 1 683 ? -11.235 -38.726 1.917 1.00 65.50 683 ASN A C 1
ATOM 5289 O O . ASN A 1 683 ? -11.979 -38.490 2.869 1.00 65.50 683 ASN A O 1
ATOM 5293 N N . ALA A 1 684 ? -10.692 -39.931 1.717 1.00 70.44 684 ALA A N 1
ATOM 5294 C CA . ALA A 1 684 ? -10.942 -41.062 2.618 1.00 70.44 684 ALA A CA 1
ATOM 5295 C C . ALA A 1 684 ? -10.320 -40.844 4.010 1.00 70.44 684 ALA A C 1
ATOM 5297 O O . ALA A 1 684 ? -10.798 -41.404 4.995 1.00 70.44 684 ALA A O 1
ATOM 5298 N N . THR A 1 685 ? -9.278 -40.012 4.086 1.00 85.81 685 THR A N 1
ATOM 5299 C CA . THR A 1 685 ? -8.582 -39.621 5.314 1.00 85.81 685 THR A CA 1
ATOM 5300 C C . THR A 1 685 ? -8.580 -38.102 5.468 1.00 85.81 685 THR A C 1
ATOM 5302 O O . THR A 1 685 ? -8.437 -37.366 4.483 1.00 85.81 685 THR A O 1
ATOM 5305 N N . ARG A 1 686 ? -8.712 -37.633 6.716 1.00 91.62 686 ARG A N 1
ATOM 5306 C CA . ARG A 1 686 ? -8.572 -36.209 7.058 1.00 91.62 686 ARG A CA 1
ATOM 5307 C C . ARG A 1 686 ? -7.186 -35.706 6.643 1.00 91.62 686 ARG A C 1
ATOM 5309 O O . ARG A 1 686 ? -6.240 -36.485 6.577 1.00 91.62 686 ARG A O 1
ATOM 5316 N N . GLN A 1 687 ? -7.100 -34.429 6.289 1.00 92.56 687 GLN A N 1
ATOM 5317 C CA . GLN A 1 687 ? -5.871 -33.795 5.816 1.00 92.56 687 GLN A CA 1
ATOM 5318 C C . GLN A 1 687 ? -5.220 -32.965 6.919 1.00 92.56 687 GLN A C 1
ATOM 5320 O O . GLN A 1 687 ? -5.913 -32.281 7.672 1.00 92.56 687 GLN A O 1
ATOM 5325 N N . ALA A 1 688 ? -3.891 -32.968 6.966 1.00 93.25 688 ALA A N 1
ATOM 5326 C CA . ALA A 1 688 ? -3.143 -32.122 7.884 1.00 93.25 688 ALA A CA 1
ATOM 5327 C C . ALA A 1 688 ? -3.397 -30.629 7.610 1.00 93.25 688 ALA A C 1
ATOM 5329 O O . ALA A 1 688 ? -3.615 -30.201 6.473 1.00 93.25 688 ALA A O 1
ATOM 5330 N N . LEU A 1 689 ? -3.347 -29.819 8.667 1.00 95.19 689 LEU A N 1
ATOM 5331 C CA . LEU A 1 689 ? -3.484 -28.360 8.583 1.00 95.19 689 LEU A CA 1
ATOM 5332 C C . LEU A 1 689 ? -2.185 -27.677 8.116 1.00 95.19 689 LEU A C 1
ATOM 5334 O O . LEU A 1 689 ? -2.218 -26.593 7.524 1.00 95.19 689 LEU A O 1
ATOM 5338 N N . ALA A 1 690 ? -1.034 -28.308 8.340 1.00 95.06 690 ALA A N 1
ATOM 5339 C CA . ALA A 1 690 ? 0.281 -27.792 7.983 1.00 95.06 690 ALA A CA 1
ATOM 5340 C C . ALA A 1 690 ? 1.196 -28.905 7.457 1.00 95.06 690 ALA A C 1
ATOM 5342 O O . ALA A 1 690 ? 1.007 -30.080 7.757 1.00 95.06 690 ALA A O 1
ATOM 5343 N N . ILE A 1 691 ? 2.185 -28.511 6.662 1.00 94.00 691 ILE A N 1
ATOM 5344 C CA . ILE A 1 691 ? 3.248 -29.365 6.138 1.00 94.00 691 ILE A CA 1
ATOM 5345 C C . ILE A 1 691 ? 4.476 -29.176 7.024 1.00 94.00 691 ILE A C 1
ATOM 5347 O O . ILE A 1 691 ? 4.897 -28.038 7.253 1.00 94.00 691 ILE A O 1
ATOM 5351 N N . ASP A 1 692 ? 5.060 -30.282 7.480 1.00 93.31 692 ASP A N 1
ATOM 5352 C CA . ASP A 1 692 ? 6.322 -30.272 8.213 1.00 93.31 692 ASP A CA 1
ATOM 5353 C C . ASP A 1 692 ? 7.515 -30.124 7.260 1.00 93.31 692 ASP A C 1
ATOM 5355 O O . ASP A 1 692 ? 7.907 -31.068 6.573 1.00 93.31 692 ASP A O 1
ATOM 5359 N N . MET A 1 693 ? 8.119 -28.931 7.235 1.00 94.44 693 MET A N 1
ATOM 5360 C CA . MET A 1 693 ? 9.249 -28.636 6.353 1.00 94.44 693 MET A CA 1
ATOM 5361 C C . MET A 1 693 ? 10.583 -29.214 6.837 1.00 94.44 693 MET A C 1
ATOM 5363 O O . MET A 1 693 ? 11.585 -29.048 6.138 1.00 94.44 693 MET A O 1
ATOM 5367 N N . TRP A 1 694 ? 10.605 -29.916 7.975 1.00 90.75 694 TRP A N 1
ATOM 5368 C CA . TRP A 1 694 ? 11.755 -30.699 8.432 1.00 90.75 694 TRP A CA 1
ATOM 5369 C C . TRP A 1 694 ? 11.822 -32.100 7.835 1.00 90.75 694 TRP A C 1
ATOM 5371 O O . TRP A 1 694 ? 12.868 -32.732 7.952 1.00 90.75 694 TRP A O 1
ATOM 5381 N N . SER A 1 695 ? 10.754 -32.584 7.195 1.00 90.88 695 SER A N 1
ATOM 5382 C CA . SER A 1 695 ? 10.725 -33.939 6.645 1.00 90.88 695 SER A CA 1
ATOM 5383 C C . SER A 1 695 ? 11.769 -34.131 5.538 1.00 90.88 695 SER A C 1
ATOM 5385 O O . SER A 1 695 ? 11.806 -33.368 4.567 1.00 90.88 695 SER A O 1
ATOM 5387 N N . ASP A 1 696 ? 12.559 -35.207 5.630 1.00 88.88 696 ASP A N 1
ATOM 5388 C CA . ASP A 1 696 ? 13.585 -35.580 4.640 1.00 88.88 696 ASP A CA 1
ATOM 5389 C C . ASP A 1 696 ? 13.019 -35.720 3.217 1.00 88.88 696 ASP A C 1
ATOM 5391 O O . ASP A 1 696 ? 13.719 -35.484 2.229 1.00 88.88 696 ASP A O 1
ATOM 5395 N N . GLY A 1 697 ? 11.720 -36.024 3.088 1.00 89.56 697 GLY A N 1
ATOM 5396 C CA . GLY A 1 697 ? 11.021 -36.075 1.801 1.00 89.56 697 GLY A CA 1
ATOM 5397 C C . GLY A 1 697 ? 11.023 -34.741 1.041 1.00 89.56 697 GLY A C 1
ATOM 5398 O O . GLY A 1 697 ? 10.773 -34.710 -0.165 1.00 89.56 697 GLY A O 1
ATOM 5399 N N . HIS A 1 698 ? 11.328 -33.627 1.708 1.00 94.56 698 HIS A N 1
ATOM 5400 C CA . HIS A 1 698 ? 11.447 -32.318 1.078 1.00 94.56 698 HIS A CA 1
ATOM 5401 C C . HIS A 1 698 ? 12.841 -32.011 0.542 1.00 94.56 698 HIS A C 1
ATOM 5403 O O . HIS A 1 698 ? 12.944 -31.096 -0.274 1.00 94.56 698 HIS A O 1
ATOM 5409 N N . ALA A 1 699 ? 13.877 -32.781 0.896 1.00 92.81 699 ALA A N 1
ATOM 5410 C CA . ALA A 1 699 ? 15.273 -32.498 0.547 1.00 92.81 699 ALA A CA 1
ATOM 5411 C C . ALA A 1 699 ? 15.530 -32.331 -0.963 1.00 92.81 699 ALA A C 1
ATOM 5413 O O . ALA A 1 699 ? 16.408 -31.568 -1.359 1.00 92.81 699 ALA A O 1
ATOM 5414 N N . THR A 1 700 ? 14.743 -32.998 -1.811 1.00 94.25 700 THR A N 1
ATOM 5415 C CA . THR A 1 700 ? 14.845 -32.938 -3.282 1.00 94.25 700 THR A CA 1
ATOM 5416 C C . THR A 1 700 ? 13.585 -32.385 -3.959 1.00 94.25 700 THR A C 1
ATOM 5418 O O . THR A 1 700 ? 13.483 -32.365 -5.185 1.00 94.25 700 THR A O 1
ATOM 5421 N N . SER A 1 701 ? 12.612 -31.896 -3.183 1.00 95.75 701 SER A N 1
ATOM 5422 C CA . SER A 1 701 ? 11.327 -31.413 -3.693 1.00 95.75 701 SER A CA 1
ATOM 5423 C C . SER A 1 701 ? 11.438 -30.001 -4.288 1.00 95.75 701 SER A C 1
ATOM 5425 O O . SER A 1 701 ? 11.451 -29.001 -3.566 1.00 95.75 701 SER A O 1
ATOM 5427 N N . CYS A 1 702 ? 11.450 -29.897 -5.620 1.00 95.88 702 CYS A N 1
ATOM 5428 C CA . CYS A 1 702 ? 11.457 -28.622 -6.359 1.00 95.88 702 CYS A CA 1
ATOM 5429 C C . CYS A 1 702 ? 10.059 -28.000 -6.575 1.00 95.88 702 CYS A C 1
ATOM 5431 O O . CYS A 1 702 ? 9.896 -27.105 -7.399 1.00 95.88 702 CYS A O 1
ATOM 5433 N N . THR A 1 703 ? 9.046 -28.452 -5.835 1.00 96.31 703 THR A N 1
ATOM 5434 C CA . THR A 1 703 ? 7.687 -27.886 -5.840 1.00 96.31 703 THR A CA 1
ATOM 5435 C C . THR A 1 703 ? 7.560 -26.708 -4.864 1.00 96.31 703 THR A C 1
ATOM 5437 O O . THR A 1 703 ? 8.334 -26.637 -3.902 1.00 96.31 703 THR A O 1
ATOM 5440 N N . PRO A 1 704 ? 6.570 -25.809 -5.031 1.00 97.25 704 PRO A N 1
ATOM 5441 C CA . PRO A 1 704 ? 6.232 -24.814 -4.006 1.00 97.25 704 PRO A CA 1
ATOM 5442 C C . PRO A 1 704 ? 5.778 -25.476 -2.692 1.00 97.25 704 PRO A C 1
ATOM 5444 O O . PRO A 1 704 ? 5.498 -26.679 -2.652 1.00 97.25 704 PRO A O 1
ATOM 5447 N N . LEU A 1 705 ? 5.677 -24.693 -1.606 1.00 96.38 705 LEU A N 1
ATOM 5448 C CA . LEU A 1 705 ? 5.152 -25.197 -0.326 1.00 96.38 705 LEU A CA 1
ATOM 5449 C C . LEU A 1 705 ? 3.730 -25.735 -0.496 1.00 96.38 705 LEU A C 1
ATOM 5451 O O . LEU A 1 705 ? 3.464 -26.878 -0.137 1.00 96.38 705 LEU A O 1
ATOM 5455 N N . VAL A 1 706 ? 2.853 -24.946 -1.117 1.00 95.12 706 VAL A N 1
ATOM 5456 C CA . VAL A 1 706 ? 1.484 -25.331 -1.478 1.00 95.12 706 VAL A CA 1
ATOM 5457 C C . VAL A 1 706 ? 1.263 -24.991 -2.947 1.00 95.12 706 VAL A C 1
ATOM 5459 O O . VAL A 1 706 ? 1.568 -23.879 -3.383 1.00 95.12 706 VAL A O 1
ATOM 5462 N N . GLU A 1 707 ? 0.749 -25.942 -3.723 1.00 92.31 707 GLU A N 1
ATOM 5463 C CA . GLU A 1 707 ? 0.458 -25.719 -5.140 1.00 92.31 707 GLU A CA 1
ATOM 5464 C C . GLU A 1 707 ? -0.607 -24.630 -5.327 1.00 92.31 707 GLU A C 1
ATOM 5466 O O . GLU A 1 707 ? -1.593 -24.563 -4.598 1.00 92.31 707 GLU A O 1
ATOM 5471 N N . GLY A 1 708 ? -0.389 -23.738 -6.296 1.00 91.88 708 GLY A N 1
ATOM 5472 C CA . GLY A 1 708 ? -1.296 -22.623 -6.589 1.00 91.88 708 GLY A CA 1
ATOM 5473 C C . GLY A 1 708 ? -1.201 -21.420 -5.638 1.00 91.88 708 GLY A C 1
ATOM 5474 O O . GLY A 1 708 ? -1.753 -20.366 -5.962 1.00 91.88 708 GLY A O 1
ATOM 5475 N N . CYS A 1 709 ? -0.473 -21.520 -4.520 1.00 94.75 709 CYS A N 1
ATOM 5476 C CA . CYS A 1 709 ? -0.263 -20.400 -3.600 1.00 94.75 709 CYS A CA 1
ATOM 5477 C C . CYS A 1 709 ? 0.516 -19.255 -4.276 1.00 94.75 709 CYS A C 1
ATOM 5479 O O . CYS A 1 709 ? 1.550 -19.479 -4.903 1.00 94.75 709 CYS A O 1
ATOM 5481 N N . GLN A 1 710 ? 0.025 -18.020 -4.126 1.00 95.81 710 GLN A N 1
ATOM 5482 C CA . GLN A 1 710 ? 0.585 -16.820 -4.766 1.00 95.81 710 GLN A CA 1
ATOM 5483 C C . GLN A 1 710 ? 1.487 -16.003 -3.825 1.00 95.81 710 GLN A C 1
ATOM 5485 O O . GLN A 1 710 ? 1.841 -14.865 -4.136 1.00 95.81 710 GLN A O 1
ATOM 5490 N N . CYS A 1 711 ? 1.840 -16.544 -2.655 1.00 97.06 711 CYS A N 1
ATOM 5491 C CA . CYS A 1 711 ? 2.752 -15.874 -1.734 1.00 97.06 711 CYS A CA 1
ATOM 5492 C C . CYS A 1 711 ? 4.172 -15.828 -2.313 1.00 97.06 711 CYS A C 1
ATOM 5494 O O . CYS A 1 711 ? 4.577 -16.722 -3.058 1.00 97.06 711 CYS A O 1
ATOM 5496 N N . TYR A 1 712 ? 4.956 -14.827 -1.901 1.00 97.25 712 TYR A N 1
ATOM 5497 C CA . TYR A 1 712 ? 6.346 -14.671 -2.345 1.00 97.25 712 TYR A CA 1
ATOM 5498 C C . TYR A 1 712 ? 7.170 -15.956 -2.169 1.00 97.25 712 TYR A C 1
ATOM 5500 O O . TYR A 1 712 ? 7.927 -16.336 -3.061 1.00 97.25 712 TYR A O 1
ATOM 5508 N N . THR A 1 713 ? 6.984 -16.662 -1.052 1.00 97.50 713 THR A N 1
ATOM 5509 C CA . THR A 1 713 ? 7.694 -17.912 -0.767 1.00 97.50 713 THR A CA 1
ATOM 5510 C C . THR A 1 713 ? 7.383 -19.003 -1.787 1.00 97.50 713 THR A C 1
ATOM 5512 O O . THR A 1 713 ? 8.307 -19.628 -2.291 1.00 97.50 713 THR A O 1
ATOM 5515 N N . CYS A 1 714 ? 6.112 -19.212 -2.141 1.00 97.50 714 CYS A N 1
ATOM 5516 C CA . CYS A 1 714 ? 5.714 -20.242 -3.105 1.00 97.50 714 CYS A CA 1
ATOM 5517 C C . CYS A 1 714 ? 6.033 -19.861 -4.555 1.00 97.50 714 CYS A C 1
ATOM 5519 O O . CYS A 1 714 ? 6.275 -20.745 -5.371 1.00 97.50 714 CYS A O 1
ATOM 5521 N N . THR A 1 715 ? 6.048 -18.569 -4.893 1.00 97.19 715 THR A N 1
ATOM 5522 C CA . THR A 1 715 ? 6.357 -18.121 -6.261 1.00 97.19 715 THR A CA 1
ATOM 5523 C C . THR A 1 715 ? 7.854 -18.061 -6.553 1.00 97.19 715 THR A C 1
ATOM 5525 O O . THR A 1 715 ? 8.244 -18.120 -7.717 1.00 97.19 715 THR A O 1
ATOM 5528 N N . SER A 1 716 ? 8.683 -17.907 -5.518 1.00 96.75 716 SER A N 1
ATOM 5529 C CA . SER A 1 716 ? 10.124 -17.653 -5.664 1.00 96.75 716 SER A CA 1
ATOM 5530 C C . SER A 1 716 ? 11.002 -18.801 -5.166 1.00 96.75 716 SER A C 1
ATOM 5532 O O . SER A 1 716 ? 12.172 -18.874 -5.536 1.00 96.75 716 SER A O 1
ATOM 5534 N N . HIS A 1 717 ? 10.467 -19.693 -4.328 1.00 97.50 717 HIS A N 1
ATOM 5535 C CA . HIS A 1 717 ? 11.226 -20.761 -3.687 1.00 97.50 717 HIS A CA 1
ATOM 5536 C C . HIS A 1 717 ? 10.472 -22.093 -3.713 1.00 97.50 717 HIS A C 1
ATOM 5538 O O . HIS A 1 717 ? 9.252 -22.155 -3.853 1.00 97.50 717 HIS A O 1
ATOM 5544 N N . HIS A 1 718 ? 11.225 -23.178 -3.548 1.00 97.06 718 HIS A N 1
ATOM 5545 C CA . HIS A 1 718 ? 10.696 -24.536 -3.498 1.00 97.06 718 HIS A CA 1
ATOM 5546 C C . HIS A 1 718 ? 10.984 -25.208 -2.149 1.00 97.06 718 HIS A C 1
ATOM 5548 O O . HIS A 1 718 ? 11.848 -24.768 -1.386 1.00 97.06 718 HIS A O 1
ATOM 5554 N N . ARG A 1 719 ? 10.287 -26.313 -1.869 1.00 97.69 719 ARG A N 1
ATOM 5555 C CA . ARG A 1 719 ? 10.370 -27.070 -0.609 1.00 97.69 719 ARG A CA 1
ATOM 5556 C C . ARG A 1 719 ? 11.802 -27.458 -0.231 1.00 97.69 719 ARG A C 1
ATOM 5558 O O . ARG A 1 719 ? 12.196 -27.204 0.900 1.00 97.69 719 ARG A O 1
ATOM 5565 N N . ALA A 1 720 ? 12.603 -27.957 -1.177 1.00 96.81 720 ALA A N 1
ATOM 5566 C CA . ALA A 1 720 ? 14.006 -28.308 -0.924 1.00 96.81 720 ALA A CA 1
ATOM 5567 C C . ALA A 1 720 ? 14.871 -27.125 -0.472 1.00 96.81 720 ALA A C 1
ATOM 5569 O O . ALA A 1 720 ? 15.773 -27.304 0.342 1.00 96.81 720 ALA A O 1
ATOM 5570 N N . TYR A 1 721 ? 14.584 -25.908 -0.941 1.00 97.94 721 TYR A N 1
ATOM 5571 C CA . TYR A 1 721 ? 15.312 -24.720 -0.504 1.00 97.94 721 TYR A CA 1
ATOM 5572 C C . TYR A 1 721 ? 14.959 -24.358 0.941 1.00 97.94 721 TYR A C 1
ATOM 5574 O O . TYR A 1 721 ? 15.849 -24.112 1.747 1.00 97.94 721 TYR A O 1
ATOM 5582 N N . ILE A 1 722 ? 13.671 -24.393 1.294 1.00 97.12 722 ILE A N 1
ATOM 5583 C CA . ILE A 1 722 ? 13.226 -24.134 2.671 1.00 97.12 722 ILE A CA 1
ATOM 5584 C C . ILE A 1 722 ? 13.765 -25.202 3.628 1.00 97.12 722 ILE A C 1
ATOM 5586 O O . ILE A 1 722 ? 14.317 -24.854 4.668 1.00 97.12 722 ILE A O 1
ATOM 5590 N N . TYR A 1 723 ? 13.691 -26.478 3.239 1.00 95.62 723 TYR A N 1
ATOM 5591 C CA . TYR A 1 723 ? 14.298 -27.589 3.972 1.00 95.62 723 TYR A CA 1
ATOM 5592 C C . TYR A 1 723 ? 15.797 -27.347 4.207 1.00 95.62 723 TYR A C 1
ATOM 5594 O O . TYR A 1 723 ? 16.269 -27.414 5.339 1.00 95.62 723 TYR A O 1
ATOM 5602 N N . HIS A 1 724 ? 16.545 -26.978 3.161 1.00 95.81 724 HIS A N 1
ATOM 5603 C CA . HIS A 1 724 ? 17.969 -26.662 3.278 1.00 95.81 724 HIS A CA 1
ATOM 5604 C C . HIS A 1 724 ? 18.238 -25.526 4.277 1.00 95.81 724 HIS A C 1
ATOM 5606 O O . HIS A 1 724 ? 19.112 -25.665 5.133 1.00 95.81 724 HIS A O 1
ATOM 5612 N N . LEU A 1 725 ? 17.476 -24.427 4.209 1.00 95.62 725 LEU A N 1
ATOM 5613 C CA . LEU A 1 725 ? 17.627 -23.304 5.139 1.00 95.62 725 LEU A CA 1
ATOM 5614 C C . LEU A 1 725 ? 17.327 -23.711 6.591 1.00 95.62 725 LEU A C 1
ATOM 5616 O O . LEU A 1 725 ? 18.053 -23.302 7.498 1.00 95.62 725 LEU A O 1
ATOM 5620 N N . LEU A 1 726 ? 16.303 -24.541 6.815 1.00 91.81 726 LEU A N 1
ATOM 5621 C CA . LEU A 1 726 ? 15.972 -25.078 8.138 1.00 91.81 726 LEU A CA 1
ATOM 5622 C C . LEU A 1 726 ? 17.111 -25.952 8.685 1.00 91.81 726 LEU A C 1
ATOM 5624 O O . LEU A 1 726 ? 17.568 -25.731 9.809 1.00 91.81 726 LEU A O 1
ATOM 5628 N N . GLN A 1 727 ? 17.653 -26.868 7.876 1.00 90.19 727 GLN A N 1
ATOM 5629 C CA . GLN A 1 727 ? 18.802 -27.707 8.252 1.00 90.19 727 GLN A CA 1
ATOM 5630 C C . GLN A 1 727 ? 20.060 -26.878 8.565 1.00 90.19 727 GLN A C 1
ATOM 5632 O O . GLN A 1 727 ? 20.810 -27.178 9.508 1.00 90.19 727 GLN A O 1
ATOM 5637 N N . ALA A 1 728 ? 20.264 -25.797 7.808 1.00 89.50 728 ALA A N 1
ATOM 5638 C CA . ALA A 1 728 ? 21.331 -24.824 8.017 1.00 89.50 728 ALA A CA 1
ATOM 5639 C C . ALA A 1 728 ? 21.075 -23.880 9.209 1.00 89.50 728 ALA A C 1
ATOM 5641 O O . ALA A 1 728 ? 21.984 -23.163 9.627 1.00 89.50 728 ALA A O 1
ATOM 5642 N N . THR A 1 729 ? 19.881 -23.905 9.812 1.00 88.12 729 THR A N 1
ATOM 5643 C CA . THR A 1 729 ? 19.439 -22.981 10.872 1.00 88.12 729 THR A CA 1
ATOM 5644 C C . THR A 1 729 ? 19.524 -21.503 10.469 1.00 88.12 729 THR A C 1
ATOM 5646 O O . THR A 1 729 ? 19.797 -20.634 11.299 1.00 88.12 729 THR A O 1
ATOM 5649 N N . GLU A 1 730 ? 19.294 -21.224 9.186 1.00 92.12 730 GLU A N 1
ATOM 5650 C CA . GLU A 1 730 ? 19.326 -19.881 8.611 1.00 92.12 730 GLU A CA 1
ATOM 5651 C C . GLU A 1 730 ? 18.036 -19.111 8.904 1.00 92.12 730 GLU A C 1
ATOM 5653 O O . GLU A 1 730 ? 16.931 -19.610 8.679 1.00 92.12 730 GLU A O 1
ATOM 5658 N N . MET A 1 731 ? 18.168 -17.854 9.351 1.00 89.88 731 MET A N 1
ATOM 5659 C CA . MET A 1 731 ? 17.016 -17.046 9.785 1.00 89.88 731 MET A CA 1
ATOM 5660 C C . MET A 1 731 ? 15.974 -16.827 8.681 1.00 89.88 731 MET A C 1
ATOM 5662 O O . MET A 1 731 ? 14.780 -16.706 8.960 1.00 89.88 731 MET A O 1
ATOM 5666 N N . LEU A 1 732 ? 16.428 -16.823 7.425 1.00 95.44 732 LEU A N 1
ATOM 5667 C CA . LEU A 1 732 ? 15.586 -16.657 6.245 1.00 95.44 732 LEU A CA 1
ATOM 5668 C C . LEU A 1 732 ? 14.488 -17.728 6.141 1.00 95.44 732 LEU A C 1
ATOM 5670 O O . LEU A 1 732 ? 13.413 -17.425 5.625 1.00 95.44 732 LEU A O 1
ATOM 5674 N N . ALA A 1 733 ? 14.715 -18.945 6.656 1.00 95.31 733 ALA A N 1
ATOM 5675 C CA . ALA A 1 733 ? 13.705 -20.005 6.648 1.00 95.31 733 ALA A CA 1
ATOM 5676 C C . ALA A 1 733 ? 12.412 -19.550 7.335 1.00 95.31 733 ALA A C 1
ATOM 5678 O O . ALA A 1 733 ? 11.327 -19.635 6.758 1.00 95.31 733 ALA A O 1
ATOM 5679 N N . TRP A 1 734 ? 12.538 -19.003 8.546 1.00 94.94 734 TRP A N 1
ATOM 5680 C CA . TRP A 1 734 ? 11.399 -18.563 9.346 1.00 94.94 734 TRP A CA 1
ATOM 5681 C C . TRP A 1 734 ? 10.726 -17.330 8.754 1.00 94.94 734 TRP A C 1
ATOM 5683 O O . TRP A 1 734 ? 9.502 -17.269 8.754 1.00 94.94 734 TRP A O 1
ATOM 5693 N N . THR A 1 735 ? 11.478 -16.398 8.158 1.00 97.44 735 THR A N 1
ATOM 5694 C CA . THR A 1 735 ? 10.892 -15.273 7.407 1.00 97.44 735 THR A CA 1
ATOM 5695 C C . THR A 1 735 ? 10.038 -15.760 6.233 1.00 97.44 735 THR A C 1
ATOM 5697 O O . THR A 1 735 ? 8.910 -15.301 6.061 1.00 97.44 735 THR A O 1
ATOM 5700 N N . LEU A 1 736 ? 10.530 -16.720 5.443 1.00 98.25 736 LEU A N 1
ATOM 5701 C CA . LEU A 1 736 ? 9.794 -17.265 4.299 1.00 98.25 736 LEU A CA 1
ATOM 5702 C C . LEU A 1 736 ? 8.549 -18.059 4.729 1.00 98.25 736 LEU A C 1
ATOM 5704 O O . LEU A 1 736 ? 7.489 -17.919 4.111 1.00 98.25 736 LEU A O 1
ATOM 5708 N N . LEU A 1 737 ? 8.644 -18.848 5.800 1.00 97.81 737 LEU A N 1
ATOM 5709 C CA . LEU A 1 737 ? 7.491 -19.545 6.379 1.00 97.81 737 LEU A CA 1
ATOM 5710 C C . LEU A 1 737 ? 6.453 -18.561 6.924 1.00 97.81 737 LEU A C 1
ATOM 5712 O O . LEU A 1 737 ? 5.265 -18.715 6.658 1.00 97.81 737 LEU A O 1
ATOM 5716 N N . GLN A 1 738 ? 6.897 -17.503 7.598 1.00 97.38 738 GLN A N 1
ATOM 5717 C CA . GLN A 1 738 ? 6.026 -16.473 8.152 1.00 97.38 738 GLN A CA 1
ATOM 5718 C C . GLN A 1 738 ? 5.268 -15.711 7.053 1.00 97.38 738 GLN A C 1
ATOM 5720 O O . GLN A 1 738 ? 4.057 -15.514 7.169 1.00 97.38 738 GLN A O 1
ATOM 5725 N N . ILE A 1 739 ? 5.938 -15.353 5.948 1.00 98.44 739 ILE A N 1
ATOM 5726 C CA . ILE A 1 739 ? 5.295 -14.754 4.764 1.00 98.44 739 ILE A CA 1
ATOM 5727 C C . ILE A 1 739 ? 4.213 -15.687 4.199 1.00 98.44 739 ILE A C 1
ATOM 5729 O O . ILE A 1 739 ? 3.102 -15.245 3.898 1.00 98.44 739 ILE A O 1
ATOM 5733 N N . HIS A 1 740 ? 4.521 -16.981 4.064 1.00 98.44 740 HIS A N 1
ATOM 5734 C CA . HIS A 1 740 ? 3.575 -17.975 3.554 1.00 98.44 740 HIS A CA 1
ATOM 5735 C C . HIS A 1 740 ? 2.372 -18.155 4.484 1.00 98.44 740 HIS A C 1
ATOM 5737 O O . HIS A 1 740 ? 1.230 -18.061 4.035 1.00 98.44 740 HIS A O 1
ATOM 5743 N N . ASN A 1 741 ? 2.612 -18.345 5.780 1.00 98.19 741 ASN A N 1
ATOM 5744 C CA . ASN A 1 741 ? 1.569 -18.631 6.759 1.00 98.19 741 ASN A CA 1
ATOM 5745 C C . ASN A 1 741 ? 0.578 -17.466 6.897 1.00 98.19 741 ASN A C 1
ATOM 5747 O O . ASN A 1 741 ? -0.634 -17.692 6.889 1.00 98.19 741 ASN A O 1
ATOM 5751 N N . PHE A 1 742 ? 1.050 -16.213 6.908 1.00 98.12 742 PHE A N 1
ATOM 5752 C CA . PHE A 1 742 ? 0.146 -15.057 6.883 1.00 98.12 742 PHE A CA 1
ATOM 5753 C C . PHE A 1 742 ? -0.610 -14.906 5.558 1.00 98.12 742 PHE A C 1
ATOM 5755 O O . PHE A 1 742 ? -1.755 -14.457 5.565 1.00 98.12 742 PHE A O 1
ATOM 5762 N N . HIS A 1 743 ? -0.025 -15.296 4.421 1.00 98.06 743 HIS A N 1
ATOM 5763 C CA . HIS A 1 743 ? -0.735 -15.277 3.140 1.00 98.06 743 HIS A CA 1
ATOM 5764 C C . HIS A 1 743 ? -1.884 -16.297 3.097 1.00 98.06 743 HIS A C 1
ATOM 5766 O O . HIS A 1 743 ? -2.989 -15.966 2.651 1.00 98.06 743 HIS A O 1
ATOM 5772 N N . VAL A 1 744 ? -1.642 -17.519 3.586 1.00 97.94 744 VAL A N 1
ATOM 5773 C CA . VAL A 1 744 ? -2.679 -18.556 3.710 1.00 97.94 744 VAL A CA 1
ATOM 5774 C C . VAL A 1 744 ? -3.787 -18.079 4.644 1.00 97.94 744 VAL A C 1
ATOM 5776 O O . VAL A 1 744 ? -4.961 -18.127 4.277 1.00 97.94 744 VAL A O 1
ATOM 5779 N N . LEU A 1 745 ? -3.426 -17.522 5.804 1.00 97.31 745 LEU A N 1
ATOM 5780 C CA . LEU A 1 745 ? -4.400 -17.016 6.767 1.00 97.31 745 LEU A CA 1
ATOM 5781 C C . LEU A 1 745 ? -5.226 -15.847 6.210 1.00 97.31 745 LEU A C 1
ATOM 5783 O O . LEU A 1 745 ? -6.442 -15.806 6.387 1.00 97.31 745 LEU A O 1
ATOM 5787 N N . ASN A 1 746 ? -4.608 -14.917 5.482 1.00 97.44 746 ASN A N 1
ATOM 5788 C CA . ASN A 1 746 ? -5.346 -13.836 4.832 1.00 97.44 746 ASN A CA 1
ATOM 5789 C C . ASN A 1 746 ? -6.361 -14.371 3.812 1.00 97.44 746 ASN A C 1
ATOM 5791 O O . ASN A 1 746 ? -7.523 -13.962 3.826 1.00 97.44 746 ASN A O 1
ATOM 5795 N N . SER A 1 747 ? -5.948 -15.325 2.974 1.00 97.25 747 SER A N 1
ATOM 5796 C CA . SER A 1 747 ? -6.834 -15.969 1.993 1.00 97.25 747 SER A CA 1
ATOM 5797 C C . SER A 1 747 ? -7.982 -16.728 2.664 1.00 97.25 747 SER A C 1
ATOM 5799 O O . SER A 1 747 ? -9.105 -16.722 2.161 1.00 97.25 747 SER A O 1
ATOM 5801 N N . PHE A 1 748 ? -7.723 -17.336 3.822 1.00 98.00 748 PHE A N 1
ATOM 5802 C CA . PHE A 1 748 ? -8.737 -17.966 4.661 1.00 98.00 748 PHE A CA 1
ATOM 5803 C C . PHE A 1 748 ? -9.776 -16.948 5.156 1.00 98.00 748 PHE A C 1
ATOM 5805 O O . PHE A 1 748 ? -10.966 -17.137 4.924 1.00 98.00 748 PHE A O 1
ATOM 5812 N N . PHE A 1 749 ? -9.359 -15.820 5.741 1.00 98.19 749 PHE A N 1
ATOM 5813 C CA . PHE A 1 749 ? -10.300 -14.798 6.221 1.00 98.19 749 PHE A CA 1
ATOM 5814 C C . PHE A 1 749 ? -11.091 -14.120 5.091 1.00 98.19 749 PHE A C 1
ATOM 5816 O O . PHE A 1 749 ? -12.245 -13.750 5.300 1.00 98.19 749 PHE A O 1
ATOM 5823 N N . VAL A 1 750 ? -10.499 -13.945 3.902 1.00 97.88 750 VAL A N 1
ATOM 5824 C CA . VAL A 1 750 ? -11.226 -13.459 2.712 1.00 97.88 750 VAL A CA 1
ATOM 5825 C C . VAL A 1 750 ? -12.391 -14.390 2.384 1.00 97.88 750 VAL A C 1
ATOM 5827 O O . VAL A 1 750 ? -13.531 -13.939 2.306 1.00 97.88 750 VAL A O 1
ATOM 5830 N N . GLN A 1 751 ? -12.123 -15.687 2.285 1.00 97.44 751 GLN A N 1
ATOM 5831 C CA . GLN A 1 751 ? -13.135 -16.673 1.918 1.00 97.44 751 GLN A CA 1
ATOM 5832 C C . GLN A 1 751 ? -14.156 -16.931 3.039 1.00 97.44 751 GLN A C 1
ATOM 5834 O O . GLN A 1 751 ? -15.329 -17.182 2.763 1.00 97.44 751 GLN A O 1
ATOM 5839 N N . VAL A 1 752 ? -13.766 -16.789 4.311 1.00 97.69 752 VAL A N 1
ATOM 5840 C CA . VAL A 1 752 ? -14.719 -16.784 5.434 1.00 97.69 752 VAL A CA 1
ATOM 5841 C C . VAL A 1 752 ? -15.724 -15.640 5.288 1.00 97.69 752 VAL A C 1
ATOM 5843 O O . VAL A 1 752 ? -16.929 -15.873 5.395 1.00 97.69 752 VAL A O 1
ATOM 5846 N N . ARG A 1 753 ? -15.267 -14.419 4.973 1.00 97.44 753 ARG A N 1
ATOM 5847 C CA . ARG A 1 753 ? -16.169 -13.278 4.735 1.00 9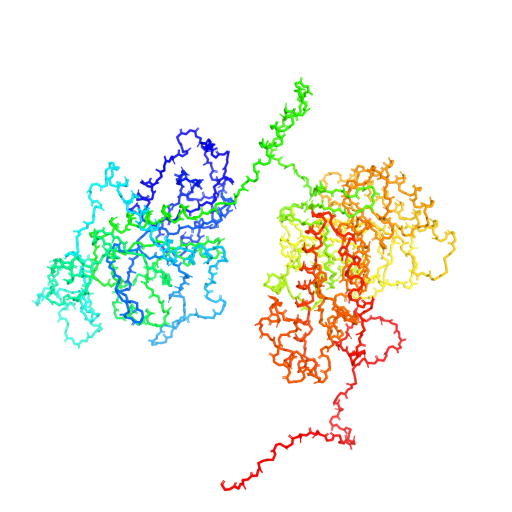7.44 753 ARG A CA 1
ATOM 5848 C C . ARG A 1 753 ? -17.114 -13.524 3.561 1.00 97.44 753 ARG A C 1
ATOM 5850 O O . ARG A 1 753 ? -18.305 -13.246 3.683 1.00 97.44 753 ARG A O 1
ATOM 5857 N N . GLU A 1 754 ? -16.619 -14.090 2.461 1.00 96.56 754 GLU A N 1
ATOM 5858 C CA . GLU A 1 754 ? -17.452 -14.477 1.312 1.00 96.56 754 GLU A CA 1
ATOM 5859 C C . GLU A 1 754 ? -18.520 -15.509 1.703 1.00 96.56 754 GLU A C 1
ATOM 5861 O O . GLU A 1 754 ? -19.684 -15.376 1.325 1.00 96.56 754 GLU A O 1
ATOM 5866 N N . SER A 1 755 ? -18.164 -16.490 2.534 1.00 96.00 755 SER A N 1
ATOM 5867 C CA . SER A 1 755 ? -19.093 -17.510 3.022 1.00 96.00 755 SER A CA 1
ATOM 5868 C C . SER A 1 755 ? -20.177 -16.946 3.952 1.00 96.00 755 SER A C 1
ATOM 5870 O O . SER A 1 755 ? -21.330 -17.380 3.881 1.00 96.00 755 SER A O 1
ATOM 5872 N N . ILE A 1 756 ? -19.844 -15.969 4.804 1.00 94.88 756 ILE A N 1
ATOM 5873 C CA . ILE A 1 756 ? -20.820 -15.246 5.645 1.00 94.88 756 ILE A CA 1
ATOM 5874 C C . ILE A 1 756 ? -21.747 -14.395 4.760 1.00 94.88 756 ILE A C 1
ATOM 5876 O O . ILE A 1 756 ? -22.972 -14.416 4.924 1.00 94.88 756 ILE A O 1
ATOM 5880 N N . ALA A 1 757 ? -21.186 -13.696 3.768 1.00 93.31 757 ALA A N 1
ATOM 5881 C CA . ALA A 1 757 ? -21.947 -12.915 2.791 1.00 93.31 757 ALA A CA 1
ATOM 5882 C C . ALA A 1 757 ? -22.893 -13.790 1.944 1.00 93.31 757 ALA A C 1
ATOM 5884 O O . ALA A 1 757 ? -24.001 -13.369 1.606 1.00 93.31 757 ALA A O 1
ATOM 5885 N N . ALA A 1 758 ? -22.507 -15.034 1.660 1.00 93.25 758 ALA A N 1
ATOM 5886 C CA . ALA A 1 758 ? -23.343 -16.016 0.975 1.00 93.25 758 ALA A CA 1
ATOM 5887 C C . ALA A 1 758 ? -24.354 -16.728 1.898 1.00 93.25 758 ALA A C 1
ATOM 5889 O O . ALA A 1 758 ? -25.275 -17.368 1.400 1.00 93.25 758 ALA A O 1
ATOM 5890 N N . GLY A 1 759 ? -24.230 -16.599 3.226 1.00 92.19 759 GLY A N 1
ATOM 5891 C CA . GLY A 1 759 ? -25.118 -17.263 4.190 1.00 92.19 759 GLY A CA 1
ATOM 5892 C C . GLY A 1 759 ? -24.887 -18.774 4.316 1.00 92.19 759 GLY A C 1
ATOM 5893 O O . GLY A 1 759 ? -25.793 -19.496 4.715 1.00 92.19 759 GLY A O 1
ATOM 5894 N N . VAL A 1 760 ? -23.691 -19.259 3.962 1.00 94.50 760 VAL A N 1
ATOM 5895 C CA . VAL A 1 760 ? -23.328 -20.694 3.981 1.00 94.50 760 VAL A CA 1
ATOM 5896 C C . VAL A 1 760 ? -22.197 -21.018 4.963 1.00 94.50 760 VAL A C 1
ATOM 5898 O O . VAL A 1 760 ? -21.705 -22.143 4.985 1.00 94.50 760 VAL A O 1
ATOM 5901 N N . PHE A 1 761 ? -21.797 -20.048 5.795 1.00 95.12 761 PHE A N 1
ATOM 5902 C CA . PHE A 1 761 ? -20.690 -20.167 6.753 1.00 95.12 761 PHE A CA 1
ATOM 5903 C C . PHE A 1 761 ? -20.750 -21.432 7.613 1.00 95.12 761 PHE A C 1
ATOM 5905 O O . PHE A 1 761 ? -19.784 -22.187 7.608 1.00 95.12 761 PHE A O 1
ATOM 5912 N N . ASP A 1 762 ? -21.871 -21.716 8.279 1.00 93.44 762 ASP A N 1
ATOM 5913 C CA . ASP A 1 762 ? -21.953 -22.868 9.187 1.00 93.44 762 ASP A CA 1
ATOM 5914 C C . ASP A 1 762 ? -21.761 -24.198 8.452 1.00 93.44 762 ASP A C 1
ATOM 5916 O O . ASP A 1 762 ? -21.081 -25.104 8.933 1.00 93.44 762 ASP A O 1
ATOM 5920 N N . THR A 1 763 ? -22.311 -24.310 7.240 1.00 94.38 763 THR A N 1
ATOM 5921 C CA . THR A 1 763 ? -22.157 -25.515 6.411 1.00 94.38 763 THR A CA 1
ATOM 5922 C C . THR A 1 763 ? -20.703 -25.697 5.980 1.00 94.38 763 THR A C 1
ATOM 5924 O O . THR A 1 763 ? -20.171 -26.808 6.039 1.00 94.38 763 THR A O 1
ATOM 5927 N N . GLU A 1 764 ? -20.044 -24.609 5.588 1.00 95.81 764 GLU A N 1
ATOM 5928 C CA . GLU A 1 764 ? -18.650 -24.628 5.152 1.00 95.81 764 GLU A CA 1
ATOM 5929 C C . GLU A 1 764 ? -17.665 -24.845 6.306 1.00 95.81 764 GLU A C 1
ATOM 5931 O O . GLU A 1 764 ? -16.703 -25.601 6.158 1.00 95.81 764 GLU A O 1
ATOM 5936 N N . ALA A 1 765 ? -17.937 -24.286 7.486 1.00 95.62 765 ALA A N 1
ATOM 5937 C CA . ALA A 1 765 ? -17.173 -24.543 8.703 1.00 95.62 765 ALA A CA 1
ATOM 5938 C C . ALA A 1 765 ? -17.271 -26.018 9.125 1.00 95.62 765 ALA A C 1
ATOM 5940 O O . ALA A 1 765 ? -16.257 -26.660 9.404 1.00 95.62 765 ALA A O 1
ATOM 5941 N N . GLN A 1 766 ? -18.470 -26.608 9.070 1.00 94.25 766 GLN A N 1
ATOM 5942 C CA . GLN A 1 766 ? -18.653 -28.040 9.326 1.00 94.25 766 GLN A CA 1
ATOM 5943 C C . GLN A 1 766 ? -17.957 -28.915 8.275 1.00 94.25 766 GLN A C 1
ATOM 5945 O O . GLN A 1 766 ? -17.412 -29.970 8.612 1.00 94.25 766 GLN A O 1
ATOM 5950 N N . ARG A 1 767 ? -17.940 -28.496 7.001 1.00 94.00 767 ARG A N 1
ATOM 5951 C CA . ARG A 1 767 ? -17.170 -29.189 5.956 1.00 94.00 767 ARG A CA 1
ATOM 5952 C C . ARG A 1 767 ? -15.673 -29.123 6.241 1.00 94.00 767 ARG A C 1
ATOM 5954 O O . ARG A 1 767 ? -15.001 -30.147 6.150 1.00 94.00 767 ARG A O 1
ATOM 5961 N N . PHE A 1 768 ? -15.172 -27.954 6.627 1.00 96.00 768 PHE A N 1
ATOM 5962 C CA . PHE A 1 768 ? -13.773 -27.747 6.984 1.00 96.00 768 PHE A CA 1
ATOM 5963 C C . PHE A 1 768 ? -13.344 -28.650 8.147 1.00 96.00 768 PHE A C 1
ATOM 5965 O O . PHE A 1 768 ? -12.353 -29.370 8.019 1.00 96.00 768 PHE A O 1
ATOM 5972 N N . LYS A 1 769 ? -14.148 -28.714 9.217 1.00 94.31 769 LYS A N 1
ATOM 5973 C CA . LYS A 1 769 ? -13.908 -29.579 10.385 1.00 94.31 769 LYS A CA 1
ATOM 5974 C C . LYS A 1 769 ? -13.854 -31.069 10.037 1.00 94.31 769 LYS A C 1
ATOM 5976 O O . LYS A 1 769 ? -13.047 -31.810 10.585 1.00 94.31 769 LYS A O 1
ATOM 5981 N N . LYS A 1 770 ? -14.693 -31.515 9.097 1.00 92.81 770 LYS A N 1
ATOM 5982 C CA . LYS A 1 770 ? -14.692 -32.906 8.611 1.00 92.81 770 LYS A CA 1
ATOM 5983 C C . LYS A 1 770 ? -13.506 -33.226 7.701 1.00 92.81 770 LYS A C 1
ATOM 5985 O O . LYS A 1 770 ? -13.099 -34.382 7.647 1.00 92.81 770 LYS A O 1
ATOM 5990 N N . TYR A 1 771 ? -12.997 -32.241 6.962 1.00 94.62 771 TYR A N 1
ATOM 5991 C CA . TYR A 1 771 ? -11.947 -32.441 5.963 1.00 94.62 771 TYR A CA 1
ATOM 5992 C C . TYR A 1 771 ? -10.538 -32.389 6.565 1.00 94.62 771 TYR A C 1
ATOM 5994 O O . TYR A 1 771 ? -9.707 -33.236 6.241 1.00 94.62 771 TYR A O 1
ATOM 6002 N N . TYR A 1 772 ? -10.265 -31.417 7.435 1.00 95.38 772 TYR A N 1
ATOM 6003 C CA . TYR A 1 772 ? -8.951 -31.233 8.058 1.00 95.38 772 TYR A CA 1
ATOM 6004 C C . TYR A 1 772 ? -8.880 -31.881 9.439 1.00 95.38 772 TYR A C 1
ATOM 6006 O O . TYR A 1 772 ? -9.912 -32.035 10.084 1.00 95.38 772 TYR A O 1
ATOM 6014 N N . GLU A 1 773 ? -7.688 -32.272 9.883 1.00 94.62 773 GLU A N 1
ATOM 6015 C CA . GLU A 1 773 ? -7.389 -32.774 11.236 1.00 94.62 773 GLU A CA 1
ATOM 6016 C C . GLU A 1 773 ? -7.640 -31.710 12.318 1.00 94.62 773 GLU A C 1
ATOM 6018 O O . GLU A 1 773 ? -7.671 -30.520 12.011 1.00 94.62 773 GLU A O 1
ATOM 6023 N N . ASP A 1 774 ? -7.862 -32.133 13.569 1.00 91.62 774 ASP A N 1
ATOM 6024 C CA . ASP A 1 774 ? -8.232 -31.228 14.673 1.00 91.62 774 ASP A CA 1
ATOM 6025 C C . ASP A 1 774 ? -7.045 -30.430 15.222 1.00 91.62 774 ASP A C 1
ATOM 6027 O O . ASP A 1 774 ? -7.245 -29.345 15.753 1.00 91.62 774 ASP A O 1
ATOM 6031 N N . GLU A 1 775 ? -5.825 -30.950 15.085 1.00 89.88 775 GLU A N 1
ATOM 6032 C CA . GLU A 1 775 ? -4.611 -30.383 15.671 1.00 89.88 775 GLU A CA 1
ATOM 6033 C C . GLU A 1 775 ? -3.532 -30.174 14.605 1.00 89.88 775 GLU A C 1
ATOM 6035 O O . GLU A 1 775 ? -3.505 -30.836 13.565 1.00 89.88 775 GLU A O 1
ATOM 6040 N N . ILE A 1 776 ? -2.618 -29.243 14.873 1.00 87.94 776 ILE A N 1
ATOM 6041 C CA . ILE A 1 776 ? -1.388 -29.090 14.098 1.00 87.94 776 ILE A CA 1
ATOM 6042 C C . ILE A 1 776 ? -0.316 -29.924 14.794 1.00 87.94 776 ILE A C 1
ATOM 6044 O O . ILE A 1 776 ? 0.176 -29.545 15.854 1.00 87.94 776 ILE A O 1
ATOM 6048 N N . VAL A 1 777 ? 0.045 -31.057 14.198 1.00 77.56 777 VAL A N 1
ATOM 6049 C CA . VAL A 1 777 ? 1.086 -31.935 14.738 1.00 77.56 777 VAL A CA 1
ATOM 6050 C C . VAL A 1 777 ? 2.449 -31.473 14.226 1.00 77.56 777 VAL A C 1
ATOM 6052 O O . VAL A 1 777 ? 2.698 -31.469 13.019 1.00 77.56 777 VAL A O 1
ATOM 6055 N N . ALA A 1 778 ? 3.339 -31.089 15.140 1.00 65.88 778 ALA A N 1
ATOM 6056 C CA . ALA A 1 778 ? 4.751 -30.913 14.827 1.00 65.88 778 ALA A CA 1
ATOM 6057 C C . ALA A 1 778 ? 5.402 -32.299 14.732 1.00 65.88 778 ALA A C 1
ATOM 6059 O O . ALA A 1 778 ? 5.341 -33.067 15.687 1.00 65.88 778 ALA A O 1
ATOM 6060 N N . GLY A 1 779 ? 5.968 -32.641 13.573 1.00 63.00 779 GLY A N 1
ATOM 6061 C CA . GLY A 1 779 ? 6.714 -33.884 13.385 1.00 63.00 779 GLY A CA 1
ATOM 6062 C C . GLY A 1 779 ? 8.138 -33.773 13.936 1.00 63.00 779 GLY A C 1
ATOM 6063 O O . GLY A 1 779 ? 8.357 -33.416 15.093 1.00 63.00 779 GLY A O 1
ATOM 6064 N N . ASP A 1 780 ? 9.136 -34.014 13.088 1.00 56.53 780 ASP A N 1
ATOM 6065 C CA . ASP A 1 780 ? 10.565 -34.026 13.454 1.00 56.53 780 ASP A CA 1
ATOM 6066 C C . ASP A 1 780 ? 11.115 -32.641 13.873 1.00 56.53 780 ASP A C 1
ATOM 6068 O O . ASP A 1 780 ? 12.275 -32.505 14.286 1.00 56.53 780 ASP A O 1
ATOM 6072 N N . GLY A 1 781 ? 10.289 -31.598 13.744 1.00 54.47 781 GLY A N 1
ATOM 6073 C CA . GLY A 1 781 ? 10.555 -30.225 14.166 1.00 54.47 781 GLY A CA 1
ATOM 6074 C C . GLY A 1 781 ? 10.348 -29.941 15.657 1.00 54.47 781 GLY A C 1
ATOM 6075 O O . GLY A 1 781 ? 10.723 -28.858 16.111 1.00 54.47 781 GLY A O 1
ATOM 6076 N N . GLU A 1 782 ? 9.783 -30.863 16.444 1.00 54.03 782 GLU A N 1
ATOM 6077 C CA . GLU A 1 782 ? 9.524 -30.619 17.868 1.00 54.03 782 GLU A CA 1
ATOM 6078 C C . GLU A 1 782 ? 10.835 -30.317 18.632 1.00 54.03 782 GLU A C 1
ATOM 6080 O O . GLU A 1 782 ? 11.792 -31.092 18.643 1.00 54.03 782 GLU A O 1
ATOM 6085 N N . GLY A 1 783 ? 10.922 -29.121 19.229 1.00 55.56 783 GLY A N 1
ATOM 6086 C CA . GLY A 1 783 ? 12.127 -28.625 19.911 1.00 55.56 783 GLY A CA 1
ATOM 6087 C C . GLY A 1 783 ? 13.168 -27.938 19.012 1.00 55.56 783 GLY A C 1
ATOM 6088 O O . GLY A 1 783 ? 14.084 -27.296 19.538 1.00 55.56 783 GLY A O 1
ATOM 6089 N N . ARG A 1 784 ? 13.005 -27.984 17.682 1.00 64.38 784 ARG A N 1
ATOM 6090 C CA . ARG A 1 784 ? 13.843 -27.285 16.692 1.00 64.38 784 ARG A CA 1
ATOM 6091 C C . ARG A 1 784 ? 13.207 -25.940 16.327 1.00 64.38 784 ARG A C 1
ATOM 6093 O O . ARG A 1 784 ? 11.994 -25.802 16.253 1.00 64.38 784 ARG A O 1
ATOM 6100 N N . GLY A 1 785 ? 14.027 -24.908 16.151 1.00 64.81 785 GLY A N 1
ATOM 6101 C CA . GLY A 1 785 ? 13.549 -23.553 15.865 1.00 64.81 785 GLY A CA 1
ATOM 6102 C C . GLY A 1 785 ? 14.637 -22.496 16.058 1.00 64.81 785 GLY A C 1
ATOM 6103 O O . GLY A 1 785 ? 15.773 -22.828 16.436 1.00 64.81 785 GLY A O 1
ATOM 6104 N N . PRO A 1 786 ? 14.327 -21.210 15.815 1.00 62.22 786 PRO A N 1
ATOM 6105 C CA . PRO A 1 786 ? 15.308 -20.153 15.977 1.00 62.22 786 PRO A CA 1
ATOM 6106 C C . PRO A 1 786 ? 15.744 -20.086 17.445 1.00 62.22 786 PRO A C 1
ATOM 6108 O O . PRO A 1 786 ? 14.981 -20.386 18.370 1.00 62.22 786 PRO A O 1
ATOM 6111 N N . ARG A 1 787 ? 17.005 -19.703 17.693 1.00 60.16 787 ARG A N 1
ATOM 6112 C CA . ARG A 1 787 ? 17.477 -19.519 19.073 1.00 60.16 787 ARG A CA 1
ATOM 6113 C C . ARG A 1 787 ? 16.673 -18.403 19.731 1.00 60.16 787 ARG A C 1
ATOM 6115 O O . ARG A 1 787 ? 16.930 -17.231 19.468 1.00 60.16 787 ARG A O 1
ATOM 6122 N N . ILE A 1 788 ? 15.811 -18.767 20.671 1.00 57.78 788 ILE A N 1
ATOM 6123 C CA . ILE A 1 788 ? 15.172 -17.805 21.564 1.00 57.78 788 ILE A CA 1
ATOM 6124 C C . ILE A 1 788 ? 16.258 -17.201 22.468 1.00 57.78 788 ILE A C 1
ATOM 6126 O O . ILE A 1 788 ? 16.982 -17.923 23.160 1.00 57.78 788 ILE A O 1
ATOM 6130 N N . ARG A 1 789 ? 16.416 -15.872 22.444 1.00 46.81 789 ARG A N 1
ATOM 6131 C CA . ARG A 1 789 ? 17.338 -15.134 23.324 1.00 46.81 789 ARG A CA 1
ATOM 6132 C C . ARG A 1 789 ? 16.579 -14.057 24.098 1.00 46.81 789 ARG A C 1
ATOM 6134 O O . ARG A 1 789 ? 15.760 -13.341 23.532 1.00 46.81 789 ARG A O 1
ATOM 6141 N N . GLY A 1 790 ? 16.916 -13.883 25.376 1.00 49.62 790 GLY A N 1
ATOM 6142 C CA . GLY A 1 790 ? 16.402 -12.781 26.196 1.00 49.62 790 GLY A CA 1
ATOM 6143 C C . GLY A 1 790 ? 14.895 -12.865 26.466 1.00 49.62 790 GLY A C 1
ATOM 6144 O O . GLY A 1 790 ? 14.378 -13.937 26.743 1.00 49.62 790 GLY A O 1
ATOM 6145 N N . TYR A 1 791 ? 14.206 -11.725 26.379 1.00 47.47 791 TYR A N 1
ATOM 6146 C CA . TYR A 1 791 ? 12.804 -11.468 26.765 1.00 47.47 791 TYR A CA 1
ATOM 6147 C C . TYR A 1 791 ? 11.715 -12.337 26.075 1.00 47.47 791 TYR A C 1
ATOM 6149 O O . TYR A 1 791 ? 10.558 -12.365 26.502 1.00 47.47 791 TYR A O 1
ATOM 6157 N N . GLN A 1 792 ? 12.076 -13.077 25.021 1.00 48.38 792 GLN A N 1
ATOM 6158 C CA . GLN A 1 792 ? 11.212 -14.086 24.390 1.00 48.38 792 GLN A CA 1
ATOM 6159 C C . GLN A 1 792 ? 11.226 -15.436 25.136 1.00 48.38 792 GLN A C 1
ATOM 6161 O O . GLN A 1 792 ? 10.301 -16.229 24.981 1.00 48.38 792 GLN A O 1
ATOM 6166 N N . ALA A 1 793 ? 12.248 -15.698 25.960 1.00 47.25 793 ALA A N 1
ATOM 6167 C CA . ALA A 1 793 ? 12.341 -16.886 26.800 1.00 47.25 793 ALA A CA 1
ATOM 6168 C C . ALA A 1 793 ? 11.628 -16.662 28.139 1.00 47.25 793 ALA A C 1
ATOM 6170 O O . ALA A 1 793 ? 11.702 -15.583 28.732 1.00 47.25 793 ALA A O 1
ATOM 6171 N N . LYS A 1 794 ? 10.975 -17.709 28.652 1.00 48.22 794 LYS A N 1
ATOM 6172 C CA . LYS A 1 794 ? 10.572 -17.766 30.056 1.00 48.22 794 LYS A CA 1
ATOM 6173 C C . LYS A 1 794 ? 11.854 -17.685 30.887 1.00 48.22 794 LYS A C 1
ATOM 6175 O O . LYS A 1 794 ? 12.669 -18.597 30.855 1.00 48.22 794 LYS A O 1
ATOM 6180 N N . SER A 1 795 ? 12.047 -16.616 31.654 1.00 39.19 795 SER A N 1
ATOM 6181 C CA . SER A 1 795 ? 13.093 -16.547 32.685 1.00 39.19 795 SER A CA 1
ATOM 6182 C C . SER A 1 795 ? 12.734 -17.444 33.879 1.00 39.19 795 SER A C 1
ATOM 6184 O O . SER A 1 795 ? 12.735 -16.994 35.022 1.00 39.19 795 SER A O 1
ATOM 6186 N N . ILE A 1 796 ? 12.346 -18.693 33.629 1.00 40.94 796 ILE A N 1
ATOM 6187 C CA . ILE A 1 796 ? 12.169 -19.709 34.659 1.00 40.94 796 ILE A CA 1
ATOM 6188 C C . ILE A 1 796 ? 13.463 -20.515 34.619 1.00 40.94 796 ILE A C 1
ATOM 6190 O O . ILE A 1 796 ? 13.805 -21.111 33.601 1.00 40.94 796 ILE A O 1
ATOM 6194 N N . GLY A 1 797 ? 14.253 -20.446 35.690 1.00 32.72 797 GLY A N 1
ATOM 6195 C CA . GLY A 1 797 ? 15.500 -21.202 35.770 1.00 32.72 797 GLY A CA 1
ATOM 6196 C C . GLY A 1 797 ? 15.224 -22.695 35.584 1.00 32.72 797 GLY A C 1
ATOM 6197 O O . GLY A 1 797 ? 14.431 -23.255 36.334 1.00 32.72 797 GLY A O 1
ATOM 6198 N N . GLY A 1 798 ? 15.864 -23.322 34.592 1.00 41.41 798 GLY A N 1
ATOM 6199 C CA . GLY A 1 798 ? 15.748 -24.764 34.347 1.00 41.41 798 GLY A CA 1
ATOM 6200 C C . GLY A 1 798 ? 15.670 -25.194 32.880 1.00 41.41 798 GLY A C 1
ATOM 6201 O O . GLY A 1 798 ? 15.911 -26.367 32.611 1.00 41.41 798 GLY A O 1
ATOM 6202 N N . ASP A 1 799 ? 15.393 -24.290 31.934 1.00 43.12 799 ASP A N 1
ATOM 6203 C CA . ASP A 1 799 ? 15.246 -24.678 30.523 1.00 43.12 799 ASP A CA 1
ATOM 6204 C C . ASP A 1 799 ? 16.577 -25.140 29.896 1.00 43.12 799 ASP A C 1
ATOM 6206 O O . ASP A 1 799 ? 17.610 -24.460 29.954 1.00 43.12 799 ASP A O 1
ATOM 6210 N N . THR A 1 800 ? 16.543 -26.316 29.267 1.00 46.69 800 THR A N 1
ATOM 6211 C CA . THR A 1 800 ? 17.648 -26.871 28.481 1.00 46.69 800 THR A CA 1
ATOM 6212 C C . THR A 1 800 ? 17.871 -26.039 27.214 1.00 46.69 800 THR A C 1
ATOM 6214 O O . THR A 1 800 ? 16.956 -25.428 26.657 1.00 46.69 800 THR A O 1
ATOM 6217 N N . LYS A 1 801 ? 19.118 -25.962 26.731 1.00 51.97 801 LYS A N 1
ATOM 6218 C CA . LYS A 1 801 ? 19.404 -25.271 25.463 1.00 51.97 801 LYS A CA 1
ATOM 6219 C C . LYS A 1 801 ? 18.692 -26.010 24.328 1.00 51.97 801 LYS A C 1
ATOM 6221 O O . LYS A 1 801 ? 19.055 -27.141 24.052 1.00 51.97 801 LYS A O 1
ATOM 6226 N N . ARG A 1 802 ? 17.753 -25.341 23.642 1.00 55.12 802 ARG A N 1
ATOM 6227 C CA . ARG A 1 802 ? 17.008 -25.908 22.495 1.00 55.12 802 ARG A CA 1
ATOM 6228 C C . ARG A 1 802 ? 17.900 -26.473 21.386 1.00 55.12 802 ARG A C 1
ATOM 6230 O O . ARG A 1 802 ? 17.550 -27.465 20.773 1.00 55.12 802 ARG A O 1
ATOM 6237 N N . ASN A 1 803 ? 19.047 -25.838 21.135 1.00 54.47 803 ASN A N 1
ATOM 6238 C CA . ASN A 1 803 ? 19.985 -26.268 20.103 1.00 54.47 803 ASN A CA 1
ATOM 6239 C C . ASN A 1 803 ? 21.287 -26.747 20.748 1.00 54.47 803 ASN A C 1
ATOM 6241 O O . ASN A 1 803 ? 21.967 -25.961 21.426 1.00 54.47 803 ASN A O 1
ATOM 6245 N N . ASP A 1 804 ? 21.659 -27.995 20.471 1.00 52.47 804 ASP A N 1
ATOM 6246 C CA . ASP A 1 804 ? 22.967 -28.533 20.826 1.00 52.47 804 ASP A CA 1
ATOM 6247 C C . ASP A 1 804 ? 24.088 -27.756 20.127 1.00 52.47 804 ASP A C 1
ATOM 6249 O O . ASP A 1 804 ? 23.946 -27.210 19.024 1.00 52.47 804 ASP A O 1
ATOM 6253 N N . LYS A 1 805 ? 25.243 -27.658 20.790 1.00 51.34 805 LYS A N 1
ATOM 6254 C CA . LYS A 1 805 ? 26.425 -27.053 20.173 1.00 51.34 805 LYS A CA 1
ATOM 6255 C C . LYS A 1 805 ? 26.926 -27.984 19.067 1.00 51.34 805 LYS A C 1
ATOM 6257 O O . LYS A 1 805 ? 27.628 -28.939 19.361 1.00 51.34 805 LYS A O 1
ATOM 6262 N N . LYS A 1 806 ? 26.653 -27.643 17.803 1.00 49.38 806 LYS A N 1
ATOM 6263 C CA . LYS A 1 806 ? 27.259 -28.323 16.640 1.00 49.38 806 LYS A CA 1
ATOM 6264 C C . LYS A 1 806 ? 28.794 -28.190 16.591 1.00 49.38 806 LYS A C 1
ATOM 6266 O O . LYS A 1 806 ? 29.444 -28.973 15.916 1.00 49.38 806 LYS A O 1
ATOM 6271 N N . TRP A 1 807 ? 29.374 -27.228 17.318 1.00 48.16 807 TRP A N 1
ATOM 6272 C CA . TRP A 1 807 ? 30.817 -26.973 17.349 1.00 48.16 807 TRP A CA 1
ATOM 6273 C C . TRP A 1 807 ? 31.327 -26.815 18.789 1.00 48.16 807 TRP A C 1
ATOM 6275 O O . TRP A 1 807 ? 30.832 -25.972 19.551 1.00 48.16 807 TRP A O 1
ATOM 6285 N N . GLY A 1 808 ? 32.310 -27.641 19.161 1.00 51.56 808 GLY A N 1
ATOM 6286 C CA . GLY A 1 808 ? 33.073 -27.535 20.409 1.00 51.56 808 GLY A CA 1
ATOM 6287 C C . GLY A 1 808 ? 34.106 -26.403 20.368 1.00 51.56 808 GLY A C 1
ATOM 6288 O O . GLY A 1 808 ? 34.323 -25.779 19.328 1.00 51.56 808 GLY A O 1
ATOM 6289 N N . ARG A 1 809 ? 34.748 -26.104 21.507 1.00 43.12 809 ARG A N 1
ATOM 6290 C CA . ARG A 1 809 ? 35.954 -25.261 21.493 1.00 43.12 809 ARG A CA 1
ATOM 6291 C C . ARG A 1 809 ? 37.045 -26.027 20.752 1.00 43.12 809 ARG A C 1
ATOM 6293 O O . ARG A 1 809 ? 37.219 -27.213 20.995 1.00 43.12 809 ARG A O 1
ATOM 6300 N N . PHE A 1 810 ? 37.793 -25.335 19.898 1.00 47.25 810 PHE A N 1
ATOM 6301 C CA . PHE A 1 810 ? 38.893 -25.909 19.113 1.00 47.25 810 PHE A CA 1
ATOM 6302 C C . PHE A 1 810 ? 40.000 -26.555 19.979 1.00 47.25 810 PHE A C 1
ATOM 6304 O O . PHE A 1 810 ? 40.834 -27.288 19.467 1.00 47.25 810 PHE A O 1
ATOM 6311 N N . GLU A 1 811 ? 40.000 -26.302 21.291 1.00 48.31 811 GLU A N 1
ATOM 6312 C CA . GLU A 1 811 ? 40.978 -26.820 22.256 1.00 48.31 811 GLU A CA 1
ATOM 6313 C C . GLU A 1 811 ? 40.538 -28.112 22.971 1.00 48.31 811 GLU A C 1
ATOM 6315 O O . GLU A 1 811 ? 41.369 -28.761 23.602 1.00 48.31 811 GLU A O 1
ATOM 6320 N N . ASP A 1 812 ? 39.275 -28.535 22.847 1.00 44.94 812 ASP A N 1
ATOM 6321 C CA . ASP A 1 812 ? 38.799 -29.778 23.465 1.00 44.94 812 ASP A CA 1
ATOM 6322 C C . ASP A 1 812 ? 38.970 -30.937 22.469 1.00 44.94 812 ASP A C 1
ATOM 6324 O O . ASP A 1 812 ? 38.046 -31.355 21.771 1.00 44.94 812 ASP A O 1
ATOM 6328 N N . GLY A 1 813 ? 40.212 -31.410 22.356 1.00 48.06 813 GLY A N 1
ATOM 6329 C CA . GLY A 1 813 ? 40.665 -32.421 21.401 1.00 48.06 813 GLY A CA 1
ATOM 6330 C C . GLY A 1 813 ? 40.160 -33.846 21.643 1.00 48.06 813 GLY A C 1
ATOM 6331 O O . GLY A 1 813 ? 40.978 -34.749 21.787 1.00 48.06 813 GLY A O 1
ATOM 6332 N N . THR A 1 814 ? 38.847 -34.086 21.618 1.00 41.00 814 THR A N 1
ATOM 6333 C CA . THR A 1 814 ? 38.300 -35.453 21.521 1.00 41.00 814 THR A CA 1
ATOM 6334 C C . THR A 1 814 ? 36.929 -35.504 20.838 1.00 41.00 814 THR A C 1
ATOM 6336 O O . THR A 1 814 ? 36.029 -34.754 21.198 1.00 41.00 814 THR A O 1
ATOM 6339 N N . ALA A 1 815 ? 36.797 -36.482 19.931 1.00 34.56 815 ALA A N 1
ATOM 6340 C CA . ALA A 1 815 ? 35.625 -36.933 19.167 1.00 34.56 815 ALA A CA 1
ATOM 6341 C C . ALA A 1 815 ? 35.314 -36.194 17.847 1.00 34.56 815 ALA A C 1
ATOM 6343 O O . ALA A 1 815 ? 34.460 -35.315 17.761 1.00 34.56 815 ALA A O 1
ATOM 6344 N N . HIS A 1 816 ? 35.977 -36.656 16.782 1.00 35.38 816 HIS A N 1
ATOM 6345 C CA . HIS A 1 816 ? 35.468 -36.578 15.415 1.00 35.38 816 HIS A CA 1
ATOM 6346 C C . HIS A 1 816 ? 34.139 -37.346 15.313 1.00 35.38 816 HIS A C 1
ATOM 6348 O O . HIS A 1 816 ? 34.103 -38.542 15.592 1.00 35.38 816 HIS A O 1
ATOM 6354 N N . ALA A 1 817 ? 33.074 -36.675 14.876 1.00 33.03 817 ALA A N 1
ATOM 6355 C CA . ALA A 1 817 ? 31.995 -37.315 14.134 1.00 33.03 817 ALA A CA 1
ATOM 6356 C C . ALA A 1 817 ? 32.214 -36.943 12.662 1.00 33.03 817 ALA A C 1
ATOM 6358 O O . ALA A 1 817 ? 32.234 -35.760 12.313 1.00 33.03 817 ALA A O 1
ATOM 6359 N N . GLU A 1 818 ? 32.503 -37.946 11.839 1.00 29.78 818 GLU A N 1
ATOM 6360 C CA . GLU A 1 818 ? 32.735 -37.799 10.404 1.00 29.78 818 GLU A CA 1
ATOM 6361 C C . GLU A 1 818 ? 31.484 -37.244 9.701 1.00 29.78 818 GLU A C 1
ATOM 6363 O O . GLU A 1 818 ? 30.366 -37.637 10.041 1.00 29.78 818 GLU A O 1
ATOM 6368 N N . PRO A 1 819 ? 31.632 -36.349 8.710 1.00 33.31 819 PRO A N 1
ATOM 6369 C CA . PRO A 1 819 ? 30.543 -36.026 7.806 1.00 33.31 819 PRO A CA 1
ATOM 6370 C C . PRO A 1 819 ? 30.412 -37.156 6.777 1.00 33.31 819 PRO A C 1
ATOM 6372 O O . PRO A 1 819 ? 31.332 -37.383 5.990 1.00 33.31 819 PRO A O 1
ATOM 6375 N N . GLU A 1 820 ? 29.267 -37.841 6.747 1.00 28.64 820 GLU A N 1
ATOM 6376 C CA . GLU A 1 820 ? 28.878 -38.686 5.612 1.00 28.64 820 GLU A CA 1
ATOM 6377 C C . GLU A 1 820 ? 28.691 -37.802 4.369 1.00 28.64 820 GLU A C 1
ATOM 6379 O O . GLU A 1 820 ? 27.614 -37.292 4.066 1.00 28.64 820 GLU A O 1
ATOM 6384 N N . ALA A 1 821 ? 29.785 -37.589 3.644 1.00 29.55 821 ALA A N 1
ATOM 6385 C CA . ALA A 1 821 ? 29.752 -37.153 2.263 1.00 29.55 821 ALA A CA 1
ATOM 6386 C C . ALA A 1 821 ? 29.400 -38.375 1.406 1.00 29.55 821 ALA A C 1
ATOM 6388 O O . ALA A 1 821 ? 30.233 -39.256 1.196 1.00 29.55 821 ALA A O 1
ATOM 6389 N N . ALA A 1 822 ? 28.164 -38.440 0.910 1.00 27.95 822 ALA A N 1
ATOM 6390 C CA . ALA A 1 822 ? 27.795 -39.402 -0.119 1.00 27.95 822 ALA A CA 1
ATOM 6391 C C . ALA A 1 822 ? 28.570 -39.075 -1.406 1.00 27.95 822 ALA A C 1
ATOM 6393 O O . ALA A 1 822 ? 28.274 -38.125 -2.131 1.00 27.95 822 ALA A O 1
ATOM 6394 N N . VAL A 1 823 ? 29.612 -39.867 -1.642 1.00 29.02 823 VAL A N 1
ATOM 6395 C CA . VAL A 1 823 ? 30.449 -39.883 -2.837 1.00 29.02 823 VAL A CA 1
ATOM 6396 C C . VAL A 1 823 ? 29.610 -40.367 -4.022 1.00 29.02 823 VAL A C 1
ATOM 6398 O O . VAL A 1 823 ? 29.246 -41.540 -4.095 1.00 29.02 823 VAL A O 1
ATOM 6401 N N . ALA A 1 824 ? 29.336 -39.480 -4.979 1.00 29.45 824 ALA A N 1
ATOM 6402 C CA . ALA A 1 824 ? 29.017 -39.891 -6.341 1.00 29.45 824 ALA A CA 1
ATOM 6403 C C . ALA A 1 824 ? 30.304 -40.453 -6.962 1.00 29.45 824 ALA A C 1
ATOM 6405 O O . ALA A 1 824 ? 31.270 -39.725 -7.185 1.00 29.45 824 ALA A O 1
ATOM 6406 N N . SER A 1 825 ? 30.338 -41.768 -7.160 1.00 29.09 825 SER A N 1
ATOM 6407 C CA . SER A 1 825 ? 31.419 -42.451 -7.859 1.00 29.09 825 SER A CA 1
ATOM 6408 C C . SER A 1 825 ? 31.153 -42.407 -9.360 1.00 29.09 825 SER A C 1
ATOM 6410 O O . SER A 1 825 ? 30.190 -42.989 -9.855 1.00 29.09 825 SER A O 1
ATOM 6412 N N . ASP A 1 826 ? 32.037 -41.727 -10.084 1.00 34.50 826 ASP A N 1
ATOM 6413 C CA . ASP A 1 826 ? 32.291 -42.027 -11.487 1.00 34.50 826 ASP A CA 1
ATOM 6414 C C . ASP A 1 826 ? 32.803 -43.468 -11.600 1.00 34.50 826 ASP A C 1
ATOM 6416 O O . ASP A 1 826 ? 33.726 -43.878 -10.889 1.00 34.50 826 ASP A O 1
ATOM 6420 N N . SER A 1 827 ? 32.262 -44.226 -12.550 1.00 29.08 827 SER A N 1
ATOM 6421 C CA . SER A 1 827 ? 33.018 -45.299 -13.194 1.00 29.08 827 SER A CA 1
ATOM 6422 C C . SER A 1 827 ? 32.720 -45.324 -14.701 1.00 29.08 827 SER A C 1
ATOM 6424 O O . SER A 1 827 ? 31.556 -45.245 -15.097 1.00 29.08 827 SER A O 1
ATOM 6426 N N . PRO A 1 828 ? 33.758 -45.396 -15.554 1.00 49.22 828 PRO A N 1
ATOM 6427 C CA . PRO A 1 828 ? 33.630 -45.420 -17.006 1.00 49.22 828 PRO A CA 1
ATOM 6428 C C . PRO A 1 828 ? 33.607 -46.864 -17.515 1.00 49.22 828 PRO A C 1
ATOM 6430 O O . PRO A 1 828 ? 34.396 -47.663 -17.029 1.00 49.22 828 PRO A O 1
ATOM 6433 N N . HIS A 1 829 ? 32.811 -47.185 -18.538 1.00 31.97 829 HIS A N 1
ATOM 6434 C CA . HIS A 1 829 ? 33.128 -48.246 -19.506 1.00 31.97 829 HIS A CA 1
ATOM 6435 C C . HIS A 1 829 ? 32.284 -48.108 -20.786 1.00 31.97 829 HIS A C 1
ATOM 6437 O O . HIS A 1 829 ? 31.059 -48.065 -20.716 1.00 31.97 829 HIS A O 1
ATOM 6443 N N . SER A 1 830 ? 33.013 -48.123 -21.915 1.00 34.66 830 SER A N 1
ATOM 6444 C CA . SER A 1 830 ? 32.628 -48.369 -23.324 1.00 34.66 830 SER A CA 1
ATOM 6445 C C . SER A 1 830 ? 31.657 -47.420 -24.019 1.00 34.66 830 SER A C 1
ATOM 6447 O O . SER A 1 830 ? 30.457 -47.445 -23.681 1.00 34.66 830 SER A O 1
#

Secondary structure (DSSP, 8-state):
----PPP-SGGG--EEEEESSHHHHHHHHTT-SEESTTT---PPPTT---EEEEEEETTEEEEEEE-SSSSHHHHHHHHHHHHHH-TT--EEEEEEEEEEPSB-TTS--B--TT-EEEEEEEEETT-EEE-SS-EEE--STTTSPPPPPHHHHHHHHHHHSHHHHHHHHHHHHHHHHHHHHSTT-TT-S---GGG-----TT------STTS-TTTT--S-TT----HHHHHS-TTTTT--GGGS---HHHHHHHTT----TTS--TTSPPEEEEEEEE-SS----HHHHHHHHHHHTEEEEESSHHHHTTTS-EEEEEEEEE-SSS---HHHHHHHHHHHHHHHHHHHHHPPPP----HHHHHHHHHHHHS-S---S-----S---S-SEEEEEEEE-TTTS-EEEEEEETTS--EEESEEEEE-BTTB-TT--HHHHHHH----EEEEEGGGT--S-TTTSGGGG----TT--HHHHHTT--TTSEEEEESS-SSPPPPSSPP-SSEEEEEETTEEEEEEHHHHHHHHHHH--SEEEPP------SS--HHHHHHHHHHHHHHHHHHHHHHHHTTTS-PPPEEEEE----HHHHHHHHHHIIIIITTT-SEEEESSTGGGSS--HHHHTS-EEE----SSHHHHHHHHHTT-SEEE-THHHHHHHTTEEE---SSPPSS--SSPBPSEEETT-GGGTT--S-SSTT--SHHHHH--HHHHHHHHHTT-HHHHHHHHHHHHHHHHHHHHHHHHHHHHT-HHHHHHHHHHHB-SS----TTTT-SS---GGGS---TTPPPSS--SS--TT-------------------